Protein AF-R9JYV1-F1 (afdb_monomer)

Solvent-accessible surface area (backbone atoms only — not comparable to full-atom values): 56477 Å² total; per-residue (Å²): 134,93,80,82,86,85,82,91,82,82,89,82,88,87,88,82,88,86,86,82,87,85,83,88,85,85,89,90,85,87,89,85,84,89,87,82,90,80,90,80,85,89,82,91,84,84,83,88,86,86,86,84,90,89,88,91,81,89,79,87,85,82,89,90,86,88,88,86,85,91,86,85,90,89,87,87,88,88,87,89,91,86,94,88,85,89,81,90,80,90,80,89,81,88,89,86,80,85,84,87,83,83,87,81,88,85,92,82,87,86,88,82,89,85,85,87,80,88,86,83,86,85,86,85,85,89,83,63,61,65,63,53,48,50,52,50,51,51,52,50,51,50,48,50,51,49,47,45,61,60,59,66,69,43,83,84,70,52,68,43,77,71,54,78,66,54,75,38,36,40,28,33,51,49,92,91,36,78,28,48,74,40,72,40,24,58,60,87,57,43,55,45,48,54,61,79,32,45,47,58,40,43,98,84,20,47,42,44,36,40,45,44,45,60,85,54,53,76,73,44,41,41,37,37,29,24,38,43,57,48,83,44,76,65,35,77,54,64,59,90,69,88,57,86,52,50,42,66,46,86,50,55,80,40,56,58,93,94,49,60,63,26,34,37,39,37,37,40,30,32,45,90,90,64,75,45,59,34,34,38,73,30,26,34,31,64,48,76,78,48,53,56,63,65,37,50,56,49,54,48,54,51,57,60,34,41,72,36,80,92,49,48,81,65,61,58,77,60,47,61,62,56,92,86,42,66,82,56,33,65,29,55,37,41,35,31,30,47,68,53,51,65,38,50,53,78,39,67,62,44,79,73,55,74,74,48,35,31,38,46,45,75,50,75,70,36,35,30,37,29,36,40,36,36,32,36,30,64,47,101,80,83,41,84,44,46,27,49,33,43,42,22,40,28,25,24,62,55,98,84,47,80,41,64,79,45,38,42,34,40,35,36,32,57,74,52,80,92,50,85,40,38,47,51,52,32,39,52,55,37,33,49,74,91,83,69,54,64,46,55,13,96,77,47,46,23,39,38,36,47,48,86,65,29,34,34,35,40,30,71,85,77,38,34,35,28,49,66,45,59,65,42,74,87,84,58,78,59,65,59,31,58,62,78,50,46,49,63,50,77,67,47,46,40,92,87,43,31,37,33,33,35,39,30,13,48,31,50,42,38,98,53,46,30,35,28,29,39,43,33,37,40,35,40,67,87,77,48,34,31,36,77,62,33,36,33,65,46,49,40,40,30,77,53,40,37,62,57,42,60,66,36,58,45,75,22,79,94,75,41,36,37,34,37,46,53,58,34,30,33,36,42,32,33,72,85,74,74,44,78,48,75,70,31,66,78,49,52,92,53,24,49,37,57,24,97,73,53,43,38,41,30,33,42,56,54,73,52,69,84,52,9,48,35,30,43,35,37,30,60,78,77,72,55,58,53,77,49,57,35,77,74,77,75,97,73,86,78,89,84,69,90,68,93,73,76,89,73,84,76,80,93,70,102,63,86,60,64,47,12,30,31,48,64,36,45,54,68,73,29,41,30,35,35,34,28,34,61,89,55,41,36,24,34,69,88,66,48,82,39,72,36,21,58,34,38,40,32,21,42,89,81,76,43,76,77,44,77,48,72,52,94,79,42,33,30,77,54,63,50,76,56,100,52,37,35,38,38,40,28,27,37,74,54,102,52,35,36,42,63,47,83,67,49,79,47,75,69,83,78,80,77,76,86,64,39,57,42,83,44,81,48,73,55,89,54,62,28,42,24,33,27,46,35,40,79,62,72,51,93,71,54,75,51,49,76,42,74,43,30,42,43,65,70,96,72,74,49,71,53,82,72,78,69,76,67,84,65,82,36,25,38,18,36,32,79,71,40,80,71,52,76,30,80,44,54,24,60,22,48,55,52,14,63,74,50,71,14,29,22,27,38,58,46,54,30,76,74,44,57,56,86,76,51,67,68,59,41,72,35,93,76,72,85,52,60,43,57,97,90,55,50,31,53,60,39,48,49,55,50,49,54,57,46,34,63,70,78,42,72,81,42,44,81,42,67,30,52,66,38,53,66,80,64,53,49,43,47,36,52,74,58,32,53,32,39,35,24,51,33,87,84,40,32,33,34,38,39,31,38,46,89,61,35,38,29,29,35,38,26,91,78,36,46,78,47,75,47,43,44,76,60,47,49,56,34,29,57,59,21,45,22,36,32,39,40,55,45,94

Radius of gyration: 38.15 Å; Cα contacts (8 Å, |Δi|>4): 1973; chains: 1; bounding box: 110×95×145 Å

Nearest PDB structures (foldseek):
  5ig3-assembly1_B  TM=7.138E-01  e=3.778E-01  Homo sapiens
  8uso-assembly1_C  TM=7.242E-01  e=7.766E-01  Homo sapiens
  8uso-assembly1_A  TM=6.861E-01  e=6.655E-01  Homo sapiens
  7rec-assembly1_F-2  TM=6.676E-01  e=7.766E-01  Homo sapiens
  6of8-assembly1_D-2  TM=6.149E-01  e=6.321E-01  Homo sapiens

pLDDT: mean 79.97, std 22.8, range [25.36, 98.44]

Foldseek 3Di:
DDDDDDDDDDDDDDDDDDDDDDDDDDDDDDDDDDDDDDDDDDDDDDDDDDDDDDDDDDDDDDDDDDDDDDDDDDDDYDDDDDDDDDDDDDDDDDDDDDDDDDDDDDDDDDDDDDDDDDDDDDDDDDDPPVVVVVVVVVVVVVVVVVVCVVVVVPPPFDFFFFDADQAKWKWWADPNDTADIWGWFQDAFDLLQFEQFEDEADPQQKIKMWIRRSPWDWPWKKKWKAALLRPDTQDIDTFPDDDDTMGMDRCGPSDDDVGFKIKMKMWTFTDDPDTGIIITIYMYGHCPLWPVVVQVVVVVVLVVVLLVVVRLVVCQVQADADDPDPQQFLQKAKSNHDSCSSSQHQQNKDWDDDWHKGFRDTDNFKTKMKTWGKIWTQDPQSDIWIWTKIKIWIWGQDPNDIHTPMIMMGIFTDDDLQDLQADFFFGFRWSFDLPWQKDAAPVLQKIWTAGLQFIWIAGLVQLAIERADALCDDPNPDVLSNDNLKHKHWQDQYNVGKTKIKMAFADSTGPQHSFGWIWTWIADPVVLAIETAETETDSHHRVVRCVQFVLWWHAAPVQCWIWTDFLQWIWIARSVVRDIDTQAHNHDPQQKEAAPSRQKIKGQRDDDQQQGFKIWIAGNNPGFIDIDGQDDDDDDDDCPDTDPDPDDDDDDDPDRDAKHKTWAYALHQKTKMFMWGPVLWAAELLRHTATWGQKMFTAHPVRHTPDIDHDPQKTFRGWDDDPNKIKTWIWGDDPRYIATDDIDIDHDPDDDPDDQWDWDWDADDNRRTTIGTGGVGTRDDSNRHYHYHTYRDDPDHHYDYDDNPDDDKKKFKDASSGGDDIDNAPQVSLVVCLVRQTFIAISSRFTPFGRPPADQWAFAPQAFAADDDPDFQSRVLVVSQVVVCVVPPNPWDKHWNQNHFPVRCNRLLRVRGWKWAALASRAIWIFGIAHNFWTWIAGRNVRDIDIDGSVVVRVSRVNRNVTMMIIGD

Mean predicted aligned error: 14.32 Å

Structure (mmCIF, N/CA/C/O backbone):
data_AF-R9JYV1-F1
#
_entry.id   AF-R9JYV1-F1
#
loop_
_atom_site.group_PDB
_atom_site.id
_atom_site.type_symbol
_atom_site.label_atom_id
_atom_site.label_alt_id
_atom_site.label_comp_id
_atom_site.label_asym_id
_atom_site.label_entity_id
_atom_site.label_seq_id
_atom_site.pdbx_PDB_ins_code
_atom_site.Cartn_x
_atom_site.Cartn_y
_atom_site.Cartn_z
_atom_site.occupancy
_atom_site.B_iso_or_equiv
_atom_site.auth_seq_id
_atom_site.auth_comp_id
_atom_site.auth_asym_id
_atom_site.auth_atom_id
_atom_site.pdbx_PDB_model_num
ATOM 1 N N . MET A 1 1 ? 12.135 20.017 26.885 1.00 33.59 1 MET A N 1
ATOM 2 C CA . MET A 1 1 ? 12.996 20.702 27.891 1.00 33.59 1 MET A CA 1
ATOM 3 C C . MET A 1 1 ? 14.015 21.560 27.152 1.00 33.59 1 MET A C 1
ATOM 5 O O . MET A 1 1 ? 14.552 21.062 26.172 1.00 33.59 1 MET A O 1
ATOM 9 N N . LYS A 1 2 ? 14.311 22.797 27.581 1.00 27.95 2 LYS A N 1
ATOM 10 C CA . LYS A 1 2 ? 15.317 23.634 26.894 1.00 27.95 2 LYS A CA 1
ATOM 11 C C . LYS A 1 2 ? 16.754 23.175 27.196 1.00 27.95 2 LYS A C 1
ATOM 13 O O . LYS A 1 2 ? 17.063 22.825 28.335 1.00 27.95 2 LYS A O 1
ATOM 18 N N . LYS A 1 3 ? 17.618 23.206 26.177 1.00 34.19 3 LYS A N 1
ATOM 19 C CA . LYS A 1 3 ? 19.086 23.140 26.276 1.00 34.19 3 LYS A CA 1
ATOM 20 C C . LYS A 1 3 ? 19.647 24.393 25.599 1.00 34.19 3 LYS A C 1
ATOM 22 O O . LYS A 1 3 ? 19.633 24.476 24.376 1.00 34.19 3 LYS A O 1
ATOM 27 N N . ASP A 1 4 ? 20.112 25.359 26.383 1.00 39.69 4 ASP A N 1
ATOM 28 C CA . ASP A 1 4 ? 20.676 26.600 25.844 1.00 39.69 4 ASP A CA 1
ATOM 29 C C . ASP A 1 4 ? 22.108 26.402 25.308 1.00 39.69 4 ASP A C 1
ATOM 31 O O . ASP A 1 4 ? 22.870 25.566 25.808 1.00 39.69 4 ASP A O 1
ATOM 35 N N . LYS A 1 5 ? 22.490 27.195 24.296 1.00 28.64 5 LYS A N 1
ATOM 36 C CA . LYS A 1 5 ? 23.859 27.229 23.749 1.00 28.64 5 LYS A CA 1
ATOM 37 C C . LYS A 1 5 ? 24.834 27.890 24.749 1.00 28.64 5 LYS A C 1
ATOM 39 O O . LYS A 1 5 ? 24.455 28.873 25.386 1.00 28.64 5 LYS A O 1
ATOM 44 N N . PRO A 1 6 ? 26.089 27.416 24.876 1.00 40.56 6 PRO A N 1
ATOM 45 C CA . PRO A 1 6 ? 27.104 28.064 25.706 1.00 40.56 6 PRO A CA 1
ATOM 46 C C . PRO A 1 6 ? 27.959 29.071 24.913 1.00 40.56 6 PRO A C 1
ATOM 48 O O . PRO A 1 6 ? 28.673 28.681 23.991 1.00 40.56 6 PRO A O 1
ATOM 51 N N . ASP A 1 7 ? 27.963 30.339 25.329 1.00 32.41 7 ASP A N 1
ATOM 52 C CA . ASP A 1 7 ? 28.960 31.333 24.896 1.00 32.41 7 ASP A CA 1
ATOM 53 C C . ASP A 1 7 ? 30.277 31.209 25.693 1.00 32.41 7 ASP A C 1
ATOM 55 O O . ASP A 1 7 ? 30.290 30.870 26.882 1.00 32.41 7 ASP A O 1
ATOM 59 N N . GLU A 1 8 ? 31.409 31.537 25.062 1.00 33.94 8 GLU A N 1
ATOM 60 C CA . GLU A 1 8 ? 32.713 31.600 25.734 1.00 33.94 8 GLU A CA 1
ATOM 61 C C . GLU A 1 8 ? 32.909 32.910 26.523 1.00 33.94 8 GLU A C 1
ATOM 63 O O . GLU A 1 8 ? 32.736 33.991 25.969 1.00 33.94 8 GLU A O 1
ATOM 68 N N . MET A 1 9 ? 33.429 32.839 27.764 1.00 28.62 9 MET A N 1
ATOM 69 C CA . MET A 1 9 ? 34.782 33.354 28.093 1.00 28.62 9 MET A CA 1
ATOM 70 C C . MET A 1 9 ? 35.163 33.339 29.597 1.00 28.62 9 MET A C 1
ATOM 72 O O . MET A 1 9 ? 34.366 33.575 30.497 1.00 28.62 9 MET A O 1
ATOM 76 N N . THR A 1 10 ? 36.481 33.234 29.827 1.00 27.16 10 THR A N 1
ATOM 77 C CA . THR A 1 10 ? 37.274 33.684 31.004 1.00 27.16 10 THR A CA 1
ATOM 78 C C . THR A 1 10 ? 37.202 32.976 32.379 1.00 27.16 10 THR A C 1
ATOM 80 O O . THR A 1 10 ? 36.244 33.073 33.128 1.00 27.16 10 THR A O 1
ATOM 83 N N . LEU A 1 11 ? 38.359 32.383 32.731 1.00 28.19 11 LEU A N 1
ATOM 84 C CA . LEU A 1 11 ? 39.088 32.338 34.024 1.00 28.19 11 LEU A CA 1
ATOM 85 C C . LEU A 1 11 ? 38.356 32.865 35.296 1.00 28.19 11 LEU A C 1
ATOM 87 O O . LEU A 1 11 ? 37.878 33.990 35.306 1.00 28.19 11 LEU A O 1
ATOM 91 N N . ALA A 1 12 ? 38.427 32.224 36.477 1.00 27.83 12 ALA A N 1
ATOM 92 C CA . ALA A 1 12 ? 39.633 31.646 37.098 1.00 27.83 12 ALA A CA 1
ATOM 93 C C . ALA A 1 12 ? 39.367 30.631 38.254 1.00 27.83 12 ALA A C 1
ATOM 95 O O . ALA A 1 12 ? 38.238 30.332 38.617 1.00 27.83 12 ALA A O 1
ATOM 96 N N . LYS A 1 13 ? 40.469 30.124 38.837 1.00 28.88 13 LYS A N 1
ATOM 97 C CA . LYS A 1 13 ? 40.599 29.228 40.018 1.00 28.88 13 LYS A CA 1
ATOM 98 C C . LYS A 1 13 ? 39.833 29.771 41.252 1.00 28.88 13 LYS A C 1
ATOM 100 O O . LYS A 1 13 ? 39.744 30.981 41.406 1.00 28.88 13 LYS A O 1
ATOM 105 N N . ASP A 1 14 ? 39.326 28.950 42.183 1.00 27.78 14 ASP A N 1
ATOM 106 C CA . ASP A 1 14 ? 40.161 28.087 43.044 1.00 27.78 14 ASP A CA 1
ATOM 107 C C . ASP A 1 14 ? 39.484 26.833 43.654 1.00 27.78 14 ASP A C 1
ATOM 109 O O . ASP A 1 14 ? 38.299 26.575 43.460 1.00 27.78 14 ASP A O 1
ATOM 113 N N . LYS A 1 15 ? 40.266 26.007 44.373 1.00 28.88 15 LYS A N 1
ATOM 114 C CA . LYS A 1 15 ? 39.844 24.711 44.961 1.00 28.88 15 LYS A CA 1
ATOM 115 C C . LYS A 1 15 ? 39.751 24.741 46.492 1.00 28.88 15 LYS A C 1
ATOM 117 O O . LYS A 1 15 ? 40.640 25.307 47.115 1.00 28.88 15 LYS A O 1
ATOM 122 N N . VAL A 1 16 ? 38.871 23.914 47.089 1.00 28.41 16 VAL A N 1
ATOM 123 C CA . VAL A 1 16 ? 39.258 22.914 48.125 1.00 28.41 16 VAL A CA 1
ATOM 124 C C . VAL A 1 16 ? 38.134 21.905 48.468 1.00 28.41 16 VAL A C 1
ATOM 126 O O . VAL A 1 16 ? 36.993 22.280 48.681 1.00 28.41 16 VAL A O 1
ATOM 129 N N . LYS A 1 17 ? 38.531 20.620 48.527 1.00 25.52 17 LYS A N 1
ATOM 130 C CA . LYS A 1 17 ? 37.957 19.411 49.179 1.00 25.52 17 LYS A CA 1
ATOM 131 C C . LYS A 1 17 ? 36.468 19.316 49.592 1.00 25.52 17 LYS A C 1
ATOM 133 O O . LYS A 1 17 ? 35.996 20.080 50.423 1.00 25.52 17 LYS A O 1
ATOM 138 N N . LEU A 1 18 ? 35.913 18.125 49.333 1.00 25.36 18 LEU A N 1
ATOM 139 C CA . LEU A 1 18 ? 35.233 17.295 50.348 1.00 25.36 18 LEU A CA 1
ATOM 140 C C . LEU A 1 18 ? 35.582 15.800 50.134 1.00 25.36 18 LEU A C 1
ATOM 142 O O . LEU A 1 18 ? 36.236 15.462 49.144 1.00 25.36 18 LEU A O 1
ATOM 146 N N . GLU A 1 19 ? 35.285 14.926 51.103 1.00 26.88 19 GLU A N 1
ATOM 147 C CA . GLU A 1 19 ? 35.918 13.595 51.242 1.00 26.88 19 GLU A CA 1
ATOM 148 C C . GLU A 1 19 ? 35.013 12.393 50.895 1.00 26.88 19 GLU A C 1
ATOM 150 O O . GLU A 1 19 ? 33.790 12.493 50.875 1.00 26.88 19 GLU A O 1
ATOM 155 N N . LYS A 1 20 ? 35.628 11.221 50.651 1.00 29.27 20 LYS A N 1
ATOM 156 C CA . LYS A 1 20 ? 34.931 9.935 50.449 1.00 29.27 20 LYS A CA 1
ATOM 157 C C . LYS A 1 20 ? 34.768 9.155 51.767 1.00 29.27 20 LYS A C 1
ATOM 159 O O . LYS A 1 20 ? 35.746 9.060 52.514 1.00 29.27 20 LYS A O 1
ATOM 164 N N . PRO A 1 21 ? 33.632 8.470 52.004 1.00 30.16 21 PRO A N 1
ATOM 165 C CA . PRO A 1 21 ? 33.543 7.418 53.016 1.00 30.16 21 PRO A CA 1
ATOM 166 C C . PRO A 1 21 ? 34.313 6.149 52.591 1.00 30.16 21 PRO A C 1
ATOM 168 O O . PRO A 1 21 ? 34.657 5.959 51.422 1.00 30.16 21 PRO A O 1
ATOM 171 N N . LYS A 1 22 ? 34.594 5.266 53.557 1.00 28.98 22 LYS A N 1
ATOM 172 C CA . LYS A 1 22 ? 35.328 3.996 53.377 1.00 28.98 22 LYS A CA 1
ATOM 173 C C . LYS A 1 22 ? 34.384 2.791 53.496 1.00 28.98 22 LYS A C 1
ATOM 175 O O . LYS A 1 22 ? 33.372 2.876 54.182 1.00 28.98 22 LYS A O 1
ATOM 180 N N . LYS A 1 23 ? 34.788 1.646 52.936 1.00 30.42 23 LYS A N 1
ATOM 181 C CA . LYS A 1 23 ? 34.366 0.303 53.385 1.00 30.42 23 LYS A CA 1
ATOM 182 C C . LYS A 1 23 ? 35.592 -0.528 53.797 1.00 30.42 23 LYS A C 1
ATOM 184 O O . LYS A 1 23 ? 36.729 -0.096 53.599 1.00 30.42 23 LYS A O 1
ATOM 189 N N . GLU A 1 24 ? 35.343 -1.643 54.478 1.00 28.61 24 GLU A N 1
ATOM 190 C CA . GLU A 1 24 ? 36.288 -2.286 55.403 1.00 28.61 24 GLU A CA 1
ATOM 191 C C . GLU A 1 24 ? 37.179 -3.381 54.771 1.00 28.61 24 GLU A C 1
ATOM 193 O O . GLU A 1 24 ? 37.400 -3.398 53.560 1.00 28.61 24 GLU A O 1
ATOM 198 N N . ARG A 1 25 ? 37.829 -4.217 55.599 1.00 27.89 25 ARG A N 1
ATOM 199 C CA . ARG A 1 25 ? 39.036 -4.984 55.233 1.00 27.89 25 ARG A CA 1
ATOM 200 C C . ARG A 1 25 ? 39.179 -6.290 56.035 1.00 27.89 25 ARG A C 1
ATOM 202 O O . ARG A 1 25 ? 38.633 -6.403 57.125 1.00 27.89 25 ARG A O 1
ATOM 209 N N . THR A 1 26 ? 40.100 -7.151 55.575 1.00 30.59 26 THR A N 1
ATOM 210 C CA . THR A 1 26 ? 40.667 -8.374 56.213 1.00 30.59 26 THR A CA 1
ATOM 211 C C . THR A 1 26 ? 39.888 -9.671 55.920 1.00 30.59 26 THR A C 1
ATOM 213 O O . THR A 1 26 ? 38.710 -9.602 55.610 1.00 30.59 26 THR A O 1
ATOM 216 N N . THR A 1 27 ? 40.486 -10.877 55.907 1.00 27.92 27 THR A N 1
ATOM 217 C CA . THR A 1 27 ? 41.834 -11.335 56.352 1.00 27.92 27 THR A CA 1
ATOM 218 C C . THR A 1 27 ? 42.693 -11.968 55.215 1.00 27.92 27 THR A C 1
ATOM 220 O O . THR A 1 27 ? 42.666 -11.447 54.104 1.00 27.92 27 THR A O 1
ATOM 223 N N . LYS A 1 28 ? 43.575 -12.960 55.478 1.00 34.31 28 LYS A N 1
ATOM 224 C CA . LYS A 1 28 ? 44.678 -13.420 54.584 1.00 34.31 28 LYS A CA 1
ATOM 225 C C . LYS A 1 28 ? 44.819 -14.956 54.496 1.00 34.31 28 LYS A C 1
ATOM 227 O O . LYS A 1 28 ? 44.703 -15.622 55.517 1.00 34.31 28 LYS A O 1
ATOM 232 N N . GLY A 1 29 ? 45.294 -15.461 53.348 1.00 29.03 29 GLY A N 1
ATOM 233 C CA . GLY A 1 29 ? 45.943 -16.780 53.162 1.00 29.03 29 GLY A CA 1
ATOM 234 C C . GLY A 1 29 ? 46.919 -16.762 51.950 1.00 29.03 29 GLY A C 1
ATOM 235 O O . GLY A 1 29 ? 46.710 -15.904 51.092 1.00 29.03 29 GLY A O 1
ATOM 236 N N . PRO A 1 30 ? 48.017 -17.563 51.872 1.00 50.00 30 PRO A N 1
ATOM 237 C CA . PRO A 1 30 ? 49.197 -17.159 51.072 1.00 50.00 30 PRO A CA 1
ATOM 238 C C . PRO A 1 30 ? 49.850 -18.190 50.102 1.00 50.00 30 PRO A C 1
ATOM 240 O O . PRO A 1 30 ? 49.681 -19.395 50.253 1.00 50.00 30 PRO A O 1
ATOM 243 N N . LEU A 1 31 ? 50.767 -17.669 49.251 1.00 30.77 31 LEU A N 1
ATOM 244 C CA . LEU A 1 31 ? 51.799 -18.343 48.405 1.00 30.77 31 LEU A CA 1
ATOM 245 C C . LEU A 1 31 ? 51.287 -18.985 47.082 1.00 30.77 31 LEU A C 1
ATOM 247 O O . LEU A 1 31 ? 50.177 -19.487 47.043 1.00 30.77 31 LEU A O 1
ATOM 251 N N . LYS A 1 32 ? 52.031 -18.998 45.950 1.00 28.53 32 LYS A N 1
ATOM 252 C CA . LYS A 1 32 ? 53.502 -18.898 45.728 1.00 28.53 32 LYS A CA 1
ATOM 253 C C . LYS A 1 32 ? 53.885 -18.344 44.316 1.00 28.53 32 LYS A C 1
ATOM 255 O O . LYS A 1 32 ? 53.374 -18.842 43.327 1.00 28.53 32 LYS A O 1
ATOM 260 N N . LYS A 1 33 ? 54.871 -17.428 44.262 1.00 29.72 33 LYS A N 1
ATOM 261 C CA . LYS A 1 33 ? 55.883 -17.147 43.194 1.00 29.72 33 LYS A CA 1
ATOM 262 C C . LYS A 1 33 ? 55.511 -16.918 41.697 1.00 29.72 33 LYS A C 1
ATOM 264 O O . LYS A 1 33 ? 55.468 -17.866 40.927 1.00 29.72 33 LYS A O 1
ATOM 269 N N . ASP A 1 34 ? 55.511 -15.633 41.307 1.00 32.06 34 ASP A N 1
ATOM 270 C CA . ASP A 1 34 ? 56.565 -14.925 40.518 1.00 32.06 34 ASP A CA 1
ATOM 271 C C . ASP A 1 34 ? 56.856 -15.179 38.999 1.00 32.06 34 ASP A C 1
ATOM 273 O O . ASP A 1 34 ? 56.549 -16.246 38.478 1.00 32.06 34 ASP A O 1
ATOM 277 N N . PRO A 1 35 ? 57.396 -14.158 38.261 1.00 48.50 35 PRO A N 1
ATOM 278 C CA . PRO A 1 35 ? 57.018 -13.841 36.859 1.00 48.50 35 PRO A CA 1
ATOM 279 C C . PRO A 1 35 ? 58.286 -13.762 35.932 1.00 48.50 35 PRO A C 1
ATOM 281 O O . PRO A 1 35 ? 59.120 -14.645 36.143 1.00 48.50 35 PRO A O 1
ATOM 284 N N . PRO A 1 36 ? 58.576 -12.807 34.981 1.00 46.72 36 PRO A N 1
ATOM 285 C CA . PRO A 1 36 ? 57.898 -11.647 34.314 1.00 46.72 36 PRO A CA 1
ATOM 286 C C . PRO A 1 36 ? 57.640 -11.870 32.783 1.00 46.72 36 PRO A C 1
ATOM 288 O O . PRO A 1 36 ? 58.030 -12.900 32.254 1.00 46.72 36 PRO A O 1
ATOM 291 N N . LYS A 1 37 ? 56.857 -11.080 32.007 1.00 32.53 37 LYS A N 1
ATOM 292 C CA . LYS A 1 37 ? 56.932 -9.639 31.593 1.00 32.53 37 LYS A CA 1
ATOM 293 C C . LYS A 1 37 ? 58.264 -9.275 30.863 1.00 32.53 37 LYS A C 1
ATOM 295 O O . LYS A 1 37 ? 59.292 -9.823 31.223 1.00 32.53 37 LYS A O 1
ATOM 300 N N . GLN A 1 38 ? 58.359 -8.369 29.867 1.00 30.83 38 GLN A N 1
ATOM 301 C CA . GLN A 1 38 ? 57.438 -7.323 29.368 1.00 30.83 38 GLN A CA 1
ATOM 302 C C . GLN A 1 38 ? 57.867 -6.730 27.991 1.00 30.83 38 GLN A C 1
ATOM 304 O O . GLN A 1 38 ? 59.050 -6.471 27.826 1.00 30.83 38 GLN A O 1
ATOM 309 N N . GLY A 1 39 ? 56.908 -6.346 27.123 1.00 26.14 39 GLY A N 1
ATOM 310 C CA . GLY A 1 39 ? 56.931 -5.130 26.258 1.00 26.14 39 GLY A CA 1
ATOM 311 C C . GLY A 1 39 ? 58.072 -4.891 25.228 1.00 26.14 39 GLY A C 1
ATOM 312 O O . GLY A 1 39 ? 58.940 -5.729 25.049 1.00 26.14 39 GLY A O 1
ATOM 313 N N . ARG A 1 40 ? 58.131 -3.749 24.505 1.00 28.22 40 ARG A N 1
ATOM 314 C CA . ARG A 1 40 ? 57.108 -2.705 24.213 1.00 28.22 40 ARG A CA 1
ATOM 315 C C . ARG A 1 40 ? 57.555 -1.767 23.047 1.00 28.22 40 ARG A C 1
ATOM 317 O O . ARG A 1 40 ? 58.683 -1.301 23.077 1.00 28.22 40 ARG A O 1
ATOM 324 N N . THR A 1 41 ? 56.625 -1.368 22.159 1.00 25.95 41 THR A N 1
ATOM 325 C CA . THR A 1 41 ? 56.519 -0.057 21.427 1.00 25.95 41 THR A CA 1
ATOM 326 C C . THR A 1 41 ? 57.636 0.530 20.519 1.00 25.95 41 THR A C 1
ATOM 328 O O . THR A 1 41 ? 58.739 0.771 20.986 1.00 25.95 41 THR A O 1
ATOM 331 N N . SER A 1 42 ? 57.198 1.089 19.362 1.00 26.94 42 SER A N 1
ATOM 332 C CA . SER A 1 42 ? 57.699 2.329 18.683 1.00 26.94 42 SER A CA 1
ATOM 333 C C . SER A 1 42 ? 59.072 2.267 17.954 1.00 26.94 42 SER A C 1
ATOM 335 O O . SER A 1 42 ? 60.016 1.718 18.499 1.00 26.94 42 SER A O 1
ATOM 337 N N . LYS A 1 43 ? 59.305 2.863 16.762 1.00 28.56 43 LYS A N 1
ATOM 338 C CA . LYS A 1 43 ? 58.679 4.039 16.092 1.00 28.56 43 LYS A CA 1
ATOM 339 C C . LYS A 1 43 ? 58.938 4.084 14.561 1.00 28.56 43 LYS A C 1
ATOM 341 O O . LYS A 1 43 ? 59.760 3.330 14.055 1.00 28.56 43 LYS A O 1
ATOM 346 N N . ASN A 1 44 ? 58.302 5.032 13.860 1.00 29.00 44 ASN A N 1
ATOM 347 C CA . ASN A 1 44 ? 58.520 5.365 12.434 1.00 29.00 44 ASN A CA 1
ATOM 348 C C . ASN A 1 44 ? 59.887 6.043 12.165 1.00 29.00 44 ASN A C 1
ATOM 350 O O . ASN A 1 44 ? 60.342 6.791 13.032 1.00 29.00 44 ASN A O 1
ATOM 354 N N . ALA A 1 45 ? 60.445 5.921 10.941 1.00 29.61 45 ALA A N 1
ATOM 355 C CA . ALA A 1 45 ? 60.569 7.036 9.963 1.00 29.61 45 ALA A CA 1
ATOM 356 C C . ALA A 1 45 ? 61.555 6.801 8.775 1.00 29.61 45 ALA A C 1
ATOM 358 O O . ALA A 1 45 ? 62.673 6.343 8.965 1.00 29.61 45 ALA A O 1
ATOM 359 N N . LEU A 1 46 ? 61.115 7.229 7.579 1.00 27.22 46 LEU A N 1
ATOM 360 C CA . LEU A 1 46 ? 61.831 7.820 6.418 1.00 27.22 46 LEU A CA 1
ATOM 361 C C . LEU A 1 46 ? 63.149 7.247 5.805 1.00 27.22 46 LEU A C 1
ATOM 363 O O . LEU A 1 46 ? 64.229 7.366 6.366 1.00 27.22 46 LEU A O 1
ATOM 367 N N . ASN A 1 47 ? 63.021 6.897 4.511 1.00 27.38 47 ASN A N 1
ATOM 368 C CA . ASN A 1 47 ? 63.770 7.382 3.322 1.00 27.38 47 ASN A CA 1
ATOM 369 C C . ASN A 1 47 ? 65.295 7.188 3.092 1.00 27.38 47 ASN A C 1
ATOM 371 O O . ASN A 1 47 ? 66.120 7.641 3.870 1.00 27.38 47 ASN A O 1
ATOM 375 N N . THR A 1 48 ? 65.602 6.752 1.847 1.00 28.97 48 THR A N 1
ATOM 376 C CA . THR A 1 48 ? 66.774 7.075 0.969 1.00 28.97 48 THR A CA 1
ATOM 377 C C . THR A 1 48 ? 68.203 6.782 1.488 1.00 28.97 48 THR A C 1
ATOM 379 O O . THR A 1 48 ? 68.534 7.088 2.617 1.00 28.97 48 THR A O 1
ATOM 382 N N . GLU A 1 49 ? 69.150 6.205 0.731 1.00 27.19 49 GLU A N 1
ATOM 383 C CA . GLU A 1 49 ? 69.532 6.453 -0.677 1.00 27.19 49 GLU A CA 1
ATOM 384 C C . GLU A 1 49 ? 70.084 5.207 -1.436 1.00 27.19 49 GLU A C 1
ATOM 386 O O . GLU A 1 49 ? 70.400 4.168 -0.860 1.00 27.19 49 GLU A O 1
ATOM 391 N N . LYS A 1 50 ? 70.280 5.349 -2.761 1.00 32.81 50 LYS A N 1
ATOM 392 C CA . LYS A 1 50 ? 71.157 4.529 -3.641 1.00 32.81 50 LYS A CA 1
ATOM 393 C C . LYS A 1 50 ? 72.420 5.355 -3.968 1.00 32.81 50 LYS A C 1
ATOM 395 O O . LYS A 1 50 ? 72.264 6.571 -4.071 1.00 32.81 50 LYS A O 1
ATOM 400 N N . PRO A 1 51 ? 73.619 4.784 -4.276 1.00 43.97 51 PRO A N 1
ATOM 401 C CA . PRO A 1 51 ? 73.918 4.465 -5.697 1.00 43.97 51 PRO A CA 1
ATOM 402 C C . PRO A 1 51 ? 75.062 3.450 -6.025 1.00 43.97 51 PRO A C 1
ATOM 404 O O . PRO A 1 51 ? 75.857 3.074 -5.176 1.00 43.97 51 PRO A O 1
ATOM 407 N N . LYS A 1 52 ? 75.225 3.183 -7.345 1.00 30.61 52 LYS A N 1
ATOM 408 C CA . LYS A 1 52 ? 76.420 2.661 -8.088 1.00 30.61 52 LYS A CA 1
ATOM 409 C C . LYS A 1 52 ? 76.738 1.142 -7.944 1.00 30.61 52 LYS A C 1
ATOM 411 O O . LYS A 1 52 ? 76.948 0.655 -6.850 1.00 30.61 52 LYS A O 1
ATOM 416 N N . LYS A 1 53 ? 76.640 0.326 -9.023 1.00 31.00 53 LYS A N 1
ATOM 417 C CA . LYS A 1 53 ? 77.565 0.103 -10.194 1.00 31.00 53 LYS A CA 1
ATOM 418 C C . LYS A 1 53 ? 78.698 -0.915 -9.857 1.00 31.00 53 LYS A C 1
ATOM 420 O O . LYS A 1 53 ? 79.206 -0.853 -8.754 1.00 31.00 53 LYS A O 1
ATOM 425 N N . VAL A 1 54 ? 79.178 -1.853 -10.704 1.00 27.91 54 VAL A N 1
ATOM 426 C CA . VAL A 1 54 ? 79.201 -2.025 -12.188 1.00 27.91 54 VAL A CA 1
ATOM 427 C C . VAL A 1 54 ? 79.265 -3.526 -12.602 1.00 27.91 54 VAL A C 1
ATOM 429 O O . VAL A 1 54 ? 80.066 -4.244 -12.012 1.00 27.91 54 VAL A O 1
ATOM 432 N N . LYS A 1 55 ? 78.573 -3.960 -13.681 1.00 29.97 55 LYS A N 1
ATOM 433 C CA . LYS A 1 55 ? 79.083 -4.740 -14.864 1.00 29.97 55 LYS A CA 1
ATOM 434 C C . LYS A 1 55 ? 77.937 -5.271 -15.750 1.00 29.97 55 LYS A C 1
ATOM 436 O O . LYS A 1 55 ? 76.827 -5.434 -15.260 1.00 29.97 55 LYS A O 1
ATOM 441 N N . ALA A 1 56 ? 78.184 -5.462 -17.057 1.00 31.52 56 ALA A N 1
ATOM 442 C CA . ALA A 1 56 ? 77.144 -5.798 -18.045 1.00 31.52 56 ALA A CA 1
ATOM 443 C C . ALA A 1 56 ? 77.672 -6.360 -19.388 1.00 31.52 56 ALA A C 1
ATOM 445 O O . ALA A 1 56 ? 78.709 -5.916 -19.878 1.00 31.52 56 ALA A O 1
ATOM 446 N N . SER A 1 57 ? 76.866 -7.223 -20.021 1.00 28.22 57 SER A N 1
ATOM 447 C CA . SER A 1 57 ? 76.772 -7.501 -21.474 1.00 28.22 57 SER A CA 1
ATOM 448 C C . SER A 1 57 ? 75.426 -8.216 -21.712 1.00 28.22 57 SER A C 1
ATOM 450 O O . SER A 1 57 ? 75.180 -9.218 -21.051 1.00 28.22 57 SER A O 1
ATOM 452 N N . LYS A 1 58 ? 74.438 -7.649 -22.425 1.00 31.53 58 LYS A N 1
ATOM 453 C CA . LYS A 1 58 ? 74.304 -7.508 -23.897 1.00 31.53 58 LYS A CA 1
ATOM 454 C C . LYS A 1 58 ? 74.265 -8.841 -24.672 1.00 31.53 58 LYS A C 1
ATOM 456 O O . LYS A 1 58 ? 75.102 -9.687 -24.396 1.00 31.53 58 LYS A O 1
ATOM 461 N N . ASN A 1 59 ? 73.514 -9.007 -25.773 1.00 30.62 59 ASN A N 1
ATOM 462 C CA . ASN A 1 59 ? 72.164 -8.544 -26.189 1.00 30.62 59 ASN A CA 1
ATOM 463 C C . ASN A 1 59 ? 71.881 -9.051 -27.630 1.00 30.62 59 ASN A C 1
ATOM 465 O O . ASN A 1 59 ? 72.622 -8.660 -28.520 1.00 30.62 59 ASN A O 1
ATOM 469 N N . ALA A 1 60 ? 70.767 -9.772 -27.831 1.00 32.94 60 ALA A N 1
ATOM 470 C CA . ALA A 1 60 ? 69.811 -9.705 -28.963 1.00 32.94 60 ALA A CA 1
ATOM 471 C C . ALA A 1 60 ? 70.219 -9.825 -30.471 1.00 32.94 60 ALA A C 1
ATOM 473 O O . ALA A 1 60 ? 71.344 -9.578 -30.881 1.00 32.94 60 ALA A O 1
ATOM 474 N N . PHE A 1 61 ? 69.170 -10.080 -31.280 1.00 28.98 61 PHE A N 1
ATOM 475 C CA . PHE A 1 61 ? 68.997 -9.923 -32.746 1.00 28.98 61 PHE A CA 1
ATOM 476 C C . PHE A 1 61 ? 69.602 -10.922 -33.762 1.00 28.98 61 PHE A C 1
ATOM 478 O O . PHE A 1 61 ? 70.806 -11.121 -33.834 1.00 28.98 61 PHE A O 1
ATOM 485 N N . GLY A 1 62 ? 68.741 -11.355 -34.705 1.00 27.64 62 GLY A N 1
ATOM 486 C CA . GLY A 1 62 ? 68.942 -10.965 -36.117 1.00 27.64 62 GLY A CA 1
ATOM 487 C C . GLY A 1 62 ? 69.017 -12.054 -37.206 1.00 27.64 62 GLY A C 1
ATOM 488 O O . GLY A 1 62 ? 70.106 -12.406 -37.623 1.00 27.64 62 GLY A O 1
ATOM 489 N N . THR A 1 63 ? 67.859 -12.496 -37.720 1.00 29.48 63 THR A N 1
ATOM 490 C CA . THR A 1 63 ? 67.561 -12.854 -39.140 1.00 29.48 63 THR A CA 1
ATOM 491 C C . THR A 1 63 ? 68.672 -13.280 -40.131 1.00 29.48 63 THR A C 1
ATOM 493 O O . THR A 1 63 ? 69.499 -12.450 -40.486 1.00 29.48 63 THR A O 1
ATOM 496 N N . GLU A 1 64 ? 68.497 -14.436 -40.805 1.00 28.77 64 GLU A N 1
ATOM 497 C CA . GLU A 1 64 ? 68.521 -14.532 -42.292 1.00 28.77 64 GLU A CA 1
ATOM 498 C C . GLU A 1 64 ? 67.982 -15.881 -42.857 1.00 28.77 64 GLU A C 1
ATOM 500 O O . GLU A 1 64 ? 67.628 -16.786 -42.101 1.00 28.77 64 GLU A O 1
ATOM 505 N N . ARG A 1 65 ? 67.863 -16.006 -44.195 1.00 30.33 65 ARG A N 1
ATOM 506 C CA . ARG A 1 65 ? 67.432 -17.206 -44.967 1.00 30.33 65 ARG A CA 1
ATOM 507 C C . ARG A 1 65 ? 68.288 -17.359 -46.238 1.00 30.33 65 ARG A C 1
ATOM 509 O O . ARG A 1 65 ? 68.528 -16.353 -46.900 1.00 30.33 65 ARG A O 1
ATOM 516 N N . PRO A 1 66 ? 68.586 -18.593 -46.700 1.00 41.97 66 PRO A N 1
ATOM 517 C CA . PRO A 1 66 ? 68.119 -18.977 -48.049 1.00 41.97 66 PRO A CA 1
ATOM 518 C C . PRO A 1 66 ? 67.677 -20.461 -48.222 1.00 41.97 66 PRO A C 1
ATOM 520 O O . PRO A 1 66 ? 67.548 -21.219 -47.269 1.00 41.97 66 PRO A O 1
ATOM 523 N N . LYS A 1 67 ? 67.346 -20.838 -49.471 1.00 31.73 67 LYS A N 1
ATOM 524 C CA . LYS A 1 67 ? 66.623 -22.056 -49.929 1.00 31.73 67 LYS A CA 1
ATOM 525 C C . LYS A 1 67 ? 67.536 -23.280 -50.187 1.00 31.73 67 LYS A C 1
ATOM 527 O O . LYS A 1 67 ? 68.614 -23.054 -50.730 1.00 31.73 67 LYS A O 1
ATOM 532 N N . LYS A 1 68 ? 67.014 -24.530 -50.092 1.00 31.50 68 LYS A N 1
ATOM 533 C CA . LYS A 1 68 ? 66.718 -25.404 -51.279 1.00 31.50 68 LYS A CA 1
ATOM 534 C C . LYS A 1 68 ? 66.161 -26.839 -51.032 1.00 31.50 68 LYS A C 1
ATOM 536 O O . LYS A 1 68 ? 66.604 -27.534 -50.137 1.00 31.50 68 LYS A O 1
ATOM 541 N N . ASP A 1 69 ? 65.264 -27.241 -51.952 1.00 29.84 69 ASP A N 1
ATOM 542 C CA . ASP A 1 69 ? 65.018 -28.559 -52.611 1.00 29.84 69 ASP A CA 1
ATOM 543 C C . ASP A 1 69 ? 64.904 -29.933 -51.864 1.00 29.84 69 ASP A C 1
ATOM 545 O O . ASP A 1 69 ? 65.911 -30.481 -51.439 1.00 29.84 69 ASP A O 1
ATOM 549 N N . ARG A 1 70 ? 63.721 -30.587 -52.045 1.00 30.56 70 ARG A N 1
ATOM 550 C CA . ARG A 1 70 ? 63.475 -32.028 -52.423 1.00 30.56 70 ARG A CA 1
ATOM 551 C C . ARG A 1 70 ? 63.773 -33.161 -51.393 1.00 30.56 70 ARG A C 1
ATOM 553 O O . ARG A 1 70 ? 64.598 -32.965 -50.521 1.00 30.56 70 ARG A O 1
ATOM 560 N N . THR A 1 71 ? 63.211 -34.396 -51.400 1.00 27.62 71 THR A N 1
ATOM 561 C CA . THR A 1 71 ? 62.083 -35.158 -52.060 1.00 27.62 71 THR A CA 1
ATOM 562 C C . THR A 1 71 ? 61.981 -36.566 -51.397 1.00 27.62 71 THR A C 1
ATOM 564 O O . THR A 1 71 ? 63.005 -37.007 -50.892 1.00 27.62 71 THR A O 1
ATOM 567 N N . SER A 1 72 ? 60.933 -37.415 -51.481 1.00 28.19 72 SER A N 1
ATOM 568 C CA . SER A 1 72 ? 59.450 -37.309 -51.609 1.00 28.19 72 SER A CA 1
ATOM 569 C C . SER A 1 72 ? 58.800 -38.732 -51.687 1.00 28.19 72 SER A C 1
ATOM 571 O O . SER A 1 72 ? 59.513 -39.688 -51.974 1.00 28.19 72 SER A O 1
ATOM 573 N N . LYS A 1 73 ? 57.453 -38.834 -51.560 1.00 29.62 73 LYS A N 1
ATOM 574 C CA . LYS A 1 73 ? 56.538 -40.014 -51.730 1.00 29.62 73 LYS A CA 1
ATOM 575 C C . LYS A 1 73 ? 56.435 -41.072 -50.609 1.00 29.62 73 LYS A C 1
ATOM 577 O O . LYS A 1 73 ? 57.442 -41.616 -50.192 1.00 29.62 73 LYS A O 1
ATOM 582 N N . GLU A 1 74 ? 55.191 -41.504 -50.337 1.00 28.20 74 GLU A N 1
ATOM 583 C CA . GLU A 1 74 ? 54.831 -42.887 -49.951 1.00 28.20 74 GLU A CA 1
ATOM 584 C C . GLU A 1 74 ? 53.346 -43.212 -50.284 1.00 28.20 74 GLU A C 1
ATOM 586 O O . GLU A 1 74 ? 52.563 -42.285 -50.510 1.00 28.20 74 GLU A O 1
ATOM 591 N N . THR A 1 75 ? 52.986 -44.501 -50.440 1.00 26.17 75 THR A N 1
ATOM 592 C CA . THR A 1 75 ? 51.642 -45.137 -50.656 1.00 26.17 75 THR A CA 1
ATOM 593 C C . THR A 1 75 ? 51.852 -46.620 -51.074 1.00 26.17 75 THR A C 1
ATOM 595 O O . THR A 1 75 ? 52.935 -46.889 -51.601 1.00 26.17 75 THR A O 1
ATOM 598 N N . PRO A 1 76 ? 50.870 -47.567 -51.032 1.00 54.97 76 PRO A N 1
ATOM 599 C CA . PRO A 1 76 ? 49.577 -47.643 -50.301 1.00 54.97 76 PRO A CA 1
ATOM 600 C C . PRO A 1 76 ? 49.202 -49.064 -49.717 1.00 54.97 76 PRO A C 1
ATOM 602 O O . PRO A 1 76 ? 49.940 -50.026 -49.898 1.00 54.97 76 PRO A O 1
ATOM 605 N N . ASP A 1 77 ? 47.967 -49.203 -49.175 1.00 35.31 77 ASP A N 1
ATOM 606 C CA . ASP A 1 77 ? 46.964 -50.285 -49.471 1.00 35.31 77 ASP A CA 1
ATOM 607 C C . ASP A 1 77 ? 46.599 -51.436 -48.453 1.00 35.31 77 ASP A C 1
ATOM 609 O O . ASP A 1 77 ? 47.463 -52.012 -47.802 1.00 35.31 77 ASP A O 1
ATOM 613 N N . LYS A 1 78 ? 45.290 -51.819 -48.450 1.00 34.50 78 LYS A N 1
ATOM 614 C CA . LYS A 1 78 ? 44.535 -53.021 -47.912 1.00 34.50 78 LYS A CA 1
ATOM 615 C C . LYS A 1 78 ? 44.502 -53.351 -46.389 1.00 34.50 78 LYS A C 1
ATOM 617 O O . LYS A 1 78 ? 45.484 -53.151 -45.696 1.00 34.50 78 LYS A O 1
ATOM 622 N N . GLY A 1 79 ? 43.440 -53.956 -45.796 1.00 28.08 79 GLY A N 1
ATOM 623 C CA . GLY A 1 79 ? 42.007 -54.067 -46.188 1.00 28.08 79 GLY A CA 1
ATOM 624 C C . GLY A 1 79 ? 41.175 -55.312 -45.713 1.00 28.08 79 GLY A C 1
ATOM 625 O O . GLY A 1 79 ? 41.628 -56.434 -45.902 1.00 28.08 79 GLY A O 1
ATOM 626 N N . ARG A 1 80 ? 39.885 -55.091 -45.328 1.00 31.88 80 ARG A N 1
ATOM 627 C CA . ARG A 1 80 ? 38.656 -55.965 -45.483 1.00 31.88 80 ARG A CA 1
ATOM 628 C C . ARG A 1 80 ? 38.295 -57.099 -44.457 1.00 31.88 80 ARG A C 1
ATOM 630 O O . ARG A 1 80 ? 39.187 -57.606 -43.798 1.00 31.88 80 ARG A O 1
ATOM 637 N N . VAL A 1 81 ? 36.998 -57.537 -44.470 1.00 32.94 81 VAL A N 1
ATOM 638 C CA . VAL A 1 81 ? 36.326 -58.748 -43.844 1.00 32.94 81 VAL A CA 1
ATOM 639 C C . VAL A 1 81 ? 35.866 -58.576 -42.361 1.00 32.94 81 VAL A C 1
ATOM 641 O O . VAL A 1 81 ? 36.624 -57.972 -41.616 1.00 32.94 81 VAL A O 1
ATOM 644 N N . ASN A 1 82 ? 34.696 -59.015 -41.812 1.00 30.92 82 ASN A N 1
ATOM 645 C CA . ASN A 1 82 ? 33.390 -59.612 -42.269 1.00 30.92 82 ASN A CA 1
ATOM 646 C C . ASN A 1 82 ? 32.244 -59.353 -41.212 1.00 30.92 82 ASN A C 1
ATOM 648 O O . ASN A 1 82 ? 32.575 -59.135 -40.055 1.00 30.92 82 ASN A O 1
ATOM 652 N N . GLU A 1 83 ? 30.951 -59.130 -41.546 1.00 32.22 83 GLU A N 1
ATOM 653 C CA . GLU A 1 83 ? 29.732 -60.009 -41.704 1.00 32.22 83 GLU A CA 1
ATOM 654 C C . GLU A 1 83 ? 28.866 -60.411 -40.464 1.00 32.22 83 GLU A C 1
ATOM 656 O O . GLU A 1 83 ? 29.376 -60.874 -39.452 1.00 32.22 83 GLU A O 1
ATOM 661 N N . GLY A 1 84 ? 27.523 -60.306 -40.608 1.00 25.64 84 GLY A N 1
ATOM 662 C CA . GLY A 1 84 ? 26.470 -60.789 -39.678 1.00 25.64 84 GLY A CA 1
ATOM 663 C C . GLY A 1 84 ? 25.040 -60.277 -40.021 1.00 25.64 84 GLY A C 1
ATOM 664 O O . GLY A 1 84 ? 24.881 -59.107 -40.358 1.00 25.64 84 GLY A O 1
ATOM 665 N N . ARG A 1 85 ? 24.003 -61.140 -39.996 1.00 27.86 85 ARG A N 1
ATOM 666 C CA . ARG A 1 85 ? 22.561 -60.880 -40.324 1.00 27.86 85 ARG A CA 1
ATOM 667 C C . ARG A 1 85 ? 21.689 -62.071 -39.835 1.00 27.86 85 ARG A C 1
ATOM 669 O O . ARG A 1 85 ? 22.311 -63.055 -39.431 1.00 27.86 85 ARG A O 1
ATOM 676 N N . PRO A 1 86 ? 20.328 -62.095 -39.914 1.00 54.50 86 PRO A N 1
ATOM 677 C CA . PRO A 1 86 ? 19.346 -61.208 -40.588 1.00 54.50 86 PRO A CA 1
ATOM 678 C C . PRO A 1 86 ? 18.315 -60.616 -39.565 1.00 54.50 86 PRO A C 1
ATOM 680 O O . PRO A 1 86 ? 18.755 -60.356 -38.454 1.00 54.50 86 PRO A O 1
ATOM 683 N N . ALA A 1 87 ? 17.012 -60.313 -39.772 1.00 29.09 87 ALA A N 1
ATOM 684 C CA . ALA A 1 87 ? 16.035 -60.367 -40.888 1.00 29.09 87 ALA A CA 1
ATOM 685 C C . ALA A 1 87 ? 14.814 -59.426 -40.643 1.00 29.09 87 ALA A C 1
ATOM 687 O O . ALA A 1 87 ? 14.414 -59.299 -39.497 1.00 29.09 87 ALA A O 1
ATOM 688 N N . LYS A 1 88 ? 14.173 -58.958 -41.742 1.00 31.00 88 LYS A N 1
ATOM 689 C CA . LYS A 1 88 ? 12.709 -58.739 -41.983 1.00 31.00 88 LYS A CA 1
ATOM 690 C C . LYS A 1 88 ? 11.874 -57.796 -41.068 1.00 31.00 88 LYS A C 1
ATOM 692 O O . LYS A 1 88 ? 12.130 -57.695 -39.883 1.00 31.00 88 LYS A O 1
ATOM 697 N N . ASP A 1 89 ? 10.827 -57.105 -41.549 1.00 29.08 89 ASP A N 1
ATOM 698 C CA . ASP A 1 89 ? 10.162 -57.073 -42.878 1.00 29.08 89 ASP A CA 1
ATOM 699 C C . ASP A 1 89 ? 9.760 -55.626 -43.318 1.00 29.08 89 ASP A C 1
ATOM 701 O O . ASP A 1 89 ? 10.179 -54.656 -42.698 1.00 29.08 89 ASP A O 1
ATOM 705 N N . ALA A 1 90 ? 9.032 -55.512 -44.442 1.00 29.12 90 ALA A N 1
ATOM 706 C CA . ALA A 1 90 ? 8.644 -54.338 -45.263 1.00 29.12 90 ALA A CA 1
ATOM 707 C C . ALA A 1 90 ? 8.095 -53.054 -44.548 1.00 29.12 90 ALA A C 1
ATOM 709 O O . ALA A 1 90 ? 7.720 -53.111 -43.385 1.00 29.12 90 ALA A O 1
ATOM 710 N N . ALA A 1 91 ? 7.957 -51.875 -45.193 1.00 27.06 91 ALA A N 1
ATOM 711 C CA . ALA A 1 91 ? 7.879 -51.562 -46.637 1.00 27.06 91 ALA A CA 1
ATOM 712 C C . ALA A 1 91 ? 8.328 -50.121 -47.027 1.00 27.06 91 ALA A C 1
ATOM 714 O O . ALA A 1 91 ? 8.424 -49.261 -46.164 1.00 27.06 91 ALA A O 1
ATOM 715 N N . ASN A 1 92 ? 8.544 -49.911 -48.341 1.00 27.03 92 ASN A N 1
ATOM 716 C CA . ASN A 1 92 ? 8.411 -48.707 -49.206 1.00 27.03 92 ASN A CA 1
ATOM 717 C C . ASN A 1 92 ? 8.541 -47.267 -48.627 1.00 27.03 92 ASN A C 1
ATOM 719 O O . ASN A 1 92 ? 7.909 -46.935 -47.636 1.00 27.03 92 ASN A O 1
ATOM 723 N N . SER A 1 93 ? 9.168 -46.293 -49.307 1.00 28.08 93 SER A N 1
ATOM 724 C CA . SER A 1 93 ? 9.959 -46.298 -50.561 1.00 28.08 93 SER A CA 1
ATOM 725 C C . SER A 1 93 ? 10.640 -44.935 -50.799 1.00 28.08 93 SER A C 1
ATOM 727 O O . SER A 1 93 ? 10.055 -43.912 -50.461 1.00 28.08 93 SER A O 1
ATOM 729 N N . ASP A 1 94 ? 11.814 -44.967 -51.436 1.00 28.56 94 ASP A N 1
ATOM 730 C CA . ASP A 1 94 ? 12.409 -44.058 -52.443 1.00 28.56 94 ASP A CA 1
ATOM 731 C C . ASP A 1 94 ? 12.079 -42.539 -52.470 1.00 28.56 94 ASP A C 1
ATOM 733 O O . ASP A 1 94 ? 10.924 -42.130 -52.483 1.00 28.56 94 ASP A O 1
ATOM 737 N N . ASP A 1 95 ? 13.030 -41.621 -52.696 1.00 29.20 95 ASP A N 1
ATOM 738 C CA . ASP A 1 95 ? 14.499 -41.671 -52.560 1.00 29.20 95 ASP A CA 1
ATOM 739 C C . ASP A 1 95 ? 15.065 -40.228 -52.485 1.00 29.20 95 ASP A C 1
ATOM 741 O O . ASP A 1 95 ? 14.493 -39.271 -53.017 1.00 29.20 95 ASP A O 1
ATOM 745 N N . ALA A 1 96 ? 16.217 -40.060 -51.838 1.00 26.98 96 ALA A N 1
ATOM 746 C CA . ALA A 1 96 ? 16.972 -38.817 -51.700 1.00 26.98 96 ALA A CA 1
ATOM 747 C C . ALA A 1 96 ? 18.465 -39.174 -51.522 1.00 26.98 96 ALA A C 1
ATOM 749 O O . ALA A 1 96 ? 18.815 -39.927 -50.623 1.00 26.98 96 ALA A O 1
ATOM 750 N N . ARG A 1 97 ? 19.442 -38.605 -52.244 1.00 28.98 97 ARG A N 1
ATOM 751 C CA . ARG A 1 97 ? 19.616 -37.183 -52.604 1.00 28.98 97 ARG A CA 1
ATOM 752 C C . ARG A 1 97 ? 20.808 -37.000 -53.570 1.00 28.98 97 ARG A C 1
ATOM 754 O O . ARG A 1 97 ? 21.703 -37.831 -53.632 1.00 28.98 97 ARG A O 1
ATOM 761 N N . LYS A 1 98 ? 20.859 -35.816 -54.199 1.00 30.48 98 LYS A N 1
ATOM 762 C CA . LYS A 1 98 ? 22.042 -35.005 -54.600 1.00 30.48 98 LYS A CA 1
ATOM 763 C C . LYS A 1 98 ? 23.438 -35.669 -54.672 1.00 30.48 98 LYS A C 1
ATOM 765 O O . LYS A 1 98 ? 24.000 -36.071 -53.656 1.00 30.48 98 LYS A O 1
ATOM 770 N N . ILE A 1 99 ? 24.116 -35.477 -55.810 1.00 27.66 99 ILE A N 1
ATOM 771 C CA . ILE A 1 99 ? 25.589 -35.494 -55.891 1.00 27.66 99 ILE A CA 1
ATOM 772 C C . ILE A 1 99 ? 26.171 -34.062 -55.763 1.00 27.66 99 ILE A C 1
ATOM 774 O O . ILE A 1 99 ? 25.599 -33.082 -56.232 1.00 27.66 99 ILE A O 1
ATOM 778 N N . ARG A 1 100 ? 27.320 -34.008 -55.075 1.00 29.89 100 ARG A N 1
ATOM 779 C CA . ARG A 1 100 ? 28.417 -33.008 -54.961 1.00 29.89 100 ARG A CA 1
ATOM 780 C C . ARG A 1 100 ? 28.763 -32.191 -56.254 1.00 29.89 100 ARG A C 1
ATOM 782 O O . ARG A 1 100 ? 28.436 -32.662 -57.332 1.00 29.89 100 ARG A O 1
ATOM 789 N N . VAL A 1 101 ? 29.503 -31.052 -56.285 1.00 28.52 101 VAL A N 1
ATOM 790 C CA . VAL A 1 101 ? 30.210 -30.196 -55.276 1.00 28.52 101 VAL A CA 1
ATOM 791 C C . VAL A 1 101 ? 30.713 -28.844 -55.869 1.00 28.52 101 VAL A C 1
ATOM 793 O O . VAL A 1 101 ? 31.069 -28.827 -57.039 1.00 28.52 101 VAL A O 1
ATOM 796 N N . ARG A 1 102 ? 30.834 -27.806 -55.005 1.00 27.41 102 ARG A N 1
ATOM 797 C CA . ARG A 1 102 ? 31.688 -26.566 -54.995 1.00 27.41 102 ARG A CA 1
ATOM 798 C C . ARG A 1 102 ? 31.847 -25.617 -56.204 1.00 27.41 102 ARG A C 1
ATOM 800 O O . ARG A 1 102 ? 31.870 -26.007 -57.364 1.00 27.41 102 ARG A O 1
ATOM 807 N N . GLU A 1 103 ? 32.106 -24.350 -55.848 1.00 30.30 103 GLU A N 1
ATOM 808 C CA . GLU A 1 103 ? 32.725 -23.304 -56.684 1.00 30.30 103 GLU A CA 1
ATOM 809 C C . GLU A 1 103 ? 34.236 -23.589 -56.956 1.00 30.30 103 GLU A C 1
ATOM 811 O O . GLU A 1 103 ? 34.762 -24.610 -56.517 1.00 30.30 103 GLU A O 1
ATOM 816 N N . THR A 1 104 ? 35.007 -22.797 -57.719 1.00 28.75 104 THR A N 1
ATOM 817 C CA . THR A 1 104 ? 35.441 -21.411 -57.404 1.00 28.75 104 THR A CA 1
ATOM 818 C C . THR A 1 104 ? 35.886 -20.591 -58.630 1.00 28.75 104 THR A C 1
ATOM 820 O O . THR A 1 104 ? 36.550 -21.130 -59.508 1.00 28.75 104 THR A O 1
ATOM 823 N N . LEU A 1 105 ? 35.598 -19.276 -58.602 1.00 27.05 105 LEU A N 1
ATOM 824 C CA . LEU A 1 105 ? 36.397 -18.108 -59.066 1.00 27.05 105 LEU A CA 1
ATOM 825 C C . LEU A 1 105 ? 37.512 -18.343 -60.130 1.00 27.05 105 LEU A C 1
ATOM 827 O O . LEU A 1 105 ? 38.444 -19.109 -59.908 1.00 27.05 105 LEU A O 1
ATOM 831 N N . SER A 1 106 ? 37.630 -17.537 -61.200 1.00 27.09 106 SER A N 1
ATOM 832 C CA . SER A 1 106 ? 38.155 -16.158 -61.065 1.00 27.09 106 SER A CA 1
ATOM 833 C C . SER A 1 106 ? 38.364 -15.375 -62.398 1.00 27.09 106 SER A C 1
ATOM 835 O O . SER A 1 106 ? 38.741 -15.950 -63.412 1.00 27.09 106 SER A O 1
ATOM 837 N N . TYR A 1 107 ? 38.255 -14.036 -62.298 1.00 27.61 107 TYR A N 1
ATOM 838 C CA . TYR A 1 107 ? 39.108 -12.979 -62.908 1.00 27.61 107 TYR A CA 1
ATOM 839 C C . TYR A 1 107 ? 39.019 -12.465 -64.383 1.00 27.61 107 TYR A C 1
ATOM 841 O O . TYR A 1 107 ? 38.708 -13.177 -65.328 1.00 27.61 107 TYR A O 1
ATOM 849 N N . ILE A 1 108 ? 39.453 -11.188 -64.509 1.00 28.92 108 ILE A N 1
ATOM 850 C CA . ILE A 1 108 ? 39.802 -10.335 -65.685 1.00 28.92 108 ILE A CA 1
ATOM 851 C C . ILE A 1 108 ? 38.690 -9.495 -66.380 1.00 28.92 108 ILE A C 1
ATOM 853 O O . ILE A 1 108 ? 38.198 -9.828 -67.451 1.00 28.92 108 ILE A O 1
ATOM 857 N N . ASP A 1 109 ? 38.392 -8.348 -65.748 1.00 26.47 109 ASP A N 1
ATOM 858 C CA . ASP A 1 109 ? 38.666 -6.949 -66.195 1.00 26.47 109 ASP A CA 1
ATOM 859 C C . ASP A 1 109 ? 38.077 -6.327 -67.504 1.00 26.47 109 ASP A C 1
ATOM 861 O O . ASP A 1 109 ? 37.647 -6.985 -68.445 1.00 26.47 109 ASP A O 1
ATOM 865 N N . GLN A 1 110 ? 38.044 -4.984 -67.533 1.00 33.12 110 GLN A N 1
ATOM 866 C CA . GLN A 1 110 ? 37.447 -4.098 -68.552 1.00 33.12 110 GLN A CA 1
ATOM 867 C C . GLN A 1 110 ? 38.395 -3.791 -69.736 1.00 33.12 110 GLN A C 1
ATOM 869 O O . GLN A 1 110 ? 39.607 -3.986 -69.639 1.00 33.12 110 GLN A O 1
ATOM 874 N N . PRO A 1 111 ? 37.895 -3.165 -70.830 1.00 34.91 111 PRO A N 1
ATOM 875 C CA . PRO A 1 111 ? 38.125 -1.714 -70.943 1.00 34.91 111 PRO A CA 1
ATOM 876 C C . PRO A 1 111 ? 36.995 -0.867 -71.588 1.00 34.91 111 PRO A C 1
ATOM 878 O O . PRO A 1 111 ? 35.960 -1.339 -72.048 1.00 34.91 111 PRO A O 1
ATOM 881 N N . LYS A 1 112 ? 37.221 0.454 -71.581 1.00 27.98 112 LYS A N 1
ATOM 882 C CA . LYS A 1 112 ? 36.251 1.558 -71.739 1.00 27.98 112 LYS A CA 1
ATOM 883 C C . LYS A 1 112 ? 36.072 2.092 -73.183 1.00 27.98 112 LYS A C 1
ATOM 885 O O . LYS A 1 112 ? 37.053 2.271 -73.891 1.00 27.98 112 LYS A O 1
ATOM 890 N N . LYS A 1 113 ? 34.852 2.588 -73.478 1.00 31.59 113 LYS A N 1
ATOM 891 C CA . LYS A 1 113 ? 34.486 3.751 -74.350 1.00 31.59 113 LYS A CA 1
ATOM 892 C C . LYS A 1 113 ? 34.906 3.786 -75.848 1.00 31.59 113 LYS A C 1
ATOM 894 O O . LYS A 1 113 ? 36.077 4.012 -76.134 1.00 31.59 113 LYS A O 1
ATOM 899 N N . LYS A 1 114 ? 33.917 3.956 -76.762 1.00 27.98 114 LYS A N 1
ATOM 900 C CA . LYS A 1 114 ? 33.772 5.166 -77.643 1.00 27.98 114 LYS A CA 1
ATOM 901 C C . LYS A 1 114 ? 32.500 5.223 -78.545 1.00 27.98 114 LYS A C 1
ATOM 903 O O . LYS A 1 114 ? 32.386 4.486 -79.507 1.00 27.98 114 LYS A O 1
ATOM 908 N N . ARG A 1 115 ? 31.623 6.199 -78.239 1.00 27.81 115 ARG A N 1
ATOM 909 C CA . ARG A 1 115 ? 30.852 7.157 -79.097 1.00 27.81 115 ARG A CA 1
ATOM 910 C C . ARG A 1 115 ? 30.321 6.812 -80.525 1.00 27.81 115 ARG A C 1
ATOM 912 O O . ARG A 1 115 ? 31.113 6.548 -81.417 1.00 27.81 115 ARG A O 1
ATOM 919 N N . LEU A 1 116 ? 29.051 7.233 -80.747 1.00 29.08 116 LEU A N 1
ATOM 920 C CA . LEU A 1 116 ? 28.374 7.668 -82.011 1.00 29.08 116 LEU A CA 1
ATOM 921 C C . LEU A 1 116 ? 28.030 6.567 -83.053 1.00 29.08 116 LEU A C 1
ATOM 923 O O . LEU A 1 116 ? 28.781 5.616 -83.190 1.00 29.08 116 LEU A O 1
ATOM 927 N N . LYS A 1 117 ? 26.920 6.619 -83.824 1.00 28.70 117 LYS A N 1
ATOM 928 C CA . LYS A 1 117 ? 25.868 7.652 -84.075 1.00 28.70 117 LYS A CA 1
ATOM 929 C C . LYS A 1 117 ? 24.421 7.083 -83.941 1.00 28.70 117 LYS A C 1
ATOM 931 O O . LYS A 1 117 ? 24.251 5.879 -83.800 1.00 28.70 117 LYS A O 1
ATOM 936 N N . ARG A 1 118 ? 23.391 7.950 -84.039 1.00 30.36 118 ARG A N 1
ATOM 937 C CA . ARG A 1 118 ? 22.002 7.597 -84.458 1.00 30.36 118 ARG A CA 1
ATOM 938 C C . ARG A 1 118 ? 22.005 7.172 -85.958 1.00 30.36 118 ARG A C 1
ATOM 940 O O . ARG A 1 118 ? 22.971 7.504 -86.640 1.00 30.36 118 ARG A O 1
ATOM 947 N N . GLU A 1 119 ? 21.047 6.422 -86.523 1.00 33.94 119 GLU A N 1
ATOM 948 C CA . GLU A 1 119 ? 19.617 6.765 -86.713 1.00 33.94 119 GLU A CA 1
ATOM 949 C C . GLU A 1 119 ? 18.732 5.582 -87.216 1.00 33.94 119 GLU A C 1
ATOM 951 O O . GLU A 1 119 ? 19.251 4.585 -87.703 1.00 33.94 119 GLU A O 1
ATOM 956 N N . ASN A 1 120 ? 17.402 5.780 -87.148 1.00 30.06 120 ASN A N 1
ATOM 957 C CA . ASN A 1 120 ? 16.298 5.207 -87.960 1.00 30.06 120 ASN A CA 1
ATOM 958 C C . ASN A 1 120 ? 15.905 3.703 -87.883 1.00 30.06 120 ASN A C 1
ATOM 960 O O . ASN A 1 120 ? 16.414 2.849 -88.593 1.00 30.06 120 ASN A O 1
ATOM 964 N N . PHE A 1 121 ? 14.898 3.466 -87.025 1.00 32.38 121 PHE A N 1
ATOM 965 C CA . PHE A 1 121 ? 13.614 2.739 -87.197 1.00 32.38 121 PHE A CA 1
ATOM 966 C C . PHE A 1 121 ? 13.367 1.684 -88.313 1.00 32.38 121 PHE A C 1
ATOM 968 O O . PHE A 1 121 ? 13.692 1.892 -89.475 1.00 32.38 121 PHE A O 1
ATOM 975 N N . LEU A 1 122 ? 12.545 0.682 -87.931 1.00 36.00 122 LEU A N 1
ATOM 976 C CA . LEU A 1 122 ? 11.912 -0.407 -88.716 1.00 36.00 122 LEU A CA 1
ATOM 977 C C . LEU A 1 122 ? 12.869 -1.526 -89.213 1.00 36.00 122 LEU A C 1
ATOM 979 O O . LEU A 1 122 ? 14.022 -1.269 -89.525 1.00 36.00 122 LEU A O 1
ATOM 983 N N . ASP A 1 123 ? 12.482 -2.810 -89.260 1.00 34.16 123 ASP A N 1
ATOM 984 C CA . ASP A 1 123 ? 11.162 -3.428 -89.015 1.00 34.16 123 ASP A CA 1
ATOM 985 C C . ASP A 1 123 ? 11.239 -4.743 -88.183 1.00 34.16 123 ASP A C 1
ATOM 987 O O . ASP A 1 123 ? 12.309 -5.170 -87.748 1.00 34.16 123 ASP A O 1
ATOM 991 N N . ASN A 1 124 ? 10.088 -5.357 -87.893 1.00 41.91 124 ASN A N 1
ATOM 992 C CA . ASN A 1 124 ? 9.872 -6.462 -86.942 1.00 41.91 124 ASN A CA 1
ATOM 993 C C . ASN A 1 124 ? 9.637 -7.821 -87.672 1.00 41.91 124 ASN A C 1
ATOM 995 O O . ASN A 1 124 ? 9.367 -7.804 -88.872 1.00 41.91 124 ASN A O 1
ATOM 999 N N . PRO A 1 125 ? 9.703 -9.009 -87.011 1.00 48.28 125 PRO A N 1
ATOM 1000 C CA . PRO A 1 125 ? 8.636 -9.437 -86.092 1.00 48.28 125 PRO A CA 1
ATOM 1001 C C . PRO A 1 125 ? 9.079 -10.185 -84.808 1.00 48.28 125 PRO A C 1
ATOM 1003 O O . PRO A 1 125 ? 9.968 -11.038 -84.783 1.00 48.28 125 PRO A O 1
ATOM 1006 N N . ARG A 1 126 ? 8.347 -9.943 -83.711 1.00 50.91 126 ARG A N 1
ATOM 1007 C CA . ARG A 1 126 ? 8.521 -10.600 -82.398 1.00 50.91 126 ARG A CA 1
ATOM 1008 C C . ARG A 1 126 ? 7.858 -11.989 -82.364 1.00 50.91 126 ARG A C 1
ATOM 1010 O O . ARG A 1 126 ? 6.672 -12.074 -82.073 1.00 50.91 126 ARG A O 1
ATOM 1017 N N . GLY A 1 127 ? 8.620 -13.071 -82.545 1.00 43.25 127 GLY A N 1
ATOM 1018 C CA . GLY A 1 127 ? 8.095 -14.447 -82.407 1.00 43.25 127 GLY A CA 1
ATOM 1019 C C . GLY A 1 127 ? 8.161 -15.061 -80.993 1.00 43.25 127 GLY A C 1
ATOM 1020 O O . GLY A 1 127 ? 7.240 -15.752 -80.570 1.00 43.25 127 GLY A O 1
ATOM 1021 N N . GLY A 1 128 ? 9.249 -14.824 -80.243 1.00 47.81 128 GLY A N 1
ATOM 1022 C CA . GLY A 1 128 ? 9.557 -15.600 -79.022 1.00 47.81 128 GLY A CA 1
ATOM 1023 C C . GLY A 1 128 ? 9.506 -14.861 -77.678 1.00 47.81 128 GLY A C 1
ATOM 1024 O O . GLY A 1 128 ? 9.476 -15.507 -76.631 1.00 47.81 128 GLY A O 1
ATOM 1025 N N . ARG A 1 129 ? 9.511 -13.518 -77.664 1.00 53.44 129 ARG A N 1
ATOM 1026 C CA . ARG A 1 129 ? 9.656 -12.745 -76.409 1.00 53.44 129 ARG A CA 1
ATOM 1027 C C . ARG A 1 129 ? 8.377 -12.728 -75.564 1.00 53.44 129 ARG A C 1
ATOM 1029 O O . ARG A 1 129 ? 8.479 -12.854 -74.353 1.00 53.44 129 ARG A O 1
ATOM 1036 N N . TRP A 1 130 ? 7.198 -12.669 -76.188 1.00 51.38 130 TRP A N 1
ATOM 1037 C CA . TRP A 1 130 ? 5.909 -12.644 -75.480 1.00 51.38 130 TRP A CA 1
ATOM 1038 C C . TRP A 1 130 ? 5.612 -13.933 -74.704 1.00 51.38 130 TRP A C 1
ATOM 1040 O O . TRP A 1 130 ? 5.155 -13.851 -73.573 1.00 51.38 130 TRP A O 1
ATOM 1050 N N . LYS A 1 131 ? 5.944 -15.117 -75.245 1.00 55.59 131 LYS A N 1
ATOM 1051 C CA . LYS A 1 131 ? 5.775 -16.386 -74.509 1.00 55.59 131 LYS A CA 1
ATOM 1052 C C . LYS A 1 131 ? 6.693 -16.468 -73.284 1.00 55.59 131 LYS A C 1
ATOM 1054 O O . LYS A 1 131 ? 6.249 -16.888 -72.225 1.00 55.59 131 LYS A O 1
ATOM 1059 N N . LYS A 1 132 ? 7.952 -16.022 -73.403 1.00 55.03 132 LYS A N 1
ATOM 1060 C CA . LYS A 1 132 ? 8.885 -15.977 -72.263 1.00 55.03 132 LYS A CA 1
ATOM 1061 C C . LYS A 1 132 ? 8.496 -14.920 -71.226 1.00 55.03 132 LYS A C 1
ATOM 1063 O O . LYS A 1 132 ? 8.609 -15.198 -70.041 1.00 55.03 132 LYS A O 1
ATOM 1068 N N . ALA A 1 133 ? 8.011 -13.756 -71.662 1.00 69.06 133 ALA A N 1
ATOM 1069 C CA . ALA A 1 133 ? 7.468 -12.733 -70.772 1.00 69.06 133 ALA A CA 1
ATOM 1070 C C . ALA A 1 133 ? 6.230 -13.249 -70.026 1.00 69.06 133 ALA A C 1
ATOM 1072 O O . ALA A 1 133 ? 6.223 -13.206 -68.808 1.00 69.06 133 ALA A O 1
ATOM 1073 N N . GLY A 1 134 ? 5.252 -13.831 -70.731 1.00 73.75 134 GLY A N 1
ATOM 1074 C CA . GLY A 1 134 ? 4.058 -14.420 -70.122 1.00 73.75 134 GLY A CA 1
ATOM 1075 C C . GLY A 1 134 ? 4.392 -15.490 -69.083 1.00 73.75 134 GLY A C 1
ATOM 1076 O O . GLY A 1 134 ? 3.911 -15.401 -67.965 1.00 73.75 134 GLY A O 1
ATOM 1077 N N . ILE A 1 135 ? 5.286 -16.436 -69.400 1.00 77.31 135 ILE A N 1
ATOM 1078 C CA . ILE A 1 135 ? 5.735 -17.455 -68.434 1.00 77.31 135 ILE A CA 1
ATOM 1079 C C . ILE A 1 135 ? 6.430 -16.811 -67.224 1.00 77.31 135 ILE A C 1
ATOM 1081 O O . ILE A 1 135 ? 6.139 -17.199 -66.099 1.00 77.31 135 ILE A O 1
ATOM 1085 N N . LEU A 1 136 ? 7.306 -15.818 -67.421 1.00 77.06 136 LEU A N 1
ATOM 1086 C CA . LEU A 1 136 ? 7.950 -15.107 -66.309 1.00 77.06 136 LEU A CA 1
ATOM 1087 C C . LEU A 1 136 ? 6.944 -14.328 -65.455 1.00 77.06 136 LEU A C 1
ATOM 1089 O O . LEU A 1 136 ? 7.048 -14.377 -64.237 1.00 77.06 136 LEU A O 1
ATOM 1093 N N . THR A 1 137 ? 5.953 -13.667 -66.055 1.00 77.62 137 THR A N 1
ATOM 1094 C CA . THR A 1 137 ? 4.878 -12.982 -65.325 1.00 77.62 137 THR A CA 1
ATOM 1095 C C . THR A 1 137 ? 3.993 -13.976 -64.579 1.00 77.62 137 THR A C 1
ATOM 1097 O O . THR A 1 137 ? 3.701 -13.743 -63.416 1.00 77.62 137 THR A O 1
ATOM 1100 N N . THR A 1 138 ? 3.615 -15.110 -65.178 1.00 79.19 138 THR A N 1
ATOM 1101 C CA . THR A 1 138 ? 2.844 -16.155 -64.486 1.00 79.19 138 THR A CA 1
ATOM 1102 C C . THR A 1 138 ? 3.640 -16.771 -63.340 1.00 79.19 138 THR A C 1
ATOM 1104 O O . THR A 1 138 ? 3.080 -16.939 -62.267 1.00 79.19 138 THR A O 1
ATOM 1107 N N . VAL A 1 139 ? 4.936 -17.054 -63.515 1.00 84.81 139 VAL A N 1
ATOM 1108 C CA . VAL A 1 139 ? 5.804 -17.561 -62.435 1.00 84.81 139 VAL A CA 1
ATOM 1109 C C . VAL A 1 139 ? 6.024 -16.505 -61.351 1.00 84.81 139 VAL A C 1
ATOM 1111 O O . VAL A 1 139 ? 6.039 -16.858 -60.183 1.00 84.81 139 VAL A O 1
ATOM 1114 N N . PHE A 1 140 ? 6.141 -15.222 -61.700 1.00 80.94 140 PHE A N 1
ATOM 1115 C CA . PHE A 1 140 ? 6.256 -14.123 -60.737 1.00 80.94 140 PHE A CA 1
ATOM 1116 C C . PHE A 1 140 ? 4.954 -13.906 -59.953 1.00 80.94 140 PHE A C 1
ATOM 1118 O O . PHE A 1 140 ? 5.001 -13.732 -58.743 1.00 80.94 140 PHE A O 1
ATOM 1125 N N . VAL A 1 141 ? 3.792 -13.998 -60.605 1.00 80.44 141 VAL A N 1
ATOM 1126 C CA . VAL A 1 141 ? 2.478 -13.930 -59.945 1.00 80.44 141 VAL A CA 1
ATOM 1127 C C . VAL A 1 141 ? 2.212 -15.179 -59.104 1.00 80.44 141 VAL A C 1
ATOM 1129 O O . VAL A 1 141 ? 1.727 -15.038 -57.990 1.00 80.44 141 VAL A O 1
ATOM 1132 N N . LEU A 1 142 ? 2.587 -16.385 -59.552 1.00 78.62 142 LEU A N 1
ATOM 1133 C CA . LEU A 1 142 ? 2.536 -17.582 -58.700 1.00 78.62 142 LEU A CA 1
ATOM 1134 C C . LEU A 1 142 ? 3.506 -17.474 -57.523 1.00 78.62 142 LEU A C 1
ATOM 1136 O O . LEU A 1 142 ? 3.149 -17.867 -56.423 1.00 78.62 142 LEU A O 1
ATOM 1140 N N . ALA A 1 143 ? 4.707 -16.930 -57.730 1.00 73.50 143 ALA A N 1
ATOM 1141 C CA . ALA A 1 143 ? 5.658 -16.694 -56.654 1.00 73.50 143 ALA A CA 1
ATOM 1142 C C . ALA A 1 143 ? 5.117 -15.668 -55.655 1.00 73.50 143 ALA A C 1
ATOM 1144 O O . ALA A 1 143 ? 5.244 -15.909 -54.468 1.00 73.50 143 ALA A O 1
ATOM 1145 N N . ILE A 1 144 ? 4.455 -14.593 -56.095 1.00 71.69 144 ILE A N 1
ATOM 1146 C CA . ILE A 1 144 ? 3.778 -13.632 -55.208 1.00 71.69 144 ILE A CA 1
ATOM 1147 C C . ILE A 1 144 ? 2.577 -14.268 -54.498 1.00 71.69 144 ILE A C 1
ATOM 1149 O O . ILE A 1 144 ? 2.413 -14.041 -53.309 1.00 71.69 144 ILE A O 1
ATOM 1153 N N . LEU A 1 145 ? 1.768 -15.092 -55.169 1.00 70.25 145 LEU A N 1
ATOM 1154 C CA . LEU A 1 145 ? 0.624 -15.771 -54.547 1.00 70.25 145 LEU A CA 1
ATOM 1155 C C . LEU A 1 145 ? 1.061 -16.840 -53.540 1.00 70.25 145 LEU A C 1
ATOM 1157 O O . LEU A 1 145 ? 0.470 -16.936 -52.475 1.00 70.25 145 LEU A O 1
ATOM 1161 N N . ILE A 1 146 ? 2.113 -17.608 -53.832 1.00 70.12 146 ILE A N 1
ATOM 1162 C CA . ILE A 1 146 ? 2.696 -18.582 -52.897 1.00 70.12 146 ILE A CA 1
ATOM 1163 C C . ILE A 1 146 ? 3.447 -17.853 -51.777 1.00 70.12 146 ILE A C 1
ATOM 1165 O O . ILE A 1 146 ? 3.327 -18.238 -50.625 1.00 70.12 146 ILE A O 1
ATOM 1169 N N . SER A 1 147 ? 4.161 -16.765 -52.081 1.00 54.25 147 SER A N 1
ATOM 1170 C CA . SER A 1 147 ? 4.785 -15.893 -51.079 1.00 54.25 147 SER A CA 1
ATOM 1171 C C . SER A 1 147 ? 3.727 -15.300 -50.151 1.00 54.25 147 SER A C 1
ATOM 1173 O O . SER A 1 147 ? 3.923 -15.327 -48.951 1.00 54.25 147 SER A O 1
ATOM 1175 N N . SER A 1 148 ? 2.591 -14.833 -50.672 1.00 45.22 148 SER A N 1
ATOM 1176 C CA . SER A 1 148 ? 1.467 -14.339 -49.870 1.00 45.22 148 SER A CA 1
ATOM 1177 C C . SER A 1 148 ? 0.792 -15.462 -49.083 1.00 45.22 148 SER A C 1
ATOM 1179 O O . SER A 1 148 ? 0.529 -15.285 -47.907 1.00 45.22 148 SER A O 1
ATOM 1181 N N . LEU A 1 149 ? 0.590 -16.650 -49.658 1.00 56.31 149 LEU A N 1
ATOM 1182 C CA . LEU A 1 149 ? 0.029 -17.793 -48.927 1.00 56.31 149 LEU A CA 1
ATOM 1183 C C . LEU A 1 149 ? 0.973 -18.363 -47.856 1.00 56.31 149 LEU A C 1
ATOM 1185 O O . LEU A 1 149 ? 0.492 -19.028 -46.953 1.00 56.31 149 LEU A O 1
ATOM 1189 N N . VAL A 1 150 ? 2.285 -18.118 -47.939 1.00 50.31 150 VAL A N 1
ATOM 1190 C CA . VAL A 1 150 ? 3.285 -18.590 -46.960 1.00 50.31 150 VAL A CA 1
ATOM 1191 C C . VAL A 1 150 ? 3.689 -17.496 -45.959 1.00 50.31 150 VAL A C 1
ATOM 1193 O O . VAL A 1 150 ? 4.051 -17.822 -44.835 1.00 50.31 150 VAL A O 1
ATOM 1196 N N . LEU A 1 151 ? 3.597 -16.208 -46.316 1.00 43.41 151 LEU A N 1
ATOM 1197 C CA . LEU A 1 151 ? 3.867 -15.076 -45.411 1.00 43.41 151 LEU A CA 1
ATOM 1198 C C . LEU A 1 151 ? 2.609 -14.504 -44.743 1.00 43.41 151 LEU A C 1
ATOM 1200 O O . LEU A 1 151 ? 2.742 -13.940 -43.668 1.00 43.41 151 LEU A O 1
ATOM 1204 N N . ASN A 1 152 ? 1.409 -14.714 -45.295 1.00 36.94 152 ASN A N 1
ATOM 1205 C CA . ASN A 1 152 ? 0.134 -14.492 -44.594 1.00 36.94 152 ASN A CA 1
ATOM 1206 C C . ASN A 1 152 ? -0.346 -15.768 -43.854 1.00 36.94 152 ASN A C 1
ATOM 1208 O O . ASN A 1 152 ? -1.516 -15.862 -43.492 1.00 36.94 152 ASN A O 1
ATOM 1212 N N . GLN A 1 153 ? 0.523 -16.777 -43.689 1.00 38.69 153 GLN A N 1
ATOM 1213 C CA . GLN A 1 153 ? 0.298 -17.933 -42.803 1.00 38.69 153 GLN A CA 1
ATOM 1214 C C . GLN A 1 153 ? 1.073 -17.842 -41.477 1.00 38.69 153 GLN A C 1
ATOM 1216 O O . GLN A 1 153 ? 0.878 -18.681 -40.603 1.00 38.69 153 GLN A O 1
ATOM 1221 N N . GLY A 1 154 ? 1.895 -16.804 -41.302 1.00 34.62 154 GLY A N 1
ATOM 1222 C CA . GLY A 1 154 ? 2.027 -16.144 -40.004 1.00 34.62 154 GLY A CA 1
ATOM 1223 C C . GLY A 1 154 ? 1.091 -14.936 -40.000 1.00 34.62 154 GLY A C 1
ATOM 1224 O O . GLY A 1 154 ? 0.870 -14.334 -41.055 1.00 34.62 154 GLY A O 1
ATOM 1225 N N . THR A 1 155 ? 0.513 -14.595 -38.853 1.00 33.19 155 THR A N 1
ATOM 1226 C CA . THR A 1 155 ? -0.291 -13.378 -38.718 1.00 33.19 155 THR A CA 1
ATOM 1227 C C . THR A 1 155 ? 0.590 -12.147 -38.926 1.00 33.19 155 THR A C 1
ATOM 1229 O O . THR A 1 155 ? 1.740 -12.088 -38.487 1.00 33.19 155 THR A O 1
ATOM 1232 N N . SER A 1 156 ? 0.071 -11.153 -39.649 1.00 35.12 156 SER A N 1
ATOM 1233 C CA . SER A 1 156 ? 0.734 -9.857 -39.797 1.00 35.12 156 SER A CA 1
ATOM 1234 C C . SER A 1 156 ? 0.399 -8.978 -38.593 1.00 35.12 156 SER A C 1
ATOM 1236 O O . SER A 1 156 ? -0.299 -7.976 -38.744 1.00 35.12 156 SER A O 1
ATOM 1238 N N . ASP A 1 157 ? 0.861 -9.405 -37.417 1.00 42.06 157 ASP A N 1
ATOM 1239 C CA . ASP A 1 157 ? 0.663 -8.733 -36.131 1.00 42.06 157 ASP A CA 1
ATOM 1240 C C . ASP A 1 157 ? 1.170 -7.285 -36.245 1.00 42.06 157 ASP A C 1
ATOM 1242 O O . ASP A 1 157 ? 2.377 -7.029 -36.362 1.00 42.06 157 ASP A O 1
ATOM 1246 N N . ILE A 1 158 ? 0.247 -6.319 -36.288 1.00 51.59 158 ILE A N 1
ATOM 1247 C CA . ILE A 1 158 ? 0.605 -4.900 -36.352 1.00 51.59 158 ILE A CA 1
ATOM 1248 C C . ILE A 1 158 ? 1.153 -4.526 -34.979 1.00 51.59 158 ILE A C 1
ATOM 1250 O O . ILE A 1 158 ? 0.510 -4.771 -33.965 1.00 51.59 158 ILE A O 1
ATOM 1254 N N . THR A 1 159 ? 2.367 -3.979 -34.944 1.00 52.78 159 THR A N 1
ATOM 1255 C CA . THR A 1 159 ? 3.106 -3.775 -33.694 1.00 52.78 159 THR A CA 1
ATOM 1256 C C . THR A 1 159 ? 3.484 -2.312 -33.485 1.00 52.78 159 THR A C 1
ATOM 1258 O O . THR A 1 159 ? 4.240 -1.714 -34.270 1.00 52.78 159 THR A O 1
ATOM 1261 N N . VAL A 1 160 ? 2.983 -1.747 -32.389 1.00 62.69 160 VAL A N 1
ATOM 1262 C CA . VAL A 1 160 ? 3.035 -0.317 -32.037 1.00 62.69 160 VAL A CA 1
ATOM 1263 C C . VAL A 1 160 ? 3.678 -0.160 -30.646 1.00 62.69 160 VAL A C 1
ATOM 1265 O O . VAL A 1 160 ? 3.895 -1.147 -29.940 1.00 62.69 160 VAL A O 1
ATOM 1268 N N . GLY A 1 161 ? 4.082 1.059 -30.289 1.00 65.94 161 GLY A N 1
ATOM 1269 C CA . GLY A 1 161 ? 4.334 1.423 -28.889 1.00 65.94 161 GLY A CA 1
ATOM 1270 C C . GLY A 1 161 ? 3.038 1.881 -28.212 1.00 65.94 161 GLY A C 1
ATOM 1271 O O . GLY A 1 161 ? 2.021 2.034 -28.886 1.00 65.94 161 GLY A O 1
ATOM 1272 N N . LEU A 1 162 ? 3.082 2.133 -26.905 1.00 76.50 162 LEU A N 1
ATOM 1273 C CA . LEU A 1 162 ? 2.007 2.853 -26.217 1.00 76.50 162 LEU A CA 1
ATOM 1274 C C . LEU A 1 162 ? 1.961 4.307 -26.723 1.00 76.50 162 LEU A C 1
ATOM 1276 O O . LEU A 1 162 ? 3.017 4.895 -26.976 1.00 76.50 162 LEU A O 1
ATOM 1280 N N . SER A 1 163 ? 0.770 4.902 -26.838 1.00 82.12 163 SER A N 1
ATOM 1281 C CA . SER A 1 163 ? 0.614 6.359 -27.004 1.00 82.12 163 SER A CA 1
ATOM 1282 C C . SER A 1 163 ? 1.371 7.106 -25.903 1.00 82.12 163 SER A C 1
ATOM 1284 O O . SER A 1 163 ? 1.553 6.569 -24.812 1.00 82.12 163 SER A O 1
ATOM 1286 N N . ASP A 1 164 ? 1.882 8.302 -26.196 1.00 85.06 164 ASP A N 1
ATOM 1287 C CA . ASP A 1 164 ? 2.378 9.224 -25.163 1.00 85.06 164 ASP A CA 1
ATOM 1288 C C . ASP A 1 164 ? 1.185 9.823 -24.395 1.00 85.06 164 ASP A C 1
ATOM 1290 O O . ASP A 1 164 ? 0.118 9.946 -25.001 1.00 85.06 164 ASP A O 1
ATOM 1294 N N . PRO A 1 165 ? 1.340 10.179 -23.104 1.00 89.38 165 PRO A N 1
ATOM 1295 C CA . PRO A 1 165 ? 0.227 10.657 -22.292 1.00 89.38 165 PRO A CA 1
ATOM 1296 C C . PRO A 1 165 ? -0.382 11.959 -22.822 1.00 89.38 165 PRO A C 1
ATOM 1298 O O . PRO A 1 165 ? 0.342 12.882 -23.220 1.00 89.38 165 PRO A O 1
ATOM 1301 N N . ASP A 1 166 ? -1.708 12.061 -22.784 1.00 89.31 166 ASP A N 1
ATOM 1302 C CA . ASP A 1 166 ? -2.479 13.206 -23.280 1.00 89.31 166 ASP A CA 1
ATOM 1303 C C . ASP A 1 166 ? -3.438 13.836 -22.251 1.00 89.31 166 ASP A C 1
ATOM 1305 O O . ASP A 1 166 ? -3.858 14.978 -22.463 1.00 89.31 166 ASP A O 1
ATOM 1309 N N . LEU A 1 167 ? -3.699 13.193 -21.104 1.00 92.75 167 LEU A N 1
ATOM 1310 C CA . LEU A 1 167 ? -4.601 13.744 -20.081 1.00 92.75 167 LEU A CA 1
ATOM 1311 C C . LEU A 1 167 ? -3.989 14.960 -19.346 1.00 92.75 167 LEU A C 1
ATOM 1313 O O . LEU A 1 167 ? -2.777 14.975 -19.090 1.00 92.75 167 LEU A O 1
ATOM 1317 N N . PRO A 1 168 ? -4.784 15.982 -18.964 1.00 93.81 168 PRO A N 1
ATOM 1318 C CA . PRO A 1 168 ? -4.307 17.097 -18.149 1.00 93.81 168 PRO A CA 1
ATOM 1319 C C . PRO A 1 168 ? -3.991 16.692 -16.705 1.00 93.81 168 PRO A C 1
ATOM 1321 O O . PRO A 1 168 ? -4.574 15.744 -16.173 1.00 93.81 168 PRO A O 1
ATOM 1324 N N . ARG A 1 169 ? -3.174 17.500 -16.024 1.00 95.25 169 ARG A N 1
ATOM 1325 C CA . ARG A 1 169 ? -2.995 17.458 -14.560 1.00 95.25 169 ARG A CA 1
ATOM 1326 C C . ARG A 1 169 ? -3.552 18.725 -13.922 1.00 95.25 169 ARG A C 1
ATOM 1328 O O . ARG A 1 169 ? -3.604 19.780 -14.562 1.00 95.25 169 ARG A O 1
ATOM 1335 N N . VAL A 1 170 ? -3.913 18.645 -12.646 1.00 96.75 170 VAL A N 1
ATOM 1336 C CA . VAL A 1 170 ? -4.250 19.822 -11.826 1.00 96.75 170 VAL A CA 1
ATOM 1337 C C . VAL A 1 170 ? -3.341 19.897 -10.607 1.00 96.75 170 VAL A C 1
ATOM 1339 O O . VAL A 1 170 ? -2.854 18.877 -10.133 1.00 96.75 170 VAL A O 1
ATOM 1342 N N . ALA A 1 171 ? -3.106 21.098 -10.085 1.00 97.50 171 ALA A N 1
ATOM 1343 C CA . ALA A 1 171 ? -2.405 21.304 -8.815 1.00 97.50 171 ALA A CA 1
ATOM 1344 C C . ALA A 1 171 ? -3.027 22.481 -8.058 1.00 97.50 171 ALA A C 1
ATOM 1346 O O . ALA A 1 171 ? -3.659 23.340 -8.669 1.00 97.50 171 ALA A O 1
ATOM 1347 N N . PHE A 1 172 ? -2.827 22.576 -6.749 1.00 96.81 172 PHE A N 1
ATOM 1348 C CA . PHE A 1 172 ? -3.467 23.593 -5.912 1.00 96.81 172 PHE A CA 1
ATOM 1349 C C . PHE A 1 172 ? -2.484 24.622 -5.356 1.00 96.81 172 PHE A C 1
ATOM 1351 O O . PHE A 1 172 ? -1.291 24.365 -5.195 1.00 96.81 172 PHE A O 1
ATOM 1358 N N . GLU A 1 173 ? -2.998 25.811 -5.054 1.00 94.38 173 GLU A N 1
ATOM 1359 C CA . GLU A 1 173 ? -2.261 26.868 -4.368 1.00 94.38 173 GLU A CA 1
ATOM 1360 C C . GLU A 1 173 ? -2.601 26.885 -2.876 1.00 94.38 173 GLU A C 1
ATOM 1362 O O . GLU A 1 173 ? -3.696 27.286 -2.478 1.00 94.38 173 GLU A O 1
ATOM 1367 N N . VAL A 1 174 ? -1.640 26.512 -2.033 1.00 91.94 174 VAL A N 1
ATOM 1368 C CA . VAL A 1 174 ? -1.766 26.599 -0.573 1.00 91.94 174 VAL A CA 1
ATOM 1369 C C . VAL A 1 174 ? -0.705 27.561 -0.051 1.00 91.94 174 VAL A C 1
ATOM 1371 O O . VAL A 1 174 ? 0.490 27.363 -0.252 1.00 91.94 174 VAL A O 1
ATOM 1374 N N . ARG A 1 175 ? -1.142 28.650 0.602 1.00 87.06 175 ARG A N 1
ATOM 1375 C CA . ARG A 1 175 ? -0.274 29.687 1.208 1.00 87.06 175 ARG A CA 1
ATOM 1376 C C . ARG A 1 175 ? 0.823 30.217 0.248 1.00 87.06 175 ARG A C 1
ATOM 1378 O O . ARG A 1 175 ? 1.960 30.442 0.659 1.00 87.06 175 ARG A O 1
ATOM 1385 N N . ASN A 1 176 ? 0.451 30.466 -1.015 1.00 87.50 176 ASN A N 1
ATOM 1386 C CA . ASN A 1 176 ? 1.312 30.894 -2.137 1.00 87.50 176 ASN A CA 1
ATOM 1387 C C . ASN A 1 176 ? 2.330 29.839 -2.623 1.00 87.50 176 ASN A C 1
ATOM 1389 O O . ASN A 1 176 ? 3.355 30.198 -3.202 1.00 87.50 176 ASN A O 1
ATOM 1393 N N . GLN A 1 177 ? 2.079 28.552 -2.378 1.00 89.69 177 GLN A N 1
ATOM 1394 C CA . GLN A 1 177 ? 2.922 27.449 -2.840 1.00 89.69 177 GLN A CA 1
ATOM 1395 C C . GLN A 1 177 ? 2.093 26.476 -3.682 1.00 89.69 177 GLN A C 1
ATOM 1397 O O . GLN A 1 177 ? 0.960 26.152 -3.324 1.00 89.69 177 GLN A O 1
ATOM 1402 N N . ARG A 1 178 ? 2.670 26.007 -4.792 1.00 94.25 178 ARG A N 1
ATOM 1403 C CA . ARG A 1 178 ? 2.096 24.945 -5.622 1.00 94.25 178 ARG A CA 1
ATOM 1404 C C . ARG A 1 178 ? 2.252 23.608 -4.896 1.00 94.25 178 ARG A C 1
ATOM 1406 O O . ARG A 1 178 ? 3.368 23.260 -4.505 1.00 94.25 178 ARG A O 1
ATOM 1413 N N . VAL A 1 179 ? 1.147 22.897 -4.694 1.00 96.12 179 VAL A N 1
ATOM 1414 C CA . VAL A 1 179 ? 1.086 21.597 -4.007 1.00 96.12 179 VAL A CA 1
ATOM 1415 C C . VAL A 1 179 ? 0.056 20.676 -4.648 1.00 96.12 179 VAL A C 1
ATOM 1417 O O . VAL A 1 179 ? -0.777 21.130 -5.429 1.00 96.12 179 VAL A O 1
ATOM 1420 N N . ASN A 1 180 ? 0.070 19.400 -4.255 1.00 97.06 180 ASN A N 1
ATOM 1421 C CA . ASN A 1 180 ? -0.971 18.419 -4.571 1.00 97.06 180 ASN A CA 1
ATOM 1422 C C . ASN A 1 180 ? -1.242 18.358 -6.082 1.00 97.06 180 ASN A C 1
ATOM 1424 O O . ASN A 1 180 ? -2.358 18.610 -6.528 1.00 97.06 180 ASN A O 1
ATOM 1428 N N . ALA A 1 181 ? -0.192 18.075 -6.861 1.00 96.06 181 ALA A N 1
ATOM 1429 C CA . ALA A 1 181 ? -0.345 17.710 -8.263 1.00 96.06 181 ALA A CA 1
ATOM 1430 C C . ALA A 1 181 ? -1.092 16.368 -8.354 1.00 96.06 181 ALA A C 1
ATOM 1432 O O . ALA A 1 181 ? -0.717 15.414 -7.670 1.00 96.06 181 ALA A O 1
ATOM 1433 N N . LEU A 1 182 ? -2.158 16.325 -9.153 1.00 96.31 182 LEU A N 1
ATOM 1434 C CA . LEU A 1 182 ? -3.042 15.176 -9.331 1.00 96.31 182 LEU A CA 1
ATOM 1435 C C . LEU A 1 182 ? -3.095 14.769 -10.804 1.00 96.31 182 LEU A C 1
ATOM 1437 O O . LEU A 1 182 ? -3.312 15.611 -11.683 1.00 96.31 182 LEU A O 1
ATOM 1441 N N . GLU A 1 183 ? -2.974 13.467 -11.044 1.00 95.31 183 GLU A N 1
ATOM 1442 C CA . GLU A 1 183 ? -3.270 12.846 -12.335 1.00 95.31 183 GLU A CA 1
ATOM 1443 C C . GLU A 1 183 ? -4.797 12.702 -12.533 1.00 95.31 183 GLU A C 1
ATOM 1445 O O . GLU A 1 183 ? -5.568 12.769 -11.569 1.00 95.31 183 GLU A O 1
ATOM 1450 N N . GLY A 1 184 ? -5.241 12.565 -13.786 1.00 95.69 184 GLY A N 1
ATOM 1451 C CA . GLY A 1 184 ? -6.655 12.628 -14.166 1.00 95.69 184 GLY A CA 1
ATOM 1452 C C . GLY A 1 184 ? -7.288 11.267 -14.444 1.00 95.69 184 GLY A C 1
ATOM 1453 O O . GLY A 1 184 ? -6.825 10.523 -15.301 1.00 95.69 184 GLY A O 1
ATOM 1454 N N . TYR A 1 185 ? -8.393 10.970 -13.767 1.00 97.19 185 TYR A N 1
ATOM 1455 C CA . TYR A 1 185 ? -9.128 9.711 -13.893 1.00 97.19 185 TYR A CA 1
ATOM 1456 C C . TYR A 1 185 ? -10.207 9.828 -14.979 1.00 97.19 185 TYR A C 1
ATOM 1458 O O . TYR A 1 185 ? -10.936 10.817 -14.992 1.00 97.19 185 TYR A O 1
ATOM 1466 N N . VAL A 1 186 ? -10.344 8.856 -15.888 1.00 95.56 186 VAL A N 1
ATOM 1467 C CA . VAL A 1 186 ? -11.381 8.899 -16.955 1.00 95.56 186 VAL A CA 1
ATOM 1468 C C . VAL A 1 186 ? -12.699 8.214 -16.570 1.00 95.56 186 VAL A C 1
ATOM 1470 O O . VAL A 1 186 ? -13.712 8.416 -17.237 1.00 95.56 186 VAL A O 1
ATOM 1473 N N . ASP A 1 187 ? -12.698 7.456 -15.473 1.00 94.12 187 ASP A N 1
ATOM 1474 C CA . ASP A 1 187 ? -13.874 6.841 -14.850 1.00 94.12 187 ASP A CA 1
ATOM 1475 C C . ASP A 1 187 ? -14.198 7.532 -13.507 1.00 94.12 187 ASP A C 1
ATOM 1477 O O . ASP A 1 187 ? -13.312 8.093 -12.855 1.00 94.12 187 ASP A O 1
ATOM 1481 N N . GLU A 1 188 ? -15.463 7.501 -13.061 1.00 94.50 188 GLU A N 1
ATOM 1482 C CA . GLU A 1 188 ? -15.830 8.021 -11.733 1.00 94.50 188 GLU A CA 1
ATOM 1483 C C . GLU A 1 188 ? -15.401 7.039 -10.623 1.00 94.50 188 GLU A C 1
ATOM 1485 O O . GLU A 1 188 ? -15.984 5.968 -10.448 1.00 94.50 188 GLU A O 1
ATOM 1490 N N . MET A 1 189 ? -14.390 7.438 -9.849 1.00 95.06 189 MET A N 1
ATOM 1491 C CA . MET A 1 189 ? -13.853 6.703 -8.698 1.00 95.06 189 MET A CA 1
ATOM 1492 C C . MET A 1 189 ? -14.759 6.802 -7.459 1.00 95.06 189 MET A C 1
ATOM 1494 O O . MET A 1 189 ? -15.425 7.822 -7.242 1.00 95.06 189 MET A O 1
ATOM 1498 N N . ASP A 1 190 ? -14.722 5.773 -6.605 1.00 92.50 190 ASP A N 1
ATOM 1499 C CA . ASP A 1 190 ? -15.402 5.731 -5.304 1.00 92.50 190 ASP A CA 1
ATOM 1500 C C . ASP A 1 190 ? -14.791 6.761 -4.339 1.00 92.50 190 ASP A C 1
ATOM 1502 O O . ASP A 1 190 ? -13.611 6.694 -3.989 1.00 92.50 190 ASP A O 1
ATOM 1506 N N . ILE A 1 191 ? -15.618 7.695 -3.861 1.00 92.81 191 ILE A N 1
ATOM 1507 C CA . ILE A 1 191 ? -15.238 8.747 -2.905 1.00 92.81 191 ILE A CA 1
ATOM 1508 C C . ILE A 1 191 ? -14.560 8.171 -1.650 1.00 92.81 191 ILE A C 1
ATOM 1510 O O . ILE A 1 191 ? -13.611 8.766 -1.139 1.00 92.81 191 ILE A O 1
ATOM 1514 N N . THR A 1 192 ? -14.987 7.002 -1.165 1.00 91.00 192 THR A N 1
ATOM 1515 C CA . THR A 1 192 ? -14.392 6.375 0.027 1.00 91.00 192 THR A CA 1
ATOM 1516 C C . THR A 1 192 ? -13.003 5.784 -0.223 1.00 91.00 192 THR A C 1
ATOM 1518 O O . THR A 1 192 ? -12.202 5.712 0.707 1.00 91.00 192 THR A O 1
ATOM 1521 N N . ALA A 1 193 ? -12.661 5.474 -1.477 1.00 90.06 193 ALA A N 1
ATOM 1522 C CA . ALA A 1 193 ? -11.339 4.992 -1.875 1.00 90.06 193 ALA A CA 1
ATOM 1523 C C . ALA A 1 193 ? -10.337 6.120 -2.213 1.00 90.06 193 ALA A C 1
ATOM 1525 O O . ALA A 1 193 ? -9.133 5.866 -2.286 1.00 90.06 193 ALA A O 1
ATOM 1526 N N . MET A 1 194 ? -10.795 7.362 -2.413 1.00 91.75 194 MET A N 1
ATOM 1527 C CA . MET A 1 194 ? -9.958 8.484 -2.866 1.00 91.75 194 MET A CA 1
ATOM 1528 C C . MET A 1 194 ? -9.524 9.400 -1.704 1.00 91.75 194 MET A C 1
ATOM 1530 O O . MET A 1 194 ? -10.204 10.371 -1.365 1.00 91.75 194 MET A O 1
ATOM 1534 N N . ARG A 1 195 ? -8.363 9.102 -1.096 1.00 88.75 195 ARG A N 1
ATOM 1535 C CA . ARG A 1 195 ? -7.850 9.798 0.110 1.00 88.75 195 ARG A CA 1
ATOM 1536 C C . ARG A 1 195 ? -6.545 10.604 -0.056 1.00 88.75 195 ARG A C 1
ATOM 1538 O O . ARG A 1 195 ? -6.269 11.472 0.769 1.00 88.75 195 ARG A O 1
ATOM 1545 N N . ASP A 1 196 ? -5.730 10.324 -1.073 1.00 84.62 196 ASP A N 1
ATOM 1546 C CA . ASP A 1 196 ? -4.263 10.513 -1.033 1.00 84.62 196 ASP A CA 1
ATOM 1547 C C . ASP A 1 196 ? -3.709 11.885 -0.561 1.00 84.62 196 ASP A C 1
ATOM 1549 O O . ASP A 1 196 ? -2.714 11.919 0.166 1.00 84.62 196 ASP A O 1
ATOM 1553 N N . THR A 1 197 ? -4.334 13.010 -0.927 1.00 95.38 197 THR A N 1
ATOM 1554 C CA . THR A 1 197 ? -3.894 14.360 -0.513 1.00 95.38 197 THR A CA 1
ATOM 1555 C C . THR A 1 197 ? -4.959 15.111 0.280 1.00 95.38 197 THR A C 1
ATOM 1557 O O . THR A 1 197 ? -6.153 14.851 0.130 1.00 95.38 197 THR A O 1
ATOM 1560 N N . ILE A 1 198 ? -4.524 16.088 1.081 1.00 95.50 198 ILE A N 1
ATOM 1561 C CA . ILE A 1 198 ? -5.388 17.059 1.764 1.00 95.50 198 ILE A CA 1
ATOM 1562 C C . ILE A 1 198 ? -5.004 18.493 1.369 1.00 95.50 198 ILE A C 1
ATOM 1564 O O . ILE A 1 198 ? -3.828 18.851 1.323 1.00 95.50 198 ILE A O 1
ATOM 1568 N N . THR A 1 199 ? -5.997 19.324 1.060 1.00 95.81 199 THR A N 1
ATOM 1569 C CA . THR A 1 199 ? -5.844 20.672 0.496 1.00 95.81 199 THR A CA 1
ATOM 1570 C C . THR A 1 199 ? -6.572 21.698 1.382 1.00 95.81 199 THR A C 1
ATOM 1572 O O . THR A 1 199 ? -7.783 21.885 1.245 1.00 95.81 199 THR A O 1
ATOM 1575 N N . PRO A 1 200 ? -5.872 22.370 2.318 1.00 93.12 200 PRO A N 1
ATOM 1576 C CA . PRO A 1 200 ? -6.484 23.349 3.219 1.00 93.12 200 PRO A CA 1
ATOM 1577 C C . PRO A 1 200 ? -7.093 24.558 2.485 1.00 93.12 200 PRO A C 1
ATOM 1579 O O . PRO A 1 200 ? -6.392 25.274 1.765 1.00 93.12 200 PRO A O 1
ATOM 1582 N N . ILE A 1 201 ? -8.385 24.815 2.706 1.00 89.69 201 ILE A N 1
ATOM 1583 C CA . ILE A 1 201 ? -9.145 25.914 2.086 1.00 89.69 201 ILE A CA 1
ATOM 1584 C C . ILE A 1 201 ? -8.761 27.239 2.749 1.00 89.69 201 ILE A C 1
ATOM 1586 O O . ILE A 1 201 ? -8.777 27.333 3.973 1.00 89.69 201 ILE A O 1
ATOM 1590 N N . SER A 1 202 ? -8.465 28.285 1.973 1.00 82.94 202 SER A N 1
ATOM 1591 C CA . SER A 1 202 ? -8.108 29.584 2.560 1.00 82.94 202 SER A CA 1
ATOM 1592 C C . SER A 1 202 ? -9.297 30.299 3.219 1.00 82.94 202 SER A C 1
ATOM 1594 O O . SER A 1 202 ? -10.439 30.154 2.785 1.00 82.94 202 SER A O 1
ATOM 1596 N N . ASP A 1 203 ? -9.022 31.122 4.237 1.00 80.38 203 ASP A N 1
ATOM 1597 C CA . ASP A 1 203 ? -9.999 31.782 5.127 1.00 80.38 203 ASP A CA 1
ATOM 1598 C C . ASP A 1 203 ? -11.082 32.628 4.406 1.00 80.38 203 ASP A C 1
ATOM 1600 O O . ASP A 1 203 ? -12.080 33.027 5.006 1.00 80.38 203 ASP A O 1
ATOM 1604 N N . ASN A 1 204 ? -10.887 32.946 3.121 1.00 85.94 204 ASN A N 1
ATOM 1605 C CA . ASN A 1 204 ? -11.839 33.686 2.285 1.00 85.94 204 ASN A CA 1
ATOM 1606 C C . ASN A 1 204 ? -12.803 32.780 1.483 1.00 85.94 204 ASN A C 1
ATOM 1608 O O . ASN A 1 204 ? -13.660 33.296 0.762 1.00 85.94 204 ASN A O 1
ATOM 1612 N N . GLY A 1 205 ? -12.673 31.454 1.599 1.00 88.19 205 GLY A N 1
ATOM 1613 C CA . GLY A 1 205 ? -13.481 30.464 0.886 1.00 88.19 205 GLY A CA 1
ATOM 1614 C C . GLY A 1 205 ? -13.077 30.229 -0.574 1.00 88.19 205 GLY A C 1
ATOM 1615 O O . GLY A 1 205 ? -13.855 29.648 -1.327 1.00 88.19 205 GLY A O 1
ATOM 1616 N N . LEU A 1 206 ? -11.901 30.688 -1.003 1.00 92.00 206 LEU A N 1
ATOM 1617 C CA . LEU A 1 206 ? -11.376 30.473 -2.352 1.00 92.00 206 LEU A CA 1
ATOM 1618 C C . LEU A 1 206 ? -10.202 29.490 -2.329 1.00 92.00 206 LEU A C 1
ATOM 1620 O O . LEU A 1 206 ? -9.380 29.490 -1.405 1.00 92.00 206 LEU A O 1
ATOM 1624 N N . LEU A 1 207 ? -10.115 28.689 -3.388 1.00 94.38 207 LEU A N 1
ATOM 1625 C CA . LEU A 1 207 ? -9.004 27.785 -3.668 1.00 94.38 207 LEU A CA 1
ATOM 1626 C C . LEU A 1 207 ? -8.577 27.973 -5.128 1.00 94.38 207 LEU A C 1
ATOM 1628 O O . LEU A 1 207 ? -9.384 27.773 -6.035 1.00 94.38 207 LEU A O 1
ATOM 1632 N N . ASN A 1 208 ? -7.328 28.378 -5.365 1.00 94.88 208 ASN A N 1
ATOM 1633 C CA . ASN A 1 208 ? -6.794 28.493 -6.723 1.00 94.88 208 ASN A CA 1
ATOM 1634 C C . ASN A 1 208 ? -6.235 27.139 -7.179 1.00 94.88 208 ASN A C 1
ATOM 1636 O O . ASN A 1 208 ? -5.515 26.469 -6.434 1.00 94.88 208 ASN A O 1
ATOM 1640 N N . MET A 1 209 ? -6.559 26.761 -8.412 1.00 96.69 209 MET A N 1
ATOM 1641 C CA . MET A 1 209 ? -6.174 25.509 -9.053 1.00 96.69 209 MET A CA 1
ATOM 1642 C C . MET A 1 209 ? -5.436 25.819 -10.359 1.00 96.69 209 MET A C 1
ATOM 1644 O O . MET A 1 209 ? -5.961 26.503 -11.236 1.00 96.69 209 MET A O 1
ATOM 1648 N N . TYR A 1 210 ? -4.207 25.333 -10.467 1.00 96.19 210 TYR A N 1
ATOM 1649 C CA . TYR A 1 210 ? -3.370 25.369 -11.659 1.00 96.19 210 TYR A CA 1
ATOM 1650 C C . TYR A 1 210 ? -3.763 24.250 -12.630 1.00 96.19 210 TYR A C 1
ATOM 1652 O O . TYR A 1 210 ? -4.113 23.152 -12.192 1.00 96.19 210 TYR A O 1
ATOM 1660 N N . LEU A 1 211 ? -3.654 24.519 -13.930 1.00 94.50 211 LEU A N 1
ATOM 1661 C CA . LEU A 1 211 ? -3.967 23.592 -15.018 1.00 94.50 211 LEU A CA 1
ATOM 1662 C C . LEU A 1 211 ? -2.699 23.262 -15.816 1.00 94.50 211 LEU A C 1
ATOM 1664 O O . LEU A 1 211 ? -2.067 24.154 -16.373 1.00 94.50 211 LEU A O 1
ATOM 1668 N N . GLU A 1 212 ? -2.346 21.982 -15.930 1.00 92.44 212 GLU A N 1
ATOM 1669 C CA . GLU A 1 212 ? -1.373 21.499 -16.918 1.00 92.44 212 GLU A CA 1
ATOM 1670 C C . GLU A 1 212 ? -2.158 20.820 -18.038 1.00 92.44 212 GLU A C 1
ATOM 1672 O O . GLU A 1 212 ? -2.425 19.624 -17.980 1.00 92.44 212 GLU A O 1
ATOM 1677 N N . THR A 1 213 ? -2.586 21.586 -19.045 1.00 85.88 213 THR A N 1
ATOM 1678 C CA . THR A 1 213 ? -3.602 21.149 -20.026 1.00 85.88 213 THR A CA 1
ATOM 1679 C C . THR A 1 213 ? -3.200 19.964 -20.910 1.00 85.88 213 THR A C 1
ATOM 1681 O O . THR A 1 213 ? -4.041 19.453 -21.640 1.00 85.88 213 THR A O 1
ATOM 1684 N N . GLY A 1 214 ? -1.929 19.546 -20.927 1.00 77.94 214 GLY A N 1
ATOM 1685 C CA . GLY A 1 214 ? -1.430 18.477 -21.808 1.00 77.94 214 GLY A CA 1
ATOM 1686 C C . GLY A 1 214 ? -1.497 18.796 -23.313 1.00 77.94 214 GLY A C 1
ATOM 1687 O O . GLY A 1 214 ? -1.141 17.954 -24.131 1.00 77.94 214 GLY A O 1
ATOM 1688 N N . GLY A 1 215 ? -1.940 20.003 -23.690 1.00 81.69 215 GLY A N 1
ATOM 1689 C CA . GLY A 1 215 ? -2.317 20.365 -25.062 1.00 81.69 215 GLY A CA 1
ATOM 1690 C C . GLY A 1 215 ? -3.808 20.187 -25.388 1.00 81.69 215 GLY A C 1
ATOM 1691 O O . GLY A 1 215 ? -4.207 20.498 -26.510 1.00 81.69 215 GLY A O 1
ATOM 1692 N N . GLN A 1 216 ? -4.627 19.731 -24.435 1.00 86.38 216 GLN A N 1
ATOM 1693 C CA . GLN A 1 216 ? -6.079 19.587 -24.576 1.00 86.38 216 GLN A CA 1
ATOM 1694 C C . GLN A 1 216 ? -6.809 20.937 -24.489 1.00 86.38 216 GLN A C 1
ATOM 1696 O O . GLN A 1 216 ? -6.402 21.849 -23.766 1.00 86.38 216 GLN A O 1
ATOM 1701 N N . GLU A 1 217 ? -7.946 21.042 -25.177 1.00 88.19 217 GLU A N 1
ATOM 1702 C CA . GLU A 1 217 ? -8.881 22.164 -25.041 1.00 88.19 217 GLU A CA 1
ATOM 1703 C C . GLU A 1 217 ? -9.856 21.895 -23.881 1.00 88.19 217 GLU A C 1
ATOM 1705 O O . GLU A 1 217 ? -10.571 20.892 -23.893 1.00 88.19 217 GLU A O 1
ATOM 1710 N N . ILE A 1 218 ? -9.889 22.781 -22.877 1.00 90.69 218 ILE A N 1
ATOM 1711 C CA . ILE A 1 218 ? -10.776 22.658 -21.709 1.00 90.69 218 ILE A CA 1
ATOM 1712 C C . ILE A 1 218 ? -12.130 23.314 -22.016 1.00 90.69 218 ILE A C 1
ATOM 1714 O O . ILE A 1 218 ? -12.240 24.537 -22.094 1.00 90.69 218 ILE A O 1
ATOM 1718 N N . ALA A 1 219 ? -13.180 22.504 -22.149 1.00 90.88 219 ALA A N 1
ATOM 1719 C CA . ALA A 1 219 ? -14.543 22.948 -22.447 1.00 90.88 219 ALA A CA 1
ATOM 1720 C C . ALA A 1 219 ? -15.333 23.390 -21.196 1.00 90.88 219 ALA A C 1
ATOM 1722 O O . ALA A 1 219 ? -16.383 24.029 -21.303 1.00 90.88 219 ALA A O 1
ATOM 1723 N N . GLY A 1 220 ? -14.888 23.040 -19.987 1.00 93.62 220 GLY A N 1
ATOM 1724 C CA . GLY A 1 220 ? -15.510 23.481 -18.735 1.00 93.62 220 GLY A CA 1
ATOM 1725 C C . GLY A 1 220 ? -15.012 22.722 -17.511 1.00 93.62 220 GLY A C 1
ATOM 1726 O O . GLY A 1 220 ? -14.425 21.654 -17.643 1.00 93.62 220 GLY A O 1
ATOM 1727 N N . ILE A 1 221 ? -15.268 23.269 -16.321 1.00 96.69 221 ILE A N 1
ATOM 1728 C CA . ILE A 1 221 ? -14.870 22.672 -15.039 1.00 96.69 221 ILE A CA 1
ATOM 1729 C C . ILE A 1 221 ? -16.062 22.722 -14.077 1.00 96.69 221 ILE A C 1
ATOM 1731 O O . ILE A 1 221 ? -16.563 23.812 -13.777 1.00 96.69 221 ILE A O 1
ATOM 1735 N N . ARG A 1 222 ? -16.493 21.560 -13.574 1.00 97.31 222 ARG A N 1
ATOM 1736 C CA . ARG A 1 222 ? -17.403 21.439 -12.418 1.00 97.31 222 ARG A CA 1
ATOM 1737 C C . ARG A 1 222 ? -16.646 20.925 -11.197 1.00 97.31 222 ARG A C 1
ATOM 1739 O O . ARG A 1 222 ? -15.587 20.317 -11.339 1.00 97.31 222 ARG A O 1
ATOM 1746 N N . TYR A 1 223 ? -17.182 21.171 -10.010 1.00 97.94 223 TYR A N 1
ATOM 1747 C CA . TYR A 1 223 ? -16.656 20.606 -8.773 1.00 97.94 223 TYR A CA 1
ATOM 1748 C C . TYR A 1 223 ? -17.762 20.363 -7.748 1.00 97.94 223 TYR A C 1
ATOM 1750 O O . TYR A 1 223 ? -18.736 21.116 -7.650 1.00 97.94 223 TYR A O 1
ATOM 1758 N N . GLU A 1 224 ? -17.574 19.304 -6.972 1.00 98.19 224 GLU A N 1
ATOM 1759 C CA . GLU A 1 224 ? -18.442 18.866 -5.888 1.00 98.19 224 GLU A CA 1
ATOM 1760 C C . GLU A 1 224 ? -17.631 18.688 -4.599 1.00 98.19 224 GLU A C 1
ATOM 1762 O O . GLU A 1 224 ? -16.463 18.303 -4.641 1.00 98.19 224 GLU A O 1
ATOM 1767 N N . VAL A 1 225 ? -18.253 18.937 -3.446 1.00 98.00 225 VAL A N 1
ATOM 1768 C CA . VAL A 1 225 ? -17.687 18.612 -2.129 1.00 98.00 225 VAL A CA 1
ATOM 1769 C C . VAL A 1 225 ? -18.602 17.619 -1.430 1.00 98.00 225 VAL A C 1
ATOM 1771 O O . VAL A 1 225 ? -19.791 17.892 -1.260 1.00 98.00 225 VAL A O 1
ATOM 1774 N N . TYR A 1 226 ? -18.028 16.495 -1.016 1.00 97.50 226 TYR A N 1
ATOM 1775 C CA . TYR A 1 226 ? -18.700 15.378 -0.362 1.00 97.50 226 TYR A CA 1
ATOM 1776 C C . TYR A 1 226 ? -18.312 15.262 1.117 1.00 97.50 226 TYR A C 1
ATOM 1778 O O . TYR A 1 226 ? -17.233 15.702 1.533 1.00 97.50 226 TYR A O 1
ATOM 1786 N N . SER A 1 227 ? -19.155 14.584 1.895 1.00 95.44 227 SER A N 1
ATOM 1787 C CA . SER A 1 227 ? -18.751 13.955 3.154 1.00 95.44 227 SER A CA 1
ATOM 1788 C C . SER A 1 227 ? -17.631 12.929 2.928 1.00 95.44 227 SER A C 1
ATOM 1790 O O . SER A 1 227 ? -17.486 12.369 1.842 1.00 95.44 227 SER A O 1
ATOM 1792 N N . LEU A 1 228 ? -16.844 12.644 3.972 1.00 93.31 228 LEU A N 1
ATOM 1793 C CA . LEU A 1 228 ? -15.757 11.653 3.917 1.00 93.31 228 LEU A CA 1
ATOM 1794 C C . LEU A 1 228 ? -16.239 10.237 3.539 1.00 93.31 228 LEU A C 1
ATOM 1796 O O . LEU A 1 228 ? -15.552 9.531 2.803 1.00 93.31 228 LEU A O 1
ATOM 1800 N N . ASN A 1 229 ? -17.453 9.864 3.957 1.00 90.81 229 ASN A N 1
ATOM 1801 C CA . ASN A 1 229 ? -18.087 8.592 3.603 1.00 90.81 229 ASN A CA 1
ATOM 1802 C C . ASN A 1 229 ? -18.792 8.594 2.222 1.00 90.81 229 ASN A C 1
ATOM 1804 O O . ASN A 1 229 ? -19.361 7.578 1.826 1.00 90.81 229 ASN A O 1
ATOM 1808 N N . GLY A 1 230 ? -18.782 9.722 1.498 1.00 92.31 230 GLY A N 1
ATOM 1809 C CA . GLY A 1 230 ? -19.374 9.887 0.164 1.00 92.31 230 GLY A CA 1
ATOM 1810 C C . GLY A 1 230 ? -20.903 10.011 0.095 1.00 92.31 230 GLY A C 1
ATOM 1811 O O . GLY A 1 230 ? -21.432 10.209 -0.997 1.00 92.31 230 GLY A O 1
ATOM 1812 N N . GLU A 1 231 ? -21.623 9.906 1.215 1.00 92.50 231 GLU A N 1
ATOM 1813 C CA . GLU A 1 231 ? -23.096 9.862 1.234 1.00 92.50 231 GLU A CA 1
ATOM 1814 C C . GLU A 1 231 ? -23.782 11.227 1.057 1.00 92.50 231 GLU A C 1
ATOM 1816 O O . GLU A 1 231 ? -24.870 11.299 0.479 1.00 92.50 231 GLU A O 1
ATOM 1821 N N . GLU A 1 232 ? -23.174 12.316 1.536 1.00 95.50 232 GLU A N 1
ATOM 1822 C CA . GLU A 1 232 ? -23.738 13.669 1.463 1.00 95.50 232 GLU A CA 1
ATOM 1823 C C . GLU A 1 232 ? -22.932 14.560 0.511 1.00 95.50 232 GLU A C 1
ATOM 1825 O O . GLU A 1 232 ? -21.705 14.600 0.568 1.00 95.50 232 GLU A O 1
ATOM 1830 N N . VAL A 1 233 ? -23.626 15.338 -0.328 1.00 97.19 233 VAL A N 1
ATOM 1831 C CA . VAL A 1 233 ? -23.023 16.396 -1.156 1.00 97.19 233 VAL A CA 1
ATOM 1832 C C . VAL A 1 233 ? -23.270 17.744 -0.482 1.00 97.19 233 VAL A C 1
ATOM 1834 O O . VAL A 1 233 ? -24.402 18.228 -0.445 1.00 97.19 233 VAL A O 1
ATOM 1837 N N . TYR A 1 234 ? -22.214 18.362 0.042 1.00 96.50 234 TYR A N 1
ATOM 1838 C CA . TYR A 1 234 ? -22.275 19.663 0.714 1.00 96.50 234 TYR A CA 1
ATOM 1839 C C . TYR A 1 234 ? -22.310 20.841 -0.272 1.00 96.50 234 TYR A C 1
ATOM 1841 O O . TYR A 1 234 ? -22.960 21.855 -0.010 1.00 96.50 234 TYR A O 1
ATOM 1849 N N . LEU A 1 235 ? -21.625 20.714 -1.413 1.00 97.38 235 LEU A N 1
ATOM 1850 C CA . LEU A 1 235 ? -21.544 21.743 -2.453 1.00 97.38 235 LEU A CA 1
ATOM 1851 C C . LEU A 1 235 ? -21.480 21.109 -3.847 1.00 97.38 235 LEU A C 1
ATOM 1853 O O . LEU A 1 235 ? -20.802 20.107 -4.041 1.00 97.38 235 LEU A O 1
ATOM 1857 N N . GLN A 1 236 ? -22.116 21.752 -4.827 1.00 97.38 236 GLN A N 1
ATOM 1858 C CA . GLN A 1 236 ? -21.886 21.534 -6.256 1.00 97.38 236 GLN A CA 1
ATOM 1859 C C . GLN A 1 236 ? -21.871 22.895 -6.963 1.00 97.38 236 GLN A C 1
ATOM 1861 O O . GLN A 1 236 ? -22.777 23.709 -6.760 1.00 97.38 236 GLN A O 1
ATOM 1866 N N . ASN A 1 237 ? -20.840 23.170 -7.762 1.00 96.94 237 ASN A N 1
ATOM 1867 C CA . ASN A 1 237 ? -20.648 24.453 -8.447 1.00 96.94 237 ASN A CA 1
ATOM 1868 C C . ASN A 1 237 ? -19.796 24.272 -9.728 1.00 96.94 237 ASN A C 1
ATOM 1870 O O . ASN A 1 237 ? -19.320 23.177 -10.029 1.00 96.94 237 ASN A O 1
ATOM 1874 N N . ALA A 1 238 ? -19.616 25.337 -10.511 1.00 96.50 238 ALA A N 1
ATOM 1875 C CA . ALA A 1 238 ? -18.824 25.318 -11.742 1.00 96.50 238 ALA A CA 1
ATOM 1876 C C . ALA A 1 238 ? -18.013 26.607 -11.937 1.00 96.50 238 ALA A C 1
ATOM 1878 O O . ALA A 1 238 ? -18.387 27.687 -11.465 1.00 96.50 238 ALA A O 1
ATOM 1879 N N . VAL A 1 239 ? -16.891 26.497 -12.650 1.00 95.75 239 VAL A N 1
ATOM 1880 C CA . VAL A 1 239 ? -16.041 27.642 -13.008 1.00 95.75 239 VAL A CA 1
ATOM 1881 C C . VAL A 1 239 ? -16.723 28.449 -14.116 1.00 95.75 239 VAL A C 1
ATOM 1883 O O . VAL A 1 239 ? -17.102 27.906 -15.152 1.00 95.75 239 VAL A O 1
ATOM 1886 N N . LYS A 1 240 ? -16.903 29.757 -13.887 1.00 88.94 240 LYS A N 1
ATOM 1887 C CA . LYS A 1 240 ? -17.672 30.651 -14.777 1.00 88.94 240 LYS A CA 1
ATOM 1888 C C . LYS A 1 240 ? -16.836 31.247 -15.911 1.00 88.94 240 LYS A C 1
ATOM 1890 O O . LYS A 1 240 ? -17.357 31.486 -16.995 1.00 88.94 240 LYS A O 1
ATOM 1895 N N . GLU A 1 241 ? -15.560 31.501 -15.637 1.00 85.38 241 GLU A N 1
ATOM 1896 C CA . GLU A 1 241 ? -14.581 32.055 -16.571 1.00 85.38 241 GLU A CA 1
ATOM 1897 C C . GLU A 1 241 ? -13.340 31.157 -16.517 1.00 85.38 241 GLU A C 1
ATOM 1899 O O . GLU A 1 241 ? -12.736 30.995 -15.458 1.00 85.38 241 GLU A O 1
ATOM 1904 N N . LEU A 1 242 ? -13.002 30.524 -17.642 1.00 84.88 242 LEU A N 1
ATOM 1905 C CA . LEU A 1 242 ? -11.792 29.713 -17.776 1.00 84.88 242 LEU A CA 1
ATOM 1906 C C . LEU A 1 242 ? -10.601 30.621 -18.111 1.00 84.88 242 LEU A C 1
ATOM 1908 O O . LEU A 1 242 ? -10.752 31.595 -18.852 1.00 84.88 242 LEU A O 1
ATOM 1912 N N . SER A 1 243 ? -9.416 30.271 -17.613 1.00 79.06 243 SER A N 1
ATOM 1913 C CA . SER A 1 243 ? -8.137 30.798 -18.100 1.00 79.06 243 SER A CA 1
ATOM 1914 C C . SER A 1 243 ? -7.224 29.635 -18.498 1.00 79.06 243 SER A C 1
ATOM 1916 O O . SER A 1 243 ? -7.529 28.486 -18.181 1.00 79.06 243 SER A O 1
ATOM 1918 N N . GLU A 1 244 ? -6.147 29.925 -19.228 1.00 73.12 244 GLU A N 1
ATOM 1919 C CA . GLU A 1 244 ? -5.262 28.903 -19.805 1.00 73.12 244 GLU A CA 1
ATOM 1920 C C . GLU A 1 244 ? -4.468 28.138 -18.723 1.00 73.12 244 GLU A C 1
ATOM 1922 O O . GLU A 1 244 ? -4.365 26.917 -18.810 1.00 73.12 244 GLU A O 1
ATOM 1927 N N . ASP A 1 245 ? -4.000 28.829 -17.671 1.00 85.88 245 ASP A N 1
ATOM 1928 C CA . ASP A 1 245 ? -3.048 28.276 -16.686 1.00 85.88 245 ASP A CA 1
ATOM 1929 C C . ASP A 1 245 ? -3.620 28.094 -15.260 1.00 85.88 245 ASP A C 1
ATOM 1931 O O . ASP A 1 245 ? -3.103 27.293 -14.476 1.00 85.88 245 ASP A O 1
ATOM 1935 N N . GLN A 1 246 ? -4.645 28.865 -14.866 1.00 91.69 246 GLN A N 1
ATOM 1936 C CA . GLN A 1 246 ? -5.145 28.899 -13.478 1.00 91.69 246 GLN A CA 1
ATOM 1937 C C . GLN A 1 246 ? -6.634 29.275 -13.390 1.00 91.69 246 GLN A C 1
ATOM 1939 O O . GLN A 1 246 ? -7.103 30.180 -14.084 1.00 91.69 246 GLN A O 1
ATOM 1944 N N . VAL A 1 247 ? -7.384 28.633 -12.494 1.00 95.12 247 VAL A N 1
ATOM 1945 C CA . VAL A 1 247 ? -8.789 28.954 -12.179 1.00 95.12 247 VAL A CA 1
ATOM 1946 C C . VAL A 1 247 ? -9.016 29.030 -10.667 1.00 95.12 247 VAL A C 1
ATOM 1948 O O . VAL A 1 247 ? -8.283 28.423 -9.889 1.00 95.12 247 VAL A O 1
ATOM 1951 N N . THR A 1 248 ? -10.048 29.755 -10.234 1.00 95.06 248 THR A N 1
ATOM 1952 C CA . THR A 1 248 ? -10.438 29.848 -8.816 1.00 95.06 248 THR A CA 1
ATOM 1953 C C . THR A 1 248 ? -11.731 29.077 -8.567 1.00 95.06 248 THR A C 1
ATOM 1955 O O . THR A 1 248 ? -12.738 29.299 -9.243 1.00 95.06 248 THR A O 1
ATOM 1958 N N . LEU A 1 249 ? -11.718 28.196 -7.566 1.00 96.00 249 LEU A N 1
ATOM 1959 C CA . LEU A 1 249 ? -12.895 27.492 -7.066 1.00 96.00 249 LEU A CA 1
ATOM 1960 C C . LEU A 1 249 ? -13.537 28.321 -5.939 1.00 96.00 249 LEU A C 1
ATOM 1962 O O . LEU A 1 249 ? -12.884 28.681 -4.958 1.00 96.00 249 LEU A O 1
ATOM 1966 N N . GLU A 1 250 ? -14.823 28.632 -6.090 1.00 95.19 250 GLU A N 1
ATOM 1967 C CA . GLU A 1 250 ? -15.655 29.324 -5.102 1.00 95.19 250 GLU A CA 1
ATOM 1968 C C . GLU A 1 250 ? -16.254 28.287 -4.138 1.00 95.19 250 GLU A C 1
ATOM 1970 O O . GLU A 1 250 ? -17.374 27.809 -4.338 1.00 95.19 250 GLU A O 1
ATOM 1975 N N . LEU A 1 251 ? -15.492 27.920 -3.105 1.00 93.56 251 LEU A N 1
ATOM 1976 C CA . LEU A 1 251 ? -15.914 26.949 -2.090 1.00 93.56 251 LEU A CA 1
ATOM 1977 C C . LEU A 1 251 ? -16.776 27.609 -0.998 1.00 93.56 251 LEU A C 1
ATOM 1979 O O . LEU A 1 251 ? -17.793 27.058 -0.583 1.00 93.56 251 LEU A O 1
ATOM 1983 N N . GLY A 1 252 ? -16.418 28.812 -0.544 1.00 86.69 252 GLY A N 1
ATOM 1984 C CA . GLY A 1 252 ? -17.116 29.504 0.542 1.00 86.69 252 GLY A CA 1
ATOM 1985 C C . GLY A 1 252 ? -17.166 28.650 1.813 1.00 86.69 252 GLY A C 1
ATOM 1986 O O . GLY A 1 252 ? -16.160 28.090 2.241 1.00 86.69 252 GLY A O 1
ATOM 1987 N N . ASN A 1 253 ? -18.364 28.496 2.380 1.00 84.31 253 ASN A N 1
ATOM 1988 C CA . ASN A 1 253 ? -18.632 27.559 3.473 1.00 84.31 253 ASN A CA 1
ATOM 1989 C C . ASN A 1 253 ? -18.964 26.155 2.921 1.00 84.31 253 ASN A C 1
ATOM 1991 O O . ASN A 1 253 ? -20.039 25.629 3.198 1.00 84.31 253 ASN A O 1
ATOM 1995 N N . ALA A 1 254 ? -18.072 25.572 2.111 1.00 87.50 254 ALA A N 1
ATOM 1996 C CA . ALA A 1 254 ? -18.289 24.264 1.475 1.00 87.50 254 ALA A CA 1
ATOM 1997 C C . ALA A 1 254 ? -18.434 23.108 2.477 1.00 87.50 254 ALA A C 1
ATOM 1999 O O . ALA A 1 254 ? -19.050 22.098 2.160 1.00 87.50 254 ALA A O 1
ATOM 2000 N N . LEU A 1 255 ? -17.861 23.253 3.673 1.00 92.50 255 LEU A N 1
ATOM 2001 C CA . LEU A 1 255 ? -18.018 22.316 4.780 1.00 92.50 255 LEU A CA 1
ATOM 2002 C C . LEU A 1 255 ? -19.096 22.847 5.751 1.00 92.50 255 LEU A C 1
ATOM 2004 O O . LEU A 1 255 ? -19.050 24.038 6.097 1.00 92.50 255 LEU A O 1
ATOM 2008 N N . PRO A 1 256 ? -20.035 22.006 6.231 1.00 91.56 256 PRO A N 1
ATOM 2009 C CA . PRO A 1 256 ? -21.009 22.383 7.257 1.00 91.56 256 PRO A CA 1
ATOM 2010 C C . PRO A 1 256 ? -20.382 22.802 8.598 1.00 91.56 256 PRO A C 1
ATOM 2012 O O . PRO A 1 256 ? -19.214 22.528 8.888 1.00 91.56 256 PRO A O 1
ATOM 2015 N N . GLU A 1 257 ? -21.168 23.462 9.450 1.00 87.69 257 GLU A N 1
ATOM 2016 C CA . GLU A 1 257 ? -20.763 23.786 10.825 1.00 87.69 257 GLU A CA 1
ATOM 2017 C C . GLU A 1 257 ? -20.488 22.493 11.617 1.00 87.69 257 GLU A C 1
ATOM 2019 O O . GLU A 1 257 ? -21.277 21.552 11.573 1.00 87.69 257 GLU A O 1
ATOM 2024 N N . GLY A 1 258 ? -19.339 22.423 12.298 1.00 84.44 258 GLY A N 1
ATOM 2025 C CA . GLY A 1 258 ? -18.872 21.205 12.977 1.00 84.44 258 GLY A CA 1
ATOM 2026 C C . GLY A 1 258 ? -18.202 20.154 12.076 1.00 84.44 258 GLY A C 1
ATOM 2027 O O . GLY A 1 258 ? -17.697 19.164 12.598 1.00 84.44 258 GLY A O 1
ATOM 2028 N N . VAL A 1 259 ? -18.144 20.359 10.754 1.00 89.44 259 VAL A N 1
ATOM 2029 C CA . VAL A 1 259 ? -17.381 19.512 9.819 1.00 89.44 259 VAL A CA 1
ATOM 2030 C C . VAL A 1 259 ? -16.033 20.171 9.514 1.00 89.44 259 VAL A C 1
ATOM 2032 O O . VAL A 1 259 ? -15.995 21.316 9.057 1.00 89.44 259 VAL A O 1
ATOM 2035 N N . GLN A 1 260 ? -14.939 19.450 9.781 1.00 89.06 260 GLN A N 1
ATOM 2036 C CA . GLN A 1 260 ? -13.554 19.908 9.581 1.00 89.06 260 GLN A CA 1
ATOM 2037 C C . GLN A 1 260 ? -12.988 19.542 8.201 1.00 89.06 260 GLN A C 1
ATOM 2039 O O . GLN A 1 260 ? -12.191 20.301 7.652 1.00 89.06 260 GLN A O 1
ATOM 2044 N N . GLU A 1 261 ? -13.414 18.405 7.644 1.00 93.62 261 GLU A N 1
ATOM 2045 C CA . GLU A 1 261 ? -12.814 17.756 6.474 1.00 93.62 261 GLU A CA 1
ATOM 2046 C C . GLU A 1 261 ? -13.904 17.178 5.548 1.00 93.62 261 GLU A C 1
ATOM 2048 O O . GLU A 1 261 ? -14.979 16.793 6.013 1.00 93.62 261 GLU A O 1
ATOM 2053 N N . GLY A 1 262 ? -13.636 17.112 4.243 1.00 95.31 262 GLY A N 1
ATOM 2054 C CA . GLY A 1 262 ? -14.497 16.482 3.232 1.00 95.31 262 GLY A CA 1
ATOM 2055 C C . GLY A 1 262 ? -13.731 16.205 1.935 1.00 95.31 262 GLY A C 1
ATOM 2056 O O . GLY A 1 262 ? -12.570 16.594 1.818 1.00 95.31 262 GLY A O 1
ATOM 2057 N N . VAL A 1 263 ? -14.351 15.548 0.951 1.00 97.50 263 VAL A N 1
ATOM 2058 C CA . VAL A 1 263 ? -13.697 15.214 -0.334 1.00 97.50 263 VAL A CA 1
ATOM 2059 C C . VAL A 1 263 ? -14.118 16.199 -1.423 1.00 97.50 263 VAL A C 1
ATOM 2061 O O . VAL A 1 263 ? -15.297 16.294 -1.753 1.00 97.50 263 VAL A O 1
ATOM 2064 N N . LEU A 1 264 ? -13.158 16.915 -2.007 1.00 97.94 264 LEU A N 1
ATOM 2065 C CA . LEU A 1 264 ? -13.331 17.703 -3.225 1.00 97.94 264 LEU A CA 1
ATOM 2066 C C . LEU A 1 264 ? -13.135 16.799 -4.445 1.00 97.94 264 LEU A C 1
ATOM 2068 O O . LEU A 1 264 ? -12.039 16.281 -4.675 1.00 97.94 264 LEU A O 1
ATOM 2072 N N . ARG A 1 265 ? -14.181 16.684 -5.262 1.00 98.00 265 ARG A N 1
ATOM 2073 C CA . ARG A 1 265 ? -14.099 16.163 -6.626 1.00 98.00 265 ARG A CA 1
ATOM 2074 C C . ARG A 1 265 ? -14.115 17.329 -7.605 1.00 98.00 265 ARG A C 1
ATOM 2076 O O . ARG A 1 265 ? -14.971 18.207 -7.510 1.00 98.00 265 ARG A O 1
ATOM 2083 N N . VAL A 1 266 ? -13.212 17.322 -8.575 1.00 98.06 266 VAL A N 1
ATOM 2084 C CA . VAL A 1 266 ? -13.214 18.245 -9.718 1.00 98.06 266 VAL A CA 1
ATOM 2085 C C . VAL A 1 266 ? -13.372 17.420 -10.989 1.00 98.06 266 VAL A C 1
ATOM 2087 O O . VAL A 1 266 ? -12.723 16.388 -11.115 1.00 98.06 266 VAL A O 1
ATOM 2090 N N . ALA A 1 267 ? -14.208 17.863 -11.929 1.00 97.44 267 ALA A N 1
ATOM 2091 C CA . ALA A 1 267 ? -14.319 17.247 -13.249 1.00 97.44 267 ALA A CA 1
ATOM 2092 C C . ALA A 1 267 ? -14.080 18.285 -14.355 1.00 97.44 267 ALA A C 1
ATOM 2094 O O . ALA A 1 267 ? -14.810 19.279 -14.468 1.00 97.44 267 ALA A O 1
ATOM 2095 N N . LEU A 1 268 ? -13.047 18.047 -15.164 1.00 95.50 268 LEU A N 1
ATOM 2096 C CA . LEU A 1 268 ? -12.722 18.795 -16.378 1.00 95.50 268 LEU A CA 1
ATOM 2097 C C . LEU A 1 268 ? -13.433 18.139 -17.563 1.00 95.50 268 LEU A C 1
ATOM 2099 O O . LEU A 1 268 ? -13.314 16.934 -17.761 1.00 95.50 268 LEU A O 1
ATOM 2103 N N . ARG A 1 269 ? -14.117 18.932 -18.389 1.00 93.50 269 ARG A N 1
ATOM 2104 C CA . ARG A 1 269 ? -14.558 18.507 -19.724 1.00 93.50 269 ARG A CA 1
ATOM 2105 C C . ARG A 1 269 ? -13.499 18.900 -20.741 1.00 93.50 269 ARG A C 1
ATOM 2107 O O . ARG A 1 269 ? -13.108 20.070 -20.765 1.00 93.50 269 ARG A O 1
ATOM 2114 N N . VAL A 1 270 ? -13.059 17.963 -21.574 1.00 90.62 270 VAL A N 1
ATOM 2115 C CA . VAL A 1 270 ? -11.978 18.174 -22.550 1.00 90.62 270 VAL A CA 1
ATOM 2116 C C . VAL A 1 270 ? -12.360 17.723 -23.957 1.00 90.62 270 VAL A C 1
ATOM 2118 O O . VAL A 1 270 ? -13.137 16.783 -24.124 1.00 90.62 270 VAL A O 1
ATOM 2121 N N . GLY A 1 271 ? -11.767 18.373 -24.960 1.00 81.19 271 GLY A N 1
ATOM 2122 C CA . GLY A 1 271 ? -11.978 18.076 -26.380 1.00 81.19 271 GLY A CA 1
ATOM 2123 C C . GLY A 1 271 ? -13.149 18.845 -27.005 1.00 81.19 271 GLY A C 1
ATOM 2124 O O . GLY A 1 271 ? -14.090 19.244 -26.321 1.00 81.19 271 GLY A O 1
ATOM 2125 N N . SER A 1 272 ? -13.073 19.075 -28.321 1.00 68.06 272 SER A N 1
ATOM 2126 C CA . SER A 1 272 ? -14.002 19.951 -29.062 1.00 68.06 272 SER A CA 1
ATOM 2127 C C . SER A 1 272 ? -14.986 19.240 -30.006 1.00 68.06 272 SER A C 1
ATOM 2129 O O . SER A 1 272 ? -16.011 19.833 -30.341 1.00 68.06 272 SER A O 1
ATOM 2131 N N . ASP A 1 273 ? -14.714 17.995 -30.421 1.00 64.69 273 ASP A N 1
ATOM 2132 C CA . ASP A 1 273 ? -15.618 17.187 -31.270 1.00 64.69 273 ASP A CA 1
ATOM 2133 C C . ASP A 1 273 ? -16.369 16.095 -30.472 1.00 64.69 273 ASP A C 1
ATOM 2135 O O . ASP A 1 273 ? -17.558 15.871 -30.699 1.00 64.69 273 ASP A O 1
ATOM 2139 N N . GLU A 1 274 ? -15.701 15.452 -29.507 1.00 66.50 274 GLU A N 1
ATOM 2140 C CA . GLU A 1 274 ? -16.287 14.515 -28.537 1.00 66.50 274 GLU A CA 1
ATOM 2141 C C . GLU A 1 274 ? -15.806 14.919 -27.132 1.00 66.50 274 GLU A C 1
ATOM 2143 O O . GLU A 1 274 ? -14.640 14.714 -26.798 1.00 66.50 274 GLU A O 1
ATOM 2148 N N . GLU A 1 275 ? -16.677 15.541 -26.325 1.00 77.25 275 GLU A N 1
ATOM 2149 C CA . GLU A 1 275 ? -16.336 15.930 -24.948 1.00 77.25 275 GLU A CA 1
ATOM 2150 C C . GLU A 1 275 ? -16.133 14.679 -24.073 1.00 77.25 275 GLU A C 1
ATOM 2152 O O . GLU A 1 275 ? -17.068 13.898 -23.877 1.00 77.25 275 GLU A O 1
ATOM 2157 N N . LYS A 1 276 ? -14.934 14.519 -23.504 1.00 88.38 276 LYS A N 1
ATOM 2158 C CA . LYS A 1 276 ? -14.653 13.565 -22.417 1.00 88.38 276 LYS A CA 1
ATOM 2159 C C . LYS A 1 276 ? -14.666 14.279 -21.070 1.00 88.38 276 LYS A C 1
ATOM 2161 O O . LYS A 1 276 ? -14.376 15.473 -21.006 1.00 88.38 276 LYS A O 1
ATOM 2166 N N . GLU A 1 277 ? -14.940 13.545 -19.996 1.00 94.25 277 GLU A N 1
ATOM 2167 C CA . GLU A 1 277 ? -14.824 14.050 -18.624 1.00 94.25 277 GLU A CA 1
ATOM 2168 C C . GLU A 1 277 ? -13.620 13.401 -17.929 1.00 94.25 277 GLU A C 1
ATOM 2170 O O . GLU A 1 277 ? -13.355 12.219 -18.134 1.00 94.25 277 GLU A O 1
ATOM 2175 N N . ILE A 1 278 ? -12.868 14.191 -17.161 1.00 97.00 278 ILE A N 1
ATOM 2176 C CA . ILE A 1 278 ? -11.678 13.754 -16.423 1.00 97.00 278 ILE A CA 1
ATOM 2177 C C . ILE A 1 278 ? -11.801 14.235 -14.980 1.00 97.00 278 ILE A C 1
ATOM 2179 O O . ILE A 1 278 ? -11.980 15.431 -14.731 1.00 97.00 278 ILE A O 1
ATOM 2183 N N . PHE A 1 279 ? -11.716 13.301 -14.042 1.00 97.94 279 PHE A N 1
ATOM 2184 C CA . PHE A 1 279 ? -11.989 13.478 -12.623 1.00 97.94 279 PHE A CA 1
ATOM 2185 C C . PHE A 1 279 ? -10.696 13.573 -11.806 1.00 97.94 279 PHE A C 1
ATOM 2187 O O . PHE A 1 279 ? -9.722 12.870 -12.064 1.00 97.94 279 PHE A O 1
ATOM 2194 N N . TYR A 1 280 ? -10.703 14.427 -10.786 1.00 98.00 280 TYR A N 1
ATOM 2195 C CA . TYR A 1 280 ? -9.591 14.649 -9.862 1.00 98.00 280 TYR A CA 1
ATOM 2196 C C . TYR A 1 280 ? -10.134 14.716 -8.435 1.00 98.00 280 TYR A C 1
ATOM 2198 O O . TYR A 1 280 ? -11.204 15.287 -8.204 1.00 98.00 280 TYR A O 1
ATOM 2206 N N . TYR A 1 281 ? -9.391 14.155 -7.481 1.00 97.50 281 TYR A N 1
ATOM 2207 C CA . TYR A 1 281 ? -9.856 13.947 -6.111 1.00 97.50 281 TYR A CA 1
ATOM 2208 C C . TYR A 1 281 ? -8.802 14.399 -5.094 1.00 97.50 281 TYR A C 1
ATOM 2210 O O . TYR A 1 281 ? -7.647 13.982 -5.150 1.00 97.50 281 TYR A O 1
ATOM 2218 N N . THR A 1 282 ? -9.204 15.228 -4.134 1.00 97.38 282 THR A N 1
ATOM 2219 C CA . THR A 1 282 ? -8.395 15.599 -2.962 1.00 97.38 282 THR A CA 1
ATOM 2220 C C . THR A 1 282 ? -9.315 15.822 -1.771 1.00 97.38 282 THR A C 1
ATOM 2222 O O . THR A 1 282 ? -10.470 16.214 -1.938 1.00 97.38 282 THR A O 1
ATOM 2225 N N . ARG A 1 283 ? -8.835 15.603 -0.552 1.00 96.62 283 ARG A N 1
ATOM 2226 C CA . ARG A 1 283 ? -9.555 16.045 0.645 1.00 96.62 283 ARG A CA 1
ATOM 2227 C C . ARG A 1 283 ? -9.365 17.544 0.825 1.00 96.62 283 ARG A C 1
ATOM 2229 O O . ARG A 1 283 ? -8.361 18.103 0.392 1.00 96.62 283 ARG A O 1
ATOM 2236 N N . ILE A 1 284 ? -10.306 18.210 1.476 1.00 95.19 284 ILE A N 1
ATOM 2237 C CA . ILE A 1 284 ? -10.220 19.632 1.819 1.00 95.19 284 ILE A CA 1
ATOM 2238 C C . ILE A 1 284 ? -10.490 19.832 3.305 1.00 95.19 284 ILE A C 1
ATOM 2240 O O . ILE A 1 284 ? -11.350 19.165 3.873 1.00 95.19 284 ILE A O 1
ATOM 2244 N N . GLU A 1 285 ? -9.756 20.759 3.918 1.00 92.44 285 GLU A N 1
ATOM 2245 C CA . GLU A 1 285 ? -9.787 21.021 5.364 1.00 92.44 285 GLU A CA 1
ATOM 2246 C C . GLU A 1 285 ? -10.045 22.506 5.653 1.00 92.44 285 GLU A C 1
ATOM 2248 O O . GLU A 1 285 ? -9.648 23.375 4.865 1.00 92.44 285 GLU A O 1
ATOM 2253 N N . ARG A 1 286 ? -10.649 22.826 6.803 1.00 88.38 286 ARG A N 1
ATOM 2254 C CA . ARG A 1 286 ? -10.650 24.203 7.327 1.00 88.38 286 ARG A CA 1
ATOM 2255 C C . ARG A 1 286 ? -9.241 24.606 7.755 1.00 88.38 286 ARG A C 1
ATOM 2257 O O . ARG A 1 286 ? -8.579 23.877 8.480 1.00 88.38 286 ARG A O 1
ATOM 2264 N N . GLN A 1 287 ? -8.807 25.799 7.357 1.00 80.50 287 GLN A N 1
ATOM 2265 C CA . GLN A 1 287 ? -7.466 26.323 7.646 1.00 80.50 287 GLN A CA 1
ATOM 2266 C C . GLN A 1 287 ? -7.300 26.929 9.055 1.00 80.50 287 GLN A C 1
ATOM 2268 O O . GLN A 1 287 ? -6.204 27.375 9.406 1.00 80.50 287 GLN A O 1
ATOM 2273 N N . ASP A 1 288 ? -8.360 26.922 9.867 1.00 76.25 288 ASP A N 1
ATOM 2274 C CA . ASP A 1 288 ? -8.337 27.372 11.257 1.00 76.25 288 ASP A CA 1
ATOM 2275 C C . ASP A 1 288 ? -7.266 26.617 12.071 1.00 76.25 288 ASP A C 1
ATOM 2277 O O . ASP A 1 288 ? -7.181 25.393 12.044 1.00 76.25 288 ASP A O 1
ATOM 2281 N N . GLU A 1 289 ? -6.412 27.368 12.774 1.00 79.06 289 GLU A N 1
ATOM 2282 C CA . GLU A 1 289 ? -5.317 26.872 13.634 1.00 79.06 289 GLU A CA 1
ATOM 2283 C C . GLU A 1 289 ? -4.205 26.030 12.943 1.00 79.06 289 GLU A C 1
ATOM 2285 O O . GLU A 1 289 ? -3.225 25.651 13.591 1.00 79.06 289 GLU A O 1
ATOM 2290 N N . LEU A 1 290 ? -4.258 25.816 11.621 1.00 87.19 290 LEU A N 1
ATOM 2291 C CA . LEU A 1 290 ? -3.264 25.026 10.878 1.00 87.19 290 LEU A CA 1
ATOM 2292 C C . LEU A 1 290 ? -1.945 25.776 10.595 1.00 87.19 290 LEU A C 1
ATOM 2294 O O . LEU A 1 290 ? -1.913 26.777 9.873 1.00 87.19 290 LEU A O 1
ATOM 2298 N N . SER A 1 291 ? -0.818 25.208 11.041 1.00 91.38 291 SER A N 1
ATOM 2299 C CA . SER A 1 291 ? 0.550 25.740 10.830 1.00 91.38 291 SER A CA 1
ATOM 2300 C C . SER A 1 291 ? 1.228 25.255 9.531 1.00 91.38 291 SER A C 1
ATOM 2302 O O . SER A 1 291 ? 2.445 25.070 9.469 1.00 91.38 291 SER A O 1
ATOM 2304 N N . VAL A 1 292 ? 0.439 25.006 8.480 1.00 91.81 292 VAL A N 1
ATOM 2305 C CA . VAL A 1 292 ? 0.894 24.357 7.231 1.00 91.81 292 VAL A CA 1
ATOM 2306 C C . VAL A 1 292 ? 2.030 25.119 6.545 1.00 91.81 292 VAL A C 1
ATOM 2308 O O . VAL A 1 292 ? 2.964 24.496 6.046 1.00 91.81 292 VAL A O 1
ATOM 2311 N N . LYS A 1 293 ? 1.993 26.459 6.542 1.00 92.00 293 LYS A N 1
ATOM 2312 C CA . LYS A 1 293 ? 3.024 27.274 5.879 1.00 92.00 293 LYS A CA 1
ATOM 2313 C C . LYS A 1 293 ? 4.382 27.102 6.563 1.00 92.00 293 LYS A C 1
ATOM 2315 O O . LYS A 1 293 ? 5.389 26.897 5.897 1.00 92.00 293 LYS A O 1
ATOM 2320 N N . GLU A 1 294 ? 4.396 27.172 7.886 1.00 95.00 294 GLU A N 1
ATOM 2321 C CA . GLU A 1 294 ? 5.586 27.048 8.725 1.00 95.00 294 GLU A CA 1
ATOM 2322 C C . GLU A 1 294 ? 6.203 25.648 8.583 1.00 95.00 294 GLU A C 1
ATOM 2324 O O . GLU A 1 294 ? 7.417 25.518 8.429 1.00 95.00 294 GLU A O 1
ATOM 2329 N N . CYS A 1 295 ? 5.364 24.606 8.545 1.00 96.31 295 CYS A N 1
ATOM 2330 C CA . CYS A 1 295 ? 5.786 23.230 8.281 1.00 96.31 295 CYS A CA 1
ATOM 2331 C C . CYS A 1 295 ? 6.381 23.045 6.872 1.00 96.31 295 CYS A C 1
ATOM 2333 O O . CYS A 1 295 ? 7.402 22.371 6.727 1.00 96.31 295 CYS A O 1
ATOM 2335 N N . MET A 1 296 ? 5.777 23.649 5.842 1.00 95.56 296 MET A N 1
ATOM 2336 C CA . MET A 1 296 ? 6.264 23.580 4.457 1.00 95.56 296 MET A CA 1
ATOM 2337 C C . MET A 1 296 ? 7.583 24.326 4.244 1.00 95.56 296 MET A C 1
ATOM 2339 O O . MET A 1 296 ? 8.488 23.788 3.608 1.00 95.56 296 MET A O 1
ATOM 2343 N N . ASP A 1 297 ? 7.709 25.538 4.786 1.00 96.31 297 ASP A N 1
ATOM 2344 C CA . ASP A 1 297 ? 8.941 26.327 4.688 1.00 96.31 297 ASP A CA 1
ATOM 2345 C C . ASP A 1 297 ? 10.111 25.601 5.376 1.00 96.31 297 ASP A C 1
ATOM 2347 O O . ASP A 1 297 ? 11.215 25.554 4.835 1.00 96.31 297 ASP A O 1
ATOM 2351 N N . PHE A 1 298 ? 9.858 24.970 6.531 1.00 97.19 298 PHE A N 1
ATOM 2352 C CA . PHE A 1 298 ? 10.839 24.146 7.242 1.00 97.19 298 PHE A CA 1
ATOM 2353 C C . PHE A 1 298 ? 11.270 22.907 6.441 1.00 97.19 298 PHE A C 1
ATOM 2355 O O . PHE A 1 298 ? 12.465 22.641 6.327 1.00 97.19 298 PHE A O 1
ATOM 2362 N N . ALA A 1 299 ? 10.324 22.157 5.864 1.00 97.44 299 ALA A N 1
ATOM 2363 C CA . ALA A 1 299 ? 10.647 20.966 5.075 1.00 97.44 299 ALA A CA 1
ATOM 2364 C C . ALA A 1 299 ? 11.475 21.306 3.820 1.00 97.44 299 ALA A C 1
ATOM 2366 O O . ALA A 1 299 ? 12.384 20.558 3.460 1.00 97.44 299 ALA A O 1
ATOM 2367 N N . LYS A 1 300 ? 11.215 22.463 3.196 1.00 96.31 300 LYS A N 1
ATOM 2368 C CA . LYS A 1 300 ? 11.990 22.969 2.053 1.00 96.31 300 LYS A CA 1
ATOM 2369 C C . LYS A 1 300 ? 13.405 23.404 2.440 1.00 96.31 300 LYS A C 1
ATOM 2371 O O . LYS A 1 300 ? 14.351 22.965 1.794 1.00 96.31 300 LYS A O 1
ATOM 2376 N N . ASP A 1 301 ? 13.573 24.175 3.517 1.00 95.94 301 ASP A N 1
ATOM 2377 C CA . ASP A 1 301 ? 14.907 24.573 4.005 1.00 95.94 301 ASP A CA 1
ATOM 2378 C C . ASP A 1 301 ? 15.742 23.360 4.463 1.00 95.94 301 ASP A C 1
ATOM 2380 O O . ASP A 1 301 ? 16.942 23.302 4.185 1.00 95.94 301 ASP A O 1
ATOM 2384 N N . PHE A 1 302 ? 15.114 22.340 5.068 1.00 96.75 302 PHE A N 1
ATOM 2385 C CA . PHE A 1 302 ? 15.772 21.064 5.376 1.00 96.75 302 PHE A CA 1
ATOM 2386 C C . PHE A 1 302 ? 16.231 20.353 4.095 1.00 96.75 302 PHE A C 1
ATOM 2388 O O . PHE A 1 302 ? 17.415 20.032 3.976 1.00 96.75 302 PHE A O 1
ATOM 2395 N N . HIS A 1 303 ? 15.321 20.141 3.134 1.00 96.44 303 HIS A N 1
ATOM 2396 C CA . HIS A 1 303 ? 15.599 19.509 1.837 1.00 96.44 303 HIS A CA 1
ATOM 2397 C C . HIS A 1 303 ? 16.777 20.186 1.115 1.00 96.44 303 HIS A C 1
ATOM 2399 O O . HIS A 1 303 ? 17.785 19.529 0.843 1.00 96.44 303 HIS A O 1
ATOM 2405 N N . GLU A 1 304 ? 16.705 21.505 0.892 1.00 95.19 304 GLU A N 1
ATOM 2406 C CA . GLU A 1 304 ? 17.766 22.301 0.249 1.00 95.19 304 GLU A CA 1
ATOM 2407 C C . GLU A 1 304 ? 19.093 22.237 1.028 1.00 95.19 304 GLU A C 1
ATOM 240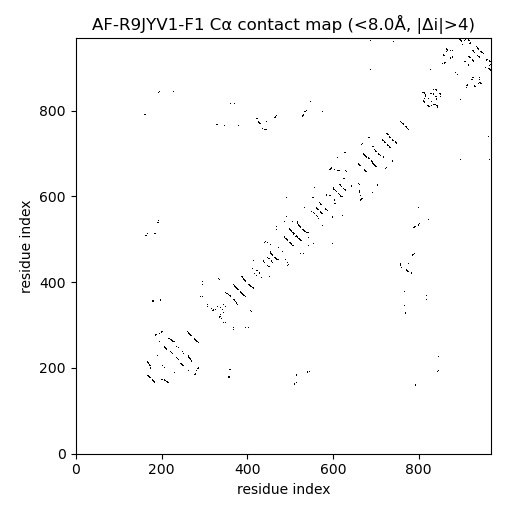9 O O . GLU A 1 304 ? 20.186 22.207 0.445 1.00 95.19 304 GLU A O 1
ATOM 2414 N N . THR A 1 305 ? 19.023 22.166 2.360 1.00 94.88 305 THR A N 1
ATOM 2415 C CA . THR A 1 305 ? 20.209 22.044 3.212 1.00 94.88 305 THR A CA 1
ATOM 2416 C C . THR A 1 305 ? 20.880 20.673 3.098 1.00 94.88 305 THR A C 1
ATOM 2418 O O . THR A 1 305 ? 22.106 20.635 3.166 1.00 94.88 305 THR A O 1
ATOM 2421 N N . THR A 1 306 ? 20.170 19.568 2.819 1.00 94.62 306 THR A N 1
ATOM 2422 C CA . THR A 1 306 ? 20.812 18.236 2.667 1.00 94.62 306 THR A CA 1
ATOM 2423 C C . THR A 1 306 ? 21.887 18.190 1.570 1.00 94.62 306 THR A C 1
ATOM 2425 O O . THR A 1 306 ? 22.869 17.457 1.706 1.00 94.62 306 THR A O 1
ATOM 2428 N N . PHE A 1 307 ? 21.739 18.999 0.515 1.00 92.06 307 PHE A N 1
ATOM 2429 C CA . PHE A 1 307 ? 22.709 19.148 -0.578 1.00 92.06 307 PHE A CA 1
ATOM 2430 C C . PHE A 1 307 ? 23.828 20.163 -0.257 1.00 92.06 307 PHE A C 1
ATOM 2432 O O . PHE A 1 307 ? 24.889 20.167 -0.888 1.00 92.06 307 PHE A O 1
ATOM 2439 N N . THR A 1 308 ? 23.627 21.037 0.733 1.00 85.94 308 THR A N 1
ATOM 2440 C CA . THR A 1 308 ? 24.482 22.201 1.005 1.00 85.94 308 THR A CA 1
ATOM 2441 C C . THR A 1 308 ? 25.542 21.879 2.062 1.00 85.94 308 THR A C 1
ATOM 2443 O O . THR A 1 308 ? 25.431 22.283 3.216 1.00 85.94 308 THR A O 1
ATOM 2446 N N . ARG A 1 309 ? 26.626 21.203 1.647 1.00 69.62 309 ARG A N 1
ATOM 2447 C CA . ARG A 1 309 ? 27.703 20.678 2.524 1.00 69.62 309 ARG A CA 1
ATOM 2448 C C . ARG A 1 309 ? 28.244 21.632 3.610 1.00 69.62 309 ARG A C 1
ATOM 2450 O O . ARG A 1 309 ? 28.652 21.149 4.661 1.00 69.62 309 ARG A O 1
ATOM 2457 N N . ASP A 1 310 ? 28.223 22.949 3.395 1.00 69.38 310 ASP A N 1
ATOM 2458 C CA . ASP A 1 310 ? 28.685 23.958 4.369 1.00 69.38 310 ASP A CA 1
ATOM 2459 C C . ASP A 1 310 ? 27.660 24.294 5.485 1.00 69.38 310 ASP A C 1
ATOM 2461 O O . ASP A 1 310 ? 27.999 25.019 6.421 1.00 69.38 310 ASP A O 1
ATOM 2465 N N . LYS A 1 311 ? 26.416 23.792 5.403 1.00 67.00 311 LYS A N 1
ATOM 2466 C CA . LYS A 1 311 ? 25.313 24.038 6.359 1.00 67.00 311 LYS A CA 1
ATOM 2467 C C . LYS A 1 311 ? 24.886 22.813 7.187 1.00 67.00 311 LYS A C 1
ATOM 2469 O O . LYS A 1 311 ? 24.093 22.962 8.112 1.00 67.00 311 LYS A O 1
ATOM 2474 N N . ASN A 1 312 ? 25.376 21.611 6.879 1.00 73.81 312 ASN A N 1
ATOM 2475 C CA . ASN A 1 312 ? 24.832 20.343 7.401 1.00 73.81 312 ASN A CA 1
ATOM 2476 C C . ASN A 1 312 ? 24.759 20.244 8.946 1.00 73.81 312 ASN A C 1
ATOM 2478 O O . ASN A 1 312 ? 23.893 19.552 9.479 1.00 73.81 312 ASN A O 1
ATOM 2482 N N . ASP A 1 313 ? 25.609 20.975 9.675 1.00 78.25 313 ASP A N 1
ATOM 2483 C CA . ASP A 1 313 ? 25.571 21.074 11.144 1.00 78.25 313 ASP A CA 1
ATOM 2484 C C . ASP A 1 313 ? 24.266 21.699 11.699 1.00 78.25 313 ASP A C 1
ATOM 2486 O O . ASP A 1 313 ? 23.993 21.587 12.898 1.00 78.25 313 ASP A O 1
ATOM 2490 N N . GLU A 1 314 ? 23.451 22.360 10.866 1.00 84.19 314 GLU A N 1
ATOM 2491 C CA . GLU A 1 314 ? 22.167 22.961 11.257 1.00 84.19 314 GLU A CA 1
ATOM 2492 C C . GLU A 1 314 ? 21.022 21.932 11.278 1.00 84.19 314 GLU A C 1
ATOM 2494 O O . GLU A 1 314 ? 20.248 21.911 12.238 1.00 84.19 314 GLU A O 1
ATOM 2499 N N . ILE A 1 315 ? 20.951 21.012 10.305 1.00 89.69 315 ILE A N 1
ATOM 2500 C CA . ILE A 1 315 ? 19.925 19.948 10.290 1.00 89.69 315 ILE A CA 1
ATOM 2501 C C . ILE A 1 315 ? 20.199 18.831 11.308 1.00 89.69 315 ILE A C 1
ATOM 2503 O O . ILE A 1 315 ? 19.270 18.167 11.767 1.00 89.69 315 ILE A O 1
ATOM 2507 N N . ALA A 1 316 ? 21.453 18.676 11.745 1.00 91.19 316 ALA A N 1
ATOM 2508 C CA . ALA A 1 316 ? 21.875 17.690 12.743 1.00 91.19 316 ALA A CA 1
ATOM 2509 C C . ALA A 1 316 ? 21.162 17.807 14.110 1.00 91.19 316 ALA A C 1
ATOM 2511 O O . ALA A 1 316 ? 21.220 16.875 14.910 1.00 91.19 316 ALA A O 1
ATOM 2512 N N . TRP A 1 317 ? 20.498 18.935 14.391 1.00 91.81 317 TRP A N 1
ATOM 2513 C CA . TRP A 1 317 ? 19.725 19.164 15.619 1.00 91.81 317 TRP A CA 1
ATOM 2514 C C . TRP A 1 317 ? 18.309 18.571 15.593 1.00 91.81 317 TRP A C 1
ATOM 2516 O O . TRP A 1 317 ? 17.681 18.512 16.649 1.00 91.81 317 TRP A O 1
ATOM 2526 N N . TYR A 1 318 ? 17.820 18.148 14.422 1.00 95.19 318 TYR A N 1
ATOM 2527 C CA . TYR A 1 318 ? 16.479 17.580 14.222 1.00 95.19 318 TYR A CA 1
ATOM 2528 C C . TYR A 1 318 ? 16.487 16.066 13.951 1.00 95.19 318 TYR A C 1
ATOM 2530 O O . TYR A 1 318 ? 15.424 15.473 13.803 1.00 95.19 318 TYR A O 1
ATOM 2538 N N . LEU A 1 319 ? 17.669 15.451 13.859 1.00 95.50 319 LEU A N 1
ATOM 2539 C CA . LEU A 1 319 ? 17.829 14.005 13.702 1.00 95.50 319 LEU A CA 1
ATOM 2540 C C . LEU A 1 319 ? 17.871 13.317 15.072 1.00 95.50 319 LEU A C 1
ATOM 2542 O O . LEU A 1 319 ? 18.354 13.894 16.050 1.00 95.50 319 LEU A O 1
ATOM 2546 N N . GLU A 1 320 ? 17.479 12.045 15.119 1.00 96.25 320 GLU A N 1
ATOM 2547 C CA . GLU A 1 320 ? 17.509 11.209 16.326 1.00 96.25 320 GLU A CA 1
ATOM 2548 C C . GLU A 1 320 ? 18.336 9.917 16.115 1.00 96.25 320 GLU A C 1
ATOM 2550 O O . GLU A 1 320 ? 17.778 8.824 16.213 1.00 96.25 320 GLU A O 1
ATOM 2555 N N . PRO A 1 321 ? 19.652 9.978 15.793 1.00 95.69 321 PRO A N 1
ATOM 2556 C CA . PRO A 1 321 ? 20.362 8.807 15.280 1.00 95.69 321 PRO A CA 1
ATOM 2557 C C . PRO A 1 321 ? 20.640 7.738 16.341 1.00 95.69 321 PRO A C 1
ATOM 2559 O O . PRO A 1 321 ? 21.233 8.035 17.384 1.00 95.69 321 PRO A O 1
ATOM 2562 N N . ASP A 1 322 ? 20.282 6.488 16.042 1.00 95.31 322 ASP A N 1
ATOM 2563 C CA . ASP A 1 322 ? 20.420 5.347 16.953 1.00 95.31 322 ASP A CA 1
ATOM 2564 C C . ASP A 1 322 ? 20.835 4.034 16.245 1.00 95.31 322 ASP A C 1
ATOM 2566 O O . ASP A 1 322 ? 21.366 4.046 15.133 1.00 95.31 322 ASP A O 1
ATOM 2570 N N . GLU A 1 323 ? 20.679 2.893 16.928 1.00 92.69 323 GLU A N 1
ATOM 2571 C CA . GLU A 1 323 ? 21.070 1.564 16.430 1.00 92.69 323 GLU A CA 1
ATOM 2572 C C . GLU A 1 323 ? 20.010 0.897 15.520 1.00 92.69 323 GLU A C 1
ATOM 2574 O O . GLU A 1 323 ? 20.245 -0.212 15.039 1.00 92.69 323 GLU A O 1
ATOM 2579 N N . THR A 1 324 ? 18.857 1.533 15.267 1.00 90.44 324 THR A N 1
ATOM 2580 C CA . THR A 1 324 ? 17.759 0.967 14.452 1.00 90.44 324 THR A CA 1
ATOM 2581 C C . THR A 1 324 ? 17.901 1.229 12.951 1.00 90.44 324 THR A C 1
ATOM 2583 O O . THR A 1 324 ? 17.374 0.465 12.143 1.00 90.44 324 THR A O 1
ATOM 2586 N N . ALA A 1 325 ? 18.616 2.287 12.555 1.00 92.50 325 ALA A N 1
ATOM 2587 C CA . ALA A 1 325 ? 18.746 2.688 11.157 1.00 92.50 325 ALA A CA 1
ATOM 2588 C C . ALA A 1 325 ? 19.867 1.947 10.410 1.00 92.50 325 ALA A C 1
ATOM 2590 O O . ALA A 1 325 ? 21.012 1.875 10.873 1.00 92.50 325 ALA A O 1
ATOM 2591 N N . ASP A 1 326 ? 19.564 1.490 9.190 1.00 93.62 326 ASP A N 1
ATOM 2592 C CA . ASP A 1 326 ? 20.528 0.864 8.278 1.00 93.62 326 ASP A CA 1
ATOM 2593 C C . ASP A 1 326 ? 21.475 1.900 7.653 1.00 93.62 326 ASP A C 1
ATOM 2595 O O . ASP A 1 326 ? 21.369 2.289 6.492 1.00 93.62 326 ASP A O 1
ATOM 2599 N N . ASN A 1 327 ? 22.443 2.336 8.454 1.00 95.38 327 ASN A N 1
ATOM 2600 C CA . ASN A 1 327 ? 23.545 3.207 8.055 1.00 95.38 327 ASN A CA 1
ATOM 2601 C C . ASN A 1 327 ? 24.607 2.430 7.239 1.00 95.38 327 ASN A C 1
ATOM 2603 O O . ASN A 1 327 ? 25.792 2.426 7.588 1.00 95.38 327 ASN A O 1
ATOM 2607 N N . THR A 1 328 ? 24.154 1.705 6.210 1.00 95.12 328 THR A N 1
ATOM 2608 C CA . THR A 1 328 ? 24.982 1.037 5.193 1.00 95.12 328 THR A CA 1
ATOM 2609 C C . THR A 1 328 ? 24.456 1.219 3.763 1.00 95.12 328 THR A C 1
ATOM 2611 O O . THR A 1 328 ? 25.009 0.622 2.837 1.00 95.12 328 THR A O 1
ATOM 2614 N N . THR A 1 329 ? 23.384 1.996 3.564 1.00 95.81 329 THR A N 1
ATOM 2615 C CA . THR A 1 329 ? 22.792 2.279 2.250 1.00 95.81 329 THR A CA 1
ATOM 2616 C C . THR A 1 329 ? 22.324 3.727 2.133 1.00 95.81 329 THR A C 1
ATOM 2618 O O . THR A 1 329 ? 21.862 4.330 3.099 1.00 95.81 329 THR A O 1
ATOM 2621 N N . LEU A 1 330 ? 22.355 4.254 0.908 1.00 96.88 330 LEU A N 1
ATOM 2622 C CA . LEU A 1 330 ? 21.702 5.514 0.544 1.00 96.88 330 LEU A CA 1
ATOM 2623 C C . LEU A 1 330 ? 20.270 5.311 0.010 1.00 96.88 330 LEU A C 1
ATOM 2625 O O . LEU A 1 330 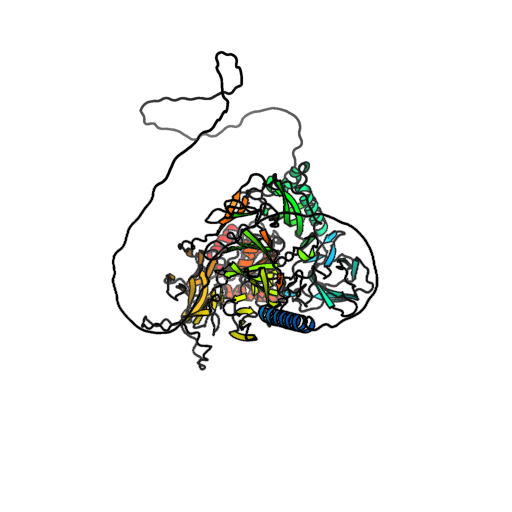? 19.571 6.295 -0.217 1.00 96.88 330 LEU A O 1
ATOM 2629 N N . GLN A 1 331 ? 19.823 4.061 -0.186 1.00 96.81 331 GLN A N 1
ATOM 2630 C CA . GLN A 1 331 ? 18.519 3.760 -0.791 1.00 96.81 331 GLN A CA 1
ATOM 2631 C C . GLN A 1 331 ? 17.337 4.072 0.134 1.00 96.81 331 GLN A C 1
ATOM 2633 O O . GLN A 1 331 ? 16.308 4.515 -0.363 1.00 96.81 331 GLN A O 1
ATOM 2638 N N . THR A 1 332 ? 17.473 3.870 1.447 1.00 96.12 332 THR A N 1
ATOM 2639 C CA . THR A 1 332 ? 16.486 4.280 2.458 1.00 96.12 332 THR A CA 1
ATOM 2640 C C . THR A 1 332 ? 17.214 4.966 3.608 1.00 96.12 332 THR A C 1
ATOM 2642 O O . THR A 1 332 ? 18.093 4.374 4.230 1.00 96.12 332 THR A O 1
ATOM 2645 N N . VAL A 1 333 ? 16.833 6.207 3.902 1.00 97.19 333 VAL A N 1
ATOM 2646 C CA . VAL A 1 333 ? 17.428 7.056 4.943 1.00 97.19 333 VAL A CA 1
ATOM 2647 C C . VAL A 1 333 ? 16.296 7.660 5.774 1.00 97.19 333 VAL A C 1
ATOM 2649 O O . VAL A 1 333 ? 15.326 8.151 5.207 1.00 97.19 333 VAL A O 1
ATOM 2652 N N . ASN A 1 334 ? 16.377 7.628 7.103 1.00 96.69 334 ASN A N 1
ATOM 2653 C CA . ASN A 1 334 ? 15.302 8.087 7.991 1.00 96.69 334 ASN A CA 1
ATOM 2654 C C . ASN A 1 334 ? 15.802 9.029 9.103 1.00 96.69 334 ASN A C 1
ATOM 2656 O O . ASN A 1 334 ? 16.987 9.355 9.164 1.00 96.69 334 ASN A O 1
ATOM 2660 N N . ILE A 1 335 ? 14.908 9.485 9.987 1.00 96.31 335 ILE A N 1
ATOM 2661 C CA . ILE A 1 335 ? 15.247 10.374 11.119 1.00 96.31 335 ILE A CA 1
ATOM 2662 C C . ILE A 1 335 ? 16.303 9.778 12.075 1.00 96.31 335 ILE A C 1
ATOM 2664 O O . ILE A 1 335 ? 17.044 10.526 12.715 1.00 96.31 335 ILE A O 1
ATOM 2668 N N . HIS A 1 336 ? 16.414 8.446 12.125 1.00 97.31 336 HIS A N 1
ATOM 2669 C CA . HIS A 1 336 ? 17.406 7.703 12.908 1.00 97.31 336 HIS A CA 1
ATOM 2670 C C . HIS A 1 336 ? 18.713 7.422 12.132 1.00 97.31 336 HIS A C 1
ATOM 2672 O O . HIS A 1 336 ? 19.686 6.913 12.698 1.00 97.31 336 HIS A O 1
ATOM 2678 N N . SER A 1 337 ? 18.789 7.769 10.844 1.00 97.12 337 SER A N 1
ATOM 2679 C CA . SER A 1 337 ? 20.037 7.741 10.082 1.00 97.12 337 SER A CA 1
ATOM 2680 C C . SER A 1 337 ? 20.980 8.858 10.530 1.00 97.12 337 SER A C 1
ATOM 2682 O O . SER A 1 337 ? 20.576 9.949 10.933 1.00 97.12 337 SER A O 1
ATOM 2684 N N . ASN A 1 338 ? 22.283 8.604 10.441 1.00 95.31 338 ASN A N 1
ATOM 2685 C CA . ASN A 1 338 ? 23.288 9.603 10.766 1.00 95.31 338 ASN A CA 1
ATOM 2686 C C . ASN A 1 338 ? 23.404 10.675 9.666 1.00 95.31 338 ASN A C 1
ATOM 2688 O O . ASN A 1 338 ? 23.065 10.456 8.500 1.00 95.31 338 ASN A O 1
ATOM 2692 N N . LEU A 1 339 ? 23.950 11.834 10.047 1.00 94.94 339 LEU A N 1
ATOM 2693 C CA . LEU A 1 339 ? 24.053 13.020 9.192 1.00 94.94 339 LEU A CA 1
ATOM 2694 C C . LEU A 1 339 ? 24.733 12.762 7.833 1.00 94.94 339 LEU A C 1
ATOM 2696 O O . LEU A 1 339 ? 24.375 13.404 6.854 1.00 94.94 339 LEU A O 1
ATOM 2700 N N . PHE A 1 340 ? 25.684 11.824 7.741 1.00 94.12 340 PHE A N 1
ATOM 2701 C CA . PHE A 1 340 ? 26.350 11.510 6.471 1.00 94.12 340 PHE A CA 1
ATOM 2702 C C . PHE A 1 340 ? 25.359 10.939 5.446 1.00 94.12 340 PHE A C 1
ATOM 2704 O O . PHE A 1 340 ? 25.339 11.407 4.314 1.00 94.12 340 PHE A O 1
ATOM 2711 N N . HIS A 1 341 ? 24.484 10.014 5.850 1.00 95.69 341 HIS A N 1
ATOM 2712 C CA . HIS A 1 341 ? 23.498 9.395 4.954 1.00 95.69 341 HIS A CA 1
ATOM 2713 C C . HIS A 1 341 ? 22.367 10.375 4.599 1.00 95.69 341 HIS A C 1
ATOM 2715 O O . HIS A 1 341 ? 21.970 10.476 3.437 1.00 95.69 341 HIS A O 1
ATOM 2721 N N . VAL A 1 342 ? 21.907 11.176 5.571 1.00 95.94 342 VAL A N 1
ATOM 2722 C CA . VAL A 1 342 ? 20.942 12.273 5.337 1.00 95.94 342 VAL A CA 1
ATOM 2723 C C . VAL A 1 342 ? 21.488 13.259 4.299 1.00 95.94 342 VAL A C 1
ATOM 2725 O O . VAL A 1 342 ? 20.774 13.631 3.369 1.00 95.94 342 VAL A O 1
ATOM 2728 N N . CYS A 1 343 ? 22.783 13.571 4.360 1.00 95.19 343 CYS A N 1
ATOM 2729 C CA . CYS A 1 343 ? 23.490 14.424 3.403 1.00 95.19 343 CYS A CA 1
ATOM 2730 C C . CYS A 1 343 ? 24.091 13.676 2.194 1.00 95.19 343 CYS A C 1
ATOM 2732 O O . CYS A 1 343 ? 25.098 14.121 1.640 1.00 95.19 343 CYS A O 1
ATOM 2734 N N . TRP A 1 344 ? 23.474 12.563 1.777 1.00 95.38 344 TRP A N 1
ATOM 2735 C CA . TRP A 1 344 ? 23.781 11.818 0.541 1.00 95.38 344 TRP A CA 1
ATOM 2736 C C . TRP A 1 344 ? 25.196 11.210 0.459 1.00 95.38 344 TRP A C 1
ATOM 2738 O O . TRP A 1 344 ? 25.661 10.832 -0.618 1.00 95.38 344 TRP A O 1
ATOM 2748 N N . GLY A 1 345 ? 25.892 11.121 1.591 1.00 93.81 345 GLY A N 1
ATOM 2749 C CA . GLY A 1 345 ? 27.230 10.559 1.718 1.00 93.81 345 GLY A CA 1
ATOM 2750 C C . GLY A 1 345 ? 28.263 11.203 0.788 1.00 93.81 345 GLY A C 1
ATOM 2751 O O . GLY A 1 345 ? 28.388 12.431 0.677 1.00 93.81 345 GLY A O 1
ATOM 2752 N N . ASP A 1 346 ? 29.022 10.348 0.104 1.00 93.94 346 ASP A N 1
ATOM 2753 C CA . ASP A 1 346 ? 29.988 10.759 -0.918 1.00 93.94 346 ASP A CA 1
ATOM 2754 C C . ASP A 1 346 ? 29.399 10.814 -2.342 1.00 93.94 346 ASP A C 1
ATOM 2756 O O . ASP A 1 346 ? 30.057 11.361 -3.227 1.00 93.94 346 ASP A O 1
ATOM 2760 N N . LEU A 1 347 ? 28.165 10.332 -2.562 1.00 95.25 347 LEU A N 1
ATOM 2761 C CA . LEU A 1 347 ? 27.521 10.247 -3.885 1.00 95.25 347 LEU A CA 1
ATOM 2762 C C . LEU A 1 347 ? 27.280 11.621 -4.538 1.00 95.25 347 LEU A C 1
ATOM 2764 O O . LEU A 1 347 ? 27.315 11.727 -5.761 1.00 95.25 347 LEU A O 1
ATOM 2768 N N . ALA A 1 348 ? 27.064 12.659 -3.721 1.00 93.44 348 ALA A N 1
ATOM 2769 C CA . ALA A 1 348 ? 26.905 14.061 -4.134 1.00 93.44 348 ALA A CA 1
ATOM 2770 C C . ALA A 1 348 ? 25.956 14.282 -5.348 1.00 93.44 348 ALA A C 1
ATOM 2772 O O . ALA A 1 348 ? 26.384 14.844 -6.359 1.00 93.44 348 ALA A O 1
ATOM 2773 N N . PRO A 1 349 ? 24.685 13.840 -5.266 1.00 96.50 349 PRO A N 1
ATOM 2774 C CA . PRO A 1 349 ? 23.707 13.988 -6.342 1.00 96.50 349 PRO A CA 1
ATOM 2775 C C . PRO A 1 349 ? 23.276 15.447 -6.576 1.00 96.50 349 PRO A C 1
ATOM 2777 O O . PRO A 1 349 ? 23.244 16.258 -5.651 1.00 96.50 349 PRO A O 1
ATOM 2780 N N . GLU A 1 350 ? 22.863 15.750 -7.807 1.00 96.62 350 GLU A N 1
ATOM 2781 C CA . GLU A 1 350 ? 22.248 17.022 -8.213 1.00 96.62 350 GLU A CA 1
ATOM 2782 C C . GLU A 1 350 ? 20.769 16.801 -8.587 1.00 96.62 350 GLU A C 1
ATOM 2784 O O . GLU A 1 350 ? 20.443 15.832 -9.276 1.00 96.62 350 GLU A O 1
ATOM 2789 N N . VAL A 1 351 ? 19.864 17.687 -8.147 1.00 96.75 351 VAL A N 1
ATOM 2790 C CA . VAL A 1 351 ? 18.423 17.621 -8.475 1.00 96.75 351 VAL A CA 1
ATOM 2791 C C . VAL A 1 351 ? 18.198 17.915 -9.962 1.00 96.75 351 VAL A C 1
ATOM 2793 O O . VAL A 1 351 ? 18.707 18.908 -10.482 1.00 96.75 351 VAL A O 1
ATOM 2796 N N . SER A 1 352 ? 17.434 17.057 -10.645 1.00 94.19 352 SER A N 1
ATOM 2797 C CA . SER A 1 352 ? 17.279 17.073 -12.109 1.00 94.19 352 SER A CA 1
ATOM 2798 C C . SER A 1 352 ? 15.859 17.382 -12.613 1.00 94.19 352 SER A C 1
ATOM 2800 O O . SER A 1 352 ? 15.684 17.609 -13.811 1.00 94.19 352 SER A O 1
ATOM 2802 N N . THR A 1 353 ? 14.858 17.450 -11.728 1.00 93.12 353 THR A N 1
ATOM 2803 C CA . THR A 1 353 ? 13.469 17.853 -12.039 1.00 93.12 353 THR A CA 1
ATOM 2804 C C . THR A 1 353 ? 12.985 18.980 -11.123 1.00 93.12 353 THR A C 1
ATOM 2806 O O . THR A 1 353 ? 13.665 19.357 -10.171 1.00 93.12 353 THR A O 1
ATOM 2809 N N . GLU A 1 354 ? 11.775 19.495 -11.366 1.00 92.88 354 GLU A N 1
ATOM 2810 C CA . GLU A 1 354 ? 11.016 20.177 -10.310 1.00 92.88 354 GLU A CA 1
ATOM 2811 C C . GLU A 1 354 ? 10.769 19.213 -9.131 1.00 92.88 354 GLU A C 1
ATOM 2813 O O . GLU A 1 354 ? 10.779 17.987 -9.300 1.00 92.88 354 GLU A O 1
ATOM 2818 N N . VAL A 1 355 ? 10.586 19.777 -7.935 1.00 96.50 355 VAL A N 1
ATOM 2819 C CA . VAL A 1 355 ? 10.266 19.041 -6.709 1.00 96.50 355 VAL A CA 1
ATOM 2820 C C . VAL A 1 355 ? 8.774 19.197 -6.440 1.00 96.50 355 VAL A C 1
ATOM 2822 O O . VAL A 1 355 ? 8.333 20.254 -5.986 1.00 96.50 355 VAL A O 1
ATOM 2825 N N . GLU A 1 356 ? 7.990 18.162 -6.736 1.00 96.31 356 GLU A N 1
ATOM 2826 C CA . GLU A 1 356 ? 6.538 18.180 -6.542 1.00 96.31 356 GLU A CA 1
ATOM 2827 C C . GLU A 1 356 ? 6.205 17.902 -5.072 1.00 96.31 356 GLU A C 1
ATOM 2829 O O . GLU A 1 356 ? 6.548 16.846 -4.539 1.00 96.31 356 GLU A O 1
ATOM 2834 N N . TRP A 1 357 ? 5.541 18.853 -4.407 1.00 97.88 357 TRP A N 1
ATOM 2835 C CA . TRP A 1 357 ? 5.167 18.753 -2.993 1.00 97.88 357 TRP A CA 1
ATOM 2836 C C . TRP A 1 357 ? 3.696 18.356 -2.826 1.00 97.88 357 TRP A C 1
ATOM 2838 O O . TRP A 1 357 ? 2.803 18.984 -3.392 1.00 97.88 357 TRP A O 1
ATOM 2848 N N . SER A 1 358 ? 3.430 17.367 -1.979 1.00 97.69 358 SER A N 1
ATOM 2849 C CA . SER A 1 358 ? 2.090 16.951 -1.559 1.00 97.69 358 SER A CA 1
ATOM 2850 C C . SER A 1 358 ? 1.921 17.122 -0.051 1.00 97.69 358 SER A C 1
ATOM 2852 O O . SER A 1 358 ? 2.796 16.731 0.723 1.00 97.69 358 SER A O 1
ATOM 2854 N N . ILE A 1 359 ? 0.771 17.636 0.378 1.00 97.69 359 ILE A N 1
ATOM 2855 C CA . ILE A 1 359 ? 0.309 17.589 1.766 1.00 97.69 359 ILE A CA 1
ATOM 2856 C C . ILE A 1 359 ? -0.523 16.311 1.911 1.00 97.69 359 ILE A C 1
ATOM 2858 O O . ILE A 1 359 ? -1.550 16.146 1.250 1.00 97.69 359 ILE A O 1
ATOM 2862 N N . LYS A 1 360 ? -0.041 15.379 2.734 1.00 96.31 360 LYS A N 1
ATOM 2863 C CA . LYS A 1 360 ? -0.605 14.026 2.879 1.00 96.31 360 LYS A CA 1
ATOM 2864 C C . LYS A 1 360 ? -1.541 13.905 4.076 1.00 96.31 360 LYS A C 1
ATOM 2866 O O . LYS A 1 360 ? -2.558 13.238 3.972 1.00 96.31 360 LYS A O 1
ATOM 2871 N N . GLU A 1 361 ? -1.220 14.579 5.177 1.00 94.19 361 GLU A N 1
ATOM 2872 C CA . GLU A 1 361 ? -2.121 14.788 6.319 1.00 94.19 361 GLU A CA 1
ATOM 2873 C C . GLU A 1 361 ? -1.823 16.146 6.965 1.00 94.19 361 GLU A C 1
ATOM 2875 O O . GLU A 1 361 ? -0.699 16.650 6.881 1.00 94.19 361 GLU A O 1
ATOM 2880 N N . SER A 1 362 ? -2.813 16.738 7.627 1.00 92.06 362 SER A N 1
ATOM 2881 C CA . SER A 1 362 ? -2.680 17.993 8.365 1.00 92.06 362 SER A CA 1
ATOM 2882 C C . SER A 1 362 ? -3.674 18.026 9.523 1.00 92.06 362 SER A C 1
ATOM 2884 O O . SER A 1 362 ? -4.737 17.420 9.440 1.00 92.06 362 SER A O 1
ATOM 2886 N N . ASN A 1 363 ? -3.300 18.700 10.610 1.00 90.06 363 ASN A N 1
ATOM 2887 C CA . ASN A 1 363 ? -4.186 19.169 11.674 1.00 90.06 363 ASN A CA 1
ATOM 2888 C C . ASN A 1 363 ? -3.443 20.201 12.547 1.00 90.06 363 ASN A C 1
ATOM 2890 O O . ASN A 1 363 ? -2.329 20.632 12.235 1.00 90.06 363 ASN A O 1
ATOM 2894 N N . THR A 1 364 ? -4.041 20.597 13.671 1.00 88.25 364 THR A N 1
ATOM 2895 C CA . THR A 1 364 ? -3.475 21.567 14.627 1.00 88.25 364 THR A CA 1
ATOM 2896 C C . THR A 1 364 ? -2.199 21.090 15.340 1.00 88.25 364 THR A C 1
ATOM 2898 O O . THR A 1 364 ? -1.530 21.883 16.003 1.00 88.25 364 THR A O 1
ATOM 2901 N N . VAL A 1 365 ? -1.830 19.809 15.209 1.00 90.12 365 VAL A N 1
ATOM 2902 C CA . VAL A 1 365 ? -0.734 19.167 15.953 1.00 90.12 365 VAL A CA 1
ATOM 2903 C C . VAL A 1 365 ? 0.446 18.759 15.058 1.00 90.12 365 VAL A C 1
ATOM 2905 O O . VAL A 1 365 ? 1.571 18.651 15.565 1.00 90.12 365 VAL A O 1
ATOM 2908 N N . TYR A 1 366 ? 0.240 18.534 13.757 1.00 93.69 366 TYR A N 1
ATOM 2909 C CA . TYR A 1 366 ? 1.303 18.268 12.777 1.00 93.69 366 TYR A CA 1
ATOM 2910 C C . TYR A 1 366 ? 0.844 18.490 11.323 1.00 93.69 366 TYR A C 1
ATOM 2912 O O . TYR A 1 366 ? -0.344 18.527 11.015 1.00 93.69 366 TYR A O 1
ATOM 2920 N N . THR A 1 367 ? 1.808 18.555 10.406 1.00 95.75 367 THR A N 1
ATOM 2921 C CA . THR A 1 367 ? 1.598 18.443 8.957 1.00 95.75 367 THR A CA 1
ATOM 2922 C C . THR A 1 367 ? 2.546 17.384 8.396 1.00 95.75 367 THR A C 1
ATOM 2924 O O . THR A 1 367 ? 3.742 17.390 8.697 1.00 95.75 367 THR A O 1
ATOM 2927 N N . SER A 1 368 ? 2.013 16.470 7.590 1.00 97.31 368 SER A N 1
ATOM 2928 C CA . SER A 1 368 ? 2.756 15.427 6.878 1.00 97.31 368 SER A CA 1
ATOM 2929 C C . SER A 1 368 ? 2.897 15.814 5.407 1.00 97.31 368 SER A C 1
ATOM 2931 O O . SER A 1 368 ? 1.900 16.044 4.721 1.00 97.31 368 SER A O 1
ATOM 2933 N N . LEU A 1 369 ? 4.132 15.872 4.919 1.00 98.12 369 LEU A N 1
ATOM 2934 C CA . LEU A 1 369 ? 4.500 16.339 3.584 1.00 98.12 369 LEU A CA 1
ATOM 2935 C C . LEU A 1 369 ? 5.275 15.250 2.837 1.00 98.12 369 LEU A C 1
ATOM 2937 O O . LEU A 1 369 ? 6.061 14.522 3.439 1.00 98.12 369 LEU A O 1
ATOM 2941 N N . LEU A 1 370 ? 5.092 15.170 1.523 1.00 98.25 370 LEU A N 1
ATOM 2942 C CA . LEU A 1 370 ? 5.888 14.332 0.626 1.00 98.25 370 LEU A CA 1
ATOM 2943 C C . LEU A 1 370 ? 6.421 15.188 -0.524 1.00 98.25 370 LEU A C 1
ATOM 2945 O O . LEU A 1 370 ? 5.637 15.840 -1.206 1.00 98.25 370 LEU A O 1
ATOM 2949 N N . ALA A 1 371 ? 7.724 15.136 -0.771 1.00 98.25 371 ALA A N 1
ATOM 2950 C CA . ALA A 1 371 ? 8.342 15.598 -2.005 1.00 98.25 371 ALA A CA 1
ATOM 2951 C C . ALA A 1 371 ? 8.600 14.403 -2.942 1.00 98.25 371 ALA A C 1
ATOM 2953 O O . ALA A 1 371 ? 9.157 13.390 -2.509 1.00 98.25 371 ALA A O 1
ATOM 2954 N N . LYS A 1 372 ? 8.228 14.520 -4.223 1.00 97.25 372 LYS A N 1
ATOM 2955 C CA . LYS A 1 372 ? 8.645 13.615 -5.311 1.00 97.25 372 LYS A CA 1
ATOM 2956 C C . LYS A 1 372 ? 9.561 14.379 -6.273 1.00 97.25 372 LYS A C 1
ATOM 2958 O O . LYS A 1 372 ? 9.223 15.488 -6.686 1.00 97.25 372 LYS A O 1
ATOM 2963 N N . TYR A 1 373 ? 10.716 13.815 -6.622 1.00 96.00 373 TYR A N 1
ATOM 2964 C CA . TYR A 1 373 ? 11.671 14.421 -7.564 1.00 96.00 373 TYR A CA 1
ATOM 2965 C C . TYR A 1 373 ? 12.650 13.388 -8.136 1.00 96.00 373 TYR A C 1
ATOM 2967 O O . TYR A 1 373 ? 12.720 12.256 -7.661 1.00 96.00 373 TYR A O 1
ATOM 2975 N N . GLN A 1 374 ? 13.428 13.775 -9.149 1.00 95.38 374 GLN A N 1
ATOM 2976 C CA . GLN A 1 374 ? 14.595 13.013 -9.593 1.00 95.38 374 GLN A CA 1
ATOM 2977 C C . GLN A 1 374 ? 15.902 13.713 -9.223 1.00 95.38 374 GLN A C 1
ATOM 2979 O O . GLN A 1 374 ? 15.987 14.945 -9.166 1.00 95.38 374 GLN A O 1
ATOM 2984 N N . VAL A 1 375 ? 16.941 12.906 -9.021 1.00 96.88 375 VAL A N 1
ATOM 2985 C CA . VAL A 1 375 ? 18.331 13.366 -8.946 1.00 96.88 375 VAL A CA 1
ATOM 2986 C C . VAL A 1 375 ? 19.207 12.596 -9.930 1.00 96.88 375 VAL A C 1
ATOM 2988 O O . VAL A 1 375 ? 18.889 11.474 -10.330 1.00 96.88 375 VAL A O 1
ATOM 2991 N N . THR A 1 376 ? 20.342 13.181 -10.296 1.00 96.75 376 THR A N 1
ATOM 2992 C CA . THR A 1 376 ? 21.402 12.522 -11.070 1.00 96.75 376 THR A CA 1
ATOM 2993 C C . THR A 1 376 ? 22.728 12.570 -10.326 1.00 96.75 376 THR A C 1
ATOM 2995 O O . THR A 1 376 ? 23.072 13.597 -9.742 1.00 96.75 376 THR A O 1
ATOM 2998 N N . ALA A 1 377 ? 23.496 11.484 -10.379 1.00 96.88 377 ALA A N 1
ATOM 2999 C CA . ALA A 1 377 ? 24.844 11.397 -9.812 1.00 96.88 377 ALA A CA 1
ATOM 3000 C C . ALA A 1 377 ? 25.791 10.654 -10.766 1.00 96.88 377 ALA A C 1
ATOM 3002 O O . ALA A 1 377 ? 25.343 9.984 -11.695 1.00 96.88 377 ALA A O 1
ATOM 3003 N N . VAL A 1 378 ? 27.104 10.753 -10.543 1.00 96.44 378 VAL A N 1
ATOM 3004 C CA . VAL A 1 378 ? 28.092 9.913 -11.243 1.00 96.44 378 VAL A CA 1
ATOM 3005 C C . VAL A 1 378 ? 28.392 8.697 -10.372 1.00 96.44 378 VAL A C 1
ATOM 3007 O O . VAL A 1 378 ? 28.964 8.849 -9.298 1.00 96.44 378 VAL A O 1
ATOM 3010 N N . GLY A 1 379 ? 28.002 7.506 -10.823 1.00 93.19 379 GLY A N 1
ATOM 3011 C CA . GLY A 1 379 ? 28.137 6.265 -10.057 1.00 93.19 379 GLY A CA 1
ATOM 3012 C C . GLY A 1 379 ? 29.521 5.617 -10.097 1.00 93.19 379 GLY A C 1
ATOM 3013 O O . GLY A 1 379 ? 30.447 6.091 -10.760 1.00 93.19 379 GLY A O 1
ATOM 3014 N N . ASP A 1 380 ? 29.631 4.444 -9.457 1.00 91.75 380 ASP A N 1
ATOM 3015 C CA . ASP A 1 380 ? 30.858 3.624 -9.355 1.00 91.75 380 ASP A CA 1
ATOM 3016 C C . ASP A 1 380 ? 31.519 3.286 -10.713 1.00 91.75 380 ASP A C 1
ATOM 3018 O O . ASP A 1 380 ? 32.669 2.842 -10.758 1.00 91.75 380 ASP A O 1
ATOM 3022 N N . ARG A 1 381 ? 30.802 3.463 -11.833 1.00 88.62 381 ARG A N 1
ATOM 3023 C CA . ARG A 1 381 ? 31.225 3.092 -13.198 1.00 88.62 381 ARG A CA 1
ATOM 3024 C C . ARG A 1 381 ? 31.655 4.263 -14.084 1.00 88.62 381 ARG A C 1
ATOM 3026 O O . ARG A 1 381 ? 31.824 4.056 -15.291 1.00 88.62 381 ARG A O 1
ATOM 3033 N N . GLU A 1 382 ? 31.811 5.454 -13.502 1.00 92.12 382 GLU A N 1
ATOM 3034 C CA . GLU A 1 382 ? 32.061 6.727 -14.205 1.00 92.12 382 GLU A CA 1
ATOM 3035 C C . GLU A 1 382 ? 30.938 7.091 -15.207 1.00 92.12 382 GLU A C 1
ATOM 3037 O O . GLU A 1 382 ? 31.179 7.712 -16.241 1.00 92.12 382 GLU A O 1
ATOM 3042 N N . GLU A 1 383 ? 29.699 6.689 -14.904 1.00 93.31 383 GLU A N 1
ATOM 3043 C CA . GLU A 1 383 ? 28.492 6.955 -15.700 1.00 93.31 383 GLU A CA 1
ATOM 3044 C C . GLU A 1 383 ? 27.482 7.780 -14.901 1.00 93.31 383 GLU A C 1
ATOM 3046 O O . GLU A 1 383 ? 27.407 7.659 -13.679 1.00 93.31 383 GLU A O 1
ATOM 3051 N N . THR A 1 384 ? 26.720 8.633 -15.593 1.00 94.69 384 THR A N 1
ATOM 3052 C CA . THR A 1 384 ? 25.625 9.391 -14.980 1.00 94.69 384 THR A CA 1
ATOM 3053 C C . THR A 1 384 ? 24.410 8.485 -14.826 1.00 94.69 384 THR A C 1
ATOM 3055 O O . THR A 1 384 ? 23.866 7.992 -15.813 1.00 94.69 384 THR A O 1
ATOM 3058 N N . GLU A 1 385 ? 24.003 8.280 -13.581 1.00 94.69 385 GLU A N 1
ATOM 3059 C CA . GLU A 1 385 ? 22.880 7.445 -13.165 1.00 94.69 385 GLU A CA 1
ATOM 3060 C C . GLU A 1 385 ? 21.754 8.362 -12.650 1.00 94.69 385 GLU A C 1
ATOM 3062 O O . GLU A 1 385 ? 22.023 9.389 -12.015 1.00 94.69 385 GLU A O 1
ATOM 3067 N N . THR A 1 386 ? 20.500 8.011 -12.948 1.00 94.19 386 THR A N 1
ATOM 3068 C CA . THR A 1 386 ? 19.298 8.764 -12.544 1.00 94.19 386 THR A CA 1
ATOM 3069 C C . THR A 1 386 ? 18.565 8.004 -11.449 1.00 94.19 386 THR A C 1
ATOM 3071 O O . THR A 1 386 ? 18.451 6.781 -11.518 1.00 94.19 386 THR A O 1
ATOM 3074 N N . TYR A 1 387 ? 18.028 8.725 -10.470 1.00 95.25 387 TYR A N 1
ATOM 3075 C CA . TYR A 1 387 ? 17.344 8.143 -9.322 1.00 95.25 387 TYR A CA 1
ATOM 3076 C C . TYR A 1 387 ? 16.001 8.838 -9.090 1.00 95.25 387 TYR A C 1
ATOM 3078 O O . TYR A 1 387 ? 15.941 10.069 -9.046 1.00 95.25 387 TYR A O 1
ATOM 3086 N N . ASN A 1 388 ? 14.938 8.053 -8.922 1.00 95.31 388 ASN A N 1
ATOM 3087 C CA . ASN A 1 388 ? 13.644 8.518 -8.433 1.00 95.31 388 ASN A CA 1
ATOM 3088 C C . ASN A 1 388 ? 13.710 8.646 -6.905 1.00 95.31 388 ASN A C 1
ATOM 3090 O O . ASN A 1 388 ? 14.081 7.695 -6.212 1.00 95.31 388 ASN A O 1
ATOM 3094 N N . VAL A 1 389 ? 13.346 9.817 -6.382 1.00 97.44 389 VAL A N 1
ATOM 3095 C CA . VAL A 1 389 ? 13.374 10.124 -4.949 1.00 97.44 389 VAL A CA 1
ATOM 3096 C C . VAL A 1 389 ? 11.974 10.440 -4.436 1.00 97.44 389 VAL A C 1
ATOM 3098 O O . VAL A 1 389 ? 11.243 11.253 -5.010 1.00 97.44 389 VAL A O 1
ATOM 3101 N N . ARG A 1 390 ? 11.633 9.827 -3.302 1.00 97.69 390 ARG A N 1
ATOM 3102 C CA . ARG A 1 390 ? 10.503 10.206 -2.450 1.00 97.69 390 ARG A CA 1
ATOM 3103 C C . ARG A 1 390 ? 11.060 10.645 -1.103 1.00 97.69 390 ARG A C 1
ATOM 3105 O O . ARG A 1 390 ? 11.806 9.893 -0.487 1.00 97.69 390 ARG A O 1
ATOM 3112 N N . GLU A 1 391 ? 10.709 11.839 -0.644 1.00 98.25 391 GLU A N 1
ATOM 3113 C CA . GLU A 1 391 ? 11.209 12.407 0.611 1.00 98.25 391 GLU A CA 1
ATOM 3114 C C . GLU A 1 391 ? 10.040 12.904 1.470 1.00 98.25 391 GLU A C 1
ATOM 3116 O O . GLU A 1 391 ? 9.364 13.880 1.148 1.00 98.25 391 GLU A O 1
ATOM 3121 N N . PHE A 1 392 ? 9.759 12.168 2.540 1.00 98.44 392 PHE A N 1
ATOM 3122 C CA . PHE A 1 392 ? 8.668 12.389 3.475 1.00 98.44 392 PHE A CA 1
ATOM 3123 C C . PHE A 1 392 ? 9.147 13.134 4.721 1.00 98.44 392 PHE A C 1
ATOM 3125 O O . PHE A 1 392 ? 10.184 12.808 5.301 1.00 98.44 392 PHE A O 1
ATOM 3132 N N . PHE A 1 393 ? 8.329 14.081 5.169 1.00 98.38 393 PHE A N 1
ATOM 3133 C CA . PHE A 1 393 ? 8.521 14.847 6.392 1.00 98.38 393 PHE A CA 1
ATOM 3134 C C . PHE A 1 393 ? 7.244 14.811 7.221 1.00 98.38 393 PHE A C 1
ATOM 3136 O O . PHE A 1 393 ? 6.155 15.044 6.695 1.00 98.38 393 PHE A O 1
ATOM 3143 N N . ARG A 1 394 ? 7.373 14.649 8.536 1.00 97.69 394 ARG A N 1
ATOM 3144 C CA . ARG A 1 394 ? 6.292 14.940 9.479 1.00 97.69 394 ARG A CA 1
ATOM 3145 C C . ARG A 1 394 ? 6.745 16.031 10.431 1.00 97.69 394 ARG A C 1
ATOM 3147 O O . ARG A 1 394 ? 7.698 15.846 11.181 1.00 97.69 394 ARG A O 1
ATOM 3154 N N . VAL A 1 395 ? 6.086 17.183 10.379 1.00 97.38 395 VAL A N 1
ATOM 3155 C CA . VAL A 1 395 ? 6.559 18.423 11.007 1.00 97.38 395 VAL A CA 1
ATOM 3156 C C . VAL A 1 395 ? 5.497 18.975 11.952 1.00 97.38 395 VAL A C 1
ATOM 3158 O O . VAL A 1 395 ? 4.305 18.924 11.659 1.00 97.38 395 VAL A O 1
ATOM 3161 N N . ARG A 1 396 ? 5.921 19.529 13.088 1.00 95.44 396 ARG A N 1
ATOM 3162 C CA . ARG A 1 396 ? 5.074 20.249 14.046 1.00 95.44 396 ARG A CA 1
ATOM 3163 C C . ARG A 1 396 ? 5.643 21.640 14.298 1.00 95.44 396 ARG A C 1
ATOM 3165 O O . ARG A 1 396 ? 6.802 21.773 14.680 1.00 95.44 396 ARG A O 1
ATOM 3172 N N . CYS A 1 397 ? 4.804 22.662 14.169 1.00 94.44 397 CYS A N 1
ATOM 3173 C CA . CYS A 1 397 ? 5.046 23.974 14.763 1.00 94.44 397 CYS A CA 1
ATOM 3174 C C . CYS A 1 397 ? 4.379 24.010 16.145 1.00 94.44 397 CYS A C 1
ATOM 3176 O O . CYS A 1 397 ? 3.226 23.611 16.284 1.00 94.44 397 CYS A O 1
ATOM 3178 N N . SER A 1 398 ? 5.081 24.464 17.184 1.00 90.50 398 SER A N 1
ATOM 3179 C CA . SER A 1 398 ? 4.504 24.643 18.522 1.00 90.50 398 SER A CA 1
ATOM 3180 C C . SER A 1 398 ? 5.088 25.888 19.180 1.00 90.50 398 SER A C 1
ATOM 3182 O O . SER A 1 398 ? 6.293 25.983 19.404 1.00 90.50 398 SER A O 1
ATOM 3184 N N . GLY A 1 399 ? 4.249 26.899 19.425 1.00 86.31 399 GLY A N 1
ATOM 3185 C CA . GLY A 1 399 ? 4.692 28.195 19.960 1.00 86.31 399 GLY A CA 1
ATOM 3186 C C . GLY A 1 399 ? 5.682 28.961 19.065 1.00 86.31 399 GLY A C 1
ATOM 3187 O O . GLY A 1 399 ? 6.355 29.866 19.554 1.00 86.31 399 GLY A O 1
ATOM 3188 N N . GLY A 1 400 ? 5.791 28.594 17.781 1.00 87.56 400 GLY A N 1
ATOM 3189 C CA . GLY A 1 400 ? 6.800 29.103 16.844 1.00 87.56 400 GLY A CA 1
ATOM 3190 C C . GLY A 1 400 ? 8.148 28.364 16.873 1.00 87.56 400 GLY A C 1
ATOM 3191 O O . GLY A 1 400 ? 9.056 28.752 16.143 1.00 87.56 400 GLY A O 1
ATOM 3192 N N . GLU A 1 401 ? 8.301 27.317 17.690 1.00 93.69 401 GLU A N 1
ATOM 3193 C CA . GLU A 1 401 ? 9.422 26.371 17.607 1.00 93.69 401 GLU A CA 1
ATOM 3194 C C . GLU A 1 401 ? 9.039 25.214 16.654 1.00 93.69 401 GLU A C 1
ATOM 3196 O O . GLU A 1 401 ? 7.933 24.674 16.746 1.00 93.69 401 GLU A O 1
ATOM 3201 N N . MET A 1 402 ? 9.939 24.847 15.732 1.00 96.00 402 MET A N 1
ATOM 3202 C CA . MET A 1 402 ? 9.730 23.769 14.752 1.00 96.00 402 MET A CA 1
ATOM 3203 C C . MET A 1 402 ? 10.315 22.443 15.242 1.00 96.00 402 MET A C 1
ATOM 3205 O O . MET A 1 402 ? 11.419 22.406 15.785 1.00 96.00 402 MET A O 1
ATOM 3209 N N . TYR A 1 403 ? 9.583 21.358 15.002 1.00 95.69 403 TYR A N 1
ATOM 3210 C CA . TYR A 1 403 ? 9.927 19.997 15.401 1.00 95.69 403 TYR A CA 1
ATOM 3211 C C . TYR A 1 403 ? 9.753 19.051 14.208 1.00 95.69 403 TYR A C 1
ATOM 3213 O O . TYR A 1 403 ? 8.654 18.942 13.661 1.00 95.69 403 TYR A O 1
ATOM 3221 N N . LEU A 1 404 ? 10.820 18.345 13.833 1.00 97.00 404 LEU A N 1
ATOM 3222 C CA . LEU A 1 404 ? 10.746 17.185 12.946 1.00 97.00 404 LEU A CA 1
ATOM 3223 C C . LEU A 1 404 ? 10.320 15.984 13.803 1.00 97.00 404 LEU A C 1
ATOM 3225 O O . LEU A 1 404 ? 10.984 15.669 14.785 1.00 97.00 404 LEU A O 1
ATOM 3229 N N . LEU A 1 405 ? 9.172 15.388 13.489 1.00 95.56 405 LEU A N 1
ATOM 3230 C CA . LEU A 1 405 ? 8.600 14.241 14.207 1.00 95.56 405 LEU A CA 1
ATOM 3231 C C . LEU A 1 405 ? 8.893 12.911 13.506 1.00 95.56 405 LEU A C 1
ATOM 3233 O O . LEU A 1 405 ? 8.896 11.871 14.153 1.00 95.56 405 LEU A O 1
ATOM 3237 N N . ASP A 1 406 ? 9.079 12.954 12.187 1.00 96.56 406 ASP A N 1
ATOM 3238 C CA . ASP A 1 406 ? 9.528 11.836 11.361 1.00 96.56 406 ASP A CA 1
ATOM 3239 C C . ASP A 1 406 ? 10.136 12.373 10.056 1.00 96.56 406 ASP A C 1
ATOM 3241 O O . ASP A 1 406 ? 9.772 13.455 9.580 1.00 96.56 406 ASP A O 1
ATOM 3245 N N . TYR A 1 407 ? 11.053 11.606 9.479 1.00 97.69 407 TYR A N 1
ATOM 3246 C CA . TYR A 1 407 ? 11.695 11.852 8.194 1.00 97.69 407 TYR A CA 1
ATOM 3247 C C . TYR A 1 407 ? 12.021 10.512 7.542 1.00 97.69 407 TYR A C 1
ATOM 3249 O O . TYR A 1 407 ? 12.595 9.633 8.188 1.00 97.69 407 TYR A O 1
ATOM 3257 N N . ASN A 1 408 ? 11.691 10.363 6.261 1.00 97.69 408 ASN A N 1
ATOM 3258 C CA . ASN A 1 408 ? 11.999 9.161 5.492 1.00 97.69 408 ASN A CA 1
ATOM 3259 C C . ASN A 1 408 ? 12.243 9.515 4.022 1.00 97.69 408 ASN A C 1
ATOM 3261 O O . ASN A 1 408 ? 11.376 10.098 3.375 1.00 97.69 408 ASN A O 1
ATOM 3265 N N . ARG A 1 409 ? 13.405 9.153 3.484 1.00 98.00 409 ARG A N 1
ATOM 3266 C CA . ARG A 1 409 ? 13.769 9.338 2.081 1.00 98.00 409 ARG A CA 1
ATOM 3267 C C . ARG A 1 409 ? 14.117 8.001 1.446 1.00 98.00 409 ARG A C 1
ATOM 3269 O O . ARG A 1 409 ? 15.033 7.328 1.919 1.00 98.00 409 ARG A O 1
ATOM 3276 N N . THR A 1 410 ? 13.451 7.669 0.342 1.00 97.19 410 THR A N 1
ATOM 3277 C CA . THR A 1 410 ? 13.836 6.556 -0.533 1.00 97.19 410 THR A CA 1
ATOM 3278 C C . THR A 1 410 ? 14.430 7.070 -1.843 1.00 97.19 410 THR A C 1
ATOM 3280 O O . THR A 1 410 ? 13.952 8.055 -2.406 1.00 97.19 410 THR A O 1
ATOM 3283 N N . MET A 1 411 ? 15.492 6.417 -2.320 1.00 95.56 411 MET A N 1
ATOM 3284 C CA . MET A 1 411 ? 16.256 6.773 -3.522 1.00 95.56 411 MET A CA 1
ATOM 3285 C C . MET A 1 411 ? 16.452 5.522 -4.388 1.00 95.56 411 MET A C 1
ATOM 3287 O O . MET A 1 411 ? 17.383 4.749 -4.166 1.00 95.56 411 MET A O 1
ATOM 3291 N N . ASN A 1 412 ? 15.570 5.324 -5.368 1.00 94.94 412 ASN A N 1
ATOM 3292 C CA . ASN A 1 412 ? 15.579 4.158 -6.255 1.00 94.94 412 ASN A CA 1
ATOM 3293 C C . ASN A 1 412 ? 16.241 4.493 -7.600 1.00 94.94 412 ASN A C 1
ATOM 3295 O O . ASN A 1 412 ? 15.950 5.517 -8.212 1.00 94.94 412 ASN A O 1
ATOM 3299 N N . GLU A 1 413 ? 17.140 3.630 -8.063 1.00 93.81 413 GLU A N 1
ATOM 3300 C CA . GLU A 1 413 ? 17.906 3.791 -9.299 1.00 93.81 413 GLU A CA 1
ATOM 3301 C C . GLU A 1 413 ? 17.090 3.381 -10.529 1.00 93.81 413 GLU A C 1
ATOM 3303 O O . GLU A 1 413 ? 16.610 2.246 -10.638 1.00 93.81 413 GLU A O 1
ATOM 3308 N N . VAL A 1 414 ? 16.965 4.310 -11.479 1.00 92.12 414 VAL A N 1
ATOM 3309 C CA . VAL A 1 414 ? 16.261 4.101 -12.747 1.00 92.12 414 VAL A CA 1
ATOM 3310 C C . VAL A 1 414 ? 17.142 3.235 -13.644 1.00 92.12 414 VAL A C 1
ATOM 3312 O O . VAL A 1 414 ? 18.125 3.701 -14.227 1.00 92.12 414 VAL A O 1
ATOM 3315 N N . PHE A 1 415 ? 16.807 1.950 -13.737 1.00 91.56 415 PHE A N 1
ATOM 3316 C CA . PHE A 1 415 ? 17.644 0.966 -14.416 1.00 91.56 415 PHE A CA 1
ATOM 3317 C C . PHE A 1 415 ? 17.691 1.205 -15.925 1.00 91.56 415 PHE A C 1
ATOM 3319 O O . PHE A 1 415 ? 16.703 1.065 -16.645 1.00 91.56 415 PHE A O 1
ATOM 3326 N N . ASN A 1 416 ? 18.882 1.543 -16.412 1.00 89.25 416 ASN A N 1
ATOM 3327 C CA . ASN A 1 416 ? 19.111 1.894 -17.802 1.00 89.25 416 ASN A CA 1
ATOM 3328 C C . ASN A 1 416 ? 20.012 0.854 -18.483 1.00 89.25 416 ASN A C 1
ATOM 3330 O O . ASN A 1 416 ? 21.223 0.817 -18.260 1.00 89.25 416 ASN A O 1
ATOM 3334 N N . GLY A 1 417 ? 19.418 0.040 -19.360 1.00 86.31 417 GLY A N 1
ATOM 3335 C CA . GLY A 1 417 ? 20.130 -0.970 -20.148 1.00 86.31 417 GLY A CA 1
ATOM 3336 C C . GLY A 1 417 ? 21.227 -0.421 -21.072 1.00 86.31 417 GLY A C 1
ATOM 3337 O O . GLY A 1 417 ? 22.119 -1.174 -21.448 1.00 86.31 417 GLY A O 1
ATOM 3338 N N . ASP A 1 418 ? 21.206 0.872 -21.416 1.00 86.88 418 ASP A N 1
ATOM 3339 C CA . ASP A 1 418 ? 22.258 1.505 -22.224 1.00 86.88 418 ASP A CA 1
ATOM 3340 C C . ASP A 1 418 ? 23.528 1.861 -21.392 1.00 86.88 418 ASP A C 1
ATOM 3342 O O . ASP A 1 418 ? 24.521 2.323 -21.959 1.00 86.88 418 ASP A O 1
ATOM 3346 N N . LEU A 1 419 ? 23.532 1.616 -20.067 1.00 88.44 419 LEU A N 1
ATOM 3347 C CA . LEU A 1 419 ? 24.693 1.734 -19.158 1.00 88.44 419 LEU A CA 1
ATOM 3348 C C . LEU A 1 419 ? 25.391 0.377 -18.902 1.00 88.44 419 LEU A C 1
ATOM 3350 O O . LEU A 1 419 ? 24.926 -0.683 -19.323 1.00 88.44 419 LEU A O 1
ATOM 3354 N N . LYS A 1 420 ? 26.517 0.370 -18.168 1.00 90.00 420 LYS A N 1
ATOM 3355 C CA . LYS A 1 420 ? 27.269 -0.855 -17.801 1.00 90.00 420 LYS A CA 1
ATOM 3356 C C . LYS A 1 420 ? 26.589 -1.694 -16.693 1.00 90.00 420 LYS A C 1
ATOM 3358 O O . LYS A 1 420 ? 27.195 -1.962 -15.655 1.00 90.00 420 LYS A O 1
ATOM 3363 N N . ILE A 1 421 ? 25.345 -2.129 -16.899 1.00 91.94 421 ILE A N 1
ATOM 3364 C CA . ILE A 1 421 ? 24.528 -2.843 -15.893 1.00 91.94 421 ILE A CA 1
ATOM 3365 C C . ILE A 1 421 ? 24.767 -4.367 -15.779 1.00 91.94 421 ILE A C 1
ATOM 3367 O O . ILE A 1 421 ? 24.156 -5.011 -14.929 1.00 91.94 421 ILE A O 1
ATOM 3371 N N . VAL A 1 422 ? 25.675 -4.959 -16.568 1.00 94.38 422 VAL A N 1
ATOM 3372 C CA . VAL A 1 422 ? 26.084 -6.379 -16.451 1.00 94.38 422 VAL A CA 1
ATOM 3373 C C . VAL A 1 422 ? 27.562 -6.487 -16.060 1.00 94.38 422 VAL A C 1
ATOM 3375 O O . VAL A 1 422 ? 28.396 -5.739 -16.569 1.00 94.38 422 VAL A O 1
ATOM 3378 N N . ASP A 1 423 ? 27.901 -7.448 -15.200 1.00 93.44 423 ASP A N 1
ATOM 3379 C CA . ASP A 1 423 ? 29.275 -7.876 -14.914 1.00 93.44 423 ASP A CA 1
ATOM 3380 C C . ASP A 1 423 ? 29.420 -9.415 -14.940 1.00 93.44 423 ASP A C 1
ATOM 3382 O O . ASP A 1 423 ? 28.557 -10.124 -15.458 1.00 93.44 423 ASP A O 1
ATOM 3386 N N . LYS A 1 424 ? 30.547 -9.947 -14.444 1.00 93.81 424 LYS A N 1
ATOM 3387 C CA . LYS A 1 424 ? 30.841 -11.393 -14.433 1.00 93.81 424 LYS A CA 1
ATOM 3388 C C . LYS A 1 424 ? 29.887 -12.227 -13.571 1.00 93.81 424 LYS A C 1
ATOM 3390 O O . LYS A 1 424 ? 29.672 -13.393 -13.895 1.00 93.81 424 LYS A O 1
ATOM 3395 N N . ASP A 1 425 ? 29.353 -11.652 -12.496 1.00 92.62 425 ASP A N 1
ATOM 3396 C CA . ASP A 1 425 ? 28.494 -12.336 -11.530 1.00 92.62 425 ASP A CA 1
ATOM 3397 C C . ASP A 1 425 ? 27.021 -12.194 -11.907 1.00 92.62 425 ASP A C 1
ATOM 3399 O O . ASP A 1 425 ? 26.233 -13.084 -11.591 1.00 92.62 425 ASP A O 1
ATOM 3403 N N . GLY A 1 426 ? 26.629 -11.108 -12.581 1.00 95.19 426 GLY A N 1
ATOM 3404 C CA . GLY A 1 426 ? 25.249 -10.945 -13.022 1.00 95.19 426 GLY A CA 1
ATOM 3405 C C . GLY A 1 426 ? 24.844 -9.545 -13.469 1.00 95.19 426 GLY A C 1
ATOM 3406 O O . GLY A 1 426 ? 25.635 -8.799 -14.043 1.00 95.19 426 GLY A O 1
ATOM 3407 N N . ILE A 1 427 ? 23.575 -9.215 -13.229 1.00 96.56 427 ILE A N 1
ATOM 3408 C CA . ILE A 1 427 ? 22.980 -7.903 -13.515 1.00 96.56 427 ILE A CA 1
ATOM 3409 C C . ILE A 1 427 ? 22.999 -7.094 -12.223 1.00 96.56 427 ILE A C 1
ATOM 3411 O O . ILE A 1 427 ? 22.501 -7.565 -11.204 1.00 96.56 427 ILE A O 1
ATOM 3415 N N . VAL A 1 428 ? 23.526 -5.877 -12.245 1.00 95.50 428 VAL A N 1
ATOM 3416 C CA . VAL A 1 428 ? 23.472 -4.975 -11.089 1.00 95.50 428 VAL A CA 1
ATOM 3417 C C . VAL A 1 428 ? 22.283 -4.037 -11.237 1.00 95.50 428 VAL A C 1
ATOM 3419 O O . VAL A 1 428 ? 22.183 -3.328 -12.234 1.00 95.50 428 VAL A O 1
ATOM 3422 N N . LEU A 1 429 ? 21.419 -4.021 -10.223 1.00 94.94 429 LEU A N 1
ATOM 3423 C CA . LEU A 1 429 ? 20.237 -3.158 -10.148 1.00 94.94 429 LEU A CA 1
ATOM 3424 C C . LEU A 1 429 ? 20.559 -1.803 -9.505 1.00 94.94 429 LEU A C 1
ATOM 3426 O O . LEU A 1 429 ? 19.904 -0.815 -9.813 1.00 94.94 429 LEU A O 1
ATOM 3430 N N . GLY A 1 430 ? 21.601 -1.757 -8.667 1.00 94.25 430 GLY A N 1
ATOM 3431 C CA . GLY A 1 430 ? 22.098 -0.526 -8.058 1.00 94.25 430 GLY A CA 1
ATOM 3432 C C . GLY A 1 430 ? 21.411 -0.216 -6.729 1.00 94.25 430 GLY A C 1
ATOM 3433 O O . GLY A 1 430 ? 21.236 -1.123 -5.911 1.00 94.25 430 GLY A O 1
ATOM 3434 N N . LEU A 1 431 ? 21.059 1.045 -6.475 1.00 94.88 431 LEU A N 1
ATOM 3435 C CA . LEU A 1 431 ? 20.230 1.420 -5.324 1.00 94.88 431 LEU A CA 1
ATOM 3436 C C . LEU A 1 431 ? 18.776 0.991 -5.580 1.00 94.88 431 LEU A C 1
ATOM 3438 O O . LEU A 1 431 ? 18.023 1.670 -6.271 1.00 94.88 431 LEU A O 1
ATOM 3442 N N . SER A 1 432 ? 18.375 -0.150 -5.022 1.00 93.19 432 SER A N 1
ATOM 3443 C CA . SER A 1 432 ? 16.993 -0.644 -5.047 1.00 93.19 432 SER A CA 1
ATOM 3444 C C . SER A 1 432 ? 16.578 -1.168 -3.678 1.00 93.19 432 SER A C 1
ATOM 3446 O O . SER A 1 432 ? 17.423 -1.472 -2.831 1.00 93.19 432 SER A O 1
ATOM 3448 N N . GLU A 1 433 ? 15.273 -1.337 -3.481 1.00 89.31 433 GLU A N 1
ATOM 3449 C CA . GLU A 1 433 ? 14.749 -2.121 -2.364 1.00 89.31 433 GLU A CA 1
ATOM 3450 C C . GLU A 1 433 ? 15.355 -3.537 -2.374 1.00 89.31 433 GLU A C 1
ATOM 3452 O O . GLU A 1 433 ? 15.698 -4.086 -3.428 1.00 89.31 433 GLU A O 1
ATOM 3457 N N . SER A 1 434 ? 15.528 -4.130 -1.188 1.00 85.75 434 SER A N 1
ATOM 3458 C CA . SER A 1 434 ? 16.202 -5.427 -1.041 1.00 85.75 434 SER A CA 1
ATOM 3459 C C . SER A 1 434 ? 15.369 -6.620 -1.516 1.00 85.75 434 SER A C 1
ATOM 3461 O O . SER A 1 434 ? 15.924 -7.689 -1.768 1.00 85.75 434 SER A O 1
ATOM 3463 N N . GLU A 1 435 ? 14.050 -6.457 -1.624 1.00 87.00 435 GLU A N 1
ATOM 3464 C CA . GLU A 1 435 ? 13.125 -7.500 -2.076 1.00 87.00 435 GLU A CA 1
ATOM 3465 C C . GLU A 1 435 ? 12.853 -7.315 -3.573 1.00 87.00 435 GLU A C 1
ATOM 3467 O O . GLU A 1 435 ? 11.846 -6.759 -3.997 1.00 87.00 435 GLU A O 1
ATOM 3472 N N . VAL A 1 436 ? 13.820 -7.750 -4.384 1.00 89.81 436 VAL A N 1
ATOM 3473 C CA . VAL A 1 436 ? 13.738 -7.693 -5.848 1.00 89.81 436 VAL A CA 1
ATOM 3474 C C . VAL A 1 436 ? 12.653 -8.651 -6.343 1.00 89.81 436 VAL A C 1
ATOM 3476 O O . VAL A 1 436 ? 12.735 -9.855 -6.095 1.00 89.81 436 VAL A O 1
ATOM 3479 N N . ALA A 1 437 ? 11.688 -8.147 -7.112 1.00 91.50 437 ALA A N 1
ATOM 3480 C CA . ALA A 1 437 ? 10.720 -8.975 -7.826 1.00 91.50 437 ALA A CA 1
ATOM 3481 C C . ALA A 1 437 ? 11.345 -9.524 -9.123 1.00 91.50 437 ALA A C 1
ATOM 3483 O O . ALA A 1 437 ? 11.499 -8.801 -10.110 1.00 91.50 437 ALA A O 1
ATOM 3484 N N . TYR A 1 438 ? 11.720 -10.805 -9.130 1.00 94.75 438 TYR A N 1
ATOM 3485 C CA . TYR A 1 438 ? 12.259 -11.493 -10.306 1.00 94.75 438 TYR A CA 1
ATOM 3486 C C . TYR A 1 438 ? 11.785 -12.943 -10.378 1.00 94.75 438 TYR A C 1
ATOM 3488 O O . TYR A 1 438 ? 11.569 -13.584 -9.354 1.00 94.75 438 TYR A O 1
ATOM 3496 N N . GLU A 1 439 ? 11.703 -13.470 -11.596 1.00 93.94 439 GLU A N 1
ATOM 3497 C CA . GLU A 1 439 ? 11.466 -14.886 -11.862 1.00 93.94 439 GLU A CA 1
ATOM 3498 C C . GLU A 1 439 ? 12.394 -15.412 -12.957 1.00 93.94 439 GLU A C 1
ATOM 3500 O O . GLU A 1 439 ? 12.742 -14.707 -13.910 1.00 93.94 439 GLU A O 1
ATOM 3505 N N . ALA A 1 440 ? 12.828 -16.665 -12.827 1.00 94.12 440 ALA A N 1
ATOM 3506 C CA . ALA A 1 440 ? 13.866 -17.242 -13.678 1.00 94.12 440 ALA A CA 1
ATOM 3507 C C . ALA A 1 440 ? 13.451 -18.600 -14.240 1.00 94.12 440 ALA A C 1
ATOM 3509 O O . ALA A 1 440 ? 12.991 -19.482 -13.517 1.00 94.12 440 ALA A O 1
ATOM 3510 N N . ASN A 1 441 ? 13.704 -18.831 -15.534 1.00 93.75 441 ASN A N 1
ATOM 3511 C CA . ASN A 1 441 ? 13.418 -20.143 -16.107 1.00 93.75 441 ASN A CA 1
ATOM 3512 C C . ASN A 1 441 ? 14.231 -21.236 -15.401 1.00 93.75 441 ASN A C 1
ATOM 3514 O O . ASN A 1 441 ? 15.369 -20.997 -14.997 1.00 93.75 441 ASN A O 1
ATOM 3518 N N . ALA A 1 442 ? 13.700 -22.462 -15.332 1.00 89.81 442 ALA A N 1
ATOM 3519 C CA . ALA A 1 442 ? 14.258 -23.598 -14.572 1.00 89.81 442 ALA A CA 1
ATOM 3520 C C . ALA A 1 442 ? 15.702 -24.039 -14.944 1.00 89.81 442 ALA A C 1
ATOM 3522 O O . ALA A 1 442 ? 16.207 -25.054 -14.465 1.00 89.81 442 ALA A O 1
ATOM 3523 N N . LYS A 1 443 ? 16.379 -23.310 -15.836 1.00 91.12 443 LYS A N 1
ATOM 3524 C CA . LYS A 1 443 ? 17.781 -23.489 -16.231 1.00 91.12 443 LYS A CA 1
ATOM 3525 C C . LYS A 1 443 ? 18.688 -22.329 -15.792 1.00 91.12 443 LYS A C 1
ATOM 3527 O O . LYS A 1 443 ? 19.890 -22.447 -16.011 1.00 91.12 443 LYS A O 1
ATOM 3532 N N . GLY A 1 444 ? 18.156 -21.243 -15.222 1.00 91.88 444 GLY A N 1
ATOM 3533 C CA . GLY A 1 444 ? 18.896 -20.019 -14.877 1.00 91.88 444 GLY A CA 1
ATOM 3534 C C . GLY A 1 444 ? 19.447 -19.282 -16.096 1.00 91.88 444 GLY A C 1
ATOM 3535 O O . GLY A 1 444 ? 20.568 -18.786 -16.071 1.00 91.88 444 GLY A O 1
ATOM 3536 N N . THR A 1 445 ? 18.728 -19.320 -17.223 1.00 93.19 445 THR A N 1
ATOM 3537 C CA . THR A 1 445 ? 19.258 -18.846 -18.523 1.00 93.19 445 THR A CA 1
ATOM 3538 C C . THR A 1 445 ? 18.429 -17.762 -19.192 1.00 93.19 445 THR A C 1
ATOM 3540 O O . THR A 1 445 ? 18.905 -17.145 -20.146 1.00 93.19 445 THR A O 1
ATOM 3543 N N . VAL A 1 446 ? 17.221 -17.539 -18.680 1.00 96.25 446 VAL A N 1
ATOM 3544 C CA . VAL A 1 446 ? 16.441 -16.317 -18.857 1.00 96.25 446 VAL A CA 1
ATOM 3545 C C . VAL A 1 446 ? 15.928 -15.929 -17.474 1.00 96.25 446 VAL A C 1
ATOM 3547 O O . VAL A 1 446 ? 15.477 -16.813 -16.743 1.00 96.25 446 VAL A O 1
ATOM 3550 N N . VAL A 1 447 ? 16.024 -14.648 -17.128 1.00 97.06 447 VAL A N 1
ATOM 3551 C CA . VAL A 1 447 ? 15.395 -14.051 -15.942 1.00 97.06 447 VAL A CA 1
ATOM 3552 C C . VAL A 1 447 ? 14.572 -12.851 -16.384 1.00 97.06 447 VAL A C 1
ATOM 3554 O O . VAL A 1 447 ? 15.030 -12.079 -17.230 1.00 97.06 447 VAL A O 1
ATOM 3557 N N . SER A 1 448 ? 13.385 -12.708 -15.814 1.00 97.94 448 SER A N 1
ATOM 3558 C CA . SER A 1 448 ? 12.560 -11.507 -15.894 1.00 97.94 448 SER A CA 1
ATOM 3559 C C . SER A 1 448 ? 12.552 -10.842 -14.524 1.00 97.94 448 SER A C 1
ATOM 3561 O O . SER A 1 448 ? 12.506 -11.538 -13.515 1.00 97.94 448 SER A O 1
ATOM 3563 N N . PHE A 1 449 ? 12.655 -9.520 -14.469 1.00 97.00 449 PHE A N 1
ATOM 3564 C CA . PHE A 1 449 ? 12.751 -8.769 -13.220 1.00 97.00 449 PHE A CA 1
ATOM 3565 C C . PHE A 1 449 ? 12.127 -7.386 -13.361 1.00 97.00 449 PHE A C 1
ATOM 3567 O O . PHE A 1 449 ? 12.227 -6.759 -14.415 1.00 97.00 449 PHE A O 1
ATOM 3574 N N . VAL A 1 450 ? 11.492 -6.920 -12.292 1.00 95.31 450 VAL A N 1
ATOM 3575 C CA . VAL A 1 450 ? 10.967 -5.559 -12.184 1.00 95.31 450 VAL A CA 1
ATOM 3576 C C . VAL A 1 450 ? 11.987 -4.717 -11.428 1.00 95.31 450 VAL A C 1
ATOM 3578 O O . VAL A 1 450 ? 12.496 -5.140 -10.391 1.00 95.31 450 VAL A O 1
ATOM 3581 N N . GLN A 1 451 ? 12.290 -3.530 -11.944 1.00 91.31 451 GLN A N 1
ATOM 3582 C CA . GLN A 1 451 ? 13.147 -2.551 -11.280 1.00 91.31 451 GLN A CA 1
ATOM 3583 C C . GLN A 1 451 ? 12.560 -1.159 -11.513 1.00 91.31 451 GLN A C 1
ATOM 3585 O O . GLN A 1 451 ? 12.400 -0.736 -12.653 1.00 91.31 451 GLN A O 1
ATOM 3590 N N . ASP A 1 452 ? 12.198 -0.486 -10.418 1.00 87.06 452 ASP A N 1
ATOM 3591 C CA . ASP A 1 452 ? 11.519 0.820 -10.403 1.00 87.06 452 ASP A CA 1
ATOM 3592 C C . ASP A 1 452 ? 10.348 0.936 -11.407 1.00 87.06 452 ASP A C 1
ATOM 3594 O O . ASP A 1 452 ? 10.256 1.877 -12.191 1.00 87.06 452 ASP A O 1
ATOM 3598 N N . ARG A 1 453 ? 9.454 -0.066 -11.365 1.00 90.19 453 ARG A N 1
ATOM 3599 C CA . ARG A 1 453 ? 8.241 -0.227 -12.198 1.00 90.19 453 ARG A CA 1
ATOM 3600 C C . ARG A 1 453 ? 8.459 -0.481 -13.700 1.00 90.19 453 ARG A C 1
ATOM 3602 O O . ARG A 1 453 ? 7.480 -0.687 -14.409 1.00 90.19 453 ARG A O 1
ATOM 3609 N N . ASP A 1 454 ? 9.697 -0.612 -14.176 1.00 92.19 454 ASP A N 1
ATOM 3610 C CA . ASP A 1 454 ? 9.989 -1.171 -15.506 1.00 92.19 454 ASP A CA 1
ATOM 3611 C C . ASP A 1 454 ? 10.191 -2.698 -15.429 1.00 92.19 454 ASP A C 1
ATOM 3613 O O . ASP A 1 454 ? 10.927 -3.193 -14.569 1.00 92.19 454 ASP A O 1
ATOM 3617 N N . LEU A 1 455 ? 9.589 -3.460 -16.354 1.00 96.19 455 LEU A N 1
ATOM 3618 C CA . LEU A 1 455 ? 9.793 -4.911 -16.482 1.00 96.19 455 LEU A CA 1
ATOM 3619 C C . LEU A 1 455 ? 10.862 -5.219 -17.532 1.00 96.19 455 LEU A C 1
ATOM 3621 O O . LEU A 1 455 ? 10.682 -4.959 -18.724 1.00 96.19 455 LEU A O 1
ATOM 3625 N N . TRP A 1 456 ? 11.931 -5.878 -17.103 1.00 96.38 456 TRP A N 1
ATOM 3626 C CA . TRP A 1 456 ? 13.047 -6.294 -17.943 1.00 96.38 456 TRP A CA 1
ATOM 3627 C C . TRP A 1 456 ? 13.140 -7.820 -18.057 1.00 96.38 456 TRP A C 1
ATOM 3629 O O . TRP A 1 456 ? 12.781 -8.549 -17.137 1.00 96.38 456 TRP A O 1
ATOM 3639 N N . THR A 1 457 ? 13.692 -8.319 -19.167 1.00 97.69 457 THR A N 1
ATOM 3640 C CA . THR A 1 457 ? 14.007 -9.746 -19.358 1.00 97.69 457 THR A CA 1
ATOM 3641 C C . THR A 1 457 ? 15.381 -9.927 -19.998 1.00 97.69 457 THR A C 1
ATOM 3643 O O . THR A 1 457 ? 15.606 -9.508 -21.138 1.00 97.69 457 THR A O 1
ATOM 3646 N N . TYR A 1 458 ? 16.300 -10.598 -19.299 1.00 97.31 458 TYR A N 1
ATOM 3647 C CA . TYR A 1 458 ? 17.652 -10.893 -19.781 1.00 97.31 458 TYR A CA 1
ATOM 3648 C C . TYR A 1 458 ? 17.813 -12.349 -20.222 1.00 97.31 458 TYR A C 1
ATOM 3650 O O . TYR A 1 458 ? 17.592 -13.285 -19.453 1.00 97.31 458 TYR A O 1
ATOM 3658 N N . ASN A 1 459 ? 18.281 -12.549 -21.454 1.00 95.94 459 ASN A N 1
ATOM 3659 C CA . ASN A 1 459 ? 18.597 -13.849 -22.034 1.00 95.94 459 ASN A CA 1
ATOM 3660 C C . ASN A 1 459 ? 20.119 -14.052 -22.112 1.00 95.94 459 ASN A C 1
ATOM 3662 O O . ASN A 1 459 ? 20.743 -13.793 -23.148 1.00 95.94 459 ASN A O 1
ATOM 3666 N N . ARG A 1 460 ? 20.714 -14.586 -21.035 1.00 94.00 460 ARG A N 1
ATOM 3667 C CA . ARG A 1 460 ? 22.170 -14.823 -20.899 1.00 94.00 460 ARG A CA 1
ATOM 3668 C C . ARG A 1 460 ? 22.772 -15.651 -22.046 1.00 94.00 460 ARG A C 1
ATOM 3670 O O . ARG A 1 460 ? 23.942 -15.503 -22.367 1.00 94.00 460 ARG A O 1
ATOM 3677 N N . LYS A 1 461 ? 21.988 -16.524 -22.696 1.00 92.19 461 LYS A N 1
ATOM 3678 C CA . LYS A 1 461 ? 22.452 -17.366 -23.824 1.00 92.19 461 LYS A CA 1
ATOM 3679 C C . LYS A 1 461 ? 22.604 -16.621 -25.148 1.00 92.19 461 LYS A C 1
ATOM 3681 O O . LYS A 1 461 ? 23.362 -17.076 -26.002 1.00 92.19 461 LYS A O 1
ATOM 3686 N N . LYS A 1 462 ? 21.838 -15.550 -25.353 1.00 94.31 462 LYS A N 1
ATOM 3687 C CA . LYS A 1 462 ? 21.914 -14.702 -26.551 1.00 94.31 462 LYS A CA 1
ATOM 3688 C C . LYS A 1 462 ? 22.619 -13.365 -26.291 1.00 94.31 462 LYS A C 1
ATOM 3690 O O . LYS A 1 462 ? 22.896 -12.648 -27.246 1.00 94.31 462 LYS A O 1
ATOM 3695 N N . ASN A 1 463 ? 22.837 -13.041 -25.016 1.00 94.38 463 ASN A N 1
ATOM 3696 C CA . ASN 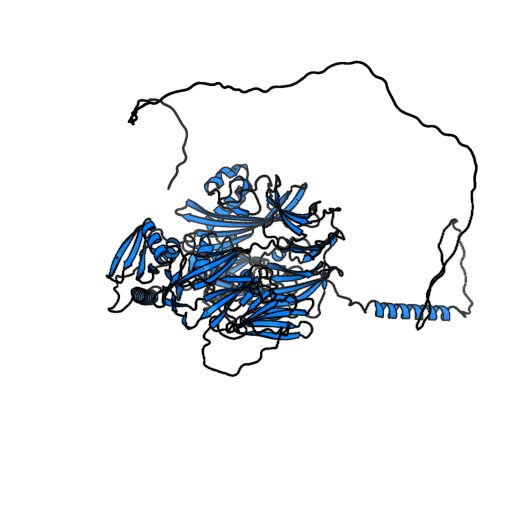A 1 463 ? 23.183 -11.718 -24.514 1.00 94.38 463 ASN A CA 1
ATOM 3697 C C . ASN A 1 463 ? 22.216 -10.618 -24.996 1.00 94.38 463 ASN A C 1
ATOM 3699 O O . ASN A 1 463 ? 22.622 -9.574 -25.501 1.00 94.38 463 ASN A O 1
ATOM 3703 N N . GLU A 1 464 ? 20.912 -10.883 -24.878 1.00 95.81 464 GLU A N 1
ATOM 3704 C CA . GLU A 1 464 ? 19.841 -9.935 -25.218 1.00 95.81 464 GLU A CA 1
ATOM 3705 C C . GLU A 1 464 ? 19.120 -9.496 -23.938 1.00 95.81 464 GLU A C 1
ATOM 3707 O O . GLU A 1 464 ? 18.720 -10.349 -23.146 1.00 95.81 464 GLU A O 1
ATOM 3712 N N . LEU A 1 465 ? 18.949 -8.187 -23.740 1.00 95.38 465 LEU A N 1
ATOM 3713 C CA . LEU A 1 465 ? 18.229 -7.588 -22.609 1.00 95.38 465 LEU A CA 1
ATOM 3714 C C . LEU A 1 465 ? 17.029 -6.813 -23.156 1.00 95.38 465 LEU A C 1
ATOM 3716 O O . LEU A 1 465 ? 17.199 -5.900 -23.958 1.00 95.38 465 LEU A O 1
ATOM 3720 N N . SER A 1 466 ? 15.824 -7.201 -22.758 1.00 95.06 466 SER A N 1
ATOM 3721 C CA . SER A 1 466 ? 14.569 -6.669 -23.299 1.00 95.06 466 SER A CA 1
ATOM 3722 C C . SER A 1 466 ? 13.885 -5.795 -22.260 1.00 95.06 466 SER A C 1
ATOM 3724 O O . SER A 1 466 ? 13.648 -6.287 -21.161 1.00 95.06 466 SER A O 1
ATOM 3726 N N . LEU A 1 467 ? 13.527 -4.556 -22.602 1.00 93.50 467 LEU A N 1
ATOM 3727 C CA . LEU A 1 467 ? 12.563 -3.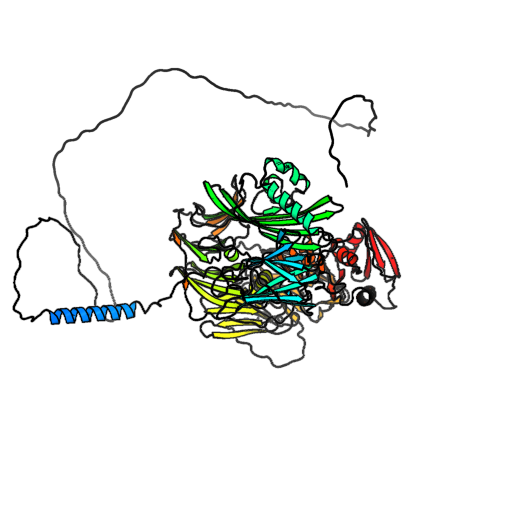779 -21.816 1.00 93.50 467 LEU A CA 1
ATOM 3728 C C . LEU A 1 467 ? 11.156 -4.207 -22.241 1.00 93.50 467 LEU A C 1
ATOM 3730 O O . LEU A 1 467 ? 10.664 -3.767 -23.278 1.00 93.50 467 LEU A O 1
ATOM 3734 N N . VAL A 1 468 ? 10.562 -5.137 -21.501 1.00 95.19 468 VAL A N 1
ATOM 3735 C CA . VAL A 1 468 ? 9.286 -5.775 -21.849 1.00 95.19 468 VAL A CA 1
ATOM 3736 C C . VAL A 1 468 ? 8.117 -4.821 -21.636 1.00 95.19 468 VAL A C 1
ATOM 3738 O O . VAL A 1 468 ? 7.259 -4.729 -22.511 1.00 95.19 468 VAL A O 1
ATOM 3741 N N . PHE A 1 469 ? 8.104 -4.089 -20.522 1.00 94.00 469 PHE A N 1
ATOM 3742 C CA . PHE A 1 469 ? 7.080 -3.090 -20.227 1.00 94.00 469 PHE A CA 1
ATOM 3743 C C . PHE A 1 469 ? 7.688 -1.877 -19.518 1.00 94.00 469 PHE A C 1
ATOM 3745 O O . PHE A 1 469 ? 8.572 -2.030 -18.678 1.00 94.00 469 PHE A O 1
ATOM 3752 N N . SER A 1 470 ? 7.200 -0.688 -19.868 1.00 91.31 470 SER A N 1
ATOM 3753 C CA . SER A 1 470 ? 7.514 0.589 -19.226 1.00 91.31 470 SER A CA 1
ATOM 3754 C C . SER A 1 470 ? 6.437 1.605 -19.581 1.00 91.31 470 SER A C 1
ATOM 3756 O O . SER A 1 470 ? 6.069 1.712 -20.754 1.00 91.31 470 SER A O 1
ATOM 3758 N N . PHE A 1 471 ? 6.000 2.408 -18.612 1.00 90.25 471 PHE A N 1
ATOM 3759 C CA . PHE A 1 471 ? 5.302 3.659 -18.912 1.00 90.25 471 PHE A CA 1
ATOM 3760 C C . PHE A 1 471 ? 6.272 4.837 -19.116 1.00 90.25 471 PHE A C 1
ATOM 3762 O O . PHE A 1 471 ? 6.016 5.715 -19.943 1.00 90.25 471 PHE A O 1
ATOM 3769 N N . ALA A 1 472 ? 7.415 4.840 -18.425 1.00 80.69 472 ALA A N 1
ATOM 3770 C CA . ALA A 1 472 ? 8.377 5.942 -18.436 1.00 80.69 472 ALA A CA 1
ATOM 3771 C C . ALA A 1 472 ? 9.125 6.118 -19.777 1.00 80.69 472 ALA A C 1
ATOM 3773 O O . ALA A 1 472 ? 9.598 7.216 -20.087 1.00 80.69 472 ALA A O 1
ATOM 3774 N N . ASN A 1 473 ? 9.278 5.059 -20.579 1.00 68.44 473 ASN A N 1
ATOM 3775 C CA . ASN A 1 473 ? 10.271 5.035 -21.654 1.00 68.44 473 ASN A CA 1
ATOM 3776 C C . ASN A 1 473 ? 9.734 5.378 -23.058 1.00 68.44 473 ASN A C 1
ATOM 3778 O O . ASN A 1 473 ? 9.144 4.546 -23.744 1.00 68.44 473 ASN A O 1
ATOM 3782 N N . MET A 1 474 ? 10.120 6.559 -23.551 1.00 50.28 474 MET A N 1
ATOM 3783 C CA . MET A 1 474 ? 10.744 6.649 -24.884 1.00 50.28 474 MET A CA 1
ATOM 3784 C C . MET A 1 474 ? 11.778 7.784 -24.952 1.00 50.28 474 MET A C 1
ATOM 3786 O O . MET A 1 474 ? 12.856 7.571 -25.503 1.00 50.28 474 MET A O 1
ATOM 3790 N N . GLU A 1 475 ? 11.500 8.925 -24.305 1.00 52.22 475 GLU A N 1
ATOM 3791 C CA . GLU A 1 475 ? 12.503 9.954 -23.952 1.00 52.22 475 GLU A CA 1
ATOM 3792 C C . GLU A 1 475 ? 12.423 10.427 -22.476 1.00 52.22 475 GLU A C 1
ATOM 3794 O O . GLU A 1 475 ? 13.230 11.244 -22.050 1.00 52.22 475 GLU A O 1
ATOM 3799 N N . GLY A 1 476 ? 11.496 9.902 -21.658 1.00 52.56 476 GLY A N 1
ATOM 3800 C CA . GLY A 1 476 ? 11.491 10.059 -20.189 1.00 52.56 476 GLY A CA 1
ATOM 3801 C C . GLY A 1 476 ? 11.078 11.426 -19.621 1.00 52.56 476 GLY A C 1
ATOM 3802 O O . GLY A 1 476 ? 10.859 11.535 -18.414 1.00 52.56 476 GLY A O 1
ATOM 3803 N N . TYR A 1 477 ? 10.953 12.461 -20.457 1.00 63.16 477 TYR A N 1
ATOM 3804 C CA . TYR A 1 477 ? 10.732 13.842 -20.010 1.00 63.16 477 TYR A CA 1
ATOM 3805 C C . TYR A 1 477 ? 9.354 14.120 -19.388 1.00 63.16 477 TYR A C 1
ATOM 3807 O O . TYR A 1 477 ? 9.275 14.919 -18.453 1.00 63.16 477 TYR A O 1
ATOM 3815 N N . ASP A 1 478 ? 8.284 13.465 -19.845 1.00 83.50 478 ASP A N 1
ATOM 3816 C CA . ASP A 1 478 ? 6.927 13.714 -19.337 1.00 83.50 478 ASP A CA 1
ATOM 3817 C C . ASP A 1 478 ? 6.727 13.150 -17.919 1.00 83.50 478 ASP A C 1
ATOM 3819 O O . ASP A 1 478 ? 7.068 11.998 -17.644 1.00 83.50 478 ASP A O 1
ATOM 3823 N N . VAL A 1 479 ? 6.174 13.963 -17.016 1.00 86.50 479 VAL A N 1
ATOM 3824 C CA . VAL A 1 479 ? 5.920 13.588 -15.617 1.00 86.50 479 VAL A CA 1
ATOM 3825 C C . VAL A 1 479 ? 4.786 12.570 -15.474 1.00 86.50 479 VAL A C 1
ATOM 3827 O O . VAL A 1 479 ? 4.915 11.659 -14.659 1.00 86.50 479 VAL A O 1
ATOM 3830 N N . ARG A 1 480 ? 3.758 12.622 -16.333 1.00 89.50 480 ARG A N 1
ATOM 3831 C CA . ARG A 1 480 ? 2.606 11.695 -16.323 1.00 89.50 480 ARG A CA 1
ATOM 3832 C C . ARG A 1 480 ? 3.062 10.255 -16.540 1.00 89.50 480 ARG A C 1
ATOM 3834 O O . ARG A 1 480 ? 2.692 9.349 -15.803 1.00 89.50 480 ARG A O 1
ATOM 3841 N N . SER A 1 481 ? 3.998 10.068 -17.476 1.00 88.94 481 SER A N 1
ATOM 3842 C CA . SER A 1 481 ? 4.651 8.776 -17.738 1.00 88.94 481 SER A CA 1
ATOM 3843 C C . SER A 1 481 ? 5.393 8.204 -16.517 1.00 88.94 481 SER A C 1
ATOM 3845 O O . SER A 1 481 ? 5.569 6.988 -16.438 1.00 88.94 481 SER A O 1
ATOM 3847 N N . ARG A 1 482 ? 5.830 9.052 -15.571 1.00 88.75 482 ARG A N 1
ATOM 3848 C CA . ARG A 1 482 ? 6.616 8.669 -14.383 1.00 88.75 482 ARG A CA 1
ATOM 3849 C C . ARG A 1 482 ? 5.788 8.481 -13.105 1.00 88.75 482 ARG A C 1
ATOM 3851 O O . ARG A 1 482 ? 6.388 8.076 -12.104 1.00 88.75 482 ARG A O 1
ATOM 3858 N N . ASN A 1 483 ? 4.472 8.741 -13.122 1.00 91.69 483 ASN A N 1
ATOM 3859 C CA . ASN A 1 483 ? 3.602 8.555 -11.953 1.00 91.69 483 ASN A CA 1
ATOM 3860 C C . ASN A 1 483 ? 3.813 7.160 -11.330 1.00 91.69 483 ASN A C 1
ATOM 3862 O O . ASN A 1 483 ? 3.978 6.170 -12.047 1.00 91.69 483 ASN A O 1
ATOM 3866 N N . ASP A 1 484 ? 3.876 7.095 -10.001 1.00 91.44 484 ASP A N 1
ATOM 3867 C CA . ASP A 1 484 ? 4.274 5.914 -9.225 1.00 91.44 484 ASP A CA 1
ATOM 3868 C C . ASP A 1 484 ? 3.100 5.125 -8.637 1.00 91.44 484 ASP A C 1
ATOM 3870 O O . ASP A 1 484 ? 3.302 4.228 -7.824 1.00 91.44 484 ASP A O 1
ATOM 3874 N N . GLU A 1 485 ? 1.887 5.401 -9.114 1.00 93.38 485 GLU A N 1
ATOM 3875 C CA . GLU A 1 485 ? 0.651 4.736 -8.697 1.00 93.38 485 GLU A CA 1
ATOM 3876 C C . GLU A 1 485 ? 0.338 3.472 -9.521 1.00 93.38 485 GLU A C 1
ATOM 3878 O O . GLU A 1 485 ? -0.800 3.232 -9.921 1.00 93.38 485 GLU A O 1
ATOM 3883 N N . HIS A 1 486 ? 1.362 2.657 -9.788 1.00 93.44 486 HIS A N 1
ATOM 3884 C CA . HIS A 1 486 ? 1.215 1.325 -10.378 1.00 93.44 486 HIS A CA 1
ATOM 3885 C C . HIS A 1 486 ? 2.346 0.379 -9.948 1.00 93.44 486 HIS A C 1
ATOM 3887 O O . HIS A 1 486 ? 3.465 0.811 -9.661 1.00 93.44 486 HIS A O 1
ATOM 3893 N N . GLN A 1 487 ? 2.076 -0.928 -9.978 1.00 92.31 487 GLN A N 1
ATOM 3894 C CA . GLN A 1 487 ? 3.051 -2.001 -9.755 1.00 92.31 487 GLN A CA 1
ATOM 3895 C C . GLN A 1 487 ? 3.047 -2.992 -10.931 1.00 92.31 487 GLN A C 1
ATOM 3897 O O . GLN A 1 487 ? 2.055 -3.118 -11.649 1.00 92.31 487 GLN A O 1
ATOM 3902 N N . ILE A 1 488 ? 4.142 -3.739 -11.108 1.00 93.56 488 ILE A N 1
ATOM 3903 C CA . ILE A 1 488 ? 4.205 -4.915 -11.985 1.00 93.56 488 ILE A CA 1
ATOM 3904 C C . ILE A 1 488 ? 4.538 -6.143 -11.137 1.00 93.56 488 ILE A C 1
ATOM 3906 O O . ILE A 1 488 ? 5.522 -6.136 -10.399 1.00 93.56 488 ILE A O 1
ATOM 3910 N N . ARG A 1 489 ? 3.772 -7.223 -11.311 1.00 92.12 489 ARG A N 1
ATOM 3911 C CA . ARG A 1 489 ? 4.034 -8.549 -10.724 1.00 92.12 489 ARG A CA 1
ATOM 3912 C C . ARG A 1 489 ? 4.170 -9.562 -11.852 1.00 92.12 489 ARG A C 1
ATOM 3914 O O . ARG A 1 489 ? 3.297 -9.668 -12.718 1.00 92.12 489 ARG A O 1
ATOM 3921 N N . ILE A 1 490 ? 5.271 -10.306 -11.833 1.00 94.00 490 ILE A N 1
ATOM 3922 C CA . ILE A 1 490 ? 5.514 -11.414 -12.757 1.00 94.00 490 ILE A CA 1
ATOM 3923 C C . ILE A 1 490 ? 4.688 -12.609 -12.270 1.00 94.00 490 ILE A C 1
ATOM 3925 O O . ILE A 1 490 ? 4.795 -12.997 -11.114 1.00 94.00 490 ILE A O 1
ATOM 3929 N N . ILE A 1 491 ? 3.855 -13.168 -13.147 1.00 92.69 491 ILE A N 1
ATOM 3930 C CA . ILE A 1 491 ? 2.950 -14.292 -12.852 1.00 92.69 491 ILE A CA 1
ATOM 3931 C C . ILE A 1 491 ? 3.643 -15.630 -13.153 1.00 92.69 491 ILE A C 1
ATOM 3933 O O . ILE A 1 491 ? 3.440 -16.618 -12.452 1.00 92.69 491 ILE A O 1
ATOM 3937 N N . SER A 1 492 ? 4.458 -15.685 -14.213 1.00 92.06 492 SER A N 1
ATOM 3938 C CA . SER A 1 492 ? 5.274 -16.861 -14.547 1.00 92.06 492 SER A CA 1
ATOM 3939 C C . SER A 1 492 ? 6.365 -16.554 -15.580 1.00 92.06 492 SER A C 1
ATOM 3941 O O . SER A 1 492 ? 6.210 -15.674 -16.430 1.00 92.06 492 SER A O 1
ATOM 3943 N N . VAL A 1 493 ? 7.455 -17.330 -15.553 1.00 94.56 493 VAL A N 1
ATOM 3944 C CA . VAL A 1 493 ? 8.467 -17.388 -16.624 1.00 94.56 493 VAL A CA 1
ATOM 3945 C C . VAL A 1 493 ? 8.612 -18.834 -17.103 1.00 94.56 493 VAL A C 1
ATOM 3947 O O . VAL A 1 493 ? 9.007 -19.718 -16.342 1.00 94.56 493 VAL A O 1
ATOM 3950 N N . ASP A 1 494 ? 8.294 -19.096 -18.373 1.00 93.38 494 ASP A N 1
ATOM 3951 C CA . ASP A 1 494 ? 8.253 -20.460 -18.913 1.00 93.38 494 ASP A CA 1
ATOM 3952 C C . ASP A 1 494 ? 9.658 -21.071 -19.131 1.00 93.38 494 ASP A C 1
ATOM 3954 O O . ASP A 1 494 ? 10.710 -20.431 -19.034 1.00 93.38 494 ASP A O 1
ATOM 3958 N N . ASN A 1 495 ? 9.694 -22.351 -19.513 1.00 92.88 495 ASN A N 1
ATOM 3959 C CA . ASN A 1 495 ? 10.937 -23.068 -19.822 1.00 92.88 495 ASN A CA 1
ATOM 3960 C C . ASN A 1 495 ? 11.756 -22.484 -20.998 1.00 92.88 495 ASN A C 1
ATOM 3962 O O . ASN A 1 495 ? 12.936 -22.835 -21.150 1.00 92.88 495 ASN A O 1
ATOM 3966 N N . SER A 1 496 ? 11.148 -21.630 -21.823 1.00 93.69 496 SER A N 1
ATOM 3967 C CA . SER A 1 496 ? 11.735 -20.932 -22.974 1.00 93.69 496 SER A CA 1
ATOM 3968 C C . SER A 1 496 ? 12.277 -19.545 -22.596 1.00 93.69 496 SER A C 1
ATOM 3970 O O . SER A 1 496 ? 13.252 -19.091 -23.199 1.00 93.69 496 SER A O 1
ATOM 3972 N N . GLY A 1 497 ? 11.695 -18.910 -21.574 1.00 94.38 497 GLY A N 1
ATOM 3973 C CA . GLY A 1 497 ? 11.880 -17.507 -21.203 1.00 94.38 497 GLY A CA 1
ATOM 3974 C C . GLY A 1 497 ? 10.759 -16.563 -21.663 1.00 94.38 497 GLY A C 1
ATOM 3975 O O . GLY A 1 497 ? 10.977 -15.356 -21.672 1.00 94.38 497 GLY A O 1
ATOM 3976 N N . ASN A 1 498 ? 9.599 -17.077 -22.079 1.00 96.88 498 ASN A N 1
ATOM 3977 C CA . ASN A 1 498 ? 8.382 -16.275 -22.229 1.00 96.88 498 ASN A CA 1
ATOM 3978 C C . ASN A 1 498 ? 7.891 -15.849 -20.838 1.00 96.88 498 ASN A C 1
ATOM 3980 O O . ASN A 1 498 ? 8.063 -16.602 -19.879 1.00 96.88 498 ASN A O 1
ATOM 3984 N N . THR A 1 499 ? 7.304 -14.659 -20.718 1.00 97.38 499 THR A N 1
ATOM 3985 C CA . THR A 1 499 ? 6.912 -14.086 -19.415 1.00 97.38 499 THR A CA 1
ATOM 3986 C C . THR A 1 499 ? 5.434 -13.737 -19.401 1.00 97.38 499 THR A C 1
ATOM 3988 O O . THR A 1 499 ? 4.979 -12.977 -20.252 1.00 97.38 499 THR A O 1
ATOM 3991 N N . THR A 1 500 ? 4.705 -14.247 -18.416 1.00 96.19 500 THR A N 1
ATOM 3992 C CA . THR A 1 500 ? 3.355 -13.785 -18.081 1.00 96.19 500 THR A CA 1
ATOM 3993 C C . THR A 1 500 ? 3.473 -12.793 -16.934 1.00 96.19 500 THR A C 1
ATOM 3995 O O . THR A 1 500 ? 4.158 -13.071 -15.947 1.00 96.19 500 THR A O 1
ATOM 3998 N N . PHE A 1 501 ? 2.833 -11.638 -17.045 1.00 95.69 501 PHE A N 1
ATOM 3999 C CA . PHE A 1 501 ? 2.839 -10.601 -16.014 1.00 95.69 501 PHE A CA 1
ATOM 4000 C C . PHE A 1 501 ? 1.517 -9.840 -16.033 1.00 95.69 501 PHE A C 1
ATOM 4002 O O . PHE A 1 501 ? 0.736 -9.970 -16.972 1.00 95.69 501 PHE A O 1
ATOM 4009 N N . ALA A 1 502 ? 1.273 -9.034 -15.009 1.00 94.31 502 ALA A N 1
ATOM 4010 C CA . ALA A 1 502 ? 0.256 -7.998 -15.096 1.00 94.31 502 ALA A CA 1
ATOM 4011 C C . ALA A 1 502 ? 0.749 -6.703 -14.447 1.00 94.31 502 ALA A C 1
ATOM 4013 O O . ALA A 1 502 ? 1.715 -6.706 -13.671 1.00 94.31 502 ALA A O 1
ATOM 4014 N N . VAL A 1 503 ? 0.096 -5.611 -14.823 1.00 94.44 503 VAL A N 1
ATOM 4015 C CA . VAL A 1 503 ? 0.290 -4.255 -14.311 1.00 94.44 503 VAL A CA 1
ATOM 4016 C C . VAL A 1 503 ? -0.955 -3.906 -13.501 1.00 94.44 503 VAL A C 1
ATOM 4018 O O . VAL A 1 503 ? -2.064 -4.160 -13.963 1.00 94.44 503 VAL A O 1
ATOM 4021 N N . TYR A 1 504 ? -0.787 -3.366 -12.298 1.00 91.44 504 TYR A N 1
ATOM 4022 C CA . TYR A 1 504 ? -1.876 -3.096 -11.349 1.00 91.44 504 TYR A CA 1
ATOM 4023 C C . TYR A 1 504 ? -1.804 -1.632 -10.936 1.00 91.44 504 TYR A C 1
ATOM 4025 O O . TYR A 1 504 ? -0.717 -1.163 -10.600 1.00 91.44 504 TYR A O 1
ATOM 4033 N N . GLY A 1 505 ? -2.934 -0.929 -10.922 1.00 93.75 505 GLY A N 1
ATOM 4034 C CA . GLY A 1 505 ? -3.003 0.482 -10.543 1.00 93.75 505 GLY A CA 1
ATOM 4035 C C . GLY A 1 505 ? -3.434 1.400 -11.676 1.00 93.75 505 GLY A C 1
ATOM 4036 O O . GLY A 1 505 ? -4.163 0.986 -12.575 1.00 93.75 505 GLY A O 1
ATOM 4037 N N . TYR A 1 506 ? -3.018 2.660 -11.585 1.00 95.25 506 TYR A N 1
ATOM 4038 C CA . TYR A 1 506 ? -3.309 3.712 -12.550 1.00 95.25 506 TYR A CA 1
ATOM 4039 C C . TYR A 1 506 ? -2.466 3.529 -13.817 1.00 95.25 506 TYR A C 1
ATOM 4041 O O . TYR A 1 506 ? -1.237 3.440 -13.769 1.00 95.25 506 TYR A O 1
ATOM 4049 N N . MET A 1 507 ? -3.125 3.496 -14.971 1.00 95.44 507 MET A N 1
ATOM 4050 C CA . MET A 1 507 ? -2.461 3.314 -16.257 1.00 95.44 507 MET A CA 1
ATOM 4051 C C . MET A 1 507 ? -1.986 4.674 -16.789 1.00 95.44 507 MET A C 1
ATOM 4053 O O . MET A 1 507 ? -2.775 5.484 -17.275 1.00 95.44 507 MET A O 1
ATOM 4057 N N . ASN A 1 508 ? -0.675 4.935 -16.700 1.00 93.88 508 ASN A N 1
ATOM 4058 C CA . ASN A 1 508 ? -0.079 6.252 -16.985 1.00 93.88 508 ASN A CA 1
ATOM 4059 C C . ASN A 1 508 ? -0.221 6.732 -18.445 1.00 93.88 508 ASN A C 1
ATOM 4061 O O . ASN A 1 508 ? 0.020 7.908 -18.708 1.00 93.88 508 ASN A O 1
ATOM 4065 N N . ARG A 1 509 ? -0.469 5.821 -19.396 1.00 90.12 509 ARG A N 1
ATOM 4066 C CA . ARG A 1 509 ? -0.518 6.066 -20.852 1.00 90.12 509 ARG A CA 1
ATOM 4067 C C . ARG A 1 509 ? -1.012 4.824 -21.596 1.00 90.12 509 ARG A C 1
ATOM 4069 O O . ARG A 1 509 ? -0.874 3.710 -21.092 1.00 90.12 509 ARG A O 1
ATOM 4076 N N . GLY A 1 510 ? -1.464 4.986 -22.837 1.00 88.44 510 GLY A N 1
ATOM 4077 C CA . GLY A 1 510 ? -1.863 3.872 -23.708 1.00 88.44 510 GLY A CA 1
ATOM 4078 C C . GLY A 1 510 ? -3.360 3.864 -24.008 1.00 88.44 510 GLY A C 1
ATOM 4079 O O . GLY A 1 510 ? -4.007 4.904 -24.010 1.00 88.44 510 GLY A O 1
ATOM 4080 N N . GLU A 1 511 ? -3.915 2.681 -24.274 1.00 88.69 511 GLU A N 1
ATOM 4081 C CA . GLU A 1 511 ? -5.348 2.510 -24.575 1.00 88.69 511 GLU A CA 1
ATOM 4082 C C . GLU A 1 511 ? -6.246 2.613 -23.323 1.00 88.69 511 GLU A C 1
ATOM 4084 O O . GLU A 1 511 ? -7.437 2.876 -23.459 1.00 88.69 511 GLU A O 1
ATOM 4089 N N . HIS A 1 512 ? -5.656 2.493 -22.126 1.00 93.19 512 HIS A N 1
ATOM 4090 C CA . HIS A 1 512 ? -6.317 2.576 -20.815 1.00 93.19 512 HIS A CA 1
ATOM 4091 C C . HIS A 1 512 ? -5.919 3.822 -20.001 1.00 93.19 512 HIS A C 1
ATOM 4093 O O . HIS A 1 512 ? -6.076 3.833 -18.785 1.00 93.19 512 HIS A O 1
ATOM 4099 N N . GLU A 1 513 ? -5.360 4.861 -20.632 1.00 94.06 513 GLU A N 1
ATOM 4100 C CA . GLU A 1 513 ? -4.851 6.039 -19.913 1.00 94.06 513 GLU A CA 1
ATOM 4101 C C . GLU A 1 513 ? -5.906 6.683 -18.995 1.00 94.06 513 GLU A C 1
ATOM 4103 O O . GLU A 1 513 ? -7.022 6.978 -19.424 1.00 94.06 513 GLU A O 1
ATOM 4108 N N . GLY A 1 514 ? -5.542 6.892 -17.726 1.00 95.06 514 GLY A N 1
ATOM 4109 C CA . GLY A 1 514 ? -6.437 7.441 -16.702 1.00 95.06 514 GLY A CA 1
ATOM 4110 C C . GLY A 1 514 ? -7.421 6.439 -16.089 1.00 95.06 514 GLY A C 1
ATOM 4111 O O . GLY A 1 514 ? -8.243 6.833 -15.263 1.00 95.06 514 GLY A O 1
ATOM 4112 N N . GLN A 1 515 ? -7.369 5.159 -16.466 1.00 96.06 515 GLN A N 1
ATOM 4113 C CA . GLN A 1 515 ? -8.109 4.093 -15.785 1.00 96.06 515 GLN A CA 1
ATOM 4114 C C . GLN A 1 515 ? -7.260 3.477 -14.667 1.00 96.06 515 GLN A C 1
ATOM 4116 O O . GLN A 1 515 ? -6.036 3.370 -14.790 1.00 96.06 515 GLN A O 1
ATOM 4121 N N . VAL A 1 516 ? -7.912 3.017 -13.596 1.00 94.94 516 VAL A N 1
ATOM 4122 C CA . VAL A 1 516 ? -7.302 2.109 -12.613 1.00 94.94 516 VAL A CA 1
ATOM 4123 C C . VAL A 1 516 ? -7.793 0.692 -12.874 1.00 94.94 516 VAL A C 1
ATOM 4125 O O . VAL A 1 516 ? -8.959 0.482 -13.208 1.00 94.94 516 VAL A O 1
ATOM 4128 N N . GLY A 1 517 ? -6.914 -0.296 -12.728 1.00 92.56 517 GLY A N 1
ATOM 4129 C CA . GLY A 1 517 ? -7.294 -1.693 -12.896 1.00 92.56 517 GLY A CA 1
ATOM 4130 C C . GLY A 1 517 ? -6.123 -2.664 -12.853 1.00 92.56 517 GLY A C 1
ATOM 4131 O O . GLY A 1 517 ? -5.050 -2.346 -12.335 1.00 92.56 517 GLY A O 1
ATOM 4132 N N . VAL A 1 518 ? -6.341 -3.846 -13.428 1.00 93.19 518 VAL A N 1
ATOM 4133 C CA . VAL A 1 518 ? -5.314 -4.860 -13.689 1.00 93.19 518 VAL A CA 1
ATOM 4134 C C . VAL A 1 518 ? -5.267 -5.168 -15.180 1.00 93.19 518 VAL A C 1
ATOM 4136 O O . VAL A 1 518 ? -6.252 -5.629 -15.751 1.00 93.19 518 VAL A O 1
ATOM 4139 N N . ASP A 1 519 ? -4.114 -4.931 -15.797 1.00 93.31 519 ASP A N 1
ATOM 4140 C CA . ASP A 1 519 ? -3.840 -5.167 -17.215 1.00 93.31 519 ASP A CA 1
ATOM 4141 C C . ASP A 1 519 ? -2.905 -6.381 -17.360 1.00 93.31 519 ASP A C 1
ATOM 4143 O O . ASP A 1 519 ? -1.771 -6.377 -16.866 1.00 93.31 519 ASP A O 1
ATOM 4147 N N . VAL A 1 520 ? -3.410 -7.460 -17.962 1.00 94.19 520 VAL A N 1
ATOM 4148 C CA . VAL A 1 520 ? -2.754 -8.775 -18.032 1.00 94.19 520 VAL A CA 1
ATOM 4149 C C . VAL A 1 520 ? -2.025 -8.941 -19.361 1.00 94.19 520 VAL A C 1
ATOM 4151 O O . VAL A 1 520 ? -2.624 -8.856 -20.432 1.00 94.19 520 VAL A O 1
ATOM 4154 N N . TYR A 1 521 ? -0.741 -9.294 -19.298 1.00 94.81 521 TYR A N 1
ATOM 4155 C CA . TYR A 1 521 ? 0.154 -9.365 -20.449 1.00 94.81 521 TYR A CA 1
ATOM 4156 C C . TYR A 1 521 ? 0.889 -10.702 -20.591 1.00 94.81 521 TYR A C 1
ATOM 4158 O O . TYR A 1 521 ? 1.299 -11.353 -19.626 1.00 94.81 521 TYR A O 1
ATOM 4166 N N . TYR A 1 522 ? 1.165 -11.055 -21.846 1.00 95.62 522 TYR A N 1
ATOM 4167 C CA . TYR A 1 522 ? 2.053 -12.145 -22.233 1.00 95.62 522 TYR A CA 1
ATOM 4168 C C . TYR A 1 522 ? 3.176 -11.653 -23.160 1.00 95.62 522 TYR A C 1
ATOM 4170 O O . TYR A 1 522 ? 2.929 -11.044 -24.202 1.00 95.62 522 TYR A O 1
ATOM 4178 N N . PHE A 1 523 ? 4.426 -11.955 -22.807 1.00 96.44 523 PHE A N 1
ATOM 4179 C CA . PHE A 1 523 ? 5.624 -11.647 -23.589 1.00 96.44 523 PHE A CA 1
ATOM 4180 C C . PHE A 1 523 ? 6.202 -12.898 -24.260 1.00 96.44 523 PHE A C 1
ATOM 4182 O O . PHE A 1 523 ? 6.700 -13.809 -23.594 1.00 96.44 523 PHE A O 1
ATOM 4189 N N . ASP A 1 524 ? 6.214 -12.894 -25.595 1.00 95.44 524 ASP A N 1
ATOM 4190 C CA . ASP A 1 524 ? 6.851 -13.915 -26.428 1.00 95.44 524 ASP A CA 1
ATOM 4191 C C . ASP A 1 524 ? 8.312 -13.521 -26.726 1.00 95.44 524 ASP A C 1
ATOM 4193 O O . ASP A 1 524 ? 8.592 -12.623 -27.533 1.00 95.44 524 ASP A O 1
ATOM 4197 N N . ILE A 1 525 ? 9.267 -14.222 -26.103 1.00 94.56 525 ILE A N 1
ATOM 4198 C CA . ILE A 1 525 ? 10.714 -13.951 -26.234 1.00 94.56 525 ILE A CA 1
ATOM 4199 C C . ILE A 1 525 ? 11.304 -14.429 -27.576 1.00 94.56 525 ILE A C 1
ATOM 4201 O O . ILE A 1 525 ? 12.448 -14.103 -27.923 1.00 94.56 525 ILE A O 1
ATOM 4205 N N . ALA A 1 526 ? 10.556 -15.222 -28.349 1.00 92.25 526 ALA A N 1
ATOM 4206 C CA . ALA A 1 526 ? 10.953 -15.666 -29.683 1.00 92.25 526 ALA A CA 1
ATOM 4207 C C . ALA A 1 526 ? 10.519 -14.663 -30.765 1.00 92.25 526 ALA A C 1
ATOM 4209 O O . ALA A 1 526 ? 11.283 -14.421 -31.704 1.00 92.25 526 ALA A O 1
ATOM 4210 N N . LYS A 1 527 ? 9.341 -14.046 -30.610 1.00 90.88 527 LYS A N 1
ATOM 4211 C CA . LYS A 1 527 ? 8.847 -12.930 -31.435 1.00 90.88 527 LYS A CA 1
ATOM 4212 C C . LYS A 1 527 ? 9.437 -11.576 -31.029 1.00 90.88 527 LYS A C 1
ATOM 4214 O O . LYS A 1 527 ? 9.514 -10.691 -31.876 1.00 90.88 527 LYS A O 1
ATOM 4219 N N . ASN A 1 528 ? 9.847 -11.417 -29.765 1.00 89.88 528 ASN A N 1
ATOM 4220 C CA . ASN A 1 528 ? 10.141 -10.124 -29.134 1.00 89.88 528 ASN A CA 1
ATOM 4221 C C . ASN A 1 528 ? 8.919 -9.182 -29.210 1.00 89.88 528 ASN A C 1
ATOM 4223 O O . ASN A 1 528 ? 8.989 -8.071 -29.741 1.00 89.88 528 ASN A O 1
ATOM 4227 N N . ALA A 1 529 ? 7.778 -9.670 -28.724 1.00 91.00 529 ALA A N 1
ATOM 4228 C CA . ALA A 1 529 ? 6.491 -8.983 -28.791 1.00 91.00 529 ALA A CA 1
ATOM 4229 C C . ALA A 1 529 ? 5.672 -9.225 -27.517 1.00 91.00 529 ALA A C 1
ATOM 4231 O O . ALA A 1 529 ? 5.737 -10.310 -26.938 1.00 91.00 529 ALA A O 1
ATOM 4232 N N . VAL A 1 530 ? 4.911 -8.213 -27.106 1.00 92.69 530 VAL A N 1
ATOM 4233 C CA . VAL A 1 530 ? 4.001 -8.245 -25.955 1.00 92.69 530 VAL A CA 1
ATOM 4234 C C . VAL A 1 530 ? 2.566 -8.257 -26.468 1.00 92.69 530 VAL A C 1
ATOM 4236 O O . VAL A 1 530 ? 2.229 -7.514 -27.388 1.00 92.69 530 VAL A O 1
ATOM 4239 N N . GLN A 1 531 ? 1.736 -9.111 -25.888 1.00 91.62 531 GLN A N 1
ATOM 4240 C CA . GLN A 1 531 ? 0.322 -9.280 -26.195 1.00 91.62 531 GLN A CA 1
ATOM 4241 C C . GLN A 1 531 ? -0.474 -8.982 -24.921 1.00 91.62 531 GLN A C 1
ATOM 4243 O O . GLN A 1 531 ? -0.178 -9.559 -23.875 1.00 91.62 531 GLN A O 1
ATOM 4248 N N . GLU A 1 532 ? -1.453 -8.085 -25.005 1.00 92.12 532 GLU A N 1
ATOM 4249 C CA . GLU A 1 532 ? -2.455 -7.902 -23.949 1.00 92.12 532 GLU A CA 1
ATOM 4250 C C . GLU A 1 532 ? -3.419 -9.098 -23.932 1.00 92.12 532 GLU A C 1
ATOM 4252 O O . GLU A 1 532 ? -3.614 -9.755 -24.958 1.00 92.12 532 GLU A O 1
ATOM 4257 N N . LYS A 1 533 ? -3.996 -9.416 -22.775 1.00 91.81 533 LYS A N 1
ATOM 4258 C CA . LYS A 1 533 ? -4.885 -10.571 -22.590 1.00 91.81 533 LYS A CA 1
ATOM 4259 C C . LYS A 1 533 ? -6.238 -10.202 -22.001 1.00 91.81 533 LYS A C 1
ATOM 4261 O O . LYS A 1 533 ? -7.251 -10.681 -22.505 1.00 91.81 533 LYS A O 1
ATOM 4266 N N . ALA A 1 534 ? -6.256 -9.369 -20.968 1.00 91.38 534 ALA A N 1
ATOM 4267 C CA . ALA A 1 534 ? -7.480 -8.873 -20.356 1.00 91.38 534 ALA A CA 1
ATOM 4268 C C . ALA A 1 534 ? -7.198 -7.605 -19.548 1.00 91.38 534 ALA A C 1
ATOM 4270 O O . ALA A 1 534 ? -6.130 -7.494 -18.944 1.00 91.38 534 ALA A O 1
ATOM 4271 N N . PHE A 1 535 ? -8.193 -6.723 -19.471 1.00 91.44 535 PHE A N 1
ATOM 4272 C CA . PHE A 1 535 ? -8.193 -5.567 -18.578 1.00 91.44 535 PHE A CA 1
ATOM 4273 C C . PHE A 1 535 ? -9.352 -5.667 -17.579 1.00 91.44 535 PHE A C 1
ATOM 4275 O O . PHE A 1 535 ? -10.507 -5.877 -17.956 1.00 91.44 535 PHE A O 1
ATOM 4282 N N . ILE A 1 536 ? -9.043 -5.518 -16.295 1.00 90.38 536 ILE A N 1
ATOM 4283 C CA . ILE A 1 536 ? -9.996 -5.571 -15.182 1.00 90.38 536 ILE A CA 1
ATOM 4284 C C . ILE A 1 536 ? -10.044 -4.170 -14.556 1.00 90.38 536 ILE A C 1
ATOM 4286 O O . ILE A 1 536 ? -9.147 -3.849 -13.777 1.00 90.38 536 ILE A O 1
ATOM 4290 N N . PRO A 1 537 ? -11.018 -3.307 -14.902 1.00 90.81 537 PRO A N 1
ATOM 4291 C CA . PRO A 1 537 ? -11.132 -1.973 -14.314 1.00 90.81 537 PRO A CA 1
ATOM 4292 C C . PRO A 1 537 ? -11.507 -2.032 -12.827 1.00 90.81 537 PRO A C 1
ATOM 4294 O O . PRO A 1 537 ? -12.194 -2.952 -12.386 1.00 90.81 537 PRO A O 1
ATOM 4297 N N . SER A 1 538 ? -11.114 -1.007 -12.070 1.00 90.25 538 SER A N 1
ATOM 4298 C CA . SER A 1 538 ? -11.536 -0.776 -10.685 1.00 90.25 538 SER A CA 1
ATOM 4299 C C . SER A 1 538 ? -11.787 0.711 -10.437 1.00 90.25 538 SER A C 1
ATOM 4301 O O . SER A 1 538 ? -11.067 1.565 -10.948 1.00 90.25 538 SER A O 1
ATOM 4303 N N . THR A 1 539 ? -12.784 1.031 -9.611 1.00 91.06 539 THR A N 1
ATOM 4304 C CA . THR A 1 539 ? -13.111 2.408 -9.194 1.00 91.06 539 THR A CA 1
ATOM 4305 C C . THR A 1 539 ? -12.390 2.834 -7.908 1.00 91.06 539 THR A C 1
ATOM 4307 O O . THR A 1 539 ? -12.718 3.871 -7.329 1.00 91.06 539 THR A O 1
ATOM 4310 N N . LYS A 1 540 ? -11.411 2.052 -7.436 1.00 90.12 540 LYS A N 1
ATOM 4311 C CA . LYS A 1 540 ? -10.648 2.300 -6.201 1.00 90.12 540 LYS A CA 1
ATOM 4312 C C . LYS A 1 540 ? -9.240 2.812 -6.517 1.00 90.12 540 LYS A C 1
ATOM 4314 O O . LYS A 1 540 ? -8.670 2.453 -7.541 1.00 90.12 540 LYS A O 1
ATOM 4319 N N . ALA A 1 541 ? -8.662 3.640 -5.644 1.00 90.12 541 ALA A N 1
ATOM 4320 C CA . ALA A 1 541 ? -7.299 4.153 -5.823 1.00 90.12 541 ALA A CA 1
ATOM 4321 C C . ALA A 1 541 ? -6.254 3.021 -5.900 1.00 90.12 541 ALA A C 1
ATOM 4323 O O . ALA A 1 541 ? -6.435 1.968 -5.283 1.00 90.12 541 ALA A O 1
ATOM 4324 N N . PHE A 1 542 ? -5.133 3.268 -6.595 1.00 89.19 542 PHE A N 1
ATOM 4325 C CA . PHE A 1 542 ? -4.065 2.289 -6.864 1.00 89.19 542 PHE A CA 1
ATOM 4326 C C . PHE A 1 542 ? -3.759 1.349 -5.695 1.00 89.19 542 PHE A C 1
ATOM 4328 O O . PHE A 1 542 ? -3.901 0.144 -5.849 1.00 89.19 542 PHE A O 1
ATOM 4335 N N . ALA A 1 543 ? -3.373 1.881 -4.533 1.00 86.19 543 ALA A N 1
ATOM 4336 C CA . ALA A 1 543 ? -2.893 1.061 -3.421 1.00 86.19 543 ALA A CA 1
ATOM 4337 C C . ALA A 1 543 ? -3.997 0.210 -2.750 1.00 86.19 543 ALA A C 1
ATOM 4339 O O . ALA A 1 543 ? -3.693 -0.672 -1.953 1.00 86.19 543 ALA A O 1
ATOM 4340 N N . ILE A 1 544 ? -5.274 0.459 -3.067 1.00 87.12 544 ILE A N 1
ATOM 4341 C CA . ILE A 1 544 ? -6.405 -0.389 -2.662 1.00 87.12 544 ILE A CA 1
ATOM 4342 C C . ILE A 1 544 ? -6.665 -1.452 -3.742 1.00 87.12 544 ILE A C 1
ATOM 4344 O O . ILE A 1 544 ? -6.818 -2.624 -3.416 1.00 87.12 544 ILE A O 1
ATOM 4348 N N . ALA A 1 545 ? -6.621 -1.084 -5.027 1.00 86.75 545 ALA A N 1
ATOM 4349 C CA . ALA A 1 545 ? -6.705 -2.043 -6.136 1.00 86.75 545 ALA A CA 1
ATOM 4350 C C . ALA A 1 545 ? -5.515 -3.035 -6.161 1.00 86.75 545 ALA A C 1
ATOM 4352 O O . ALA A 1 545 ? -5.678 -4.201 -6.518 1.00 86.75 545 ALA A O 1
ATOM 4353 N N . GLU A 1 546 ? -4.327 -2.595 -5.739 1.00 85.31 546 GLU A N 1
ATOM 4354 C CA . GLU A 1 546 ? -3.131 -3.415 -5.509 1.00 85.31 546 GLU A CA 1
ATOM 4355 C C . GLU A 1 546 ? -3.357 -4.447 -4.391 1.00 85.31 546 GLU A C 1
ATOM 4357 O O . GLU A 1 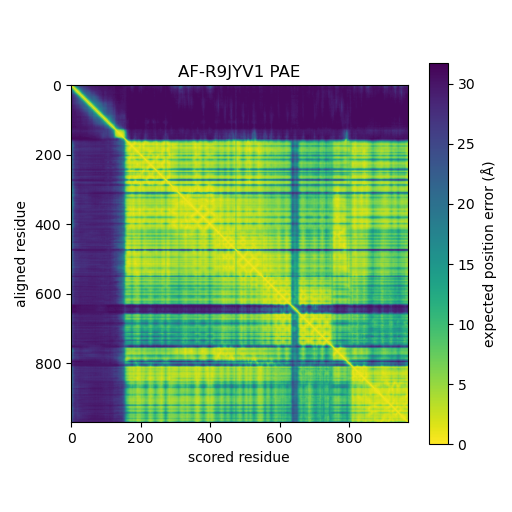546 ? -3.000 -5.615 -4.552 1.00 85.31 546 GLU A O 1
ATOM 4362 N N . ASP A 1 547 ? -3.993 -4.045 -3.287 1.00 81.50 547 ASP A N 1
ATOM 4363 C CA . ASP A 1 547 ? -4.266 -4.929 -2.152 1.00 81.50 547 ASP A CA 1
ATOM 4364 C C . ASP A 1 547 ? -5.399 -5.932 -2.441 1.00 81.50 547 ASP A C 1
ATOM 4366 O O . ASP A 1 547 ? -5.279 -7.107 -2.097 1.00 81.50 547 ASP A O 1
ATOM 4370 N N . GLU A 1 548 ? -6.469 -5.500 -3.115 1.00 78.19 548 GLU A N 1
ATOM 4371 C CA . GLU A 1 548 ? -7.634 -6.338 -3.426 1.00 78.19 548 GLU A CA 1
ATOM 4372 C C . GLU A 1 548 ? -7.407 -7.237 -4.656 1.00 78.19 548 GLU A C 1
ATOM 4374 O O . GLU A 1 548 ? -7.457 -8.465 -4.556 1.00 78.19 548 GLU A O 1
ATOM 4379 N N . LEU A 1 549 ? -7.126 -6.645 -5.824 1.00 75.62 549 LEU A N 1
ATOM 4380 C CA . LEU A 1 549 ? -7.002 -7.372 -7.097 1.00 75.62 549 LEU A CA 1
ATOM 4381 C C . LEU A 1 549 ? -5.578 -7.899 -7.318 1.00 75.62 549 LEU A C 1
ATOM 4383 O O . LEU A 1 549 ? -5.390 -8.984 -7.875 1.00 75.62 549 LEU A O 1
ATOM 4387 N N . GLY A 1 550 ? -4.558 -7.167 -6.855 1.00 68.62 550 GLY A N 1
ATOM 4388 C CA . GLY A 1 550 ? -3.150 -7.538 -7.036 1.00 68.62 550 GLY A CA 1
ATOM 4389 C C . GLY A 1 550 ? -2.756 -8.854 -6.367 1.00 68.62 550 GLY A C 1
ATOM 4390 O O . GLY A 1 550 ? -1.898 -9.570 -6.887 1.00 68.62 550 GLY A O 1
ATOM 4391 N N . LYS A 1 551 ? -3.438 -9.241 -5.284 1.00 66.88 551 LYS A N 1
ATOM 4392 C CA . LYS A 1 551 ? -3.268 -10.554 -4.641 1.00 66.88 551 LYS A CA 1
ATOM 4393 C C . LYS A 1 551 ? -3.896 -11.707 -5.438 1.00 66.88 551 LYS A C 1
ATOM 4395 O O . LYS A 1 551 ? -3.408 -12.831 -5.339 1.00 66.88 551 LYS A O 1
ATOM 4400 N N . MET A 1 552 ? -4.958 -11.454 -6.212 1.00 77.06 552 MET A N 1
ATOM 4401 C CA . MET A 1 552 ? -5.942 -12.485 -6.595 1.00 77.06 552 MET A CA 1
ATOM 4402 C C . MET A 1 552 ? -6.208 -12.649 -8.103 1.00 77.06 552 MET A C 1
ATOM 4404 O O . MET A 1 552 ? -7.073 -13.436 -8.485 1.00 77.06 552 MET A O 1
ATOM 4408 N N . VAL A 1 553 ? -5.471 -11.957 -8.974 1.00 87.81 553 VAL A N 1
ATOM 4409 C CA . VAL A 1 553 ? -5.459 -12.239 -10.423 1.00 87.81 553 VAL A CA 1
ATOM 4410 C C . VAL A 1 553 ? -4.373 -13.273 -10.753 1.00 87.81 553 VAL A C 1
ATOM 4412 O O . VAL A 1 553 ? -3.223 -13.095 -10.354 1.00 87.81 553 VAL A O 1
ATOM 4415 N N . TYR A 1 554 ? -4.684 -14.321 -11.523 1.00 91.75 554 TYR A N 1
ATOM 4416 C CA . TYR A 1 554 ? -3.683 -15.255 -12.068 1.00 91.75 554 TYR A CA 1
ATOM 4417 C C . TYR A 1 554 ? -4.031 -15.676 -13.497 1.00 91.75 554 TYR A C 1
ATOM 4419 O O . TYR A 1 554 ? -5.131 -16.160 -13.749 1.00 91.75 554 TYR A O 1
ATOM 4427 N N . PHE A 1 555 ? -3.086 -15.559 -14.435 1.00 92.81 555 PHE A N 1
ATOM 4428 C CA . PHE A 1 555 ? -3.295 -15.974 -15.825 1.00 92.81 555 PHE A CA 1
ATOM 4429 C C . PHE A 1 555 ? -2.453 -17.195 -16.208 1.00 92.81 555 PHE A C 1
ATOM 4431 O O . PHE A 1 555 ? -1.220 -17.152 -16.222 1.00 92.81 555 PHE A O 1
ATOM 4438 N N . ASN A 1 556 ? -3.136 -18.277 -16.580 1.00 92.75 556 ASN A N 1
ATOM 4439 C CA . ASN A 1 556 ? -2.538 -19.494 -17.100 1.00 92.75 556 ASN A CA 1
ATOM 4440 C C . ASN A 1 556 ? -2.451 -19.446 -18.633 1.00 92.75 556 ASN A C 1
ATOM 4442 O O . ASN A 1 556 ? -3.392 -19.792 -19.349 1.00 92.75 556 ASN A O 1
ATOM 4446 N N . GLN A 1 557 ? -1.282 -19.066 -19.147 1.00 90.75 557 GLN A N 1
ATOM 4447 C CA . GLN A 1 557 ? -1.024 -18.996 -20.587 1.00 90.75 557 GLN A CA 1
ATOM 4448 C C . GLN A 1 557 ? -1.073 -20.367 -21.301 1.00 90.75 557 GLN A C 1
ATOM 4450 O O . GLN A 1 557 ? -1.366 -20.394 -22.496 1.00 90.75 557 GLN A O 1
ATOM 4455 N N . GLU A 1 558 ? -0.819 -21.502 -20.636 1.00 89.44 558 GLU A N 1
ATOM 4456 C CA . GLU A 1 558 ? -0.922 -22.823 -21.294 1.00 89.44 558 GLU A CA 1
ATOM 4457 C C . GLU A 1 558 ? -2.381 -23.275 -21.477 1.00 89.44 558 GLU A C 1
ATOM 4459 O O . GLU A 1 558 ? -2.678 -24.002 -22.424 1.00 89.44 558 GLU A O 1
ATOM 4464 N N . GLN A 1 559 ? -3.290 -22.814 -20.612 1.00 90.44 559 GLN A N 1
ATOM 4465 C CA . GLN A 1 559 ? -4.722 -23.143 -20.647 1.00 90.44 559 GLN A CA 1
ATOM 4466 C C . GLN A 1 559 ? -5.606 -22.011 -21.208 1.00 90.44 559 GLN A C 1
ATOM 4468 O O . GLN A 1 559 ? -6.781 -22.244 -21.468 1.00 90.44 559 GLN A O 1
ATOM 4473 N N . GLN A 1 560 ? -5.053 -20.802 -21.389 1.00 91.69 560 GLN A N 1
ATOM 4474 C CA . GLN A 1 560 ? -5.782 -19.542 -21.636 1.00 91.69 560 GLN A CA 1
ATOM 4475 C C . GLN A 1 560 ? -6.897 -19.266 -20.598 1.00 91.69 560 GLN A C 1
ATOM 4477 O O . GLN A 1 560 ? -7.901 -18.627 -20.911 1.00 91.69 560 GLN A O 1
ATOM 4482 N N . LEU A 1 561 ? -6.695 -19.716 -19.352 1.00 92.62 561 LEU A N 1
ATOM 4483 C CA . LEU A 1 561 ? -7.592 -19.465 -18.219 1.00 92.62 561 LEU A CA 1
ATOM 4484 C C . LEU A 1 561 ? -7.079 -18.299 -17.370 1.00 92.62 561 LEU A C 1
ATOM 4486 O O . LEU A 1 561 ? -5.916 -18.278 -16.964 1.00 92.62 561 LEU A O 1
ATOM 4490 N N . LEU A 1 562 ? -7.959 -17.347 -17.083 1.00 92.25 562 LEU A N 1
ATOM 4491 C CA . LEU A 1 562 ? -7.737 -16.223 -16.181 1.00 92.25 562 LEU A CA 1
ATOM 4492 C C . LEU A 1 562 ? -8.578 -16.418 -14.916 1.00 92.25 562 LEU A C 1
ATOM 4494 O O . LEU A 1 562 ? -9.805 -16.459 -14.984 1.00 92.25 562 LEU A O 1
ATOM 4498 N N . TYR A 1 563 ? -7.919 -16.519 -13.769 1.00 91.75 563 TYR A N 1
ATOM 4499 C CA . TYR A 1 563 ? -8.555 -16.588 -12.459 1.00 91.75 563 TYR A CA 1
ATOM 4500 C C . TYR A 1 563 ? -8.573 -15.199 -11.818 1.00 91.75 563 TYR A C 1
ATOM 4502 O O . TYR A 1 563 ? -7.565 -14.488 -11.874 1.00 91.75 563 TYR A O 1
ATOM 4510 N N . VAL A 1 564 ? -9.703 -14.817 -11.219 1.00 88.81 564 VAL A N 1
ATOM 4511 C CA . VAL A 1 564 ? -9.879 -13.528 -10.527 1.00 88.81 564 VAL A CA 1
ATOM 4512 C C . VAL A 1 564 ? -10.775 -13.712 -9.306 1.00 88.81 564 VAL A C 1
ATOM 4514 O O . VAL A 1 564 ? -11.873 -14.243 -9.445 1.00 88.81 564 VAL A O 1
ATOM 4517 N N . LEU A 1 565 ? -10.358 -13.228 -8.134 1.00 85.69 565 LEU A N 1
ATOM 4518 C CA . LEU A 1 565 ? -11.281 -12.943 -7.029 1.00 85.69 565 LEU A CA 1
ATOM 4519 C C . LEU A 1 565 ? -11.668 -11.460 -7.075 1.00 85.69 565 LEU A C 1
ATOM 4521 O O . LEU A 1 565 ? -10.788 -10.602 -7.032 1.00 85.69 565 LEU A O 1
ATOM 4525 N N . ALA A 1 566 ? -12.964 -11.161 -7.141 1.00 79.75 566 ALA A N 1
ATOM 4526 C CA . ALA A 1 566 ? -13.496 -9.798 -7.068 1.00 79.75 566 ALA A CA 1
ATOM 4527 C C . ALA A 1 566 ? -14.871 -9.812 -6.385 1.00 79.75 566 ALA A C 1
ATOM 4529 O O . ALA A 1 566 ? -15.642 -10.752 -6.573 1.00 79.75 566 ALA A O 1
ATOM 4530 N N . GLY A 1 567 ? -15.172 -8.815 -5.546 1.00 74.25 567 GLY A N 1
ATOM 4531 C CA . GLY A 1 567 ? -16.446 -8.733 -4.812 1.00 74.25 567 GLY A CA 1
ATOM 4532 C C . GLY A 1 567 ? -16.817 -9.962 -3.956 1.00 74.25 567 GLY A C 1
ATOM 4533 O O . GLY A 1 567 ? -18.000 -10.201 -3.736 1.00 74.25 567 GLY A O 1
ATOM 4534 N N . GLY A 1 568 ? -15.844 -10.770 -3.513 1.00 80.81 568 GLY A N 1
ATOM 4535 C CA . GLY A 1 568 ? -16.100 -12.040 -2.810 1.00 80.81 568 GLY A CA 1
ATOM 4536 C C . GLY A 1 568 ? -16.535 -13.200 -3.722 1.00 80.81 568 GLY A C 1
ATOM 4537 O O . GLY A 1 568 ? -17.051 -14.206 -3.240 1.00 80.81 568 GLY A O 1
ATOM 4538 N N . VAL A 1 569 ? -16.350 -13.089 -5.039 1.00 86.75 569 VAL A N 1
ATOM 4539 C CA . VAL A 1 569 ? -16.659 -14.143 -6.016 1.00 86.75 569 VAL A CA 1
ATOM 4540 C C . VAL A 1 569 ? -15.381 -14.552 -6.746 1.00 86.75 569 VAL A C 1
ATOM 4542 O O . VAL A 1 569 ? -14.626 -13.702 -7.222 1.00 86.75 569 VAL A O 1
ATOM 4545 N N . LEU A 1 570 ? -15.124 -15.861 -6.811 1.00 90.25 570 LEU A N 1
ATOM 4546 C CA . LEU A 1 570 ? -13.967 -16.438 -7.494 1.00 90.25 570 LEU A CA 1
ATOM 4547 C C . LEU A 1 570 ? -14.365 -16.883 -8.899 1.00 90.25 570 LEU A C 1
ATOM 4549 O O . LEU A 1 570 ? -15.152 -17.815 -9.068 1.00 90.25 570 LEU A O 1
ATOM 4553 N N . TYR A 1 571 ? -13.788 -16.242 -9.904 1.00 89.25 571 TYR A N 1
ATOM 4554 C CA . TYR A 1 571 ? -14.060 -16.480 -11.314 1.00 89.25 571 TYR A CA 1
ATOM 4555 C C . TYR A 1 571 ? -12.931 -17.253 -11.993 1.00 89.25 571 TYR A C 1
ATOM 4557 O O . TYR A 1 571 ? -11.752 -17.049 -11.700 1.00 89.25 571 TYR A O 1
ATOM 4565 N N . GLN A 1 572 ? -13.305 -18.075 -12.969 1.00 92.12 572 GLN A N 1
ATOM 4566 C CA . GLN A 1 572 ? -12.426 -18.681 -13.962 1.00 92.12 572 GLN A CA 1
ATOM 4567 C C . GLN A 1 572 ? -12.945 -18.293 -15.350 1.00 92.12 572 GLN A C 1
ATOM 4569 O O . GLN A 1 572 ? -14.033 -18.704 -15.753 1.00 92.12 572 GLN A O 1
ATOM 4574 N N . VAL A 1 573 ? -12.168 -17.501 -16.084 1.00 90.62 573 VAL A N 1
ATOM 4575 C CA . VAL A 1 573 ? -12.542 -16.956 -17.394 1.00 90.62 573 VAL A CA 1
ATOM 4576 C C . VAL A 1 573 ? -11.678 -17.583 -18.481 1.00 90.62 573 VAL A C 1
ATOM 4578 O O . VAL A 1 573 ? -10.451 -17.502 -18.447 1.00 90.62 573 VAL A O 1
ATOM 4581 N N . ASP A 1 574 ? -12.323 -18.209 -19.457 1.00 91.00 574 ASP A N 1
ATOM 4582 C CA . ASP A 1 574 ? -11.684 -18.824 -20.614 1.00 91.00 574 ASP A CA 1
ATOM 4583 C C . ASP A 1 574 ? -11.570 -17.805 -21.750 1.00 91.00 574 ASP A C 1
ATOM 4585 O O . ASP A 1 574 ? -12.572 -17.430 -22.368 1.00 91.00 574 ASP A O 1
ATOM 4589 N N . LEU A 1 575 ? -10.346 -17.351 -22.030 1.00 87.81 575 LEU A N 1
ATOM 4590 C CA . LEU A 1 575 ? -10.100 -16.287 -23.007 1.00 87.81 575 LEU A CA 1
ATOM 4591 C C . LEU A 1 575 ? -10.184 -16.771 -24.472 1.00 87.81 575 LEU A C 1
ATOM 4593 O O . LEU A 1 575 ? -10.265 -15.938 -25.371 1.00 87.81 575 LEU A O 1
ATOM 4597 N N . GLU A 1 576 ? -10.196 -18.085 -24.746 1.00 87.19 576 GLU A N 1
ATOM 4598 C CA . GLU A 1 576 ? -10.438 -18.610 -26.106 1.00 87.19 576 GLU A CA 1
ATOM 4599 C C . GLU A 1 576 ? -11.932 -18.778 -26.408 1.00 87.19 576 GLU A C 1
ATOM 4601 O O . GLU A 1 576 ? -12.367 -18.568 -27.545 1.00 87.19 576 GLU A O 1
ATOM 4606 N N . LYS A 1 577 ? -12.724 -19.185 -25.410 1.00 86.75 577 LYS A N 1
ATOM 4607 C CA . LYS A 1 577 ? -14.177 -19.375 -25.536 1.00 86.75 577 LYS A CA 1
ATOM 4608 C C . LYS A 1 577 ? -14.971 -18.100 -25.255 1.00 86.75 577 LYS A C 1
ATOM 4610 O O . LYS A 1 577 ? -16.112 -18.014 -25.706 1.00 86.75 577 LYS A O 1
ATOM 4615 N N . ASN A 1 578 ? -14.377 -17.139 -24.541 1.00 82.56 578 ASN A N 1
ATOM 4616 C CA . ASN A 1 578 ? -15.064 -16.014 -23.902 1.00 82.56 578 ASN A CA 1
ATOM 4617 C C . ASN A 1 578 ? -16.222 -16.524 -23.019 1.00 82.56 578 ASN A C 1
ATOM 4619 O O . ASN A 1 578 ? -17.386 -16.162 -23.207 1.00 82.56 578 ASN A O 1
ATOM 4623 N N . ASP A 1 579 ? -15.880 -17.429 -22.102 1.00 85.94 579 ASP A N 1
ATOM 4624 C CA . ASP A 1 579 ? -16.801 -18.116 -21.189 1.00 85.94 579 ASP A CA 1
ATOM 4625 C C . ASP A 1 579 ? -16.341 -17.911 -19.736 1.00 85.94 579 ASP A C 1
ATOM 4627 O O . ASP A 1 579 ? -15.142 -17.775 -19.485 1.00 85.94 579 ASP A O 1
ATOM 4631 N N . GLN A 1 580 ? -17.276 -17.847 -18.789 1.00 87.69 580 GLN A N 1
ATOM 4632 C CA . GLN A 1 580 ? -17.018 -17.445 -17.400 1.00 87.69 580 GLN A CA 1
ATOM 4633 C C . GLN A 1 580 ? -17.686 -18.427 -16.435 1.00 87.69 580 GLN A C 1
ATOM 4635 O O . GLN A 1 580 ? -18.907 -18.443 -16.282 1.00 87.69 580 GLN A O 1
ATOM 4640 N N . GLU A 1 581 ? -16.864 -19.229 -15.763 1.00 90.94 581 GLU A N 1
ATOM 4641 C CA . GLU A 1 581 ? -17.273 -20.123 -14.683 1.00 90.94 581 GLU A CA 1
ATOM 4642 C C . GLU A 1 581 ? -17.050 -19.435 -13.328 1.00 90.94 581 GLU A C 1
ATOM 4644 O O . GLU A 1 581 ? -16.105 -18.660 -13.150 1.00 90.94 581 GLU A O 1
ATOM 4649 N N . ILE A 1 582 ? -17.931 -19.711 -12.367 1.00 90.50 582 ILE A N 1
ATOM 4650 C CA . ILE A 1 582 ? -17.798 -19.258 -10.981 1.00 90.50 582 ILE A CA 1
ATOM 4651 C C . ILE A 1 582 ? -17.393 -20.468 -10.141 1.00 90.50 582 ILE A C 1
ATOM 4653 O O . ILE A 1 582 ? -18.064 -21.499 -10.175 1.00 90.50 582 ILE A O 1
ATOM 4657 N N . LEU A 1 583 ? -16.282 -20.344 -9.417 1.00 91.25 583 LEU A N 1
ATOM 4658 C CA . LEU A 1 583 ? -15.703 -21.398 -8.583 1.00 91.25 583 LEU A CA 1
ATOM 4659 C C . LEU A 1 583 ? -16.131 -21.301 -7.109 1.00 91.25 583 LEU A C 1
ATOM 4661 O O . LEU A 1 583 ? -16.087 -22.303 -6.400 1.00 91.25 583 LEU A O 1
ATOM 4665 N N . ALA A 1 584 ? -16.512 -20.108 -6.648 1.00 90.69 584 ALA A N 1
ATOM 4666 C CA . ALA A 1 584 ? -17.097 -19.850 -5.331 1.00 90.69 584 ALA A CA 1
ATOM 4667 C C . ALA A 1 584 ? -17.787 -18.474 -5.323 1.00 90.69 584 ALA A C 1
ATOM 4669 O O . ALA A 1 584 ? -17.338 -17.557 -6.013 1.00 90.69 584 ALA A O 1
ATOM 4670 N N . GLU A 1 585 ? -18.839 -18.315 -4.519 1.00 89.50 585 GLU A N 1
ATOM 4671 C CA . GLU A 1 585 ? -19.564 -17.052 -4.309 1.00 89.50 585 GLU A CA 1
ATOM 4672 C C . GLU A 1 585 ? -19.646 -16.726 -2.814 1.00 89.50 585 GLU A C 1
ATOM 4674 O O . GLU A 1 585 ? -19.775 -17.635 -1.995 1.00 89.50 585 GLU A O 1
ATOM 4679 N N . ASN A 1 586 ? -19.693 -15.436 -2.469 1.00 85.44 586 ASN A N 1
ATOM 4680 C CA . ASN A 1 586 ? -19.829 -14.936 -1.091 1.00 85.44 586 ASN A CA 1
ATOM 4681 C C . ASN A 1 586 ? -18.649 -15.313 -0.168 1.00 85.44 586 ASN A C 1
ATOM 4683 O O . ASN A 1 586 ? -18.840 -15.491 1.029 1.00 85.44 586 ASN A O 1
ATOM 4687 N N . LEU A 1 587 ? -17.435 -15.417 -0.719 1.00 87.06 587 LEU A N 1
ATOM 4688 C CA . LEU A 1 587 ? -16.200 -15.626 0.038 1.00 87.06 587 LEU A CA 1
ATOM 4689 C C . LEU A 1 587 ? -15.881 -14.408 0.921 1.00 87.06 587 LEU A C 1
ATOM 4691 O O . LEU A 1 587 ? -15.417 -13.377 0.429 1.00 87.06 587 LEU A O 1
ATOM 4695 N N . GLU A 1 588 ? -16.076 -14.555 2.228 1.00 85.19 588 GLU A N 1
ATOM 4696 C CA . GLU A 1 588 ? -15.613 -13.611 3.252 1.00 85.19 588 GLU A CA 1
ATOM 4697 C C . GLU A 1 588 ? -14.105 -13.778 3.549 1.00 85.19 588 GLU A C 1
ATOM 4699 O O . GLU A 1 588 ? -13.464 -14.759 3.148 1.00 85.19 588 GLU A O 1
ATOM 4704 N N . GLU A 1 589 ? -13.497 -12.833 4.278 1.00 79.88 589 GLU A N 1
ATOM 4705 C CA . GLU A 1 589 ? -12.082 -12.965 4.649 1.00 79.88 589 GLU A CA 1
ATOM 4706 C C . GLU A 1 589 ? -11.842 -14.178 5.568 1.00 79.88 589 GLU A C 1
ATOM 4708 O O . GLU A 1 589 ? -12.606 -14.484 6.485 1.00 79.88 589 GLU A O 1
ATOM 4713 N N . GLY A 1 590 ? -10.758 -14.909 5.298 1.00 86.19 590 GLY A N 1
ATOM 4714 C CA . GLY A 1 590 ? -10.446 -16.172 5.962 1.00 86.19 590 GLY A CA 1
ATOM 4715 C C . GLY A 1 590 ? -11.211 -17.379 5.409 1.00 86.19 590 GLY A C 1
ATOM 4716 O O . GLY A 1 590 ? -10.913 -18.498 5.828 1.00 86.19 590 GLY A O 1
ATOM 4717 N N . GLN A 1 591 ? -12.139 -17.189 4.460 1.00 91.56 591 GLN A N 1
ATOM 4718 C CA . GLN A 1 591 ? -12.682 -18.282 3.643 1.00 91.56 591 GLN A CA 1
ATOM 4719 C C . GLN A 1 591 ? -11.760 -18.650 2.478 1.00 91.56 591 GLN A C 1
ATOM 4721 O O . GLN A 1 591 ? -11.930 -19.716 1.889 1.00 91.56 591 GLN A O 1
ATOM 4726 N N . TYR A 1 592 ? -10.772 -17.806 2.160 1.00 92.31 592 TYR A N 1
ATOM 4727 C CA . TYR A 1 592 ? -9.769 -18.031 1.121 1.00 92.31 592 TYR A CA 1
ATOM 4728 C C . TYR A 1 592 ? -8.372 -17.543 1.540 1.00 92.31 592 TYR A C 1
ATOM 4730 O O . TYR A 1 592 ? -8.238 -16.653 2.379 1.00 92.31 592 TYR A O 1
ATOM 4738 N N . VAL A 1 593 ? -7.331 -18.124 0.935 1.00 91.56 593 VAL A N 1
ATOM 4739 C CA . VAL A 1 593 ? -5.908 -17.745 1.057 1.00 91.56 593 VAL A CA 1
ATOM 4740 C C . VAL A 1 593 ? -5.151 -18.062 -0.242 1.00 91.56 593 VAL A C 1
ATOM 4742 O O . VAL A 1 593 ? -5.570 -18.931 -1.007 1.00 91.56 593 VAL A O 1
ATOM 4745 N N . VAL A 1 594 ? -4.012 -17.402 -0.478 1.00 89.88 594 VAL A N 1
ATOM 4746 C CA . VAL A 1 594 ? -3.135 -17.588 -1.657 1.00 89.88 594 VAL A CA 1
ATOM 4747 C C . VAL A 1 594 ? -1.662 -17.662 -1.219 1.00 89.88 594 VAL A C 1
ATOM 4749 O O . VAL A 1 594 ? -1.321 -17.163 -0.147 1.00 89.88 594 VAL A O 1
ATOM 4752 N N . SER A 1 595 ? -0.799 -18.332 -1.992 1.00 88.06 595 SER A N 1
ATOM 4753 C CA . SER A 1 595 ? 0.649 -18.432 -1.725 1.00 88.06 595 SER A CA 1
ATOM 4754 C C . SER A 1 595 ? 1.418 -17.144 -2.060 1.00 88.06 595 SER A C 1
ATOM 4756 O O . SER A 1 595 ? 0.991 -16.373 -2.914 1.00 88.06 595 SER A O 1
ATOM 4758 N N . ASP A 1 596 ? 2.590 -16.936 -1.442 1.00 79.69 596 ASP A N 1
ATOM 4759 C CA . ASP A 1 596 ? 3.464 -15.754 -1.631 1.00 79.69 596 ASP A CA 1
ATOM 4760 C C . ASP A 1 596 ? 3.741 -15.390 -3.111 1.00 79.69 596 ASP A C 1
ATOM 4762 O O . ASP A 1 596 ? 3.972 -14.232 -3.450 1.00 79.69 596 ASP A O 1
ATOM 4766 N N . ASP A 1 597 ? 3.756 -16.396 -3.987 1.00 77.94 597 ASP A N 1
ATOM 4767 C CA . ASP A 1 597 ? 4.039 -16.330 -5.427 1.00 77.94 597 ASP A CA 1
ATOM 4768 C C . ASP A 1 597 ? 2.774 -16.430 -6.312 1.00 77.94 597 ASP A C 1
ATOM 4770 O O . ASP A 1 597 ? 2.861 -16.484 -7.538 1.00 77.94 597 ASP A O 1
ATOM 4774 N N . GLY A 1 598 ? 1.586 -16.469 -5.704 1.00 85.38 598 GLY A N 1
ATOM 4775 C CA . GLY A 1 598 ? 0.291 -16.437 -6.381 1.00 85.38 598 GLY A CA 1
ATOM 4776 C C . GLY A 1 598 ? -0.147 -17.715 -7.104 1.00 85.38 598 GLY A C 1
ATOM 4777 O O . GLY A 1 598 ? -1.250 -17.719 -7.640 1.00 85.38 598 GLY A O 1
ATOM 4778 N N . HIS A 1 599 ? 0.658 -18.785 -7.164 1.00 87.56 599 HIS A N 1
ATOM 4779 C CA . HIS A 1 599 ? 0.300 -19.973 -7.963 1.00 87.56 599 HIS A CA 1
ATOM 4780 C C . HIS A 1 599 ? -0.641 -20.965 -7.263 1.00 87.56 599 HIS A C 1
ATOM 4782 O O . HIS A 1 599 ? -1.256 -21.783 -7.948 1.00 87.56 599 HIS A O 1
ATOM 4788 N N . LEU A 1 600 ? -0.772 -20.913 -5.933 1.00 92.00 600 LEU A N 1
ATOM 4789 C CA . LEU A 1 600 ? -1.726 -21.725 -5.174 1.00 92.00 600 LEU A CA 1
ATOM 4790 C C . LEU A 1 600 ? -2.792 -20.837 -4.538 1.00 92.00 600 LEU A C 1
ATOM 4792 O O . LEU A 1 600 ? -2.474 -19.814 -3.935 1.00 92.00 600 LEU A O 1
ATOM 4796 N N . MET A 1 601 ? -4.040 -21.287 -4.595 1.00 93.94 601 MET A N 1
ATOM 4797 C CA . MET A 1 601 ? -5.161 -20.751 -3.827 1.00 93.94 601 MET A CA 1
ATOM 4798 C C . MET A 1 601 ? -5.791 -21.875 -3.005 1.00 93.94 601 MET A C 1
ATOM 4800 O O . MET A 1 601 ? -5.827 -23.023 -3.445 1.00 93.94 601 MET A O 1
ATOM 4804 N N . ALA A 1 602 ? -6.315 -21.564 -1.824 1.00 95.56 602 ALA A N 1
ATOM 4805 C CA . ALA A 1 602 ? -7.197 -22.458 -1.084 1.00 95.56 602 ALA A CA 1
ATOM 4806 C C . ALA A 1 602 ? -8.438 -21.697 -0.614 1.00 95.56 602 ALA A C 1
ATOM 4808 O O . ALA A 1 602 ? -8.295 -20.607 -0.069 1.00 95.56 602 ALA A O 1
ATOM 4809 N N . PHE A 1 603 ? -9.634 -22.249 -0.828 1.00 95.56 603 PHE A N 1
ATOM 4810 C CA . PHE A 1 603 ? -10.913 -21.581 -0.566 1.00 95.56 603 PHE A CA 1
ATOM 4811 C C . PHE A 1 603 ? -12.024 -22.554 -0.134 1.00 95.56 603 PHE A C 1
ATOM 4813 O O . PHE A 1 603 ? -12.025 -23.722 -0.522 1.00 95.56 603 PHE A O 1
ATOM 4820 N N . GLN A 1 604 ? -12.979 -22.080 0.666 1.00 95.12 604 GLN A N 1
ATOM 4821 C CA . GLN A 1 604 ? -14.212 -22.800 1.014 1.00 95.12 604 GLN A CA 1
ATOM 4822 C C . GLN A 1 604 ? -15.242 -22.610 -0.121 1.00 95.12 604 GLN A C 1
ATOM 4824 O O . GLN A 1 604 ? -15.672 -21.481 -0.336 1.00 95.12 604 GLN A O 1
ATOM 4829 N N . PRO A 1 605 ? -15.636 -23.651 -0.883 1.00 91.38 605 PRO A N 1
ATOM 4830 C CA . PRO A 1 605 ? -16.554 -23.484 -2.017 1.00 91.38 605 PRO A CA 1
ATOM 4831 C C . PRO A 1 605 ? -18.026 -23.322 -1.597 1.00 91.38 605 PRO A C 1
ATOM 4833 O O . PRO A 1 605 ? -18.801 -22.702 -2.320 1.00 91.38 605 PRO A O 1
ATOM 4836 N N . GLU A 1 606 ? -18.415 -23.875 -0.443 1.00 89.62 606 GLU A N 1
ATOM 4837 C CA . GLU A 1 606 ? -19.762 -23.786 0.133 1.00 89.62 606 GLU A CA 1
ATOM 4838 C C . GLU A 1 606 ? -19.685 -23.662 1.670 1.00 89.62 606 GLU A C 1
ATOM 4840 O O . GLU A 1 606 ? -18.852 -24.305 2.319 1.00 89.62 606 GLU A O 1
ATOM 4845 N N . GLY A 1 607 ? -20.611 -22.896 2.259 1.00 87.88 607 GLY A N 1
ATOM 4846 C CA . GLY A 1 607 ? -20.745 -22.699 3.709 1.00 87.88 607 GLY A CA 1
ATOM 4847 C C . GLY A 1 607 ? -20.119 -21.401 4.233 1.00 87.88 607 GLY A C 1
ATOM 4848 O O . GLY A 1 607 ? -19.375 -20.719 3.533 1.00 87.88 607 GLY A O 1
ATOM 4849 N N . GLU A 1 608 ? -20.435 -21.055 5.481 1.00 89.44 608 GLU A N 1
ATOM 4850 C CA . GLU A 1 608 ? -19.881 -19.872 6.155 1.00 89.44 608 GLU A CA 1
ATOM 4851 C C . GLU A 1 608 ? -18.485 -20.178 6.717 1.00 89.44 608 GLU A C 1
ATOM 4853 O O . GLU A 1 608 ? -18.154 -21.338 6.997 1.00 89.44 608 GLU A O 1
ATOM 4858 N N . LEU A 1 609 ? -17.707 -19.126 6.998 1.00 88.38 609 LEU A N 1
ATOM 4859 C CA . LEU A 1 609 ? -16.334 -19.186 7.516 1.00 88.38 609 LEU A CA 1
ATOM 4860 C C . LEU A 1 609 ? -16.105 -20.262 8.589 1.00 88.38 609 LEU A C 1
ATOM 4862 O O . LEU A 1 609 ? -15.098 -20.970 8.559 1.00 88.38 609 LEU A O 1
ATOM 4866 N N . ASN A 1 610 ? -17.039 -20.387 9.536 1.00 89.38 610 ASN A N 1
ATOM 4867 C CA . ASN A 1 610 ? -16.926 -21.271 10.697 1.00 89.38 610 ASN A CA 1
ATOM 4868 C C . ASN A 1 610 ? -17.826 -22.526 10.635 1.00 89.38 610 ASN A C 1
ATOM 4870 O O . ASN A 1 610 ? -17.927 -23.245 11.629 1.00 89.38 610 ASN A O 1
ATOM 4874 N N . THR A 1 611 ? -18.475 -22.804 9.498 1.00 90.38 611 THR A N 1
ATOM 4875 C CA . THR A 1 611 ? -19.358 -23.976 9.306 1.00 90.38 611 THR A CA 1
ATOM 4876 C C . THR A 1 611 ? -19.010 -24.820 8.074 1.00 90.38 611 THR A C 1
ATOM 4878 O O . THR A 1 611 ? -19.398 -25.992 8.013 1.00 90.38 611 THR A O 1
ATOM 4881 N N . ALA A 1 612 ? -18.236 -24.278 7.125 1.00 91.94 612 ALA A N 1
ATOM 4882 C CA . ALA A 1 612 ? -17.823 -24.962 5.902 1.00 91.94 612 ALA A CA 1
ATOM 4883 C C . ALA A 1 612 ? -17.188 -26.343 6.157 1.00 91.94 612 ALA A C 1
ATOM 4885 O O . ALA A 1 612 ? -16.361 -26.543 7.055 1.00 91.94 612 ALA A O 1
ATOM 4886 N N . GLN A 1 613 ? -17.598 -27.313 5.339 1.00 93.88 613 GLN A N 1
ATOM 4887 C CA . GLN A 1 613 ? -17.219 -28.724 5.476 1.00 93.88 613 GLN A CA 1
ATOM 4888 C C . GLN A 1 613 ? -16.009 -29.124 4.642 1.00 93.88 613 GLN A C 1
ATOM 4890 O O . GLN A 1 613 ? -15.430 -30.185 4.878 1.00 93.88 613 GLN A O 1
ATOM 4895 N N . GLU A 1 614 ? -15.619 -28.284 3.691 1.00 94.75 614 GLU A N 1
ATOM 4896 C CA . GLU A 1 614 ? -14.552 -28.561 2.745 1.00 94.75 614 GLU A CA 1
ATOM 4897 C C . GLU A 1 614 ? -13.777 -27.287 2.387 1.00 94.75 614 GLU A C 1
ATOM 4899 O O . GLU A 1 614 ? -14.323 -26.184 2.376 1.00 94.75 614 GLU A O 1
ATOM 4904 N N . VAL A 1 615 ? -12.488 -27.454 2.097 1.00 96.69 615 VAL A N 1
ATOM 4905 C CA . VAL A 1 615 ? -11.629 -26.451 1.459 1.00 96.69 615 VAL A CA 1
ATOM 4906 C C . VAL A 1 615 ? -11.063 -27.065 0.186 1.00 96.69 615 VAL A C 1
ATOM 4908 O O . VAL A 1 615 ? -10.404 -28.106 0.235 1.00 96.69 615 VAL A O 1
ATOM 4911 N N . CYS A 1 616 ? -11.298 -26.414 -0.947 1.00 96.62 616 CYS A N 1
ATOM 4912 C CA . CYS A 1 616 ? -10.627 -26.702 -2.206 1.00 96.62 616 CYS A CA 1
ATOM 4913 C C . CYS A 1 616 ? -9.253 -26.023 -2.206 1.00 96.62 616 CYS A C 1
ATOM 4915 O O . CYS A 1 616 ? -9.159 -24.836 -1.911 1.00 96.62 616 CYS A O 1
ATOM 4917 N N . VAL A 1 617 ? -8.193 -26.752 -2.549 1.00 96.56 617 VAL A N 1
ATOM 4918 C CA . VAL A 1 617 ? -6.849 -26.220 -2.808 1.00 96.56 617 VAL A CA 1
ATOM 4919 C C . VAL A 1 617 ? -6.579 -26.376 -4.299 1.00 96.56 617 VAL A C 1
ATOM 4921 O O . VAL A 1 617 ? -6.556 -27.500 -4.794 1.00 96.56 617 VAL A O 1
ATOM 4924 N N . LEU A 1 618 ? -6.386 -25.270 -5.014 1.00 94.62 618 LEU A N 1
ATOM 4925 C CA . LEU A 1 618 ? -6.246 -25.194 -6.468 1.00 94.62 618 LEU A CA 1
ATOM 4926 C C . LEU A 1 618 ? -4.878 -24.610 -6.850 1.00 94.62 618 LEU A C 1
ATOM 4928 O O . LEU A 1 618 ? -4.492 -23.537 -6.388 1.00 94.62 618 LEU A O 1
ATOM 4932 N N . ASN A 1 619 ? -4.164 -25.301 -7.735 1.00 93.44 619 ASN A N 1
ATOM 4933 C CA . ASN A 1 619 ? -2.938 -24.825 -8.365 1.00 93.44 619 ASN A CA 1
ATOM 4934 C C . ASN A 1 619 ? -3.269 -24.130 -9.694 1.00 93.44 619 ASN A C 1
ATOM 4936 O O . ASN A 1 619 ? -3.553 -24.773 -10.705 1.00 93.44 619 ASN A O 1
ATOM 4940 N N . LEU A 1 620 ? -3.208 -22.802 -9.702 1.00 92.31 620 LEU A N 1
ATOM 4941 C CA . LEU A 1 620 ? -3.590 -21.951 -10.833 1.00 92.31 620 LEU A CA 1
ATOM 4942 C C . LEU A 1 620 ? -2.610 -22.090 -12.017 1.00 92.31 620 LEU A C 1
ATOM 4944 O O . LEU A 1 620 ? -2.979 -21.854 -13.169 1.00 92.31 620 LEU A O 1
ATOM 4948 N N . ALA A 1 621 ? -1.378 -22.550 -11.764 1.00 89.44 621 ALA A N 1
ATOM 4949 C CA . ALA A 1 621 ? -0.364 -22.773 -12.797 1.00 89.44 621 ALA A CA 1
ATOM 4950 C C . ALA A 1 621 ? -0.625 -24.010 -13.679 1.00 89.44 621 ALA A C 1
ATOM 4952 O O . ALA A 1 621 ? -0.027 -24.124 -14.751 1.00 89.44 621 ALA A O 1
ATOM 4953 N N . ASN A 1 622 ? -1.506 -24.936 -13.278 1.00 89.38 622 ASN A N 1
ATOM 4954 C CA . ASN A 1 622 ? -1.834 -26.128 -14.076 1.00 89.38 622 ASN A CA 1
ATOM 4955 C C . ASN A 1 622 ? -3.288 -26.639 -13.963 1.00 89.38 622 ASN A C 1
ATOM 4957 O O . ASN A 1 622 ? -3.633 -27.602 -14.648 1.00 89.38 622 ASN A O 1
ATOM 4961 N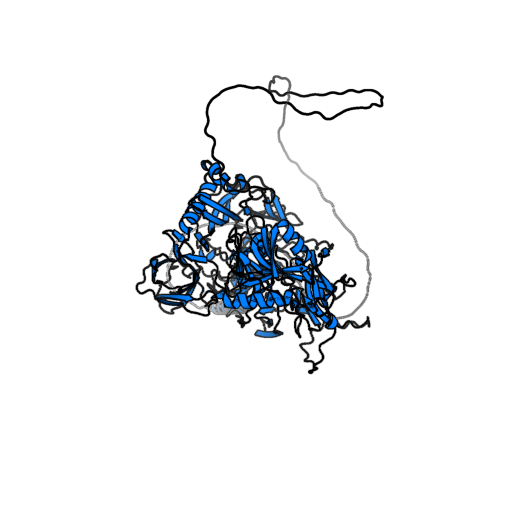 N . GLY A 1 623 ? -4.139 -26.022 -13.142 1.00 88.38 623 GLY A N 1
ATOM 4962 C CA . GLY A 1 623 ? -5.530 -26.434 -12.927 1.00 88.38 623 GLY A CA 1
ATOM 4963 C C . GLY A 1 623 ? -5.700 -27.689 -12.058 1.00 88.38 623 GLY A C 1
ATOM 4964 O O . GLY A 1 623 ? -6.790 -28.254 -12.011 1.00 88.38 623 GLY A O 1
ATOM 4965 N N . GLU A 1 624 ? -4.646 -28.168 -11.388 1.00 91.00 624 GLU A N 1
ATOM 4966 C CA . GLU A 1 624 ? -4.735 -29.309 -10.468 1.00 91.00 624 GLU A CA 1
ATOM 4967 C C . GLU A 1 624 ? -5.311 -28.862 -9.111 1.00 91.00 624 GLU A C 1
ATOM 4969 O O . GLU A 1 624 ? -4.737 -28.001 -8.445 1.00 91.00 624 GLU A O 1
ATOM 4974 N N . SER A 1 625 ? -6.423 -29.465 -8.670 1.00 93.06 625 SER A N 1
ATOM 4975 C CA . SER A 1 625 ? -7.055 -29.173 -7.370 1.00 93.06 625 SER A CA 1
ATOM 4976 C C . SER A 1 625 ? -7.331 -30.406 -6.502 1.00 93.06 625 SER A C 1
ATOM 4978 O O . SER A 1 625 ? -7.733 -31.450 -7.020 1.00 93.06 625 SER A O 1
ATOM 4980 N N . TYR A 1 626 ? -7.194 -30.269 -5.180 1.00 93.88 626 TYR A N 1
ATOM 4981 C CA . TYR A 1 626 ? -7.547 -31.290 -4.185 1.00 93.88 626 TYR A CA 1
ATOM 4982 C C . TYR A 1 626 ? -8.405 -30.717 -3.048 1.00 93.88 626 TYR A C 1
ATOM 4984 O O . TYR A 1 626 ? -8.293 -29.542 -2.714 1.00 93.88 626 TYR A O 1
ATOM 4992 N N . THR A 1 627 ? -9.225 -31.555 -2.409 1.00 94.50 627 THR A N 1
ATOM 4993 C CA . THR A 1 627 ? -10.114 -31.136 -1.308 1.00 94.50 627 THR A CA 1
ATOM 4994 C C . THR A 1 627 ? -9.594 -31.594 0.057 1.00 94.50 627 THR A C 1
ATOM 4996 O O . THR A 1 627 ? -9.098 -32.715 0.209 1.00 94.50 627 THR A O 1
ATOM 4999 N N . VAL A 1 628 ? -9.746 -30.744 1.072 1.00 94.38 628 VAL A N 1
ATOM 5000 C CA . VAL A 1 628 ? -9.600 -31.076 2.496 1.00 94.38 628 VAL A CA 1
ATOM 5001 C C . VAL A 1 628 ? -10.981 -31.028 3.143 1.00 94.38 628 VAL A C 1
ATOM 5003 O O . VAL A 1 628 ? -11.630 -29.992 3.091 1.00 94.38 628 VAL A O 1
ATOM 5006 N N . ASN A 1 629 ? -11.418 -32.124 3.766 1.00 93.12 629 ASN A N 1
ATOM 5007 C CA . ASN A 1 629 ? -12.717 -32.211 4.444 1.00 93.12 629 ASN A CA 1
ATOM 5008 C C . ASN A 1 629 ? -12.569 -32.029 5.961 1.00 93.12 629 ASN A C 1
ATOM 5010 O O . ASN A 1 629 ? -11.566 -32.455 6.538 1.00 93.12 629 ASN A O 1
ATOM 5014 N N . ALA A 1 630 ? -13.589 -31.466 6.610 1.00 89.75 630 ALA A N 1
ATOM 5015 C CA . ALA A 1 630 ? -13.685 -31.391 8.067 1.00 89.75 630 ALA A CA 1
ATOM 5016 C C . ALA A 1 630 ? -13.770 -32.793 8.689 1.00 89.75 630 ALA A C 1
ATOM 5018 O O . ALA A 1 630 ? -12.959 -33.154 9.543 1.00 89.75 630 ALA A O 1
ATOM 5019 N N . SER A 1 631 ? -14.707 -33.610 8.201 1.00 81.94 631 SER A N 1
ATOM 5020 C CA . SER A 1 631 ? -14.843 -35.014 8.577 1.00 81.94 631 SER A CA 1
ATOM 5021 C C . SER A 1 631 ? -13.740 -35.858 7.930 1.00 81.94 631 SER A C 1
ATOM 5023 O O . SER A 1 631 ? -13.679 -36.041 6.713 1.00 81.94 631 SER A O 1
ATOM 5025 N N . ARG A 1 632 ? -12.851 -36.403 8.765 1.00 68.69 632 ARG A N 1
ATOM 5026 C CA . ARG A 1 632 ? -11.788 -37.318 8.328 1.00 68.69 632 ARG A CA 1
ATOM 5027 C C . ARG A 1 632 ? -12.284 -38.758 8.436 1.00 68.69 632 ARG A C 1
ATOM 5029 O O . ARG A 1 632 ? -12.459 -39.266 9.541 1.00 68.69 632 ARG A O 1
ATOM 5036 N N . GLU A 1 633 ? -12.503 -39.421 7.303 1.00 49.25 633 GLU A N 1
ATOM 5037 C CA . GLU A 1 633 ? -12.710 -40.874 7.294 1.00 49.25 633 GLU A CA 1
ATOM 5038 C C . GLU A 1 633 ? -11.406 -41.591 7.700 1.00 49.25 633 GLU A C 1
ATOM 5040 O O . GLU A 1 633 ? -10.315 -41.199 7.278 1.00 49.25 633 GLU A O 1
ATOM 5045 N N . GLU A 1 634 ? -11.498 -42.629 8.541 1.00 37.59 634 GLU A N 1
ATOM 5046 C CA . GLU A 1 634 ? -10.329 -43.424 8.950 1.00 37.59 634 GLU A CA 1
ATOM 5047 C C . GLU A 1 634 ? -9.707 -44.151 7.736 1.00 37.59 634 GLU A C 1
ATOM 5049 O O . GLU A 1 634 ? -10.429 -44.632 6.864 1.00 37.59 634 GLU A O 1
ATOM 5054 N N . GLU A 1 635 ? -8.369 -44.238 7.677 1.00 35.94 635 GLU A N 1
ATOM 5055 C CA . GLU A 1 635 ? -7.600 -44.638 6.481 1.00 35.94 635 GLU A CA 1
ATOM 5056 C C . GLU A 1 635 ? -8.120 -45.916 5.776 1.00 35.94 635 GLU A C 1
ATOM 5058 O O . GLU A 1 635 ? -7.880 -47.042 6.220 1.00 35.94 635 GLU A O 1
ATOM 5063 N N . GLY A 1 636 ? -8.796 -45.732 4.630 1.00 33.69 636 GLY A N 1
ATOM 5064 C CA . GLY A 1 636 ? -9.591 -46.772 3.956 1.00 33.69 636 GLY A CA 1
ATOM 5065 C C . GLY A 1 636 ? -9.214 -47.121 2.507 1.00 33.69 636 GLY A C 1
ATOM 5066 O O . GLY A 1 636 ? -9.986 -47.801 1.842 1.00 33.69 636 GLY A O 1
ATOM 5067 N N . THR A 1 637 ? -8.051 -46.678 2.014 1.00 37.44 637 THR A N 1
ATOM 5068 C CA . THR A 1 637 ? -7.435 -47.050 0.715 1.00 37.44 637 THR A CA 1
ATOM 5069 C C . THR A 1 637 ? -8.349 -47.152 -0.524 1.00 37.44 637 THR A C 1
ATOM 5071 O O . THR A 1 637 ? -8.766 -48.250 -0.883 1.00 37.44 637 THR A O 1
ATOM 5074 N N . GLU A 1 638 ? -8.473 -46.075 -1.305 1.00 34.94 638 GLU A N 1
ATOM 5075 C CA . GLU A 1 638 ? -8.294 -46.150 -2.769 1.00 34.94 638 GLU A CA 1
ATOM 5076 C C . GLU A 1 638 ? -7.957 -44.768 -3.365 1.00 34.94 638 GLU A C 1
ATOM 5078 O O . GLU A 1 638 ? -8.319 -43.732 -2.815 1.00 34.94 638 GLU A O 1
ATOM 5083 N N . ASP A 1 639 ? -7.180 -44.759 -4.451 1.00 42.97 639 ASP A N 1
ATOM 5084 C CA . ASP A 1 639 ? -6.596 -43.556 -5.066 1.00 42.97 639 ASP A CA 1
ATOM 5085 C C . ASP A 1 639 ? -7.573 -42.942 -6.085 1.00 42.97 639 ASP A C 1
ATOM 5087 O O . ASP A 1 639 ? -7.556 -43.272 -7.276 1.00 42.97 639 ASP A O 1
ATOM 5091 N N . THR A 1 640 ? -8.486 -42.088 -5.610 1.00 35.47 640 THR A N 1
ATOM 5092 C CA . THR A 1 640 ? -9.436 -41.348 -6.458 1.00 35.47 640 THR A CA 1
ATOM 5093 C C . THR A 1 640 ? -8.734 -40.174 -7.144 1.00 35.47 640 THR A C 1
ATOM 5095 O O . THR A 1 640 ? -8.839 -39.027 -6.710 1.00 35.47 640 THR A O 1
ATOM 5098 N N . GLY A 1 641 ? -7.977 -40.484 -8.198 1.00 34.56 641 GLY A N 1
ATOM 5099 C CA . GLY A 1 641 ? -7.140 -39.523 -8.918 1.00 34.56 641 GLY A CA 1
ATOM 5100 C C . GLY A 1 641 ? -7.882 -38.306 -9.494 1.00 34.56 641 GLY A C 1
ATOM 5101 O O . GLY A 1 641 ? -9.075 -38.362 -9.789 1.00 34.56 641 GLY A O 1
ATOM 5102 N N . TRP A 1 642 ? -7.122 -37.221 -9.675 1.00 37.09 642 TRP A N 1
ATOM 5103 C CA . TRP A 1 642 ? -7.552 -35.865 -10.043 1.00 37.09 642 TRP A CA 1
ATOM 5104 C C . TRP A 1 642 ? -8.717 -35.778 -11.047 1.00 37.09 642 TRP A C 1
ATOM 5106 O O . TRP A 1 642 ? -8.541 -35.927 -12.259 1.00 37.09 642 TRP A O 1
ATOM 5116 N N . HIS A 1 643 ? -9.894 -35.411 -10.540 1.00 30.70 643 HIS A N 1
ATOM 5117 C CA . HIS A 1 643 ? -11.021 -34.932 -11.334 1.00 30.70 643 HIS A CA 1
ATOM 5118 C C . HIS A 1 643 ? -11.723 -33.786 -10.601 1.00 30.70 643 HIS A C 1
ATOM 5120 O O . HIS A 1 643 ? -12.345 -34.001 -9.564 1.00 30.70 643 HIS A O 1
ATOM 5126 N N . PHE A 1 644 ? -11.672 -32.585 -11.183 1.00 35.81 644 PHE A N 1
ATOM 5127 C CA . PHE A 1 644 ? -12.555 -31.486 -10.804 1.00 35.81 644 PHE A CA 1
ATOM 5128 C C . PHE A 1 644 ? -13.984 -31.838 -11.248 1.00 35.81 644 PHE A C 1
ATOM 5130 O O . PHE A 1 644 ? -14.345 -31.716 -12.421 1.00 35.81 644 PHE A O 1
ATOM 5137 N N . ALA A 1 645 ? -14.773 -32.381 -10.323 1.00 33.06 645 ALA A N 1
ATOM 5138 C CA . ALA A 1 645 ? -16.181 -32.677 -10.538 1.00 33.06 645 ALA A CA 1
ATOM 5139 C C . ALA A 1 645 ? -16.997 -31.424 -10.193 1.00 33.06 645 ALA A C 1
ATOM 5141 O O . ALA A 1 645 ? -17.197 -31.129 -9.018 1.00 33.06 645 ALA A O 1
ATOM 5142 N N . GLY A 1 646 ? -17.430 -30.689 -11.224 1.00 37.41 646 GLY A N 1
ATOM 5143 C CA . GLY A 1 646 ? -18.127 -29.407 -11.072 1.00 37.41 646 GLY A CA 1
ATOM 5144 C C . GLY A 1 646 ? -19.331 -29.457 -10.121 1.00 37.41 646 GLY A C 1
ATOM 5145 O O . GLY A 1 646 ? -20.034 -30.468 -10.039 1.00 37.41 646 GLY A O 1
ATOM 5146 N N . PHE A 1 647 ? -19.539 -28.341 -9.420 1.00 44.62 647 PHE A N 1
ATOM 5147 C CA . PHE A 1 647 ? -20.331 -28.176 -8.194 1.00 44.62 647 PHE A CA 1
ATOM 5148 C C . PHE A 1 647 ? -21.662 -28.946 -8.162 1.00 44.62 647 PHE A C 1
ATOM 5150 O O . PHE A 1 647 ? -22.691 -28.544 -8.715 1.00 44.62 647 PHE A O 1
ATOM 5157 N N . GLY A 1 648 ? -21.632 -30.094 -7.484 1.00 36.47 648 GLY A N 1
ATOM 5158 C CA . GLY A 1 648 ? -22.770 -30.990 -7.337 1.00 36.47 648 GLY A CA 1
ATOM 5159 C C . GLY A 1 648 ? -23.628 -30.634 -6.129 1.00 36.47 648 GLY A C 1
ATOM 5160 O O . GLY A 1 648 ? -23.397 -31.191 -5.057 1.00 36.47 648 GLY A O 1
ATOM 5161 N N . ARG A 1 649 ? -24.642 -29.775 -6.330 1.00 36.06 649 ARG A N 1
ATOM 5162 C CA . ARG A 1 649 ? -25.689 -29.444 -5.337 1.00 36.06 649 ARG A CA 1
ATOM 5163 C C . ARG A 1 649 ? -26.061 -30.648 -4.457 1.00 36.06 649 ARG A C 1
ATOM 5165 O O . ARG A 1 649 ? -26.624 -31.623 -4.962 1.00 36.06 649 ARG A O 1
ATOM 5172 N N . LYS A 1 650 ? -25.816 -30.542 -3.150 1.00 43.31 650 LYS A N 1
ATOM 5173 C CA . LYS A 1 650 ? -26.408 -31.422 -2.128 1.00 43.31 650 LYS A CA 1
ATOM 5174 C C . LYS A 1 650 ? -27.806 -30.901 -1.757 1.00 43.31 650 LYS A C 1
ATOM 5176 O O . LYS A 1 650 ? -28.044 -29.698 -1.781 1.00 43.31 650 LYS A O 1
ATOM 5181 N N . ASP A 1 651 ? -28.732 -31.812 -1.456 1.00 40.09 651 ASP A N 1
ATOM 5182 C CA . ASP A 1 651 ? -30.101 -31.468 -1.038 1.00 40.09 651 ASP A CA 1
ATOM 5183 C C . ASP A 1 651 ? -30.142 -30.917 0.404 1.00 40.09 651 ASP A C 1
ATOM 5185 O O . ASP A 1 651 ? -29.394 -31.384 1.267 1.00 40.09 651 ASP A O 1
ATOM 5189 N N . ASP A 1 652 ? -31.069 -29.988 0.670 1.00 42.50 652 ASP A N 1
ATOM 5190 C CA . ASP A 1 652 ? -31.234 -29.294 1.957 1.00 42.50 652 ASP A CA 1
ATOM 5191 C C . ASP A 1 652 ? -31.334 -30.240 3.173 1.00 42.50 652 ASP A C 1
ATOM 5193 O O . ASP A 1 652 ? -32.191 -31.134 3.229 1.00 42.50 652 ASP A O 1
ATOM 5197 N N . LYS A 1 653 ? -30.522 -29.973 4.205 1.00 43.56 653 LYS A N 1
ATOM 5198 C CA . LYS A 1 653 ? -30.687 -30.517 5.562 1.00 43.56 653 LYS A CA 1
ATOM 5199 C C . LYS A 1 653 ? -30.228 -29.533 6.637 1.00 43.56 653 LYS A C 1
ATOM 5201 O O . LYS A 1 653 ? -29.036 -29.283 6.780 1.00 43.56 653 LYS A O 1
ATOM 5206 N N . ASP A 1 654 ? -31.175 -29.092 7.462 1.00 42.59 654 ASP A N 1
ATOM 5207 C CA . ASP A 1 654 ? -30.959 -28.223 8.626 1.00 42.59 654 ASP A CA 1
ATOM 5208 C C . ASP A 1 654 ? -30.306 -28.958 9.824 1.00 42.59 654 ASP A C 1
ATOM 5210 O O . ASP A 1 654 ? -30.891 -29.071 10.903 1.00 42.59 654 ASP A O 1
ATOM 5214 N N . GLU A 1 655 ? -29.090 -29.480 9.655 1.00 55.22 655 GLU A N 1
ATOM 5215 C CA . GLU A 1 655 ? -28.243 -29.952 10.760 1.00 55.22 6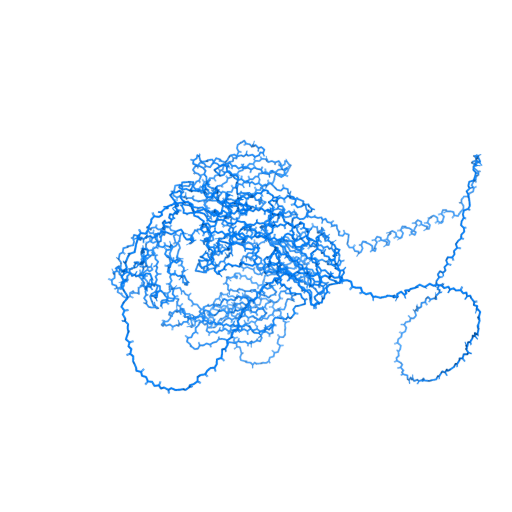55 GLU A CA 1
ATOM 5216 C C . GLU A 1 655 ? -26.884 -29.244 10.679 1.00 55.22 655 GLU A C 1
ATOM 5218 O O . GLU A 1 655 ? -26.083 -29.521 9.788 1.00 55.22 655 GLU A O 1
ATOM 5223 N N . THR A 1 656 ? -26.615 -28.322 11.612 1.00 54.25 656 THR A N 1
ATOM 5224 C CA . THR A 1 656 ? -25.316 -27.636 11.708 1.00 54.25 656 THR A CA 1
ATOM 5225 C C . THR A 1 656 ? -24.205 -28.667 11.943 1.00 54.25 656 THR A C 1
ATOM 5227 O O . THR A 1 656 ? -24.280 -29.396 12.940 1.00 54.25 656 THR A O 1
ATOM 5230 N N . PRO A 1 657 ? -23.186 -28.756 11.074 1.00 60.38 657 PRO A N 1
ATOM 5231 C CA . PRO A 1 657 ? -22.184 -29.811 11.157 1.00 60.38 657 PRO A CA 1
ATOM 5232 C C . PRO A 1 657 ? -21.271 -29.653 12.382 1.00 60.38 657 PRO A C 1
ATOM 5234 O O . PRO A 1 657 ? -20.920 -28.543 12.780 1.00 60.38 657 PRO A O 1
ATOM 5237 N N . ALA A 1 658 ? -20.902 -30.789 12.985 1.00 76.50 658 ALA A N 1
ATOM 5238 C CA . ALA A 1 658 ? -20.252 -30.849 14.299 1.00 76.50 658 ALA A CA 1
ATOM 5239 C C . ALA A 1 658 ? -18.763 -30.439 14.302 1.00 76.50 658 ALA A C 1
ATOM 5241 O O . ALA A 1 658 ? -18.259 -29.935 15.308 1.00 76.50 658 ALA A O 1
ATOM 5242 N N . GLU A 1 659 ? -18.068 -30.655 13.183 1.00 89.44 659 GLU A N 1
ATOM 5243 C CA . GLU A 1 659 ? -16.701 -30.194 12.919 1.00 89.44 659 GLU A CA 1
ATOM 5244 C C . GLU A 1 659 ? -16.695 -29.411 11.598 1.00 89.44 659 GLU A C 1
ATOM 5246 O O . GLU A 1 659 ? -17.465 -29.733 10.694 1.00 89.44 659 GLU A O 1
ATOM 5251 N N . ALA A 1 660 ? -15.843 -28.394 11.479 1.00 92.62 660 ALA A N 1
ATOM 5252 C CA . ALA A 1 660 ? -15.676 -27.562 10.283 1.00 92.62 660 ALA A CA 1
ATOM 5253 C C . ALA A 1 660 ? -14.183 -27.292 10.012 1.00 92.62 660 ALA A C 1
ATOM 5255 O O . ALA A 1 660 ? -13.343 -27.470 10.902 1.00 92.62 660 ALA A O 1
ATOM 5256 N N . VAL A 1 661 ? -13.844 -26.884 8.785 1.00 95.06 661 VAL A N 1
ATOM 5257 C CA . VAL A 1 661 ? -12.453 -26.689 8.333 1.00 95.06 661 VAL A CA 1
ATOM 5258 C C . VAL A 1 661 ? -12.250 -25.324 7.674 1.00 95.06 661 VAL A C 1
ATOM 5260 O O . VAL A 1 661 ? -13.062 -24.884 6.863 1.00 95.06 661 VAL A O 1
ATOM 5263 N N . ARG A 1 662 ? -11.145 -24.651 8.014 1.00 94.81 662 ARG A N 1
ATOM 5264 C CA . ARG A 1 662 ? -10.765 -23.324 7.500 1.00 94.81 662 ARG A CA 1
ATOM 5265 C C . ARG A 1 662 ? -9.400 -23.338 6.807 1.00 94.81 662 ARG A C 1
ATOM 5267 O O . ARG A 1 662 ? -8.483 -23.997 7.311 1.00 94.81 662 ARG A O 1
ATOM 5274 N N . PRO A 1 663 ? -9.219 -22.588 5.704 1.00 95.62 663 PRO A N 1
ATOM 5275 C CA . PRO A 1 663 ? -7.894 -22.256 5.204 1.00 95.62 663 PRO A CA 1
ATOM 5276 C C . PRO A 1 663 ? -7.213 -21.260 6.152 1.00 95.62 663 PRO A C 1
ATOM 5278 O O . PRO A 1 663 ? -7.869 -20.412 6.752 1.00 95.62 663 PRO A O 1
ATOM 5281 N N . LEU A 1 664 ? -5.894 -21.381 6.307 1.00 94.38 664 LEU A N 1
ATOM 5282 C CA . LEU A 1 664 ? -5.089 -20.531 7.197 1.00 94.38 664 LEU A CA 1
ATOM 5283 C C . LEU A 1 664 ? -3.845 -19.928 6.529 1.00 94.38 664 LEU A C 1
ATOM 5285 O O . LEU A 1 664 ? -3.217 -19.043 7.101 1.00 94.38 664 LEU A O 1
ATOM 5289 N N . GLY A 1 665 ? -3.487 -20.393 5.332 1.00 93.44 665 GLY A N 1
ATOM 5290 C CA . GLY A 1 665 ? -2.427 -19.822 4.502 1.00 93.44 665 GLY A CA 1
ATOM 5291 C C . GLY A 1 665 ? -1.564 -20.894 3.849 1.00 93.44 665 GLY A C 1
ATOM 5292 O O . GLY A 1 665 ? -1.920 -22.074 3.830 1.00 93.44 665 GLY A O 1
ATOM 5293 N N . PHE A 1 666 ? -0.405 -20.484 3.342 1.00 91.44 666 PHE A N 1
ATOM 5294 C CA . PHE A 1 666 ? 0.614 -21.380 2.804 1.00 91.44 666 PHE A CA 1
ATOM 5295 C C . PHE A 1 666 ? 1.971 -21.082 3.441 1.00 91.44 666 PHE A C 1
ATOM 5297 O O . PHE A 1 666 ? 2.315 -19.930 3.679 1.00 91.44 666 PHE A O 1
ATOM 5304 N N . VAL A 1 667 ? 2.769 -22.120 3.685 1.00 88.81 667 VAL A N 1
ATOM 5305 C CA . VAL A 1 667 ? 4.186 -21.994 4.047 1.00 88.81 667 VAL A CA 1
ATOM 5306 C C . VAL A 1 667 ? 4.996 -22.475 2.845 1.00 88.81 667 VAL A C 1
ATOM 5308 O O . VAL A 1 667 ? 5.216 -23.673 2.660 1.00 88.81 667 VAL A O 1
ATOM 5311 N N . TYR A 1 668 ? 5.390 -21.530 1.988 1.00 84.31 668 TYR A N 1
ATOM 5312 C CA . TYR A 1 668 ? 5.813 -21.788 0.606 1.00 84.31 668 TYR A CA 1
ATOM 5313 C C . TYR A 1 668 ? 4.707 -22.502 -0.197 1.00 84.31 668 TYR A C 1
ATOM 5315 O O . TYR A 1 668 ? 3.704 -21.883 -0.531 1.00 84.31 668 TYR A O 1
ATOM 5323 N N . ASN A 1 669 ? 4.862 -23.798 -0.485 1.00 88.88 669 ASN A N 1
ATOM 5324 C CA . ASN A 1 669 ? 3.886 -24.613 -1.217 1.00 88.88 669 ASN A CA 1
ATOM 5325 C C . ASN A 1 669 ? 3.064 -25.536 -0.294 1.00 88.88 669 ASN A C 1
ATOM 5327 O O . ASN A 1 669 ? 2.206 -26.270 -0.784 1.00 88.88 669 ASN A O 1
ATOM 5331 N N . ASP A 1 670 ? 3.346 -25.553 1.013 1.00 91.69 670 ASP A N 1
ATOM 5332 C CA . ASP A 1 670 ? 2.618 -26.387 1.969 1.00 91.69 670 ASP A CA 1
ATOM 5333 C C . ASP A 1 670 ? 1.371 -25.645 2.472 1.00 91.69 670 ASP A C 1
ATOM 5335 O O . ASP A 1 670 ? 1.480 -24.565 3.052 1.00 91.69 670 ASP A O 1
ATOM 5339 N N . PHE A 1 671 ? 0.187 -26.221 2.273 1.00 95.25 671 PHE A N 1
ATOM 5340 C CA . PHE A 1 671 ? -1.088 -25.629 2.684 1.00 95.25 671 PHE A CA 1
ATOM 5341 C C . PHE A 1 671 ? -1.324 -25.788 4.192 1.00 95.25 671 PHE A C 1
ATOM 5343 O O . PHE A 1 671 ? -1.145 -26.877 4.741 1.00 95.25 671 PHE A O 1
ATOM 5350 N N . VAL A 1 672 ? -1.763 -24.721 4.860 1.00 96.25 672 VAL A N 1
ATOM 5351 C CA . VAL A 1 672 ? -2.127 -24.707 6.282 1.00 96.25 672 VAL A CA 1
ATOM 5352 C C . VAL A 1 672 ? -3.647 -24.631 6.422 1.00 96.25 672 VAL A C 1
ATOM 5354 O O . VAL A 1 672 ? -4.281 -23.709 5.907 1.00 96.25 672 VAL A O 1
ATOM 5357 N N . CYS A 1 673 ? -4.230 -25.564 7.172 1.00 96.12 673 CYS A N 1
ATOM 5358 C CA . CYS A 1 673 ? -5.660 -25.600 7.482 1.00 96.12 673 CYS A CA 1
ATOM 5359 C C . CYS A 1 673 ? -5.918 -25.821 8.975 1.00 96.12 673 CYS A C 1
ATOM 5361 O O . CYS A 1 673 ? -5.172 -26.540 9.645 1.00 96.12 673 CYS A O 1
ATOM 5363 N N . GLY A 1 674 ? -6.998 -25.239 9.488 1.00 95.88 674 GLY A N 1
ATOM 5364 C CA . GLY A 1 674 ? -7.444 -25.394 10.871 1.00 95.88 674 GLY A CA 1
ATOM 5365 C C . GLY A 1 674 ? -8.786 -26.107 10.968 1.00 95.88 674 GLY A C 1
ATOM 5366 O O . GLY A 1 674 ? -9.630 -25.971 10.085 1.00 95.88 674 GLY A O 1
ATOM 5367 N N . TYR A 1 675 ? -8.981 -26.852 12.053 1.00 95.44 675 TYR A N 1
ATOM 5368 C CA . TYR A 1 675 ? -10.211 -27.582 12.348 1.00 95.44 675 TYR A CA 1
ATOM 5369 C C . TYR A 1 675 ? -10.843 -27.055 13.633 1.00 95.44 675 TYR A C 1
ATOM 5371 O O . TYR A 1 675 ? -10.164 -26.844 14.641 1.00 95.44 675 TYR A O 1
ATOM 5379 N N . LEU A 1 676 ? -12.154 -26.857 13.589 1.00 93.81 676 LEU A N 1
ATOM 5380 C CA . LEU A 1 676 ? -12.968 -26.259 14.644 1.00 93.81 676 LEU A CA 1
ATOM 5381 C C . LEU A 1 676 ? -14.239 -27.088 14.873 1.00 93.81 676 LEU A C 1
ATOM 5383 O O . LEU A 1 676 ? -14.582 -27.957 14.072 1.00 93.81 676 LEU A O 1
ATOM 5387 N N . ARG A 1 677 ? -14.916 -26.834 15.994 1.00 91.75 677 ARG A N 1
ATOM 5388 C CA . ARG A 1 677 ? -16.054 -27.615 16.498 1.00 91.75 677 ARG A CA 1
ATOM 5389 C C . ARG A 1 677 ? -17.191 -26.711 16.933 1.00 91.75 677 ARG A C 1
ATOM 5391 O O . ARG A 1 677 ? -16.945 -25.702 17.591 1.00 91.75 677 ARG A O 1
ATOM 5398 N N . THR A 1 678 ? -18.435 -27.118 16.686 1.00 87.19 678 THR A N 1
ATOM 5399 C CA . THR A 1 678 ? -19.610 -26.399 17.215 1.00 87.19 678 THR A CA 1
ATOM 5400 C C . THR A 1 678 ? -19.657 -26.457 18.745 1.00 87.19 678 THR A C 1
ATOM 5402 O O . THR A 1 678 ? -20.012 -25.473 19.383 1.00 87.19 678 THR A O 1
ATOM 5405 N N . GLU A 1 679 ? -19.231 -27.573 19.354 1.00 88.62 679 GLU A N 1
ATOM 5406 C CA . GLU A 1 679 ? -19.097 -27.693 20.820 1.00 88.62 679 GLU A CA 1
ATOM 5407 C C . GLU A 1 679 ? -18.012 -26.776 21.415 1.00 88.62 679 GLU A C 1
ATOM 5409 O O . GLU A 1 679 ? -18.049 -26.464 22.608 1.00 88.62 679 GLU A O 1
ATOM 5414 N N . ASP A 1 680 ? -17.073 -26.302 20.588 1.00 91.62 680 ASP A N 1
ATOM 5415 C CA . ASP A 1 680 ? -16.017 -25.389 21.016 1.00 91.62 680 ASP A CA 1
ATOM 5416 C C . ASP A 1 680 ? -16.341 -23.908 20.821 1.00 91.62 680 ASP A C 1
ATOM 5418 O O . ASP A 1 680 ? -15.572 -23.061 21.273 1.00 91.62 680 ASP A O 1
ATOM 5422 N N . GLN A 1 681 ? -17.515 -23.569 20.289 1.00 91.44 681 GLN A N 1
ATOM 5423 C CA . GLN A 1 681 ? -17.987 -22.186 20.295 1.00 91.44 681 GLN A CA 1
ATOM 5424 C C . GLN A 1 681 ? -18.066 -21.614 21.724 1.00 91.44 681 GLN A C 1
ATOM 5426 O O . GLN A 1 681 ? -18.182 -22.331 22.728 1.00 91.44 681 GLN A O 1
ATOM 5431 N N . GLY A 1 682 ? -17.945 -20.294 21.811 1.00 89.69 682 GLY A N 1
ATOM 5432 C CA . GLY A 1 682 ? -17.948 -19.532 23.055 1.00 89.69 682 GLY A CA 1
ATOM 5433 C C . GLY A 1 682 ? -17.843 -18.038 22.770 1.00 89.69 682 GLY A C 1
ATOM 5434 O O . GLY A 1 682 ? -18.099 -17.605 21.645 1.00 89.69 682 GLY A O 1
ATOM 5435 N N . THR A 1 683 ? -17.427 -17.257 23.766 1.00 83.38 683 THR A N 1
ATOM 5436 C CA . THR A 1 683 ? -17.144 -15.824 23.586 1.00 83.38 683 THR A CA 1
ATOM 5437 C C . THR A 1 683 ? -15.683 -15.493 23.857 1.00 83.38 683 THR A C 1
ATOM 5439 O O . THR A 1 683 ? -15.021 -16.160 24.653 1.00 83.38 683 THR A O 1
ATOM 5442 N N . THR A 1 684 ? -15.171 -14.430 23.245 1.00 79.31 684 THR A N 1
ATOM 5443 C CA . THR A 1 684 ? -13.967 -13.739 23.722 1.00 79.31 684 THR A CA 1
ATOM 5444 C C . THR A 1 684 ? -14.224 -13.133 25.106 1.00 79.31 684 THR A C 1
ATOM 5446 O O . THR A 1 684 ? -15.369 -13.023 25.557 1.00 79.31 684 THR A O 1
ATOM 5449 N N . VAL A 1 685 ? -13.165 -12.678 25.781 1.00 65.81 685 VAL A N 1
ATOM 5450 C CA . VAL A 1 685 ? -13.297 -11.877 27.013 1.00 65.81 685 VAL A CA 1
ATOM 5451 C C . VAL A 1 685 ? -14.050 -10.551 26.761 1.00 65.81 685 VAL A C 1
ATOM 5453 O O . VAL A 1 685 ? -14.686 -10.018 27.665 1.00 65.81 685 VAL A O 1
ATOM 5456 N N . ALA A 1 686 ? -14.043 -10.055 25.517 1.00 59.34 686 ALA A N 1
ATOM 5457 C CA . ALA A 1 686 ? -14.787 -8.871 25.086 1.00 59.34 686 ALA A CA 1
ATOM 5458 C C . ALA A 1 686 ? -16.287 -9.127 24.800 1.00 59.34 686 ALA A C 1
ATOM 5460 O O . ALA A 1 686 ? -17.029 -8.177 24.550 1.00 59.34 686 ALA A O 1
ATOM 5461 N N . GLY A 1 687 ? -16.745 -10.385 24.876 1.00 65.25 687 GLY A N 1
ATOM 5462 C CA . GLY A 1 687 ? -18.141 -10.791 24.661 1.00 65.25 687 GLY A CA 1
ATOM 5463 C C . GLY A 1 687 ? -18.477 -11.226 23.229 1.00 65.25 687 GLY A C 1
ATOM 5464 O O . GLY A 1 687 ? -19.592 -11.679 22.978 1.00 65.25 687 GLY A O 1
ATOM 5465 N N . ASP A 1 688 ? -17.528 -11.139 22.297 1.00 72.94 688 ASP A N 1
ATOM 5466 C CA . ASP A 1 688 ? -17.733 -11.478 20.884 1.00 72.94 688 ASP A CA 1
ATOM 5467 C C . ASP A 1 688 ? -17.780 -12.986 20.661 1.00 72.94 688 ASP A C 1
ATOM 5469 O O . ASP A 1 688 ? -16.988 -13.725 21.243 1.00 72.94 688 ASP A O 1
ATOM 5473 N N . ALA A 1 689 ? -18.672 -13.456 19.789 1.00 83.19 689 ALA A N 1
ATOM 5474 C CA . ALA A 1 689 ? -18.748 -14.871 19.444 1.00 83.19 689 ALA A CA 1
ATOM 5475 C C . ALA A 1 689 ? -17.451 -15.343 18.764 1.00 83.19 689 ALA A C 1
ATOM 5477 O O . ALA A 1 689 ? -16.988 -14.741 17.796 1.00 83.19 689 ALA A O 1
ATOM 5478 N N . ILE A 1 690 ? -16.881 -16.451 19.243 1.00 88.00 690 ILE A N 1
ATOM 5479 C CA . ILE A 1 690 ? -15.669 -17.052 18.680 1.00 88.00 690 ILE A CA 1
ATOM 5480 C C . ILE A 1 690 ? -15.880 -18.542 18.395 1.00 88.00 690 ILE A C 1
ATOM 5482 O O . ILE A 1 690 ? -16.445 -19.278 19.203 1.00 88.00 690 ILE A O 1
ATOM 5486 N N . SER A 1 691 ? -15.401 -18.980 17.228 1.00 91.50 691 SER A N 1
ATOM 5487 C CA . SER A 1 691 ? -15.324 -20.387 16.808 1.00 91.50 691 SER A CA 1
ATOM 5488 C C . SER A 1 691 ? -13.848 -20.776 16.647 1.00 91.50 691 SER A C 1
ATOM 5490 O O . SER A 1 691 ? -13.324 -20.744 15.532 1.00 91.50 691 SER A O 1
ATOM 5492 N N . PRO A 1 692 ? -13.127 -21.045 17.749 1.00 94.25 692 PRO A N 1
ATOM 5493 C CA . PRO A 1 692 ? -11.692 -21.270 17.703 1.00 94.25 692 PRO A CA 1
ATOM 5494 C C . PRO A 1 692 ? -11.368 -22.699 17.260 1.00 94.25 692 PRO A C 1
ATOM 5496 O O . PRO A 1 692 ? -12.155 -23.633 17.428 1.00 94.25 692 PRO A O 1
ATOM 5499 N N . MET A 1 693 ? -10.174 -22.877 16.707 1.00 95.44 693 MET A N 1
ATOM 5500 C CA . MET A 1 693 ? -9.721 -24.163 16.188 1.00 95.44 693 MET A CA 1
ATOM 5501 C C . MET A 1 693 ? -9.073 -24.988 17.304 1.00 95.44 693 MET A C 1
ATOM 5503 O O . MET A 1 693 ? -8.251 -24.482 18.069 1.00 95.44 693 MET A O 1
ATOM 5507 N N . TYR A 1 694 ? -9.429 -26.269 17.397 1.00 94.69 694 TYR A N 1
ATOM 5508 C CA . TYR A 1 694 ? -8.841 -27.211 18.359 1.00 94.69 694 TYR A CA 1
ATOM 5509 C C . TYR A 1 694 ? -7.564 -27.874 17.813 1.00 94.69 694 TYR A C 1
ATOM 5511 O O . TYR A 1 694 ? -6.824 -28.517 18.560 1.00 94.69 694 TYR A O 1
ATOM 5519 N N . GLU A 1 695 ? -7.322 -27.766 16.503 1.00 94.62 695 GLU A N 1
ATOM 5520 C CA . GLU A 1 695 ? -6.240 -28.449 15.795 1.00 94.62 695 GLU A CA 1
ATOM 5521 C C . GLU A 1 695 ? -5.901 -27.743 14.473 1.00 94.62 695 GLU A C 1
ATOM 5523 O O . GLU A 1 695 ? -6.768 -27.156 13.827 1.00 94.62 695 GLU A O 1
ATOM 5528 N N . LEU A 1 696 ? -4.639 -27.834 14.053 1.00 94.75 696 LEU A N 1
ATOM 5529 C CA . LEU A 1 696 ? -4.126 -27.315 12.784 1.00 94.75 696 LEU A CA 1
ATOM 5530 C C . LEU A 1 696 ? -3.294 -28.388 12.072 1.00 94.75 696 LEU A C 1
ATOM 5532 O O . LEU A 1 696 ? -2.535 -29.119 12.709 1.00 94.75 696 LEU A O 1
ATOM 5536 N N . GLU A 1 697 ? -3.383 -28.457 10.746 1.00 95.50 697 GLU A N 1
ATOM 5537 C CA . GLU A 1 697 ? -2.551 -29.325 9.907 1.00 95.50 697 GLU A CA 1
ATOM 5538 C C . GLU A 1 697 ? -1.838 -28.538 8.805 1.00 95.50 697 GLU A C 1
ATOM 5540 O O . GLU A 1 697 ? -2.382 -27.597 8.233 1.00 95.50 697 GLU A O 1
ATOM 5545 N N . ILE A 1 698 ? -0.614 -28.968 8.498 1.00 93.69 698 ILE A N 1
ATOM 5546 C CA . ILE A 1 698 ? 0.187 -28.517 7.359 1.00 93.69 698 ILE A CA 1
ATOM 5547 C C . ILE A 1 698 ? 0.267 -29.685 6.372 1.00 93.69 698 ILE A C 1
ATOM 5549 O O . ILE A 1 698 ? 0.698 -30.781 6.753 1.00 93.69 698 ILE A O 1
ATOM 5553 N N . ARG A 1 699 ? -0.142 -29.463 5.123 1.00 93.50 699 ARG A N 1
ATOM 5554 C CA . ARG A 1 699 ? -0.230 -30.453 4.038 1.00 93.50 699 ARG A CA 1
ATOM 5555 C C . ARG A 1 699 ? 0.726 -30.133 2.894 1.00 93.50 699 ARG A C 1
ATOM 5557 O O . ARG A 1 699 ? 0.900 -28.971 2.552 1.00 93.50 699 ARG A O 1
ATOM 5564 N N . ASP A 1 700 ? 1.295 -31.159 2.267 1.00 90.50 700 ASP A N 1
ATOM 5565 C CA . ASP A 1 700 ? 2.017 -31.001 0.999 1.00 90.50 700 ASP A CA 1
ATOM 5566 C C . ASP A 1 700 ? 1.062 -30.833 -0.204 1.00 90.50 700 ASP A C 1
ATOM 5568 O O . ASP A 1 700 ? -0.157 -31.005 -0.105 1.00 90.50 700 ASP A O 1
ATOM 5572 N N . THR A 1 701 ? 1.618 -30.544 -1.384 1.00 87.44 701 THR A N 1
ATOM 5573 C CA . THR A 1 701 ? 0.860 -30.429 -2.647 1.00 87.44 701 THR A CA 1
ATOM 5574 C C . THR A 1 701 ? 0.233 -31.746 -3.134 1.00 87.44 701 THR A C 1
ATOM 5576 O O . THR A 1 701 ? -0.435 -31.765 -4.162 1.00 87.44 701 THR A O 1
ATOM 5579 N N . SER A 1 702 ? 0.434 -32.858 -2.417 1.00 88.62 702 SER A N 1
ATOM 5580 C CA . SER A 1 702 ? -0.214 -34.159 -2.634 1.00 88.62 702 SER A CA 1
ATOM 5581 C C . SER A 1 702 ? -1.265 -34.480 -1.556 1.00 88.62 702 SER A C 1
ATOM 5583 O O . SER A 1 702 ? -1.598 -35.654 -1.377 1.00 88.62 702 SER A O 1
ATOM 5585 N N . ASN A 1 703 ? -1.761 -33.469 -0.828 1.00 92.69 703 ASN A N 1
ATOM 5586 C CA . ASN A 1 703 ? -2.747 -33.580 0.260 1.00 92.69 703 ASN A CA 1
ATOM 5587 C C . ASN A 1 703 ? -2.278 -34.436 1.464 1.00 92.69 703 ASN A C 1
ATOM 5589 O O . ASN A 1 703 ? -3.093 -34.938 2.239 1.00 92.69 703 ASN A O 1
ATOM 5593 N N . LYS A 1 704 ? -0.964 -34.630 1.657 1.00 92.75 704 LYS A N 1
ATOM 5594 C CA . LYS A 1 704 ? -0.428 -35.424 2.779 1.00 92.75 704 LYS A CA 1
ATOM 5595 C C . LYS A 1 704 ? -0.048 -34.524 3.938 1.00 92.75 704 LYS A C 1
ATOM 5597 O O . LYS A 1 704 ? 0.699 -33.565 3.768 1.00 92.75 704 LYS A O 1
ATOM 5602 N N . VAL A 1 705 ? -0.506 -34.875 5.137 1.00 92.56 705 VAL A N 1
ATOM 5603 C CA . VAL A 1 705 ? -0.187 -34.144 6.369 1.00 92.56 705 VAL A CA 1
ATOM 5604 C C . VAL A 1 705 ? 1.310 -34.275 6.684 1.00 92.56 705 VAL A C 1
ATOM 5606 O O . VAL A 1 705 ? 1.779 -35.322 7.130 1.00 92.56 705 VAL A O 1
ATOM 5609 N N . LYS A 1 706 ? 2.063 -33.192 6.465 1.00 90.06 706 LYS A N 1
ATOM 5610 C CA . LYS A 1 706 ? 3.469 -33.027 6.871 1.00 90.06 706 LYS A CA 1
ATOM 5611 C C . LYS A 1 706 ? 3.595 -32.794 8.378 1.00 90.06 706 LYS A C 1
ATOM 5613 O O . LYS A 1 706 ? 4.550 -33.263 8.997 1.00 90.06 706 LYS A O 1
ATOM 5618 N N . LYS A 1 707 ? 2.655 -32.050 8.973 1.00 89.94 707 LYS A N 1
ATOM 5619 C CA . LYS A 1 707 ? 2.656 -31.705 10.404 1.00 89.94 707 LYS A CA 1
ATOM 5620 C C . LYS A 1 707 ? 1.234 -31.506 10.925 1.00 89.94 707 LYS A C 1
ATOM 5622 O O . LYS A 1 707 ? 0.382 -30.987 10.218 1.00 89.94 707 LYS A O 1
ATOM 5627 N N . ASN A 1 708 ? 1.020 -31.867 12.184 1.00 92.44 708 ASN A N 1
ATOM 5628 C CA . ASN A 1 708 ? -0.207 -31.629 12.939 1.00 92.44 708 ASN A CA 1
ATOM 5629 C C . ASN A 1 708 ? 0.159 -30.845 14.219 1.00 92.44 708 ASN A C 1
ATOM 5631 O O . ASN A 1 708 ? 1.227 -31.078 14.797 1.00 92.44 708 ASN A O 1
ATOM 5635 N N . TYR A 1 709 ? -0.675 -29.888 14.622 1.00 92.44 709 TYR A N 1
ATOM 5636 C CA . TYR A 1 709 ? -0.535 -29.091 15.840 1.00 92.44 709 TYR A CA 1
ATOM 5637 C C . TYR A 1 709 ? -1.823 -29.198 16.661 1.00 92.44 709 TYR A C 1
ATOM 5639 O O . TYR A 1 709 ? -2.884 -28.746 16.233 1.00 92.44 709 TYR A O 1
ATOM 5647 N N . LYS A 1 710 ? -1.705 -29.781 17.857 1.00 94.00 710 LYS A N 1
ATOM 5648 C CA . LYS A 1 710 ? -2.793 -29.998 18.814 1.00 94.00 710 LYS A CA 1
ATOM 5649 C C . LYS A 1 710 ? -2.227 -30.012 20.231 1.00 94.00 710 LYS A C 1
ATOM 5651 O O . LYS A 1 710 ? -1.171 -30.608 20.450 1.00 94.00 710 LYS A O 1
ATOM 5656 N N . GLN A 1 711 ? -2.922 -29.408 21.192 1.00 91.00 711 GLN A N 1
ATOM 5657 C CA . GLN A 1 711 ? -2.541 -29.475 22.604 1.00 91.00 711 GLN A CA 1
ATOM 5658 C C . GLN A 1 711 ? -3.773 -29.430 23.517 1.00 91.00 711 GLN A C 1
ATOM 5660 O O . GLN A 1 711 ? -4.610 -28.543 23.394 1.00 91.00 711 GLN A O 1
ATOM 5665 N N . ASP A 1 712 ? -3.862 -30.372 24.459 1.00 88.75 712 ASP A N 1
ATOM 5666 C CA . ASP A 1 712 ? -5.005 -30.496 25.370 1.00 88.75 712 ASP A CA 1
ATOM 5667 C C . ASP A 1 712 ? -5.259 -29.201 26.166 1.00 88.75 712 ASP A C 1
ATOM 5669 O O . ASP A 1 712 ? -4.368 -28.687 26.848 1.00 88.75 712 ASP A O 1
ATOM 5673 N N . GLY A 1 713 ? -6.494 -28.693 26.101 1.00 87.31 713 GLY A N 1
ATOM 5674 C CA . GLY A 1 713 ? -6.929 -27.481 26.807 1.00 87.31 713 GLY A CA 1
ATOM 5675 C C . GLY A 1 713 ? -6.476 -26.154 26.183 1.00 87.31 713 GLY A C 1
ATOM 5676 O O . GLY A 1 713 ? -6.728 -25.103 26.773 1.00 87.31 713 GLY A O 1
ATOM 5677 N N . ILE A 1 714 ? -5.826 -26.188 25.015 1.00 91.81 714 ILE A N 1
ATOM 5678 C CA . ILE A 1 714 ? -5.404 -25.007 24.256 1.00 91.81 714 ILE A CA 1
ATOM 5679 C C . ILE A 1 714 ? -6.086 -25.005 22.889 1.00 91.81 714 ILE A C 1
ATOM 5681 O O . ILE A 1 714 ? -6.190 -26.035 22.229 1.00 91.81 714 ILE A O 1
ATOM 5685 N N . PHE A 1 715 ? -6.509 -23.820 22.464 1.00 95.00 715 PHE A N 1
ATOM 5686 C CA . PHE A 1 715 ? -7.169 -23.574 21.187 1.00 95.00 715 PHE A CA 1
ATOM 5687 C C . PHE A 1 715 ? -6.406 -22.508 20.395 1.00 95.00 715 PHE A C 1
ATOM 5689 O O . PHE A 1 715 ? -5.516 -21.842 20.930 1.00 95.00 715 PHE A O 1
ATOM 5696 N N . ILE A 1 716 ? -6.747 -22.345 19.122 1.00 94.38 716 ILE A N 1
ATOM 5697 C CA . ILE A 1 716 ? -6.097 -21.435 18.177 1.00 94.38 716 ILE A CA 1
ATOM 5698 C C . ILE A 1 716 ? -7.146 -20.426 17.695 1.00 94.38 716 ILE A C 1
ATOM 5700 O O . ILE A 1 716 ? -8.217 -20.832 17.240 1.00 94.38 716 ILE A O 1
ATOM 5704 N N . SER A 1 717 ? -6.862 -19.125 17.785 1.00 90.25 717 SER A N 1
ATOM 5705 C CA . SER A 1 717 ? -7.724 -18.089 17.186 1.00 90.25 717 SER A CA 1
ATOM 5706 C C . SER A 1 717 ? -7.512 -17.998 15.678 1.00 90.25 717 SER A C 1
ATOM 5708 O O . SER A 1 717 ? -8.464 -17.955 14.905 1.00 90.25 717 SER A O 1
ATOM 5710 N N . ASP A 1 718 ? -6.243 -17.964 15.285 1.00 89.12 718 ASP A N 1
ATOM 5711 C CA . ASP A 1 718 ? -5.729 -17.686 13.950 1.00 89.12 718 ASP A CA 1
ATOM 5712 C C . ASP A 1 718 ? -4.207 -17.928 13.921 1.00 89.12 718 ASP A C 1
ATOM 5714 O O . ASP A 1 718 ? -3.580 -18.275 14.931 1.00 89.12 718 ASP A O 1
ATOM 5718 N N . VAL A 1 719 ? -3.604 -17.759 12.746 1.00 90.56 719 VAL A N 1
ATOM 5719 C CA . VAL A 1 719 ? -2.151 -17.775 12.552 1.00 90.56 719 VAL A CA 1
ATOM 5720 C C . VAL A 1 719 ? -1.715 -16.538 11.777 1.00 90.56 719 VAL A C 1
ATOM 5722 O O . VAL A 1 719 ? -2.480 -15.996 10.985 1.00 90.56 719 VAL A O 1
ATOM 5725 N N . LEU A 1 720 ? -0.471 -16.119 11.986 1.00 85.25 720 LEU A N 1
ATOM 5726 C CA . LEU A 1 720 ? 0.208 -15.115 11.171 1.00 85.25 720 LEU A CA 1
ATOM 5727 C C . LEU A 1 720 ? 1.389 -15.797 10.479 1.00 85.25 720 LEU A C 1
ATOM 5729 O O . LEU A 1 720 ? 2.264 -16.336 11.160 1.00 85.25 720 LEU A O 1
ATOM 5733 N N . ILE A 1 721 ? 1.403 -15.799 9.145 1.00 85.81 721 ILE A N 1
ATOM 5734 C CA . ILE A 1 721 ? 2.480 -16.386 8.342 1.00 85.81 721 ILE A CA 1
ATOM 5735 C C . ILE A 1 721 ? 3.257 -15.260 7.663 1.00 85.81 721 ILE A C 1
ATOM 5737 O O . ILE A 1 721 ? 2.701 -14.506 6.873 1.00 85.81 721 ILE A O 1
ATOM 5741 N N . GLU A 1 722 ? 4.553 -15.168 7.953 1.00 75.00 722 GLU A N 1
ATOM 5742 C CA . GLU A 1 722 ? 5.462 -14.184 7.366 1.00 75.00 722 GLU A CA 1
ATOM 5743 C C . GLU A 1 722 ? 6.772 -14.869 6.953 1.00 75.00 722 GLU A C 1
ATOM 5745 O O . GLU A 1 722 ? 7.473 -15.459 7.775 1.00 75.00 722 GLU A O 1
ATOM 5750 N N . LYS A 1 723 ? 7.131 -14.789 5.665 1.00 69.44 723 LYS A N 1
ATOM 5751 C CA . LYS A 1 723 ? 8.453 -15.186 5.127 1.00 69.44 723 LYS A CA 1
ATOM 5752 C C . LYS A 1 723 ? 8.900 -16.618 5.501 1.00 69.44 723 LYS A C 1
ATOM 5754 O O . LYS A 1 723 ? 10.089 -16.881 5.681 1.00 69.44 723 LYS A O 1
ATOM 5759 N N . GLY A 1 724 ? 7.950 -17.554 5.603 1.00 72.50 724 GLY A N 1
ATOM 5760 C CA . GLY A 1 724 ? 8.185 -18.961 5.976 1.00 72.50 724 GLY A CA 1
ATOM 5761 C C . GLY A 1 724 ? 8.145 -19.266 7.484 1.00 72.50 724 GLY A C 1
ATOM 5762 O O . GLY A 1 724 ? 8.346 -20.418 7.882 1.00 72.50 724 GLY A O 1
ATOM 5763 N N . PHE A 1 725 ? 7.864 -18.267 8.323 1.00 78.75 725 PHE A N 1
ATOM 5764 C CA . PHE A 1 725 ? 7.605 -18.410 9.756 1.00 78.75 725 PHE A CA 1
ATOM 5765 C C . PHE A 1 725 ? 6.099 -18.329 10.012 1.00 78.75 725 PHE A C 1
ATOM 5767 O O . PHE A 1 725 ? 5.451 -17.393 9.556 1.00 78.75 725 PHE A O 1
ATOM 5774 N N . MET A 1 726 ? 5.544 -19.279 10.766 1.00 89.12 726 MET A N 1
ATOM 5775 C CA . MET A 1 726 ? 4.148 -19.242 11.207 1.00 89.12 726 MET A CA 1
ATOM 5776 C C . MET A 1 726 ? 4.078 -19.033 12.721 1.00 89.12 726 MET A C 1
ATOM 5778 O O . MET A 1 726 ? 4.499 -19.894 13.498 1.00 89.12 726 MET A O 1
ATOM 5782 N N . THR A 1 727 ? 3.506 -17.908 13.135 1.00 88.12 727 THR A N 1
ATOM 5783 C CA . THR A 1 727 ? 3.116 -17.632 14.522 1.00 88.12 727 THR A CA 1
ATOM 5784 C C . THR A 1 727 ? 1.702 -18.156 14.748 1.00 88.12 727 THR A C 1
ATOM 5786 O O . THR A 1 727 ? 0.793 -17.854 13.978 1.00 88.12 727 THR A O 1
ATOM 5789 N N . VAL A 1 728 ? 1.508 -18.941 15.806 1.00 90.69 728 VAL A N 1
ATOM 5790 C CA . VAL A 1 728 ? 0.211 -19.508 16.197 1.00 90.69 728 VAL A CA 1
ATOM 5791 C C . VAL A 1 728 ? -0.323 -18.717 17.385 1.00 90.69 728 VAL A C 1
ATOM 5793 O O . VAL A 1 728 ? 0.282 -18.729 18.463 1.00 90.69 728 VAL A O 1
ATOM 5796 N N . ASN A 1 729 ? -1.455 -18.038 17.202 1.00 88.31 729 ASN A N 1
ATOM 5797 C CA . ASN A 1 729 ? -2.120 -17.293 18.266 1.00 88.31 729 ASN A CA 1
ATOM 5798 C C . ASN A 1 729 ? -2.996 -18.251 19.075 1.00 88.31 729 ASN A C 1
ATOM 5800 O O . ASN A 1 729 ? -3.810 -18.991 18.521 1.00 88.31 729 ASN A O 1
ATOM 5804 N N . ARG A 1 730 ? -2.791 -18.282 20.394 1.00 90.75 730 ARG A N 1
ATOM 5805 C CA . ARG A 1 730 ? -3.332 -19.331 21.264 1.00 90.75 730 ARG A CA 1
ATOM 5806 C C . ARG A 1 730 ? -4.302 -18.782 22.292 1.00 90.75 730 ARG A C 1
ATOM 5808 O O . ARG A 1 730 ? -4.117 -17.685 22.811 1.00 90.75 730 ARG A O 1
ATOM 5815 N N . LEU A 1 731 ? -5.287 -19.603 22.628 1.00 91.12 731 LEU A N 1
ATOM 5816 C CA . LEU A 1 731 ? -6.334 -19.316 23.596 1.00 91.12 731 LEU A CA 1
ATOM 5817 C C . LEU A 1 731 ? -6.415 -20.426 24.651 1.00 91.12 731 LEU A C 1
ATOM 5819 O O . LEU A 1 731 ? -6.139 -21.594 24.361 1.00 91.12 731 LEU A O 1
ATOM 5823 N N . SER A 1 732 ? -6.885 -20.085 25.846 1.00 87.94 732 SER A N 1
ATOM 5824 C CA . SER A 1 732 ? -7.417 -21.038 26.826 1.00 87.94 732 SER A CA 1
ATOM 5825 C C . SER A 1 732 ? -8.914 -20.788 27.053 1.00 87.94 732 SER A C 1
ATOM 5827 O O . SER A 1 732 ? -9.382 -19.654 26.930 1.00 87.94 732 SER A O 1
ATOM 5829 N N . LYS A 1 733 ? -9.673 -21.854 27.351 1.00 89.50 733 LYS A N 1
ATOM 5830 C CA . LYS A 1 733 ? -11.126 -21.810 27.605 1.00 89.50 733 LYS A CA 1
ATOM 5831 C C . LYS A 1 733 ? -11.405 -21.933 29.103 1.00 89.50 733 LYS A C 1
ATOM 5833 O O . LYS A 1 733 ? -10.924 -22.877 29.730 1.00 89.50 733 LYS A O 1
ATOM 5838 N N . ASN A 1 734 ? -12.224 -21.046 29.662 1.00 82.69 734 ASN A N 1
ATOM 5839 C CA . ASN A 1 734 ? -12.745 -21.157 31.026 1.00 82.69 734 ASN A CA 1
ATOM 5840 C C . ASN A 1 734 ? -14.238 -20.795 31.059 1.00 82.69 734 ASN A C 1
ATOM 5842 O O . ASN A 1 734 ? -14.621 -19.730 30.594 1.00 82.69 734 ASN A O 1
ATOM 5846 N N . GLU A 1 735 ? -15.081 -21.702 31.559 1.00 84.00 735 GLU A N 1
ATOM 5847 C CA . GLU A 1 735 ? -16.555 -21.564 31.649 1.00 84.00 735 GLU A CA 1
ATOM 5848 C C . GLU A 1 735 ? -17.287 -21.112 30.355 1.00 84.00 735 GLU A C 1
ATOM 5850 O O . GLU A 1 735 ? -18.443 -20.708 30.401 1.00 84.00 735 GLU A O 1
ATOM 5855 N N . GLY A 1 736 ? -16.648 -21.251 29.184 1.00 81.56 736 GLY A N 1
ATOM 5856 C CA . GLY A 1 736 ? -17.174 -20.834 27.872 1.00 81.56 736 GLY A CA 1
ATOM 5857 C C . GLY A 1 736 ? -16.528 -19.564 27.302 1.00 81.56 736 GLY A C 1
ATOM 5858 O O . GLY A 1 736 ? -16.652 -19.310 26.105 1.00 81.56 736 GLY A O 1
ATOM 5859 N N . VAL A 1 737 ? -15.785 -18.822 28.125 1.00 80.75 737 VAL A N 1
ATOM 5860 C CA . VAL A 1 737 ? -15.010 -17.638 27.731 1.00 80.75 737 VAL A CA 1
ATOM 5861 C C . VAL A 1 737 ? -13.605 -18.051 27.283 1.00 80.75 737 VAL A C 1
ATOM 5863 O O . VAL A 1 737 ? -12.982 -18.939 27.874 1.00 80.75 737 VAL A O 1
ATOM 5866 N N . TYR A 1 738 ? -13.096 -17.391 26.247 1.00 84.50 738 TYR A N 1
ATOM 5867 C CA . TYR A 1 738 ? -11.776 -17.599 25.663 1.00 84.50 738 TYR A CA 1
ATOM 5868 C C . TYR A 1 738 ? -10.847 -16.414 25.927 1.00 84.50 738 TYR A C 1
ATOM 5870 O O . TYR A 1 738 ? -11.184 -15.273 25.616 1.00 84.50 738 TYR A O 1
ATOM 5878 N N . THR A 1 739 ? -9.654 -16.686 26.466 1.00 80.25 739 THR A N 1
ATOM 5879 C CA . THR A 1 739 ? -8.607 -15.680 26.736 1.00 80.25 739 THR A CA 1
ATOM 5880 C C . THR A 1 739 ? -7.324 -16.008 25.985 1.00 80.25 739 THR A C 1
ATOM 5882 O O . THR A 1 739 ? -6.907 -17.166 25.952 1.00 80.25 739 THR A O 1
ATOM 5885 N N . GLY A 1 740 ? -6.674 -14.987 25.421 1.00 81.69 740 GLY A N 1
ATOM 5886 C CA . GLY A 1 740 ? -5.356 -15.110 24.800 1.00 81.69 740 GLY A CA 1
ATOM 5887 C C . GLY A 1 740 ? -4.271 -15.572 25.777 1.00 81.69 740 GLY A C 1
ATOM 5888 O O . GLY A 1 740 ? -4.205 -15.130 26.922 1.00 81.69 740 GLY A O 1
ATOM 5889 N N . ILE A 1 741 ? -3.399 -16.460 25.307 1.00 83.62 741 ILE A N 1
ATOM 5890 C CA . ILE A 1 741 ? -2.199 -16.922 26.013 1.00 83.62 741 ILE A CA 1
ATOM 5891 C C . ILE A 1 741 ? -0.973 -16.787 25.098 1.00 83.62 741 ILE A C 1
ATOM 5893 O O . ILE A 1 741 ? -1.100 -16.532 23.902 1.00 83.62 741 ILE A O 1
ATOM 5897 N N . ALA A 1 742 ? 0.231 -16.958 25.652 1.00 77.94 742 ALA A N 1
ATOM 5898 C CA . ALA A 1 742 ? 1.478 -16.796 24.903 1.00 77.94 742 ALA A CA 1
ATOM 5899 C C . ALA A 1 742 ? 1.495 -17.604 23.586 1.00 77.94 742 ALA A C 1
ATOM 5901 O O . ALA A 1 742 ? 1.213 -18.807 23.579 1.00 77.94 742 ALA A O 1
ATOM 5902 N N . GLN A 1 743 ? 1.868 -16.940 22.489 1.00 84.06 743 GLN A N 1
ATOM 5903 C CA . GLN A 1 743 ? 1.964 -17.507 21.138 1.00 84.06 743 GLN A CA 1
ATOM 5904 C C . GLN A 1 743 ? 2.893 -18.732 21.061 1.00 84.06 743 GLN A C 1
ATOM 5906 O O . GLN A 1 743 ? 3.712 -18.973 21.954 1.00 84.06 743 GLN A O 1
ATOM 5911 N N . ASP A 1 744 ? 2.758 -19.511 19.990 1.00 87.12 744 ASP A N 1
ATOM 5912 C CA . ASP A 1 744 ? 3.720 -20.546 19.588 1.00 87.12 744 ASP A CA 1
ATOM 5913 C C . ASP A 1 744 ? 4.300 -20.246 18.203 1.00 87.12 744 ASP A C 1
ATOM 5915 O O . ASP A 1 744 ? 3.736 -19.448 17.455 1.00 87.12 744 ASP A O 1
ATOM 5919 N N . TYR A 1 745 ? 5.398 -20.907 17.841 1.00 85.94 745 TYR A N 1
ATOM 5920 C CA . TYR A 1 745 ? 6.111 -20.641 16.591 1.00 85.94 745 TYR A CA 1
ATOM 5921 C C . TYR A 1 745 ? 6.446 -21.930 15.840 1.00 85.94 745 TYR A C 1
ATOM 5923 O O . TYR A 1 745 ? 7.056 -22.861 16.372 1.00 85.94 745 TYR A O 1
ATOM 5931 N N . VAL A 1 746 ? 6.091 -21.967 14.558 1.00 83.12 746 VAL A N 1
ATOM 5932 C CA . VAL A 1 746 ? 6.437 -23.036 13.623 1.00 83.12 746 VAL A CA 1
ATOM 5933 C C . VAL A 1 746 ? 7.339 -22.465 12.534 1.00 83.12 746 VAL A C 1
ATOM 5935 O O . VAL A 1 746 ? 6.896 -21.712 11.673 1.00 83.12 746 VAL A O 1
ATOM 5938 N N . THR A 1 747 ? 8.614 -22.853 12.563 1.00 77.94 747 THR A N 1
ATOM 5939 C CA . THR A 1 747 ? 9.569 -22.575 11.485 1.00 77.94 747 THR A CA 1
ATOM 5940 C C . THR A 1 747 ? 9.513 -23.686 10.440 1.00 77.94 747 THR A C 1
ATOM 5942 O O . THR A 1 747 ? 9.437 -24.867 10.801 1.00 77.94 747 THR A O 1
ATOM 5945 N N . ASN A 1 748 ? 9.590 -23.335 9.155 1.00 68.88 748 ASN A N 1
ATOM 5946 C CA . ASN A 1 748 ? 9.983 -24.303 8.135 1.00 68.88 748 ASN A CA 1
ATOM 5947 C C . ASN A 1 748 ? 11.519 -24.421 8.105 1.00 68.88 748 ASN A C 1
ATOM 5949 O O . ASN A 1 748 ? 12.230 -23.431 8.259 1.00 68.88 748 ASN A O 1
ATOM 5953 N N . ASN A 1 749 ? 12.017 -25.645 7.926 1.00 63.66 749 ASN A N 1
ATOM 5954 C CA . ASN A 1 749 ? 13.443 -25.966 7.850 1.00 63.66 749 ASN A CA 1
ATOM 5955 C C . ASN A 1 749 ? 13.824 -26.585 6.485 1.00 63.66 749 ASN A C 1
ATOM 5957 O O . ASN A 1 749 ? 14.947 -27.064 6.332 1.00 63.66 749 ASN A O 1
ATOM 5961 N N . GLU A 1 750 ? 12.905 -26.636 5.513 1.00 56.06 750 GLU A N 1
ATOM 5962 C CA . GLU A 1 750 ? 13.219 -27.030 4.136 1.00 56.06 750 GLU A CA 1
ATOM 5963 C C . GLU A 1 750 ? 14.042 -25.929 3.449 1.00 56.06 750 GLU A C 1
ATOM 5965 O O . GLU A 1 750 ? 13.620 -24.776 3.357 1.00 56.06 750 GLU A O 1
ATOM 5970 N N . GLU A 1 751 ? 15.230 -26.281 2.949 1.00 48.56 751 GLU A N 1
ATOM 5971 C CA . GLU A 1 751 ? 16.041 -25.377 2.131 1.00 48.56 751 GLU A CA 1
ATOM 5972 C C . GLU A 1 751 ? 15.298 -25.088 0.814 1.00 48.56 751 GLU A C 1
ATOM 5974 O O . GLU A 1 751 ? 15.027 -25.997 0.023 1.00 48.56 751 GLU A O 1
ATOM 5979 N N . ARG A 1 752 ? 14.952 -23.812 0.581 1.00 49.06 752 ARG A N 1
ATOM 5980 C CA . ARG A 1 752 ? 14.292 -23.345 -0.651 1.00 49.06 752 ARG A CA 1
ATOM 5981 C C . ARG A 1 752 ? 15.119 -23.819 -1.855 1.00 49.06 752 ARG A C 1
ATOM 5983 O O . ARG A 1 752 ? 16.325 -23.581 -1.887 1.00 49.06 752 ARG A O 1
ATOM 5990 N N . LYS A 1 753 ? 14.484 -24.510 -2.818 1.00 49.88 753 LYS A N 1
ATOM 5991 C CA . LYS A 1 753 ? 15.156 -25.116 -3.991 1.00 49.88 753 LYS A CA 1
ATOM 5992 C C . LYS A 1 753 ? 16.162 -24.135 -4.601 1.00 49.88 753 LYS A C 1
ATOM 5994 O O . LYS A 1 753 ? 15.779 -23.007 -4.900 1.00 49.88 753 LYS A O 1
ATOM 5999 N N . GLU A 1 754 ? 17.404 -24.578 -4.820 1.00 54.81 754 GLU A N 1
ATOM 6000 C CA . GLU A 1 754 ? 18.479 -23.743 -5.374 1.00 54.81 754 GLU A CA 1
ATOM 6001 C C . GLU A 1 754 ? 18.063 -23.100 -6.709 1.00 54.81 754 GLU A C 1
ATOM 6003 O O . GLU A 1 754 ? 18.127 -23.722 -7.776 1.00 54.81 754 GLU A O 1
ATOM 6008 N N . SER A 1 755 ? 17.658 -21.829 -6.658 1.00 72.75 755 SER A N 1
ATOM 6009 C CA . SER A 1 755 ? 17.530 -21.018 -7.860 1.00 72.75 755 SER A CA 1
ATOM 6010 C C . SER A 1 755 ? 18.919 -20.780 -8.441 1.00 72.75 755 SER A C 1
ATOM 6012 O O . SER A 1 755 ? 19.881 -20.493 -7.731 1.00 72.75 755 SER A O 1
ATOM 6014 N N . LYS A 1 756 ? 19.022 -20.862 -9.767 1.00 88.88 756 LYS A N 1
ATOM 6015 C CA . LYS A 1 756 ? 20.251 -20.529 -10.501 1.00 88.88 756 LYS A CA 1
ATOM 6016 C C . LYS A 1 756 ? 20.443 -19.023 -10.712 1.00 88.88 756 LYS A C 1
ATOM 6018 O O . LYS A 1 756 ? 21.436 -18.638 -11.332 1.00 88.88 756 LYS A O 1
ATOM 6023 N N . VAL A 1 757 ? 19.501 -18.211 -10.232 1.00 92.50 757 VAL A N 1
ATOM 6024 C CA . VAL A 1 757 ? 19.595 -16.752 -10.151 1.00 92.50 757 VAL A CA 1
ATOM 6025 C C . VAL A 1 757 ? 19.191 -16.315 -8.742 1.00 92.50 757 VAL A C 1
ATOM 6027 O O . VAL A 1 757 ? 18.140 -16.738 -8.262 1.00 92.50 757 VAL A O 1
ATOM 6030 N N . THR A 1 758 ? 20.008 -15.497 -8.086 1.00 93.19 758 THR A N 1
ATOM 6031 C CA . THR A 1 758 ? 19.807 -15.017 -6.709 1.00 93.19 758 THR A CA 1
ATOM 6032 C C . THR A 1 758 ? 19.817 -13.493 -6.661 1.00 93.19 758 THR A C 1
ATOM 6034 O O . THR A 1 758 ? 20.694 -12.859 -7.241 1.00 93.19 758 THR A O 1
ATOM 6037 N N . ALA A 1 759 ? 18.872 -12.889 -5.938 1.00 93.31 759 ALA A N 1
ATOM 6038 C CA . ALA A 1 759 ? 18.994 -11.491 -5.528 1.00 93.31 759 ALA A CA 1
ATOM 6039 C C . ALA A 1 759 ? 19.998 -11.391 -4.368 1.00 93.31 759 ALA A C 1
ATOM 6041 O O . ALA A 1 759 ? 19.841 -12.058 -3.345 1.00 93.31 759 ALA A O 1
ATOM 6042 N N . GLU A 1 760 ? 21.035 -10.576 -4.533 1.00 94.56 760 GLU A N 1
ATOM 6043 C CA . GLU A 1 760 ? 22.134 -10.424 -3.579 1.00 94.56 760 GLU A CA 1
ATOM 6044 C C . GLU A 1 760 ? 22.424 -8.948 -3.303 1.00 94.56 760 GLU A C 1
ATOM 6046 O O . GLU A 1 760 ? 22.440 -8.123 -4.217 1.00 94.56 760 GLU A O 1
ATOM 6051 N N . ALA A 1 761 ? 22.717 -8.630 -2.042 1.00 95.12 761 ALA A N 1
ATOM 6052 C CA . ALA A 1 761 ? 23.271 -7.339 -1.656 1.00 95.12 761 ALA A CA 1
ATOM 6053 C C . ALA A 1 761 ? 24.804 -7.363 -1.773 1.00 95.12 761 ALA A C 1
ATOM 6055 O O . ALA A 1 761 ? 25.459 -8.307 -1.323 1.00 95.12 761 ALA A O 1
ATOM 6056 N N . PHE A 1 762 ? 25.390 -6.303 -2.322 1.00 95.06 762 PHE A N 1
ATOM 6057 C CA . PHE A 1 762 ? 26.836 -6.071 -2.348 1.00 95.06 762 PHE A CA 1
ATOM 6058 C C . PHE A 1 762 ? 27.133 -4.610 -1.994 1.00 95.06 762 PHE A C 1
ATOM 6060 O O . PHE A 1 762 ? 26.260 -3.757 -2.113 1.00 95.06 762 PHE A O 1
ATOM 6067 N N . SER A 1 763 ? 28.356 -4.305 -1.553 1.00 95.19 763 SER A N 1
ATOM 6068 C CA . SER A 1 763 ? 28.714 -2.948 -1.116 1.00 95.19 763 SER A CA 1
ATOM 6069 C C . SER A 1 763 ? 29.877 -2.355 -1.903 1.00 95.19 763 SER A C 1
ATOM 6071 O O . SER A 1 763 ? 30.867 -3.029 -2.195 1.00 95.19 763 SER A O 1
ATOM 6073 N N . THR A 1 764 ? 29.766 -1.061 -2.184 1.00 95.12 764 THR A N 1
ATOM 6074 C CA . THR A 1 764 ? 30.803 -0.213 -2.795 1.00 95.12 764 THR A CA 1
ATOM 6075 C C . THR A 1 764 ? 31.239 0.886 -1.822 1.00 95.12 764 THR A C 1
ATOM 6077 O O . THR A 1 764 ? 30.819 0.887 -0.667 1.00 95.12 764 THR A O 1
ATOM 6080 N N . VAL A 1 765 ? 32.110 1.802 -2.259 1.00 94.12 765 VAL A N 1
ATOM 6081 C CA . VAL A 1 765 ? 32.529 2.957 -1.441 1.00 94.12 765 VAL A CA 1
ATOM 6082 C C . VAL A 1 765 ? 31.643 4.182 -1.690 1.00 94.12 765 VAL A C 1
ATOM 6084 O O . VAL A 1 765 ? 31.481 4.983 -0.780 1.00 94.12 765 VAL A O 1
ATOM 6087 N N . LEU A 1 766 ? 31.082 4.337 -2.895 1.00 95.31 766 LEU A N 1
ATOM 6088 C CA . LEU A 1 766 ? 30.355 5.549 -3.288 1.00 95.31 766 LEU A CA 1
ATOM 6089 C C . LEU A 1 766 ? 28.842 5.446 -3.062 1.00 95.31 766 LEU A C 1
ATOM 6091 O O . LEU A 1 766 ? 28.227 6.391 -2.579 1.00 95.31 766 LEU A O 1
ATOM 6095 N N . LYS A 1 767 ? 28.259 4.295 -3.414 1.00 94.69 767 LYS A N 1
ATOM 6096 C CA . LYS A 1 767 ? 26.818 4.002 -3.313 1.00 94.69 767 LYS A CA 1
ATOM 6097 C C . LYS A 1 767 ? 26.498 2.992 -2.205 1.00 94.69 767 LYS A C 1
ATOM 6099 O O . LYS A 1 767 ? 25.358 2.573 -2.060 1.00 94.69 767 LYS A O 1
ATOM 6104 N N . GLU A 1 768 ? 27.512 2.576 -1.446 1.00 95.81 768 GLU A N 1
ATOM 6105 C CA . GLU A 1 768 ? 27.398 1.622 -0.339 1.00 95.81 768 GLU A CA 1
ATOM 6106 C C . GLU A 1 768 ? 26.646 0.338 -0.755 1.00 95.81 768 GLU A C 1
ATOM 6108 O O . GLU A 1 768 ? 26.989 -0.224 -1.804 1.00 95.81 768 GLU A O 1
ATOM 6113 N N . LYS A 1 769 ? 25.697 -0.160 0.057 1.00 96.38 769 LYS A N 1
ATOM 6114 C CA . LYS A 1 769 ? 24.852 -1.344 -0.198 1.00 96.38 769 LYS A CA 1
ATOM 6115 C C . LYS A 1 769 ? 23.901 -1.123 -1.384 1.00 96.38 769 LYS A C 1
ATOM 6117 O O . LYS A 1 769 ? 22.960 -0.335 -1.300 1.00 96.38 769 LYS A O 1
ATOM 6122 N N . GLN A 1 770 ? 24.142 -1.900 -2.437 1.00 95.19 770 GLN A N 1
ATOM 6123 C CA . GLN A 1 770 ? 23.404 -2.003 -3.698 1.00 95.19 770 GLN A CA 1
ATOM 6124 C C . GLN A 1 770 ? 22.926 -3.450 -3.921 1.00 95.19 770 GLN A C 1
ATOM 6126 O O . GLN A 1 770 ? 23.465 -4.389 -3.329 1.00 95.19 770 GLN A O 1
ATOM 6131 N N . MET A 1 771 ? 21.961 -3.646 -4.821 1.00 96.06 771 MET A N 1
ATOM 6132 C CA . MET A 1 771 ? 21.408 -4.957 -5.180 1.00 96.06 771 MET A CA 1
ATOM 6133 C C . MET A 1 771 ? 21.863 -5.439 -6.564 1.00 96.06 771 MET A C 1
ATOM 6135 O O . MET A 1 771 ? 22.109 -4.653 -7.486 1.00 96.06 771 MET A O 1
ATOM 6139 N N . ARG A 1 772 ? 21.952 -6.763 -6.726 1.00 95.81 772 ARG A N 1
ATOM 6140 C CA . ARG A 1 772 ? 22.251 -7.452 -7.992 1.00 95.81 772 ARG A CA 1
ATOM 6141 C C . ARG A 1 772 ? 21.470 -8.762 -8.126 1.00 95.81 772 ARG A C 1
ATOM 6143 O O . ARG A 1 772 ? 21.153 -9.394 -7.124 1.00 95.81 772 ARG A O 1
ATOM 6150 N N . LEU A 1 773 ? 21.221 -9.191 -9.361 1.00 96.31 773 LEU A N 1
ATOM 6151 C CA . LEU A 1 773 ? 20.774 -10.539 -9.718 1.00 96.31 773 LEU A CA 1
ATOM 6152 C C . LEU A 1 773 ? 21.984 -11.356 -10.177 1.00 96.31 773 LEU A C 1
ATOM 6154 O O . LEU A 1 773 ? 22.466 -11.185 -11.299 1.00 96.31 773 LEU A O 1
ATOM 6158 N N . THR A 1 774 ? 22.481 -12.225 -9.302 1.00 95.38 774 THR A N 1
ATOM 6159 C CA . THR A 1 774 ? 23.658 -13.076 -9.512 1.00 95.38 774 THR A CA 1
ATOM 6160 C C . THR A 1 774 ? 23.285 -14.405 -10.154 1.00 95.38 774 THR A C 1
ATOM 6162 O O . THR A 1 774 ? 22.250 -14.980 -9.842 1.00 95.38 774 THR A O 1
ATOM 6165 N N . PHE A 1 775 ? 24.128 -14.909 -11.057 1.00 93.56 775 PHE A N 1
ATOM 6166 C CA . PHE A 1 775 ? 23.913 -16.152 -11.798 1.00 93.56 775 PHE A CA 1
ATOM 6167 C C . PHE A 1 775 ? 24.865 -17.258 -11.334 1.00 93.56 775 PHE A C 1
ATOM 6169 O O . PHE A 1 775 ? 26.057 -17.038 -11.141 1.00 93.56 775 PHE A O 1
ATOM 6176 N N . ALA A 1 776 ? 24.362 -18.493 -11.269 1.00 91.50 776 ALA A N 1
ATOM 6177 C CA . ALA A 1 776 ? 25.144 -19.672 -10.882 1.00 91.50 776 ALA A CA 1
ATOM 6178 C C . ALA A 1 776 ? 26.235 -20.099 -11.896 1.00 91.50 776 ALA A C 1
ATOM 6180 O O . ALA A 1 776 ? 27.047 -20.971 -11.592 1.00 91.50 776 ALA A O 1
ATOM 6181 N N . ASP A 1 777 ? 26.260 -19.510 -13.097 1.00 89.56 777 ASP A N 1
ATOM 6182 C CA . ASP A 1 777 ? 27.387 -19.604 -14.033 1.00 89.56 777 ASP A CA 1
ATOM 6183 C C . ASP A 1 777 ? 27.742 -18.184 -14.523 1.00 89.56 777 ASP A C 1
ATOM 6185 O O . ASP A 1 777 ? 26.832 -17.413 -14.847 1.00 89.56 777 ASP A O 1
ATOM 6189 N N . GLU A 1 778 ? 29.042 -17.863 -14.592 1.00 90.31 778 GLU A N 1
ATOM 6190 C CA . GLU A 1 778 ? 29.562 -16.532 -14.955 1.00 90.31 778 GLU A CA 1
ATOM 6191 C C . GLU A 1 778 ? 29.080 -16.049 -16.341 1.00 90.31 778 GLU A C 1
ATOM 6193 O O . GLU A 1 778 ? 28.812 -16.840 -17.253 1.00 90.31 778 GLU A O 1
ATOM 6198 N N . ILE A 1 779 ? 29.009 -14.727 -16.516 1.00 92.38 779 ILE A N 1
ATOM 6199 C CA . ILE A 1 779 ? 28.722 -14.076 -17.804 1.00 92.38 779 ILE A CA 1
ATOM 6200 C C . ILE A 1 779 ? 30.042 -13.782 -18.541 1.00 92.38 779 ILE A C 1
ATOM 6202 O O . ILE A 1 779 ? 31.002 -13.305 -17.942 1.00 92.38 779 ILE A O 1
ATOM 6206 N N . GLU A 1 780 ? 30.098 -14.045 -19.854 1.00 91.12 780 GLU A N 1
ATOM 6207 C CA . GLU A 1 780 ? 31.299 -13.800 -20.682 1.00 91.12 780 GLU A CA 1
ATOM 6208 C C . GLU A 1 780 ? 31.293 -12.446 -21.429 1.00 91.12 780 GLU A C 1
ATOM 6210 O O . GLU A 1 780 ? 32.355 -11.969 -21.831 1.00 91.12 780 GLU A O 1
ATOM 6215 N N . GLU A 1 781 ? 30.129 -11.814 -21.636 1.00 92.44 781 GLU A N 1
ATOM 6216 C CA . GLU A 1 781 ? 29.989 -10.575 -22.420 1.00 92.44 781 GLU A CA 1
ATOM 6217 C C . GLU A 1 781 ? 29.068 -9.556 -21.721 1.00 92.44 781 GLU A C 1
ATOM 6219 O O . GLU A 1 781 ? 27.862 -9.754 -21.612 1.00 92.44 781 GLU A O 1
ATOM 6224 N N . PHE A 1 782 ? 29.637 -8.431 -21.278 1.00 93.50 782 PHE A N 1
ATOM 6225 C CA . PHE A 1 782 ? 28.984 -7.445 -20.395 1.00 93.50 782 PHE A CA 1
ATOM 6226 C C . PHE A 1 782 ? 28.223 -6.320 -21.115 1.00 93.50 782 PHE A C 1
ATOM 6228 O O . PHE A 1 782 ? 27.841 -5.329 -20.501 1.00 93.50 782 PHE A O 1
ATOM 6235 N N . SER A 1 783 ? 28.044 -6.428 -22.431 1.00 92.25 783 SER A N 1
ATOM 6236 C CA . SER A 1 783 ? 27.369 -5.416 -23.251 1.00 92.25 783 SER A CA 1
ATOM 6237 C C . SER A 1 783 ? 26.162 -6.048 -23.945 1.00 92.25 783 SER A C 1
ATOM 6239 O O . SER A 1 783 ? 26.271 -6.423 -25.115 1.00 92.25 783 SER A O 1
ATOM 6241 N N . PRO A 1 784 ? 25.037 -6.234 -23.229 1.00 94.00 784 PRO A N 1
ATOM 6242 C CA . PRO A 1 784 ? 23.864 -6.882 -23.788 1.00 94.00 784 PRO A CA 1
ATOM 6243 C C . PRO A 1 784 ? 23.285 -6.073 -24.949 1.00 94.00 784 PRO A C 1
ATOM 6245 O O . PRO A 1 784 ? 23.230 -4.844 -24.935 1.00 94.00 784 PRO A O 1
ATOM 6248 N N . LYS A 1 785 ? 22.791 -6.777 -25.965 1.00 94.38 785 LYS A N 1
ATOM 6249 C CA . LYS A 1 785 ? 22.010 -6.174 -27.041 1.00 94.38 785 LYS A CA 1
ATOM 6250 C C . LYS A 1 785 ? 20.640 -5.783 -26.488 1.00 94.38 785 LYS A C 1
ATOM 6252 O O . LYS A 1 785 ? 19.819 -6.660 -26.209 1.00 94.38 785 LYS A O 1
ATOM 6257 N N . ILE A 1 786 ? 20.388 -4.480 -26.382 1.00 92.44 786 ILE A N 1
ATOM 6258 C CA . ILE A 1 786 ? 19.103 -3.960 -25.912 1.00 92.44 786 ILE A CA 1
ATOM 6259 C C . ILE A 1 786 ? 18.012 -4.195 -26.959 1.00 92.44 786 ILE A C 1
ATOM 6261 O O . ILE A 1 786 ? 18.172 -3.884 -28.144 1.00 92.44 786 ILE A O 1
ATOM 6265 N N . LEU A 1 787 ? 16.900 -4.767 -26.508 1.00 92.12 787 LEU A N 1
ATOM 6266 C CA . LEU A 1 787 ? 15.674 -4.967 -27.264 1.00 92.12 787 LEU A CA 1
ATOM 6267 C C . LEU A 1 787 ? 14.558 -4.131 -26.640 1.00 92.12 787 LEU A C 1
ATOM 6269 O O . LEU A 1 787 ? 14.439 -4.028 -25.421 1.00 92.12 787 LEU A O 1
ATOM 6273 N N . ARG A 1 788 ? 13.699 -3.581 -27.495 1.00 88.50 788 ARG A N 1
ATOM 6274 C CA . ARG A 1 788 ? 12.433 -2.966 -27.092 1.00 88.50 788 ARG A CA 1
ATOM 6275 C C . ARG A 1 788 ? 11.319 -3.730 -27.817 1.00 88.50 788 ARG A C 1
ATOM 6277 O O . ARG A 1 788 ? 11.110 -3.498 -29.013 1.00 88.50 788 ARG A O 1
ATOM 6284 N N . PRO A 1 789 ? 10.735 -4.763 -27.178 1.00 85.31 789 PRO A N 1
ATOM 6285 C CA . PRO A 1 789 ? 9.446 -5.336 -27.545 1.00 85.31 789 PRO A CA 1
ATOM 6286 C C . PRO A 1 789 ? 8.398 -4.284 -27.911 1.00 85.31 789 PRO A C 1
ATOM 6288 O O . PRO A 1 789 ? 8.502 -3.110 -27.566 1.00 85.31 789 PRO A O 1
ATOM 6291 N N . LYS A 1 790 ? 7.384 -4.723 -28.650 1.00 81.06 790 LYS A N 1
ATOM 6292 C CA . LYS A 1 790 ? 6.251 -3.894 -29.060 1.00 81.06 790 LYS A CA 1
ATOM 6293 C C . LYS A 1 790 ? 4.945 -4.557 -28.652 1.00 81.06 790 LYS A C 1
ATOM 6295 O O . LYS A 1 790 ? 4.877 -5.789 -28.687 1.00 81.06 790 LYS A O 1
ATOM 6300 N N . LYS A 1 791 ? 3.918 -3.751 -28.374 1.00 80.81 791 LYS A N 1
ATOM 6301 C CA . LYS A 1 791 ? 2.547 -4.236 -28.197 1.00 80.81 791 LYS A CA 1
ATOM 6302 C C . LYS A 1 791 ? 2.016 -4.723 -29.547 1.00 80.81 791 LYS A C 1
ATOM 6304 O O . LYS A 1 791 ? 2.151 -4.028 -30.560 1.00 80.81 791 LYS A O 1
ATOM 6309 N N . VAL A 1 792 ? 1.470 -5.933 -29.574 1.00 80.81 792 VAL A N 1
ATOM 6310 C CA . VAL A 1 792 ? 0.654 -6.461 -30.673 1.00 80.81 792 VAL A CA 1
ATOM 6311 C C . VAL A 1 792 ? -0.715 -5.796 -30.595 1.00 80.81 792 VAL A C 1
ATOM 6313 O O . VAL A 1 792 ? -1.343 -5.823 -29.542 1.00 80.81 792 VAL A O 1
ATOM 6316 N N . MET A 1 793 ? -1.182 -5.215 -31.700 1.00 66.50 793 MET A N 1
ATOM 6317 C CA . MET A 1 793 ? -2.563 -4.750 -31.804 1.00 66.50 793 MET A CA 1
ATOM 6318 C C . MET A 1 793 ? -3.508 -5.952 -31.884 1.00 66.50 793 MET A C 1
ATOM 6320 O O . MET A 1 793 ? -3.611 -6.603 -32.928 1.00 66.50 793 MET A O 1
ATOM 6324 N N . GLU A 1 794 ? -4.205 -6.219 -30.785 1.00 63.22 794 GLU A N 1
ATOM 6325 C CA . GLU A 1 794 ? -5.430 -7.019 -30.765 1.00 63.22 794 GLU A CA 1
ATOM 6326 C C . GLU A 1 794 ? -6.572 -6.236 -31.456 1.00 63.22 794 GLU A C 1
ATOM 6328 O O . GLU A 1 794 ? -6.443 -5.050 -31.764 1.00 63.22 794 GLU A O 1
ATOM 6333 N N . THR A 1 795 ? -7.702 -6.888 -31.754 1.00 50.38 795 THR A N 1
ATOM 6334 C CA . THR A 1 795 ? -8.872 -6.190 -32.347 1.00 50.38 795 THR A CA 1
ATOM 6335 C C . THR A 1 795 ? -9.825 -5.636 -31.282 1.00 50.38 795 THR A C 1
ATOM 6337 O O . THR A 1 795 ? -10.543 -4.679 -31.554 1.00 50.38 795 THR A O 1
ATOM 6340 N N . GLN A 1 796 ? -9.812 -6.230 -30.086 1.00 53.91 796 GLN A N 1
ATOM 6341 C CA . GLN A 1 796 ? -10.405 -5.746 -28.838 1.00 53.91 796 GLN A CA 1
ATOM 6342 C C . GLN A 1 796 ? -9.859 -6.637 -27.707 1.00 53.91 796 GLN A C 1
ATOM 6344 O O . GLN A 1 796 ? -9.971 -7.857 -27.845 1.00 53.91 796 GLN A O 1
ATOM 6349 N N . PRO A 1 797 ? -9.272 -6.089 -26.629 1.00 59.25 797 PRO A N 1
ATOM 6350 C CA . PRO A 1 797 ? -8.972 -6.875 -25.437 1.00 59.25 797 PRO A CA 1
ATOM 6351 C C . PRO A 1 797 ? -10.255 -7.230 -24.676 1.00 59.25 797 PRO A C 1
ATOM 6353 O O . PRO A 1 797 ? -11.298 -6.592 -24.848 1.00 59.25 797 PRO A O 1
ATOM 6356 N N . ILE A 1 798 ? -10.189 -8.254 -23.823 1.00 71.38 798 ILE A N 1
ATOM 6357 C CA . ILE A 1 798 ? -11.328 -8.675 -23.000 1.00 71.38 798 ILE A CA 1
ATOM 6358 C C . ILE A 1 798 ? -11.374 -7.801 -21.740 1.00 71.38 798 ILE A C 1
ATOM 6360 O O . ILE A 1 798 ? -10.568 -7.971 -20.827 1.00 71.38 798 ILE A O 1
ATOM 6364 N N . THR A 1 799 ? -12.324 -6.865 -21.685 1.00 71.62 799 THR A N 1
ATOM 6365 C CA . THR A 1 799 ? -12.623 -6.095 -20.468 1.00 71.62 799 THR A CA 1
ATOM 6366 C C . THR A 1 799 ? -13.568 -6.885 -19.565 1.00 71.62 799 THR A C 1
ATOM 6368 O O . THR A 1 799 ? -14.645 -7.281 -20.013 1.00 71.62 799 THR A O 1
ATOM 6371 N N . ILE A 1 800 ? -13.198 -7.095 -18.299 1.00 68.12 800 ILE A N 1
ATOM 6372 C CA . ILE A 1 800 ? -13.991 -7.881 -17.339 1.00 68.12 800 ILE A CA 1
ATOM 6373 C C . ILE A 1 800 ? -14.375 -6.996 -16.152 1.00 68.12 800 ILE A C 1
ATOM 6375 O O . ILE A 1 800 ? -13.557 -6.715 -15.283 1.00 68.12 800 ILE A O 1
ATOM 6379 N N . SER A 1 801 ? -15.627 -6.539 -16.132 1.00 62.94 801 SER A N 1
ATOM 6380 C CA . SER A 1 801 ? -16.186 -5.724 -15.049 1.00 62.94 801 SER A CA 1
ATOM 6381 C C . SER A 1 801 ? -16.828 -6.593 -13.968 1.00 62.94 801 SER A C 1
ATOM 6383 O O . SER A 1 801 ? -17.726 -7.383 -14.276 1.00 62.94 801 SER A O 1
ATOM 6385 N N . PHE A 1 802 ? -16.438 -6.385 -12.713 1.00 65.50 802 PHE A N 1
ATOM 6386 C CA . PHE A 1 802 ? -17.036 -7.028 -11.542 1.00 65.50 802 PHE A CA 1
ATOM 6387 C C . PHE A 1 802 ? -17.897 -6.043 -10.746 1.00 65.50 802 PHE A C 1
ATOM 6389 O O . PHE A 1 802 ? -17.789 -4.829 -10.915 1.00 65.50 802 PHE A O 1
ATOM 6396 N N . ASP A 1 803 ? -18.793 -6.566 -9.908 1.00 55.22 803 ASP A N 1
ATOM 6397 C CA . ASP A 1 803 ? -19.753 -5.750 -9.162 1.00 55.22 803 ASP A CA 1
ATOM 6398 C C . ASP A 1 803 ? -19.284 -5.562 -7.706 1.00 55.22 803 ASP A C 1
ATOM 6400 O O . ASP A 1 803 ? -19.830 -6.164 -6.783 1.00 55.22 803 ASP A O 1
ATOM 6404 N N . ASP A 1 804 ? -18.253 -4.727 -7.514 1.00 53.78 804 ASP A N 1
ATOM 6405 C CA . ASP A 1 804 ? -17.478 -4.500 -6.267 1.00 53.78 804 ASP A CA 1
ATOM 6406 C C . ASP A 1 804 ? -18.266 -3.862 -5.090 1.00 53.78 804 ASP A C 1
ATOM 6408 O O . ASP A 1 804 ? -17.722 -3.151 -4.245 1.00 53.78 804 ASP A O 1
ATOM 6412 N N . LYS A 1 805 ? -19.577 -4.106 -4.999 1.00 49.16 805 LYS A N 1
ATOM 6413 C CA . LYS A 1 805 ? -20.500 -3.489 -4.032 1.00 49.16 805 LYS A CA 1
ATOM 6414 C C . LYS A 1 805 ? -20.376 -4.010 -2.592 1.00 49.16 805 LYS A C 1
ATOM 6416 O O . LYS A 1 805 ? -21.061 -3.492 -1.708 1.00 49.16 805 LYS A O 1
ATOM 6421 N N . VAL A 1 806 ? -19.550 -5.025 -2.336 1.00 50.56 806 VAL A N 1
ATOM 6422 C CA . VAL A 1 806 ? -19.366 -5.606 -0.995 1.00 50.56 806 VAL A CA 1
ATOM 6423 C C . VAL A 1 806 ? -18.413 -4.730 -0.176 1.00 50.56 806 VAL A C 1
ATOM 6425 O O . VAL A 1 806 ? -17.197 -4.919 -0.192 1.00 50.56 806 VAL A O 1
ATOM 6428 N N . LYS A 1 807 ? -18.967 -3.757 0.558 1.00 55.84 807 LYS A N 1
ATOM 6429 C CA . LYS A 1 807 ? -18.211 -3.010 1.573 1.00 55.84 807 LYS A CA 1
ATOM 6430 C C . LYS A 1 807 ? -17.870 -3.935 2.743 1.00 55.84 807 LYS A C 1
ATOM 6432 O O . LYS A 1 807 ? -18.761 -4.359 3.473 1.00 55.84 807 LYS A O 1
ATOM 6437 N N . THR A 1 808 ? -16.583 -4.214 2.921 1.00 62.09 808 THR A N 1
ATOM 6438 C CA . THR A 1 808 ? -16.027 -4.827 4.135 1.00 62.09 808 THR A CA 1
ATOM 6439 C C . THR A 1 808 ? -15.446 -3.734 5.035 1.00 62.09 808 THR A C 1
ATOM 6441 O O . THR A 1 808 ? -14.924 -2.729 4.547 1.00 62.09 808 THR A O 1
ATOM 6444 N N . ASP A 1 809 ? -15.549 -3.902 6.355 1.00 74.19 809 ASP A N 1
ATOM 6445 C CA . ASP A 1 809 ? -14.952 -2.966 7.311 1.00 74.19 809 ASP A CA 1
ATOM 6446 C C . ASP A 1 809 ? -13.441 -3.224 7.413 1.00 74.19 809 ASP A C 1
ATOM 6448 O O . ASP A 1 809 ? -12.987 -4.156 8.076 1.00 74.19 809 ASP A O 1
ATOM 6452 N N . LYS A 1 810 ? -12.661 -2.393 6.714 1.00 86.38 810 LYS A N 1
ATOM 6453 C CA . LYS A 1 810 ? -11.195 -2.464 6.634 1.00 86.38 810 LYS A CA 1
ATOM 6454 C C . LYS A 1 810 ? -10.535 -1.264 7.320 1.00 86.38 810 LYS A C 1
ATOM 6456 O O . LYS A 1 810 ? -11.070 -0.152 7.325 1.00 86.38 810 LYS A O 1
ATOM 6461 N N . PHE A 1 811 ? -9.332 -1.483 7.847 1.00 90.94 811 PHE A N 1
ATOM 6462 C CA . PHE A 1 811 ? -8.484 -0.487 8.502 1.00 90.94 811 PHE A CA 1
ATOM 6463 C C . PHE A 1 811 ? -7.246 -0.185 7.650 1.00 90.94 811 PHE A C 1
ATOM 6465 O O . PHE A 1 811 ? -6.317 -0.989 7.546 1.00 90.94 811 PHE A O 1
ATOM 6472 N N . TYR A 1 812 ? -7.228 1.003 7.054 1.00 93.50 812 TYR A N 1
ATOM 6473 C CA . TYR A 1 812 ? -6.195 1.484 6.142 1.00 93.50 812 TYR A CA 1
ATOM 6474 C C . TYR A 1 812 ? -5.113 2.245 6.913 1.00 93.50 812 TYR A C 1
ATOM 6476 O O . TYR A 1 812 ? -5.409 3.207 7.627 1.00 93.50 812 TYR A O 1
ATOM 6484 N N . VAL A 1 813 ? -3.851 1.838 6.763 1.00 95.62 813 VAL A N 1
ATOM 6485 C CA . VAL A 1 813 ? -2.707 2.444 7.459 1.00 95.62 813 VAL A CA 1
ATOM 6486 C C . VAL A 1 813 ? -1.940 3.362 6.518 1.00 95.62 813 VAL A C 1
ATOM 6488 O O . VAL A 1 813 ? -1.187 2.893 5.665 1.00 95.62 813 VAL A O 1
ATOM 6491 N N . TYR A 1 814 ? -2.081 4.673 6.700 1.00 94.81 814 TYR A N 1
ATOM 6492 C CA . TYR A 1 814 ? -1.339 5.673 5.931 1.00 94.81 814 TYR A CA 1
ATOM 6493 C C . TYR A 1 814 ? -0.099 6.133 6.707 1.00 94.81 814 TYR A C 1
ATOM 6495 O O . TYR A 1 814 ? -0.181 6.491 7.881 1.00 94.81 814 TYR A O 1
ATOM 6503 N N . GLY A 1 815 ? 1.062 6.135 6.054 1.00 93.44 815 GLY A N 1
ATOM 6504 C CA . GLY A 1 815 ? 2.351 6.509 6.644 1.00 93.44 815 GLY A CA 1
ATOM 6505 C C . GLY A 1 815 ? 3.423 6.687 5.570 1.00 93.44 815 GLY A C 1
ATOM 6506 O O . GLY A 1 815 ? 3.240 6.249 4.435 1.00 93.44 815 GLY A O 1
ATOM 6507 N N . VAL A 1 816 ? 4.515 7.393 5.888 1.00 92.75 816 VAL A N 1
ATOM 6508 C CA . VAL A 1 816 ? 5.595 7.760 4.936 1.00 92.75 816 VAL A CA 1
ATOM 6509 C C . VAL A 1 816 ? 5.103 8.276 3.562 1.00 92.75 816 VAL A C 1
ATOM 6511 O O . VAL A 1 816 ? 5.714 8.063 2.513 1.00 92.75 816 VAL A O 1
ATOM 6514 N N . GLY A 1 817 ? 3.956 8.965 3.558 1.00 91.69 817 GLY A N 1
ATOM 6515 C CA . GLY A 1 817 ? 3.348 9.567 2.370 1.00 91.69 817 GLY A CA 1
ATOM 6516 C C . GLY A 1 817 ? 2.695 8.594 1.377 1.00 91.69 817 GLY A C 1
ATOM 6517 O O . GLY A 1 817 ? 2.590 8.941 0.198 1.00 91.69 817 GLY A O 1
ATOM 6518 N N . LYS A 1 818 ? 2.279 7.396 1.811 1.00 92.00 818 LYS A N 1
ATOM 6519 C CA . LYS A 1 818 ? 1.425 6.470 1.040 1.00 92.00 818 LYS A CA 1
ATOM 6520 C C . LYS A 1 818 ? 0.486 5.659 1.948 1.00 92.00 818 LYS A C 1
ATOM 6522 O O . LYS A 1 818 ? 0.649 5.663 3.169 1.00 92.00 818 LYS A O 1
ATOM 6527 N N . LEU A 1 819 ? -0.465 4.934 1.356 1.00 92.62 819 LEU A N 1
ATOM 6528 C CA . LEU A 1 819 ? -1.040 3.750 2.002 1.00 92.62 819 LEU A CA 1
ATOM 6529 C C . LEU A 1 819 ? 0.084 2.709 2.159 1.00 92.62 819 LEU A C 1
ATOM 6531 O O . LEU A 1 819 ? 0.863 2.489 1.231 1.00 92.62 819 LEU A O 1
ATOM 6535 N N . ALA A 1 820 ? 0.216 2.131 3.350 1.00 91.25 820 ALA A N 1
ATOM 6536 C CA . ALA A 1 820 ? 1.340 1.272 3.723 1.00 91.25 820 ALA A CA 1
ATOM 6537 C C . ALA A 1 820 ? 0.926 -0.153 4.128 1.00 91.25 820 ALA A C 1
ATOM 6539 O O . ALA A 1 820 ? 1.781 -1.037 4.138 1.00 91.25 820 ALA A O 1
ATOM 6540 N N . ALA A 1 821 ? -0.345 -0.359 4.488 1.00 89.50 821 ALA A N 1
ATOM 6541 C CA . ALA A 1 821 ? -0.981 -1.658 4.715 1.00 89.50 821 ALA A CA 1
ATOM 6542 C C . ALA A 1 821 ? -2.510 -1.498 4.837 1.00 89.50 821 ALA A C 1
ATOM 6544 O O . ALA A 1 821 ? -2.995 -0.415 5.182 1.00 89.50 821 ALA A O 1
ATOM 6545 N N . VAL A 1 822 ? -3.244 -2.593 4.637 1.00 88.56 822 VAL A N 1
ATOM 6546 C CA . VAL A 1 822 ? -4.670 -2.746 4.968 1.00 88.56 822 VAL A CA 1
ATOM 6547 C C . VAL A 1 822 ? -4.806 -3.920 5.946 1.00 88.56 822 VAL A C 1
ATOM 6549 O O . VAL A 1 822 ? -4.076 -4.903 5.823 1.00 88.56 822 VAL A O 1
ATOM 6552 N N . TYR A 1 823 ? -5.694 -3.813 6.938 1.00 86.88 823 TYR A N 1
ATOM 6553 C CA . TYR A 1 823 ? -5.949 -4.861 7.936 1.00 86.88 823 TYR A CA 1
ATOM 6554 C C . TYR A 1 823 ? -7.429 -4.949 8.319 1.00 86.88 823 TYR A C 1
ATOM 6556 O O . TYR A 1 823 ? -8.125 -3.939 8.341 1.00 86.88 823 TYR A O 1
ATOM 6564 N N . ASP A 1 824 ? -7.859 -6.121 8.778 1.00 81.69 824 ASP A N 1
ATOM 6565 C CA . ASP A 1 824 ? -9.230 -6.367 9.261 1.00 81.69 824 ASP A CA 1
ATOM 6566 C C . ASP A 1 824 ? -9.380 -6.159 10.771 1.00 81.69 824 ASP A C 1
ATOM 6568 O O . ASP A 1 824 ? -10.484 -6.085 11.303 1.00 81.69 824 ASP A O 1
ATOM 6572 N N . LYS A 1 825 ? -8.257 -6.025 11.485 1.00 85.69 825 LYS A N 1
ATOM 6573 C CA . LYS A 1 825 ? -8.238 -5.730 12.920 1.00 85.69 825 LYS A CA 1
ATOM 6574 C C . LYS A 1 825 ? -7.571 -4.393 13.179 1.00 85.69 825 LYS A C 1
ATOM 6576 O O . LYS A 1 825 ? -6.385 -4.210 12.889 1.00 85.69 825 LYS A O 1
ATOM 6581 N N . ALA A 1 826 ? -8.312 -3.503 13.832 1.00 90.44 826 ALA A N 1
ATOM 6582 C CA . ALA A 1 826 ? -7.836 -2.193 14.254 1.00 90.44 826 ALA A CA 1
ATOM 6583 C C . ALA A 1 826 ? -6.524 -2.276 15.046 1.00 90.44 826 ALA A C 1
ATOM 6585 O O . ALA A 1 826 ? -5.613 -1.490 14.806 1.00 90.44 826 ALA A O 1
ATOM 6586 N N . ALA A 1 827 ? -6.380 -3.271 15.929 1.00 89.06 827 ALA A N 1
ATOM 6587 C CA . ALA A 1 827 ? -5.166 -3.462 16.718 1.00 89.06 827 ALA A CA 1
ATOM 6588 C C . ALA A 1 827 ? -3.898 -3.656 15.861 1.00 89.06 827 ALA A C 1
ATOM 6590 O O . ALA A 1 827 ? -2.872 -3.043 16.158 1.00 89.06 827 ALA A O 1
ATOM 6591 N N . TYR A 1 828 ? -3.957 -4.434 14.773 1.00 89.06 828 TYR A N 1
ATOM 6592 C CA . TYR A 1 828 ? -2.813 -4.624 13.867 1.00 89.06 828 TYR A CA 1
ATOM 6593 C C . TYR A 1 828 ? -2.523 -3.353 13.059 1.00 89.06 828 TYR A C 1
ATOM 6595 O O . TYR A 1 828 ? -1.366 -2.947 12.938 1.00 89.06 828 TYR A O 1
ATOM 6603 N N . ALA A 1 829 ? -3.569 -2.664 12.596 1.00 93.94 829 ALA A N 1
ATOM 6604 C CA . ALA A 1 829 ? -3.429 -1.379 11.917 1.00 93.94 829 ALA A CA 1
ATOM 6605 C C . ALA A 1 829 ? -2.774 -0.315 12.819 1.00 93.94 829 ALA A C 1
ATOM 6607 O O . ALA A 1 829 ? -1.847 0.376 12.397 1.00 93.94 829 ALA A O 1
ATOM 6608 N N . ILE A 1 830 ? -3.189 -0.235 14.086 1.00 94.94 830 ILE A N 1
ATOM 6609 C CA . ILE A 1 830 ? -2.642 0.671 15.108 1.00 94.94 830 ILE A CA 1
ATOM 6610 C C . ILE A 1 830 ? -1.188 0.315 15.443 1.00 94.94 830 ILE A C 1
ATOM 6612 O O . ILE A 1 830 ? -0.342 1.204 15.538 1.00 94.94 830 ILE A O 1
ATOM 6616 N N . GLN A 1 831 ? -0.860 -0.974 15.575 1.00 91.75 831 GLN A N 1
ATOM 6617 C CA . GLN A 1 831 ? 0.524 -1.431 15.751 1.00 91.75 831 GLN A CA 1
ATOM 6618 C C . GLN A 1 831 ? 1.409 -1.045 14.558 1.00 91.75 831 GLN A C 1
ATOM 6620 O O . GLN A 1 831 ? 2.529 -0.577 14.766 1.00 91.75 831 GLN A O 1
ATOM 6625 N N . LYS A 1 832 ? 0.917 -1.175 13.320 1.00 93.44 832 LYS A N 1
ATOM 6626 C CA . LYS A 1 832 ? 1.664 -0.773 12.121 1.00 93.44 832 LYS A CA 1
ATOM 6627 C C . LYS A 1 832 ? 1.825 0.745 12.025 1.00 93.44 832 LYS A C 1
ATOM 6629 O O . LYS A 1 832 ? 2.930 1.217 11.767 1.00 93.44 832 LYS A O 1
ATOM 6634 N N . ALA A 1 833 ? 0.765 1.511 12.278 1.00 95.19 833 ALA A N 1
ATOM 6635 C CA . ALA A 1 833 ? 0.790 2.974 12.269 1.00 95.19 833 ALA A CA 1
ATOM 6636 C C . ALA A 1 833 ? 1.742 3.550 13.337 1.00 95.19 833 ALA A C 1
ATOM 6638 O O . ALA A 1 833 ? 2.464 4.509 13.064 1.00 95.19 833 ALA A O 1
ATOM 6639 N N . GLU A 1 834 ? 1.804 2.934 14.523 1.00 93.44 834 GLU A N 1
ATOM 6640 C CA . GLU A 1 834 ? 2.721 3.293 15.618 1.00 93.44 834 GLU A CA 1
ATOM 6641 C C . GLU A 1 834 ? 4.205 3.153 15.232 1.00 93.44 834 GLU A C 1
ATOM 6643 O O . GLU A 1 834 ? 5.021 3.958 15.696 1.00 93.44 834 GLU A O 1
ATOM 6648 N N . GLN A 1 835 ? 4.538 2.184 14.362 1.00 91.00 835 GLN A N 1
ATOM 6649 C CA . GLN A 1 835 ? 5.893 1.927 13.843 1.00 91.00 835 GLN A CA 1
ATOM 6650 C C . GLN A 1 835 ? 6.332 2.901 12.740 1.00 91.00 835 GLN A C 1
ATOM 6652 O O . GLN A 1 835 ? 7.516 3.206 12.649 1.00 91.00 835 GLN A O 1
ATOM 6657 N N . ILE A 1 836 ? 5.408 3.356 11.883 1.00 91.75 836 ILE A N 1
ATOM 6658 C CA . ILE A 1 836 ? 5.717 4.183 10.692 1.00 91.75 836 ILE A CA 1
ATOM 6659 C C . ILE A 1 836 ? 5.265 5.645 10.833 1.00 91.75 836 ILE A C 1
ATOM 6661 O O . ILE A 1 836 ? 5.050 6.336 9.838 1.00 91.75 836 ILE A O 1
ATOM 6665 N N . SER A 1 837 ? 5.046 6.085 12.076 1.00 91.75 837 SER A N 1
ATOM 6666 C CA . SER A 1 837 ? 4.526 7.411 12.431 1.00 91.75 837 SER A CA 1
ATOM 6667 C C . SER A 1 837 ? 3.276 7.829 11.642 1.00 91.75 837 SER A C 1
ATOM 6669 O O . SER A 1 837 ? 3.118 8.996 11.274 1.00 91.75 837 SER A O 1
ATOM 6671 N N . GLY A 1 838 ? 2.379 6.870 11.409 1.00 94.81 838 GLY A N 1
ATOM 6672 C CA . GLY A 1 838 ? 1.206 6.997 10.548 1.00 94.81 838 GLY A CA 1
ATOM 6673 C C . GLY A 1 838 ? -0.123 7.249 11.267 1.00 94.81 838 GLY A C 1
ATOM 6674 O O . GLY A 1 838 ? -0.179 7.612 12.449 1.00 94.81 838 GLY A O 1
ATOM 6675 N N . VAL A 1 839 ? -1.198 7.018 10.515 1.00 95.69 839 VAL A N 1
ATOM 6676 C CA . VAL A 1 839 ? -2.607 7.110 10.922 1.00 95.69 839 VAL A CA 1
ATOM 6677 C C . VAL A 1 839 ? -3.378 5.864 10.467 1.00 95.69 839 VAL A C 1
ATOM 6679 O O . VAL A 1 839 ? -2.988 5.209 9.499 1.00 95.69 839 VAL A O 1
ATOM 6682 N N . VAL A 1 840 ? -4.467 5.539 11.164 1.00 96.62 840 VAL A N 1
ATOM 6683 C CA . VAL A 1 840 ? -5.394 4.444 10.842 1.00 96.62 840 VAL A CA 1
ATOM 6684 C C . VAL A 1 840 ? -6.755 5.025 10.496 1.00 96.62 840 VAL A C 1
ATOM 6686 O O . VAL A 1 840 ? -7.319 5.794 11.278 1.00 96.62 840 VAL A O 1
ATOM 6689 N N . ILE A 1 841 ? -7.277 4.624 9.342 1.00 94.12 841 ILE A N 1
ATOM 6690 C CA . ILE A 1 841 ? -8.485 5.162 8.717 1.00 94.12 841 ILE A CA 1
ATOM 6691 C C . ILE A 1 841 ? -9.463 4.012 8.412 1.00 94.12 841 ILE A C 1
ATOM 6693 O O . ILE A 1 841 ? -9.015 2.921 8.060 1.00 94.12 841 ILE A O 1
ATOM 6697 N N . SER A 1 842 ? -10.776 4.220 8.544 1.00 91.56 842 SER A N 1
ATOM 6698 C CA . SER A 1 842 ? -11.795 3.220 8.169 1.00 91.56 842 SER A CA 1
ATOM 6699 C C . SER A 1 842 ? -12.111 3.204 6.664 1.00 91.56 842 SER A C 1
ATOM 6701 O O . SER A 1 842 ? -11.772 4.132 5.928 1.00 91.56 842 SER A O 1
ATOM 6703 N N . SER A 1 843 ? -12.862 2.192 6.225 1.00 87.75 843 SER A N 1
ATOM 6704 C CA . SER A 1 843 ? -13.564 2.115 4.928 1.00 87.75 843 SER A CA 1
ATOM 6705 C C . SER A 1 843 ? -14.554 3.263 4.652 1.00 87.75 843 SER A C 1
ATOM 6707 O O . SER A 1 843 ? -15.019 3.418 3.526 1.00 87.75 843 SER A O 1
ATOM 6709 N N . GLU A 1 844 ? -14.871 4.093 5.648 1.00 87.81 844 GLU A N 1
ATOM 6710 C CA . GLU A 1 844 ? -15.719 5.293 5.537 1.00 87.81 844 GLU A CA 1
ATOM 6711 C C . GLU A 1 844 ? -14.903 6.598 5.676 1.00 87.81 844 GLU A C 1
ATOM 6713 O O . GLU A 1 844 ? -15.464 7.679 5.847 1.00 87.81 844 GLU A O 1
ATOM 6718 N N . GLN A 1 845 ? -13.569 6.495 5.601 1.00 90.56 845 GLN A N 1
ATOM 6719 C CA . GLN A 1 845 ? -12.583 7.564 5.808 1.00 90.56 845 GLN A CA 1
ATOM 6720 C C . GLN A 1 845 ? -12.538 8.194 7.225 1.00 90.56 845 GLN A C 1
ATOM 6722 O O . GLN A 1 845 ? -11.883 9.221 7.415 1.00 90.56 845 GLN A O 1
ATOM 6727 N N . SER A 1 846 ? -13.138 7.575 8.249 1.00 89.75 846 SER A N 1
ATOM 6728 C CA . SER A 1 846 ? -13.017 8.032 9.648 1.00 89.75 846 SER A CA 1
ATOM 6729 C C . SER A 1 846 ? -11.624 7.794 10.238 1.00 89.75 846 SER A C 1
ATOM 6731 O O . SER A 1 846 ? -11.027 6.739 10.029 1.00 89.75 846 SER A O 1
ATOM 6733 N N . TYR A 1 847 ? -11.140 8.725 11.070 1.00 92.00 847 TYR A N 1
ATOM 6734 C CA . TYR A 1 847 ? -9.908 8.562 11.852 1.00 92.00 847 TYR A CA 1
ATOM 6735 C C . TYR A 1 847 ? -10.115 7.629 13.051 1.00 92.00 847 TYR A C 1
ATOM 6737 O O . TYR A 1 847 ? -10.696 8.013 14.066 1.00 92.00 847 TYR A O 1
ATOM 6745 N N . ILE A 1 848 ? -9.554 6.426 12.962 1.00 94.31 848 ILE A N 1
ATOM 6746 C CA . ILE A 1 848 ? -9.566 5.423 14.034 1.00 94.31 848 ILE A CA 1
ATOM 6747 C C . ILE A 1 848 ? -8.428 5.680 15.028 1.00 94.31 848 ILE A C 1
ATOM 6749 O O . ILE A 1 848 ? -8.613 5.546 16.238 1.00 94.31 848 ILE A O 1
ATOM 6753 N N . TRP A 1 849 ? -7.246 6.064 14.532 1.00 95.81 849 TRP A N 1
ATOM 6754 C CA . TRP A 1 849 ? -6.060 6.304 15.360 1.00 95.81 849 TRP A CA 1
ATOM 6755 C C . TRP A 1 849 ? -5.019 7.187 14.660 1.00 95.81 849 TRP A C 1
ATOM 6757 O O . TRP A 1 849 ? -4.845 7.099 13.448 1.00 95.81 849 TRP A O 1
ATOM 6767 N N . GLU A 1 850 ? -4.258 7.984 15.414 1.00 94.75 850 GLU A N 1
ATOM 6768 C CA . GLU A 1 850 ? -3.122 8.751 14.885 1.00 94.75 850 GLU A CA 1
ATOM 6769 C C . GLU A 1 850 ? -1.929 8.752 15.847 1.00 94.75 850 GLU A C 1
ATOM 6771 O O . GLU A 1 850 ? -2.061 9.099 17.028 1.00 94.75 850 GLU A O 1
ATOM 6776 N N . LYS A 1 851 ? -0.720 8.503 15.326 1.00 93.69 851 LYS A N 1
ATOM 6777 C CA . LYS A 1 851 ? 0.514 8.617 16.114 1.00 93.69 851 LYS A CA 1
ATOM 6778 C C . LYS A 1 851 ? 0.672 10.046 16.626 1.00 93.69 851 LYS A C 1
ATOM 6780 O O . LYS A 1 851 ? 0.887 10.964 15.838 1.00 93.69 851 LYS A O 1
ATOM 6785 N N . GLY A 1 852 ? 0.654 10.233 17.943 1.00 86.62 852 GLY A N 1
ATOM 6786 C CA . GLY A 1 852 ? 1.040 11.495 18.582 1.00 86.62 852 GLY A CA 1
ATOM 6787 C C . GLY A 1 852 ? 0.065 12.671 18.422 1.00 86.62 852 GLY A C 1
ATOM 6788 O O . GLY A 1 852 ? 0.456 13.786 18.772 1.00 86.62 852 GLY A O 1
ATOM 6789 N N . ASN A 1 853 ? -1.172 12.447 17.948 1.00 89.44 853 ASN A N 1
ATOM 6790 C CA . ASN A 1 853 ? -2.271 13.425 18.031 1.00 89.44 853 ASN A CA 1
ATOM 6791 C C . ASN A 1 853 ? -3.151 13.180 19.273 1.00 89.44 853 ASN A C 1
ATOM 6793 O O . ASN A 1 853 ? -4.360 12.945 19.182 1.00 89.44 853 ASN A O 1
ATOM 6797 N N . ARG A 1 854 ? -2.493 13.160 20.434 1.00 90.06 854 ARG A N 1
ATOM 6798 C CA . ARG A 1 854 ? -3.057 12.818 21.741 1.00 90.06 854 ARG A CA 1
ATOM 6799 C C . ARG A 1 854 ? -2.619 13.857 22.769 1.00 90.06 854 ARG A C 1
ATOM 6801 O O . ARG A 1 854 ? -1.424 14.138 22.872 1.00 90.06 854 ARG A O 1
ATOM 6808 N N . ASP A 1 855 ? -3.564 14.376 23.548 1.00 89.12 855 ASP A N 1
ATOM 6809 C CA . ASP A 1 855 ? -3.264 15.272 24.668 1.00 89.12 855 ASP A CA 1
ATOM 6810 C C . ASP A 1 855 ? -2.407 14.578 25.732 1.00 89.12 855 ASP A C 1
ATOM 6812 O O . ASP A 1 855 ? -2.536 13.378 25.973 1.00 89.12 855 ASP A O 1
ATOM 6816 N N . LEU A 1 856 ? -1.542 15.333 26.413 1.00 89.19 856 LEU A N 1
ATOM 6817 C CA . LEU A 1 856 ? -0.655 14.789 27.452 1.00 89.19 856 LEU A CA 1
ATOM 6818 C C . LEU A 1 856 ? -1.371 14.532 28.789 1.00 89.19 856 LEU A C 1
ATOM 6820 O O . LEU A 1 856 ? -0.857 13.798 29.626 1.00 89.19 856 LEU A O 1
ATOM 6824 N N . VAL A 1 857 ? -2.555 15.116 28.980 1.00 94.94 857 VAL A N 1
ATOM 6825 C CA . VAL A 1 857 ? -3.451 14.895 30.122 1.00 94.94 857 VAL A CA 1
ATOM 6826 C C . VAL A 1 857 ? -4.878 14.981 29.597 1.00 94.94 857 VAL A C 1
ATOM 6828 O O . VAL A 1 857 ? -5.210 15.976 28.956 1.00 94.94 857 VAL A O 1
ATOM 6831 N N . TYR A 1 858 ? -5.714 13.979 29.863 1.00 96.31 858 TYR A N 1
ATOM 6832 C CA . TYR A 1 858 ? -7.115 13.988 29.437 1.00 96.31 858 TYR A CA 1
ATOM 6833 C C . TYR A 1 858 ? -7.997 13.213 30.416 1.00 96.31 858 TYR A C 1
ATOM 6835 O O . TYR A 1 858 ? -7.610 12.150 30.897 1.00 96.31 858 TYR A O 1
ATOM 6843 N N . TYR A 1 859 ? -9.199 13.724 30.673 1.00 95.56 859 TYR A N 1
ATOM 6844 C CA . TYR A 1 859 ? -10.232 13.065 31.468 1.00 95.56 859 TYR A CA 1
ATOM 6845 C C . TYR A 1 859 ? -11.568 13.202 30.740 1.00 95.56 859 TYR A C 1
ATOM 6847 O O . TYR A 1 859 ? -11.919 14.290 30.287 1.00 95.56 859 TYR A O 1
ATOM 6855 N N . THR A 1 860 ? -12.280 12.089 30.595 1.00 94.38 860 THR A N 1
ATOM 6856 C CA . THR A 1 860 ? -13.611 12.031 29.972 1.00 94.38 860 THR A CA 1
ATOM 6857 C C . THR A 1 860 ? -14.691 12.541 30.929 1.00 94.38 860 THR A C 1
ATOM 6859 O O . THR A 1 860 ? -14.498 12.561 32.142 1.00 94.38 860 THR A O 1
ATOM 6862 N N . GLU A 1 861 ? -15.867 12.890 30.403 1.00 92.50 861 GLU A N 1
ATOM 6863 C CA . GLU A 1 861 ? -17.047 13.276 31.200 1.00 92.50 861 GLU A CA 1
ATOM 6864 C C . GLU A 1 861 ? -17.772 12.046 31.804 1.00 92.50 861 GLU A C 1
ATOM 6866 O O . GLU A 1 861 ? -18.966 12.091 32.109 1.00 92.50 861 GLU A O 1
ATOM 6871 N N . ALA A 1 862 ? -17.073 10.912 31.938 1.00 92.06 862 ALA A N 1
ATOM 6872 C CA . ALA A 1 862 ? -17.619 9.683 32.495 1.00 92.06 862 ALA A CA 1
ATOM 6873 C C . ALA A 1 862 ? -17.930 9.851 33.991 1.00 92.06 862 ALA A C 1
ATOM 6875 O O . ALA A 1 862 ? -17.156 10.416 34.763 1.00 92.06 862 ALA A O 1
ATOM 6876 N N . ALA A 1 863 ? -19.075 9.320 34.409 1.00 90.62 863 ALA A N 1
ATOM 6877 C CA . ALA A 1 863 ? -19.582 9.395 35.772 1.00 90.62 863 ALA A CA 1
ATOM 6878 C C . ALA A 1 863 ? -19.613 8.005 36.417 1.00 90.62 863 ALA A C 1
ATOM 6880 O O . ALA A 1 863 ? -19.976 7.022 35.773 1.00 90.62 863 ALA A O 1
ATOM 6881 N N . ALA A 1 864 ? -19.282 7.941 37.710 1.00 89.62 864 ALA A N 1
ATOM 6882 C CA . ALA A 1 864 ? -19.224 6.692 38.462 1.00 89.62 864 ALA A CA 1
ATOM 6883 C C . ALA A 1 864 ? -20.545 5.900 38.402 1.00 89.62 864 ALA A C 1
ATOM 6885 O O . ALA A 1 864 ? -21.614 6.406 38.756 1.00 89.62 864 ALA A O 1
ATOM 6886 N N . PHE A 1 865 ? -20.437 4.634 38.000 1.00 93.94 865 PHE A N 1
ATOM 6887 C CA . PHE A 1 865 ? -21.527 3.667 37.884 1.00 93.94 865 PHE A CA 1
ATOM 6888 C C . PHE A 1 865 ? -21.164 2.373 38.629 1.00 93.94 865 PHE A C 1
ATOM 6890 O O . PHE A 1 865 ? -20.004 2.140 38.960 1.00 93.94 865 PHE A O 1
ATOM 6897 N N . GLN A 1 866 ? -22.154 1.528 38.914 1.00 94.38 866 GLN A N 1
ATOM 6898 C CA . GLN A 1 866 ? -21.955 0.229 39.562 1.00 94.38 866 GLN A CA 1
ATOM 6899 C C . GLN A 1 866 ? -22.861 -0.810 38.894 1.00 94.38 866 GLN A C 1
ATOM 6901 O O . GLN A 1 866 ? -23.996 -0.491 38.531 1.00 94.38 866 GLN A O 1
ATOM 6906 N N . LYS A 1 867 ? -22.371 -2.043 38.734 1.00 94.31 867 LYS A N 1
ATOM 6907 C CA . LYS A 1 867 ? -23.115 -3.141 38.103 1.00 94.31 867 LYS A CA 1
ATOM 6908 C C . LYS A 1 867 ? -24.341 -3.562 38.921 1.00 94.31 867 LYS A C 1
ATOM 6910 O O . LYS A 1 867 ? -24.342 -3.492 40.153 1.00 94.31 867 LYS A O 1
ATOM 6915 N N . ALA A 1 868 ? -25.379 -4.030 38.235 1.00 93.12 868 ALA A N 1
ATOM 6916 C CA . ALA A 1 868 ? -26.589 -4.549 38.864 1.00 93.12 868 ALA A CA 1
ATOM 6917 C C . ALA A 1 868 ? -26.361 -5.913 39.551 1.00 93.12 868 ALA A C 1
ATOM 6919 O O . ALA A 1 868 ? -25.410 -6.641 39.259 1.00 93.12 868 ALA A O 1
ATOM 6920 N N . GLU A 1 869 ? -27.263 -6.295 40.462 1.00 89.19 869 GLU A N 1
ATOM 6921 C CA . GLU A 1 869 ? -27.210 -7.604 41.126 1.00 89.19 869 GLU A CA 1
ATOM 6922 C C . GLU A 1 869 ? -27.389 -8.738 40.099 1.00 89.19 869 GLU A C 1
ATOM 6924 O O . GLU A 1 869 ? -28.458 -8.894 39.511 1.00 89.19 869 GLU A O 1
ATOM 6929 N N . GLY A 1 870 ? -26.329 -9.526 39.890 1.00 86.38 870 GLY A N 1
ATOM 6930 C CA . GLY A 1 870 ? -26.282 -10.613 38.904 1.00 86.38 870 GLY A CA 1
ATOM 6931 C C . GLY A 1 870 ? -25.660 -10.247 37.550 1.00 86.38 870 GLY A C 1
ATOM 6932 O O . GLY A 1 870 ? -25.487 -11.144 36.734 1.00 86.38 870 GLY A O 1
ATOM 6933 N N . GLN A 1 871 ? -25.291 -8.982 37.325 1.00 89.94 871 GLN A N 1
ATOM 6934 C CA . GLN A 1 871 ? -24.579 -8.521 36.126 1.00 89.94 871 GLN A CA 1
ATOM 6935 C C . GLN A 1 871 ? -23.059 -8.731 36.283 1.00 89.94 871 GLN A C 1
ATOM 6937 O O . GLN A 1 871 ? -22.506 -8.554 37.377 1.00 89.94 871 GLN A O 1
ATOM 6942 N N . SER A 1 872 ? -22.363 -9.090 35.203 1.00 88.25 872 SER A N 1
ATOM 6943 C CA . SER A 1 872 ? -20.894 -9.069 35.146 1.00 88.25 872 SER A CA 1
ATOM 6944 C C . SER A 1 872 ? -20.356 -7.635 35.072 1.00 88.25 872 SER A C 1
ATOM 6946 O O . SER A 1 872 ? -21.086 -6.688 34.771 1.00 88.25 872 SER A O 1
ATOM 6948 N N . SER A 1 873 ? -19.065 -7.440 35.351 1.00 91.75 873 SER A N 1
ATOM 6949 C CA . SER A 1 873 ? -18.446 -6.125 35.152 1.00 91.75 873 SER A CA 1
ATOM 6950 C C . SER A 1 873 ? -18.314 -5.769 33.667 1.00 91.75 873 SER A C 1
ATOM 6952 O O . SER A 1 873 ? -18.531 -4.613 33.319 1.00 91.75 873 SER A O 1
ATOM 6954 N N . THR A 1 874 ? -18.080 -6.745 32.780 1.00 87.50 874 THR A N 1
ATOM 6955 C CA . THR A 1 874 ? -18.030 -6.529 31.322 1.00 87.50 874 THR A CA 1
ATOM 6956 C C . THR A 1 874 ? -19.363 -6.024 30.767 1.00 87.50 874 THR A C 1
ATOM 6958 O O . THR A 1 874 ? -19.379 -5.016 30.067 1.00 87.50 874 THR A O 1
ATOM 6961 N N . GLU A 1 875 ? -20.492 -6.650 31.125 1.00 89.56 875 GLU A N 1
ATOM 6962 C CA . GLU A 1 875 ? -21.831 -6.189 30.711 1.00 89.56 875 GLU A CA 1
ATOM 6963 C C . GLU A 1 875 ? -22.143 -4.779 31.231 1.00 89.56 875 GLU A C 1
ATOM 6965 O O . GLU A 1 875 ? -22.729 -3.974 30.510 1.00 89.56 875 GLU A O 1
ATOM 6970 N N . ALA A 1 876 ? -21.745 -4.464 32.469 1.00 93.50 876 ALA A N 1
ATOM 6971 C CA . ALA A 1 876 ? -21.959 -3.142 33.052 1.00 93.50 876 ALA A CA 1
ATOM 6972 C C . ALA A 1 876 ? -21.114 -2.061 32.358 1.00 93.50 876 ALA A C 1
ATOM 6974 O O . ALA A 1 876 ? -21.629 -0.988 32.047 1.00 93.50 876 ALA A O 1
ATOM 6975 N N . CYS A 1 877 ? -19.838 -2.346 32.079 1.00 94.69 877 CYS A N 1
ATOM 6976 C CA . CYS A 1 877 ? -18.964 -1.464 31.307 1.00 94.69 877 CYS A CA 1
ATOM 6977 C C . CYS A 1 877 ? -19.468 -1.269 29.869 1.00 94.69 877 CYS A C 1
ATOM 6979 O O . CYS A 1 877 ? -19.420 -0.146 29.374 1.00 94.69 877 CYS A O 1
ATOM 6981 N N . MET A 1 878 ? -19.970 -2.326 29.217 1.00 91.94 878 MET A N 1
ATOM 6982 C CA . MET A 1 878 ? -20.506 -2.249 27.853 1.00 91.94 878 MET A CA 1
ATOM 6983 C C . MET A 1 878 ? -21.760 -1.379 27.795 1.00 91.94 878 MET A C 1
ATOM 6985 O O . MET A 1 878 ? -21.781 -0.408 27.045 1.00 91.94 878 MET A O 1
ATOM 6989 N N . GLN A 1 879 ? -22.758 -1.658 28.642 1.00 93.31 879 GLN A N 1
ATOM 6990 C CA . GLN A 1 879 ? -23.988 -0.866 28.705 1.00 93.31 879 GLN A CA 1
ATOM 6991 C C . GLN A 1 879 ? -23.680 0.613 28.990 1.00 93.31 879 GLN A C 1
ATOM 6993 O O . GLN A 1 879 ? -24.223 1.500 28.334 1.00 93.31 879 GLN A O 1
ATOM 6998 N N . TYR A 1 880 ? -22.773 0.887 29.936 1.00 95.12 880 TYR A N 1
ATOM 6999 C CA . TYR A 1 880 ? -22.364 2.256 30.243 1.00 95.12 880 TYR A CA 1
ATOM 7000 C C . TYR A 1 880 ? -21.707 2.947 29.039 1.00 95.12 880 TYR A C 1
ATOM 7002 O O . TYR A 1 880 ? -22.021 4.101 28.746 1.00 95.12 880 TYR A O 1
ATOM 7010 N N . LEU A 1 881 ? -20.806 2.259 28.330 1.00 93.75 881 LEU A N 1
ATOM 7011 C CA . LEU A 1 881 ? -20.096 2.839 27.191 1.00 93.75 881 LEU A CA 1
ATOM 7012 C C . LEU A 1 881 ? -21.002 3.021 2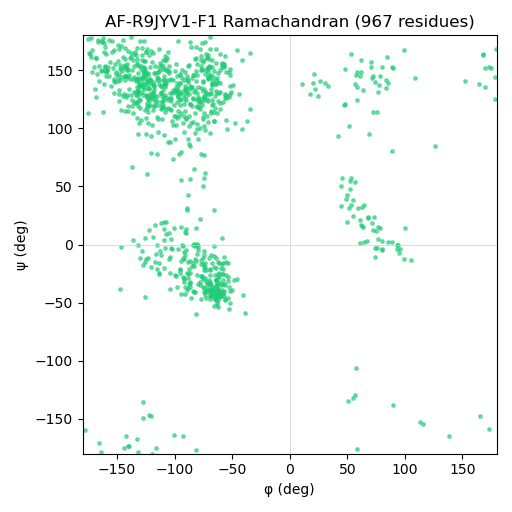5.963 1.00 93.75 881 LEU A C 1
ATOM 7014 O O . LEU A 1 881 ? -20.842 4.012 25.257 1.00 93.75 881 LEU A O 1
ATOM 7018 N N . GLU A 1 882 ? -21.986 2.147 25.745 1.00 93.81 882 GLU A N 1
ATOM 7019 C CA . GLU A 1 882 ? -23.033 2.321 24.726 1.00 93.81 882 GLU A CA 1
ATOM 7020 C C . GLU A 1 882 ? -23.913 3.548 25.017 1.00 93.81 882 GLU A C 1
ATOM 7022 O O . GLU A 1 882 ? -24.115 4.390 24.138 1.00 93.81 882 GLU A O 1
ATOM 7027 N N . GLU A 1 883 ? -24.391 3.702 26.260 1.00 94.38 883 GLU A N 1
ATOM 7028 C CA . GLU A 1 883 ? -25.164 4.877 26.691 1.00 94.38 883 GLU A CA 1
ATOM 7029 C C . GLU A 1 883 ? -24.332 6.172 26.582 1.00 94.38 883 GLU A C 1
ATOM 7031 O O . GLU A 1 883 ? -24.826 7.195 26.096 1.00 94.38 883 GLU A O 1
ATOM 7036 N N . TYR A 1 884 ? -23.050 6.125 26.960 1.00 95.00 884 TYR A N 1
ATOM 7037 C CA . TYR A 1 884 ? -22.119 7.249 26.835 1.00 95.00 884 TYR A CA 1
ATOM 7038 C C . TYR A 1 884 ? -21.835 7.603 25.364 1.00 95.00 884 TYR A C 1
ATOM 7040 O O . TYR A 1 884 ? -21.909 8.775 24.992 1.00 95.00 884 TYR A O 1
ATOM 7048 N N . ALA A 1 885 ? -21.566 6.618 24.501 1.00 93.25 885 ALA A N 1
ATOM 7049 C CA . ALA A 1 885 ? -21.336 6.829 23.070 1.00 93.25 885 ALA A CA 1
ATOM 7050 C C . ALA A 1 885 ? -22.557 7.465 22.393 1.00 93.25 885 ALA A C 1
ATOM 7052 O O . ALA A 1 885 ? -22.419 8.465 21.688 1.00 93.25 885 ALA A O 1
ATOM 7053 N N . ALA A 1 886 ? -23.762 6.965 22.680 1.00 93.31 886 ALA A N 1
ATOM 7054 C CA . ALA A 1 886 ? -25.007 7.525 22.157 1.00 93.31 886 ALA A CA 1
ATOM 7055 C C . ALA A 1 886 ? -25.254 8.986 22.591 1.00 93.31 886 ALA A C 1
ATOM 7057 O O . ALA A 1 886 ? -25.913 9.731 21.862 1.00 93.31 886 ALA A O 1
ATOM 7058 N N . GLN A 1 887 ? -24.726 9.410 23.747 1.00 93.50 887 GLN A N 1
ATOM 7059 C CA . GLN A 1 887 ? -24.831 10.787 24.238 1.00 93.50 887 GLN A CA 1
ATOM 7060 C C . GLN A 1 887 ? -23.727 11.715 23.699 1.00 93.50 887 GLN A C 1
ATOM 7062 O O . GLN A 1 887 ? -24.029 12.842 23.301 1.00 93.50 887 GLN A O 1
ATOM 7067 N N . TYR A 1 888 ? -22.463 11.282 23.721 1.00 90.56 888 TYR A N 1
ATOM 7068 C CA . TYR A 1 888 ? -21.295 12.147 23.494 1.00 90.56 888 TYR A CA 1
ATOM 7069 C C . TYR A 1 888 ? -20.651 11.996 22.108 1.00 90.56 888 TYR A C 1
ATOM 7071 O O . TYR A 1 888 ? -20.046 12.952 21.623 1.00 90.56 888 TYR A O 1
ATOM 7079 N N . MET A 1 889 ? -20.811 10.850 21.437 1.00 87.69 889 MET A N 1
ATOM 7080 C CA . MET A 1 889 ? -20.314 10.620 20.074 1.00 87.69 889 MET A CA 1
ATOM 7081 C C . MET A 1 889 ? -21.362 9.896 19.200 1.00 87.69 889 MET A C 1
ATOM 7083 O O . MET A 1 889 ? -21.156 8.747 18.800 1.00 87.69 889 MET A O 1
ATOM 7087 N N . PRO A 1 890 ? -22.504 10.544 18.875 1.00 84.75 890 PRO A N 1
ATOM 7088 C CA . PRO A 1 890 ? -23.554 9.921 18.073 1.00 84.75 890 PRO A CA 1
ATOM 7089 C C . PRO A 1 890 ? -23.036 9.411 16.722 1.00 84.75 890 PRO A C 1
ATOM 7091 O O . PRO A 1 890 ? -22.388 10.148 15.974 1.00 84.75 890 PRO A O 1
ATOM 7094 N N . GLY A 1 891 ? -23.357 8.151 16.420 1.00 81.38 891 GLY A N 1
ATOM 7095 C CA . GLY A 1 891 ? -22.877 7.425 15.240 1.00 81.38 891 GLY A CA 1
ATOM 7096 C C . GLY A 1 891 ? -21.695 6.487 15.507 1.00 81.38 891 GLY A C 1
ATOM 7097 O O . GLY A 1 891 ? -21.423 5.648 14.658 1.00 81.38 891 GLY A O 1
ATOM 7098 N N . ALA A 1 892 ? -21.036 6.574 16.670 1.00 86.69 892 ALA A N 1
ATOM 7099 C CA . ALA A 1 892 ? -19.869 5.745 16.962 1.00 86.69 892 ALA A CA 1
ATOM 7100 C C . ALA A 1 892 ? -20.162 4.236 16.933 1.00 86.69 892 ALA A C 1
ATOM 7102 O O . ALA A 1 892 ? -21.092 3.744 17.577 1.00 86.69 892 ALA A O 1
ATOM 7103 N N . LYS A 1 893 ? -19.305 3.504 16.219 1.00 88.44 893 LYS A N 1
ATOM 7104 C CA . LYS A 1 893 ? -19.270 2.044 16.134 1.00 88.44 893 LYS A CA 1
ATOM 7105 C C . LYS A 1 893 ? -18.362 1.485 17.237 1.00 88.44 893 LYS A C 1
ATOM 7107 O O . LYS A 1 893 ? -17.340 2.085 17.583 1.00 88.44 893 LYS A O 1
ATOM 7112 N N . ARG A 1 894 ? -18.723 0.321 17.785 1.00 89.44 894 ARG A N 1
ATOM 7113 C CA . ARG A 1 894 ? -17.873 -0.445 18.712 1.00 89.44 894 ARG A CA 1
ATOM 7114 C C . ARG A 1 894 ? -16.640 -0.962 17.966 1.00 89.44 894 ARG A C 1
ATOM 7116 O O . ARG A 1 894 ? -16.766 -1.419 16.835 1.00 89.44 894 ARG A O 1
ATOM 7123 N N . ILE A 1 895 ? -15.473 -0.937 18.607 1.00 88.81 895 ILE A N 1
ATOM 7124 C CA . ILE A 1 895 ? -14.214 -1.414 18.022 1.00 88.81 895 ILE A CA 1
ATOM 7125 C C . ILE A 1 895 ? -13.451 -2.321 18.995 1.00 88.81 895 ILE A C 1
ATOM 7127 O O . ILE A 1 895 ? -13.278 -1.986 20.171 1.00 88.81 895 ILE A O 1
ATOM 7131 N N . ASP A 1 896 ? -12.998 -3.476 18.500 1.00 87.75 896 ASP A N 1
ATOM 7132 C CA . ASP A 1 896 ? -12.073 -4.351 19.225 1.00 87.75 896 ASP A CA 1
ATOM 7133 C C . ASP A 1 896 ? -10.641 -3.816 19.093 1.00 87.75 896 ASP A C 1
ATOM 7135 O O . ASP A 1 896 ? -10.126 -3.591 17.994 1.00 87.75 896 ASP A O 1
ATOM 7139 N N . LEU A 1 897 ? -10.006 -3.597 20.240 1.00 90.06 897 LEU A N 1
ATOM 7140 C CA . LEU A 1 897 ? -8.641 -3.099 20.383 1.00 90.06 897 LEU A CA 1
ATOM 7141 C C . LEU A 1 897 ? -7.750 -4.148 21.078 1.00 90.06 897 LEU A C 1
ATOM 7143 O O . LEU A 1 897 ? -6.665 -3.828 21.567 1.00 90.06 897 LEU A O 1
ATOM 7147 N N . THR A 1 898 ? -8.193 -5.408 21.133 1.00 86.38 898 THR A N 1
ATOM 7148 C CA . THR A 1 898 ? -7.452 -6.519 21.738 1.00 86.38 898 THR A CA 1
ATOM 7149 C C . THR A 1 898 ? -6.088 -6.706 21.074 1.00 86.38 898 THR A C 1
ATOM 7151 O O . THR A 1 898 ? -5.969 -6.901 19.865 1.00 86.38 898 THR A O 1
ATOM 7154 N N . GLY A 1 899 ? -5.031 -6.641 21.885 1.00 84.56 899 GLY A N 1
ATOM 7155 C CA . GLY A 1 899 ? -3.638 -6.661 21.434 1.00 84.56 899 GLY A CA 1
ATOM 7156 C C . GLY A 1 899 ? -3.002 -5.276 21.255 1.00 84.56 899 GLY A C 1
ATOM 7157 O O . GLY A 1 899 ? -1.786 -5.202 21.065 1.00 84.56 899 GLY A O 1
ATOM 7158 N N . CYS A 1 900 ? -3.749 -4.173 21.364 1.00 90.12 900 CYS A N 1
ATOM 7159 C CA . CYS A 1 900 ? -3.139 -2.858 21.575 1.00 90.12 900 CYS A CA 1
ATOM 7160 C C . CYS A 1 900 ? -2.406 -2.798 22.926 1.00 90.12 900 CYS A C 1
ATOM 7162 O O . CYS A 1 900 ? -2.716 -3.519 23.870 1.00 90.12 900 CYS A O 1
ATOM 7164 N N . THR A 1 901 ? -1.437 -1.894 23.034 1.00 91.69 901 THR A N 1
ATOM 7165 C CA . THR A 1 901 ? -0.866 -1.472 24.322 1.00 91.69 901 THR A CA 1
ATOM 7166 C C . THR A 1 901 ? -1.741 -0.401 24.973 1.00 91.69 901 THR A C 1
ATOM 7168 O O . THR A 1 901 ? -2.472 0.315 24.282 1.00 91.69 901 THR A O 1
ATOM 7171 N N . LEU A 1 902 ? -1.613 -0.220 26.292 1.00 92.75 902 LEU A N 1
ATOM 7172 C CA . LEU A 1 902 ? -2.315 0.834 27.032 1.00 92.75 902 LEU A CA 1
ATOM 7173 C C . LEU A 1 902 ? -2.105 2.213 26.383 1.00 92.75 902 LEU A C 1
ATOM 7175 O O . LEU A 1 902 ? -3.065 2.909 26.067 1.00 92.75 902 LEU A O 1
ATOM 7179 N N . ASN A 1 903 ? -0.848 2.573 26.099 1.00 91.69 903 ASN A N 1
ATOM 7180 C CA . ASN A 1 903 ? -0.473 3.850 25.481 1.00 91.69 903 ASN A CA 1
ATOM 7181 C C . ASN A 1 903 ? -1.157 4.097 24.118 1.00 91.69 903 ASN A C 1
ATOM 7183 O O . ASN A 1 903 ? -1.502 5.238 23.807 1.00 91.69 903 ASN A O 1
ATOM 7187 N N . GLN A 1 904 ? -1.387 3.044 23.324 1.00 93.81 904 GLN A N 1
ATOM 7188 C CA . GLN A 1 904 ? -2.105 3.149 22.051 1.00 93.81 904 GLN A CA 1
ATOM 7189 C C . GLN A 1 904 ? -3.592 3.460 22.260 1.00 93.81 904 GLN A C 1
ATOM 7191 O O . GLN A 1 904 ? -4.108 4.353 21.585 1.00 93.81 904 GLN A O 1
ATOM 7196 N N . VAL A 1 905 ? -4.269 2.803 23.213 1.00 95.19 905 VAL A N 1
ATOM 7197 C CA . VAL A 1 905 ? -5.705 3.043 23.469 1.00 95.19 905 VAL A CA 1
ATOM 7198 C C . VAL A 1 905 ? -5.988 4.367 24.185 1.00 95.19 905 VAL A C 1
ATOM 7200 O O . VAL A 1 905 ? -7.086 4.902 24.044 1.00 95.19 905 VAL A O 1
ATOM 7203 N N . LEU A 1 906 ? -4.999 4.978 24.857 1.00 95.12 906 LEU A N 1
ATOM 7204 C CA . LEU A 1 906 ? -5.142 6.335 25.412 1.00 95.12 906 LEU A CA 1
ATOM 7205 C C . LEU A 1 906 ? -5.498 7.386 24.337 1.00 95.12 906 LEU A C 1
ATOM 7207 O O . LEU A 1 906 ? -6.040 8.436 24.679 1.00 95.12 906 LEU A O 1
ATOM 7211 N N . TYR A 1 907 ? -5.233 7.131 23.045 1.00 94.69 907 TYR A N 1
ATOM 7212 C CA . TYR A 1 907 ? -5.702 7.995 21.949 1.00 94.69 907 TYR A CA 1
ATOM 7213 C C . TYR A 1 907 ? -7.236 8.104 21.932 1.00 94.69 907 TYR A C 1
ATOM 7215 O O . TYR A 1 907 ? -7.757 9.212 21.834 1.00 94.69 907 TYR A O 1
ATOM 7223 N N . ILE A 1 908 ? -7.949 6.987 22.104 1.00 94.62 908 ILE A N 1
ATOM 7224 C CA . ILE A 1 908 ? -9.420 6.921 22.099 1.00 94.62 908 ILE A CA 1
ATOM 7225 C C . ILE A 1 908 ? -9.986 7.762 23.254 1.00 94.62 908 ILE A C 1
ATOM 7227 O O . ILE A 1 908 ? -10.846 8.619 23.046 1.00 94.62 908 ILE A O 1
ATOM 7231 N N . ILE A 1 909 ? -9.380 7.618 24.440 1.00 95.81 909 ILE A N 1
ATOM 7232 C CA . ILE A 1 909 ? -9.681 8.427 25.630 1.00 95.81 909 ILE A CA 1
ATOM 7233 C C . ILE A 1 909 ? -9.474 9.918 25.337 1.00 95.81 909 ILE A C 1
ATOM 7235 O O . ILE A 1 909 ? -10.340 10.724 25.662 1.00 95.81 909 ILE A O 1
ATOM 7239 N N . SER A 1 910 ? -8.393 10.290 24.641 1.00 94.06 910 SER A N 1
ATOM 7240 C CA . SER A 1 910 ? -8.113 11.685 24.258 1.00 94.06 910 SER A CA 1
ATOM 7241 C C . SER A 1 910 ? -9.077 12.287 23.227 1.00 94.06 910 SER A C 1
ATOM 7243 O O . SER A 1 910 ? -9.128 13.504 23.077 1.00 94.06 910 SER A O 1
ATOM 7245 N N . LYS A 1 911 ? -9.864 11.459 22.527 1.00 92.50 911 LYS A N 1
ATOM 7246 C CA . LYS A 1 911 ? -10.970 11.912 21.666 1.00 92.50 911 LYS A CA 1
ATOM 7247 C C . LYS A 1 911 ? -12.326 11.895 22.396 1.00 92.50 911 LYS A C 1
ATOM 7249 O O . LYS A 1 911 ? -13.369 11.994 21.756 1.00 92.50 911 LYS A O 1
ATOM 7254 N N . GLY A 1 912 ? -12.316 11.795 23.729 1.00 92.88 912 GLY A N 1
ATOM 7255 C CA . GLY A 1 912 ? -13.493 11.905 24.596 1.00 92.88 912 GLY A CA 1
ATOM 7256 C C . GLY A 1 912 ? -14.173 10.586 24.965 1.00 92.88 912 GLY A C 1
ATOM 7257 O O . GLY A 1 912 ? -15.149 10.620 25.718 1.00 92.88 912 GLY A O 1
ATOM 7258 N N . MET A 1 913 ? -13.670 9.445 24.479 1.00 95.19 913 MET A N 1
ATOM 7259 C CA . MET A 1 913 ? -14.322 8.137 24.608 1.00 95.19 913 MET A CA 1
ATOM 7260 C C . MET A 1 913 ? -13.612 7.223 25.619 1.00 95.19 913 MET A C 1
ATOM 7262 O O . MET A 1 913 ? -12.467 6.834 25.380 1.00 95.19 913 MET A O 1
ATOM 7266 N N . PRO A 1 914 ? -14.270 6.835 26.730 1.00 96.56 914 PRO A N 1
ATOM 7267 C CA . PRO A 1 914 ? -13.740 5.834 27.650 1.00 96.56 914 PRO A CA 1
ATOM 7268 C C . PRO A 1 914 ? -13.468 4.493 26.951 1.00 96.56 914 PRO A C 1
ATOM 7270 O O . PRO A 1 914 ? -14.089 4.166 25.939 1.00 96.56 914 PRO A O 1
ATOM 7273 N N . VAL A 1 915 ? -12.557 3.698 27.511 1.00 97.06 915 VAL A N 1
ATOM 7274 C CA . VAL A 1 915 ? -12.149 2.395 26.953 1.00 97.06 915 VAL A CA 1
ATOM 7275 C C . VAL A 1 915 ? -12.356 1.309 28.000 1.00 97.06 915 VAL A C 1
ATOM 7277 O O . VAL A 1 915 ? -11.869 1.432 29.121 1.00 97.06 915 VAL A O 1
ATOM 7280 N N . ILE A 1 916 ? -13.053 0.228 27.654 1.00 95.75 916 ILE A N 1
ATOM 7281 C CA . ILE A 1 916 ? -13.157 -0.951 28.525 1.00 95.75 916 ILE A CA 1
ATOM 7282 C C . ILE A 1 916 ? -11.823 -1.693 28.473 1.00 95.75 916 ILE A C 1
ATOM 7284 O O . ILE A 1 916 ? -11.292 -1.929 27.388 1.00 95.75 916 ILE A O 1
ATOM 7288 N N . MET A 1 917 ? -11.296 -2.085 29.629 1.00 95.25 917 MET A N 1
ATOM 7289 C CA . MET A 1 917 ? -10.107 -2.925 29.755 1.00 95.25 917 MET A CA 1
ATOM 7290 C C . MET A 1 917 ? -10.416 -4.119 30.656 1.00 95.25 917 MET A C 1
ATOM 7292 O O . MET A 1 917 ? -10.983 -3.956 31.737 1.00 95.25 917 MET A O 1
ATOM 7296 N N . MET A 1 918 ? -9.991 -5.312 30.249 1.00 88.50 918 MET A N 1
ATOM 7297 C CA . MET A 1 918 ? -10.041 -6.494 31.113 1.00 88.50 918 MET A CA 1
ATOM 7298 C C . MET A 1 918 ? -8.826 -6.523 32.047 1.00 88.50 918 MET A C 1
ATOM 7300 O O . MET A 1 918 ? -7.695 -6.344 31.598 1.00 88.50 918 MET A O 1
ATOM 7304 N N . THR A 1 919 ? -9.038 -6.770 33.341 1.00 87.75 919 THR A N 1
ATOM 7305 C CA . THR A 1 919 ? -7.946 -6.994 34.312 1.00 87.75 919 THR A CA 1
ATOM 7306 C C . THR A 1 919 ? -7.539 -8.462 34.385 1.00 87.75 919 THR A C 1
ATOM 7308 O O . THR A 1 919 ? -6.397 -8.790 34.701 1.00 87.75 919 THR A O 1
ATOM 7311 N N . ASP A 1 920 ? -8.499 -9.342 34.110 1.00 80.81 920 ASP A N 1
ATOM 7312 C CA . ASP A 1 920 ? -8.407 -10.798 34.067 1.00 80.81 920 ASP A CA 1
ATOM 7313 C C . ASP A 1 920 ? -9.636 -11.344 33.292 1.00 80.81 920 ASP A C 1
ATOM 7315 O O . ASP A 1 920 ? -10.527 -10.561 32.946 1.00 80.81 920 ASP A O 1
ATOM 7319 N N . PRO A 1 921 ? -9.732 -12.658 33.001 1.00 68.62 921 PRO A N 1
ATOM 7320 C CA . PRO A 1 921 ? -10.830 -13.228 32.208 1.00 68.62 921 PRO A CA 1
ATOM 7321 C C . PRO A 1 921 ? -12.250 -13.018 32.755 1.00 68.62 921 PRO A C 1
ATOM 7323 O O . PRO A 1 921 ? -13.208 -13.251 32.022 1.00 68.62 921 PRO A O 1
ATOM 7326 N N . GLY A 1 922 ? -12.403 -12.661 34.035 1.00 75.81 922 GLY A N 1
ATOM 7327 C CA . GLY A 1 922 ? -13.693 -12.508 34.708 1.00 75.81 922 GLY A CA 1
ATOM 7328 C C . GLY A 1 922 ? -14.019 -11.087 35.174 1.00 75.81 922 GLY A C 1
ATOM 7329 O O . GLY A 1 922 ? -15.094 -10.900 35.750 1.00 75.81 922 GLY A O 1
ATOM 7330 N N . HIS A 1 923 ? -13.139 -10.097 34.964 1.00 87.62 923 HIS A N 1
ATOM 7331 C CA . HIS A 1 923 ? -13.372 -8.733 35.445 1.00 87.62 923 HIS A CA 1
ATOM 7332 C C . HIS A 1 923 ? -12.906 -7.627 34.480 1.00 87.62 923 HIS A C 1
ATOM 7334 O O . HIS A 1 923 ? -11.752 -7.582 34.049 1.00 87.62 923 HIS A O 1
ATOM 7340 N N . ALA A 1 924 ? -13.833 -6.713 34.170 1.00 92.31 924 ALA A N 1
ATOM 7341 C CA . ALA A 1 924 ? -13.619 -5.509 33.372 1.00 92.31 924 ALA A CA 1
ATOM 7342 C C . ALA A 1 924 ? -13.615 -4.241 34.234 1.00 92.31 924 ALA A C 1
ATOM 7344 O O . ALA A 1 924 ? -14.363 -4.140 35.207 1.00 92.31 924 ALA A O 1
ATOM 7345 N N . VAL A 1 925 ? -12.856 -3.239 33.796 1.00 96.00 925 VAL A N 1
ATOM 7346 C CA . VAL A 1 925 ? -12.904 -1.858 34.292 1.00 96.00 925 VAL A CA 1
ATOM 7347 C C . VAL A 1 925 ? -13.055 -0.878 33.128 1.00 96.00 925 VAL A C 1
ATOM 7349 O O . VAL A 1 925 ? -12.720 -1.201 31.987 1.00 96.00 925 VAL A O 1
ATOM 7352 N N . LEU A 1 926 ? -13.535 0.335 33.405 1.00 97.44 926 LEU A N 1
ATOM 7353 C CA . LEU A 1 926 ? -13.635 1.402 32.403 1.00 97.44 926 LEU A CA 1
ATOM 7354 C C . LEU A 1 926 ? -12.507 2.421 32.601 1.00 97.44 926 LEU A C 1
ATOM 7356 O O . LEU A 1 926 ? -12.467 3.089 33.628 1.00 97.44 926 LEU A O 1
ATOM 7360 N N . LEU A 1 927 ? -11.600 2.563 31.636 1.00 97.94 927 LEU A N 1
ATOM 7361 C CA . LEU A 1 927 ? -10.562 3.597 31.625 1.00 97.94 927 LEU A CA 1
ATOM 7362 C C . LEU A 1 927 ? -11.186 4.947 31.239 1.00 97.94 927 LEU A C 1
ATOM 7364 O O . LEU A 1 927 ? -11.742 5.078 30.147 1.00 97.94 927 LEU A O 1
ATOM 7368 N N . THR A 1 928 ? -11.088 5.945 32.119 1.00 97.00 928 THR A N 1
ATOM 7369 C CA . THR A 1 928 ? -11.794 7.237 31.995 1.00 97.00 928 THR A CA 1
ATOM 7370 C C . THR A 1 928 ? -10.870 8.445 31.851 1.00 97.00 928 THR A C 1
ATOM 7372 O O . THR A 1 928 ? -11.330 9.511 31.438 1.00 97.00 928 THR A O 1
ATOM 7375 N N . GLY A 1 929 ? -9.574 8.316 32.143 1.00 97.00 929 GLY A N 1
ATOM 7376 C CA . GLY A 1 929 ? -8.616 9.411 31.982 1.00 97.00 929 GLY A CA 1
ATOM 7377 C C . GLY A 1 929 ? -7.171 9.014 32.261 1.00 97.00 929 GLY A C 1
ATOM 7378 O O . GLY A 1 929 ? -6.884 7.878 32.635 1.00 97.00 929 GLY A O 1
ATOM 7379 N N . TYR A 1 930 ? -6.250 9.951 32.067 1.00 97.31 930 TYR A N 1
ATOM 7380 C CA . TYR A 1 930 ? -4.816 9.778 32.300 1.00 97.31 930 TYR A CA 1
ATOM 7381 C C . TYR A 1 930 ? -4.106 11.131 32.471 1.00 97.31 930 TYR A C 1
ATOM 7383 O O . TYR A 1 930 ? -4.607 12.183 32.057 1.00 97.31 930 TYR A O 1
ATOM 7391 N N . ASP A 1 931 ? -2.888 11.099 33.010 1.00 95.38 931 ASP A N 1
ATOM 7392 C CA . ASP A 1 931 ? -1.937 12.213 32.948 1.00 95.38 931 ASP A CA 1
ATOM 7393 C C . ASP A 1 931 ? -0.563 11.772 32.403 1.00 95.38 931 ASP A C 1
ATOM 7395 O O . ASP A 1 931 ? -0.490 10.883 31.555 1.00 95.38 931 ASP A O 1
ATOM 7399 N N . TYR A 1 932 ? 0.525 12.417 32.830 1.00 89.94 932 TYR A N 1
ATOM 7400 C CA . TYR A 1 932 ? 1.887 12.093 32.394 1.00 89.94 932 TYR A CA 1
ATOM 7401 C C . TYR A 1 932 ? 2.394 10.740 32.912 1.00 89.94 932 TYR A C 1
ATOM 7403 O O . TYR A 1 932 ? 3.195 10.103 32.232 1.00 89.94 932 TYR A O 1
ATOM 7411 N N . ASP A 1 933 ? 1.961 10.329 34.108 1.00 93.62 933 ASP A N 1
ATOM 7412 C CA . ASP A 1 933 ? 2.523 9.192 34.851 1.00 93.62 933 ASP A CA 1
ATOM 7413 C C . ASP A 1 933 ? 1.449 8.153 35.244 1.00 93.62 933 ASP A C 1
ATOM 7415 O O . ASP A 1 933 ? 1.781 7.032 35.652 1.00 93.62 933 ASP A O 1
ATOM 7419 N N . THR A 1 934 ? 0.161 8.509 35.157 1.00 97.12 934 THR A N 1
ATOM 7420 C CA . THR A 1 934 ? -0.964 7.741 35.716 1.00 97.12 934 THR A CA 1
ATOM 7421 C C . THR A 1 934 ? -2.135 7.546 34.752 1.00 97.12 934 THR A C 1
ATOM 7423 O O . THR A 1 934 ? -2.306 8.289 33.786 1.00 97.12 934 THR A O 1
ATOM 7426 N N . VAL A 1 935 ? -2.956 6.532 35.040 1.00 97.31 935 VAL A N 1
ATOM 7427 C CA . VAL A 1 935 ? -4.245 6.251 34.390 1.00 97.31 935 VAL A CA 1
ATOM 7428 C C . VAL A 1 935 ? -5.325 6.142 35.464 1.00 97.31 935 VAL A C 1
ATOM 7430 O O . VAL A 1 935 ? -5.113 5.524 36.512 1.00 97.31 935 VAL A O 1
ATOM 7433 N N . THR A 1 936 ? -6.483 6.733 35.181 1.00 97.50 936 THR A N 1
ATOM 7434 C CA . THR A 1 936 ? -7.685 6.702 36.014 1.00 97.50 936 THR A CA 1
ATOM 7435 C C . THR A 1 936 ? -8.749 5.820 35.370 1.00 97.50 936 THR A C 1
ATOM 7437 O O . THR A 1 936 ? -8.960 5.851 34.154 1.00 97.50 936 THR A O 1
ATOM 7440 N N . TYR A 1 937 ? -9.403 5.011 36.197 1.00 97.06 937 TYR A N 1
ATOM 7441 C CA . TYR A 1 937 ? -10.399 4.032 35.787 1.00 97.06 937 TYR A CA 1
ATOM 7442 C C . TYR A 1 937 ? -11.514 3.888 36.824 1.00 97.06 937 TYR A C 1
ATOM 7444 O O . TYR A 1 937 ? -11.346 4.247 37.989 1.00 97.06 937 TYR A O 1
ATOM 7452 N N . MET A 1 938 ? -12.645 3.325 36.409 1.00 96.50 938 MET A N 1
ATOM 7453 C CA . MET A 1 938 ? -13.783 3.001 37.265 1.00 96.50 938 MET A CA 1
ATOM 7454 C C . MET A 1 938 ? -13.947 1.486 37.386 1.00 96.50 938 MET A C 1
ATOM 7456 O O . MET A 1 938 ? -13.975 0.774 36.379 1.00 96.50 938 MET A O 1
ATOM 7460 N N . ASP A 1 939 ? -14.072 1.009 38.623 1.00 96.06 939 ASP A N 1
ATOM 7461 C CA . ASP A 1 939 ? -14.357 -0.388 38.960 1.00 96.06 939 ASP A CA 1
ATOM 7462 C C . ASP A 1 939 ? -15.873 -0.567 39.200 1.00 96.06 939 ASP A C 1
ATOM 7464 O O . ASP A 1 939 ? -16.402 -0.078 40.208 1.00 96.06 939 ASP A O 1
ATOM 7468 N N . PRO A 1 940 ? -16.601 -1.266 38.310 1.00 95.62 940 PRO A N 1
ATOM 7469 C CA . PRO A 1 940 ? -18.053 -1.402 38.400 1.00 95.62 940 PRO A CA 1
ATOM 7470 C C . PRO A 1 940 ? -18.529 -2.363 39.503 1.00 95.62 940 PRO A C 1
ATOM 7472 O O . PRO A 1 940 ? -19.730 -2.398 39.773 1.00 95.62 940 PRO A O 1
ATOM 7475 N N . ASP A 1 941 ? -17.658 -3.132 40.170 1.00 93.31 941 ASP A N 1
ATOM 7476 C CA . ASP A 1 941 ? -18.062 -3.970 41.311 1.00 93.31 941 ASP A CA 1
ATOM 7477 C C . ASP A 1 941 ? -18.365 -3.120 42.553 1.00 93.31 941 ASP A C 1
ATOM 7479 O O . ASP A 1 941 ? -19.229 -3.474 43.362 1.00 93.31 941 ASP A O 1
ATOM 7483 N N . ASN A 1 942 ? -17.685 -1.981 42.709 1.00 90.56 942 ASN A N 1
ATOM 7484 C CA . ASN A 1 942 ? -17.804 -1.106 43.882 1.00 90.56 942 ASN A CA 1
ATOM 7485 C C . ASN A 1 942 ? -18.082 0.375 43.564 1.00 90.56 942 ASN A C 1
ATOM 7487 O O . ASN A 1 942 ? -18.329 1.143 44.496 1.00 90.56 942 ASN A O 1
ATOM 7491 N N . GLY A 1 943 ? -18.080 0.762 42.287 1.00 90.19 943 GLY A N 1
ATOM 7492 C CA . GLY A 1 943 ? -18.384 2.112 41.813 1.00 90.19 943 GLY A CA 1
ATOM 7493 C C . GLY A 1 943 ? -17.350 3.167 42.199 1.00 90.19 943 GLY A C 1
ATOM 7494 O O . GLY A 1 943 ? -17.699 4.344 42.303 1.00 90.19 943 GLY A O 1
ATOM 7495 N N . GLN A 1 944 ? -16.103 2.769 42.468 1.00 92.56 944 GLN A N 1
ATOM 7496 C CA . GLN A 1 944 ? -15.021 3.701 42.787 1.00 92.56 944 GLN A CA 1
ATOM 7497 C C . GLN A 1 944 ? -14.207 4.046 41.545 1.00 92.56 944 GLN A C 1
ATOM 7499 O O . GLN A 1 944 ? -13.861 3.187 40.735 1.00 92.56 944 GLN A O 1
ATOM 7504 N N . GLU A 1 945 ? -13.866 5.326 41.451 1.00 94.88 945 GLU A N 1
ATOM 7505 C CA . GLU A 1 945 ? -12.826 5.829 40.568 1.00 94.88 945 GLU A CA 1
ATOM 7506 C C . GLU A 1 945 ? -11.461 5.669 41.257 1.00 94.88 945 GLU A C 1
ATOM 7508 O O . GLU A 1 945 ? -11.297 6.007 42.435 1.00 94.88 945 GLU A O 1
ATOM 7513 N N . LEU A 1 946 ? -10.492 5.112 40.535 1.00 95.62 946 LEU A N 1
ATOM 7514 C CA . LEU A 1 946 ? -9.174 4.725 41.026 1.00 95.62 946 LEU A CA 1
ATOM 7515 C C . LEU A 1 946 ? -8.095 5.216 40.056 1.00 95.62 946 LEU A C 1
ATOM 7517 O O . LEU A 1 946 ? -8.254 5.121 38.844 1.00 95.62 946 LEU A O 1
ATOM 7521 N N . THR A 1 947 ? -6.971 5.695 40.593 1.00 97.00 947 THR A N 1
ATOM 7522 C CA . THR A 1 947 ? -5.819 6.170 39.810 1.00 97.00 947 THR A CA 1
ATOM 7523 C C . THR A 1 947 ? -4.573 5.375 40.188 1.00 97.00 947 THR A C 1
ATOM 7525 O O . THR A 1 947 ? -4.242 5.258 41.372 1.00 97.00 947 THR A O 1
ATOM 7528 N N . VAL A 1 948 ? -3.869 4.843 39.189 1.00 97.56 948 VAL A N 1
ATOM 7529 C CA . VAL A 1 948 ? -2.640 4.034 39.331 1.00 97.56 948 VAL A CA 1
ATOM 7530 C C . VAL A 1 948 ? -1.575 4.507 38.341 1.00 97.56 948 VAL A C 1
ATOM 7532 O O . VAL A 1 948 ? -1.894 5.207 37.382 1.00 97.56 948 VAL A O 1
ATOM 7535 N N . SER A 1 949 ? -0.302 4.150 38.544 1.00 97.19 949 SER A N 1
ATOM 7536 C CA . SER A 1 949 ? 0.739 4.496 37.562 1.00 97.19 949 SER A CA 1
ATOM 7537 C C . SER A 1 949 ? 0.581 3.698 36.263 1.00 97.19 949 SER A C 1
ATOM 7539 O O . SER A 1 949 ? 0.098 2.565 36.288 1.00 97.19 949 SER A O 1
ATOM 7541 N N . MET A 1 950 ? 1.039 4.252 35.135 1.00 94.12 950 MET A N 1
ATOM 7542 C CA . MET A 1 950 ? 1.004 3.557 33.836 1.00 94.12 950 MET A CA 1
ATOM 7543 C C . MET A 1 950 ? 1.671 2.176 33.906 1.00 94.12 950 MET A C 1
ATOM 7545 O O . MET A 1 950 ? 1.044 1.193 33.541 1.00 94.12 950 MET A O 1
ATOM 7549 N N . GLU A 1 951 ? 2.860 2.072 34.513 1.00 94.88 951 GLU A N 1
ATOM 7550 C CA . GLU A 1 951 ? 3.573 0.794 34.714 1.00 94.88 951 GLU A CA 1
ATOM 7551 C C . GLU A 1 951 ? 2.740 -0.255 35.483 1.00 94.88 951 GLU A C 1
ATOM 7553 O O . GLU A 1 951 ? 2.833 -1.449 35.207 1.00 94.88 951 GLU A O 1
ATOM 7558 N N . GLN A 1 952 ? 1.907 0.166 36.444 1.00 95.88 952 GLN A N 1
ATOM 7559 C CA . GLN A 1 952 ? 1.005 -0.748 37.154 1.00 95.88 952 GLN A CA 1
ATOM 7560 C C . GLN A 1 952 ? -0.162 -1.178 36.264 1.00 95.88 952 GLN A C 1
ATOM 7562 O O . GLN A 1 952 ? -0.531 -2.351 36.275 1.00 95.88 952 GLN A O 1
ATOM 7567 N N . MET A 1 953 ? -0.717 -0.248 35.485 1.00 95.25 953 MET A N 1
ATOM 7568 C CA . MET A 1 953 ? -1.831 -0.523 34.584 1.00 95.25 953 MET A CA 1
ATOM 7569 C C . MET A 1 953 ? -1.417 -1.398 33.391 1.00 95.25 953 MET A C 1
ATOM 7571 O O . MET A 1 953 ? -2.140 -2.332 33.069 1.00 95.25 953 MET A O 1
ATOM 7575 N N . ASP A 1 954 ? -0.236 -1.192 32.800 1.00 92.38 954 ASP A N 1
ATOM 7576 C CA . ASP A 1 954 ? 0.321 -2.049 31.738 1.00 92.38 954 ASP A CA 1
ATOM 7577 C C . ASP A 1 954 ? 0.456 -3.513 32.196 1.00 92.38 954 ASP A C 1
ATOM 7579 O O . ASP A 1 954 ? 0.135 -4.441 31.454 1.00 92.38 954 ASP A O 1
ATOM 7583 N N . VAL A 1 955 ? 0.886 -3.741 33.444 1.00 92.19 955 VAL A N 1
ATOM 7584 C CA . VAL A 1 955 ? 0.994 -5.094 34.021 1.00 92.19 955 VAL A CA 1
ATOM 7585 C C . VAL A 1 955 ? -0.382 -5.730 34.252 1.00 92.19 955 VAL A C 1
ATOM 7587 O O . VAL A 1 955 ? -0.521 -6.943 34.092 1.00 92.19 955 VAL A O 1
ATOM 7590 N N . VAL A 1 956 ? -1.401 -4.937 34.599 1.00 92.12 956 VAL A N 1
ATOM 7591 C CA . VAL A 1 956 ? -2.787 -5.418 34.747 1.00 92.12 956 VAL A CA 1
ATOM 7592 C C . VAL A 1 956 ? -3.414 -5.712 33.381 1.00 92.12 956 VAL A C 1
ATOM 7594 O O . VAL A 1 956 ? -3.956 -6.799 33.198 1.00 92.12 956 VAL A O 1
ATOM 7597 N N . ALA A 1 957 ? -3.262 -4.816 32.403 1.00 89.00 957 ALA A N 1
ATOM 7598 C CA . ALA A 1 957 ? -3.715 -5.011 31.026 1.00 89.00 957 ALA A CA 1
ATOM 7599 C C . ALA A 1 957 ? -3.122 -6.288 30.415 1.00 89.00 957 ALA A C 1
ATOM 7601 O O . ALA A 1 957 ? -3.856 -7.127 29.892 1.00 89.00 957 ALA A O 1
ATOM 7602 N N . ALA A 1 958 ? -1.810 -6.501 30.571 1.00 83.94 958 ALA A N 1
ATOM 7603 C CA . ALA A 1 958 ? -1.141 -7.717 30.112 1.00 83.94 958 ALA A CA 1
ATOM 7604 C C . ALA A 1 958 ? -1.642 -8.983 30.839 1.00 83.94 958 ALA A C 1
ATOM 7606 O O . ALA A 1 958 ? -1.674 -10.059 30.242 1.00 83.94 958 ALA A O 1
ATOM 7607 N N . GLY A 1 959 ? -2.074 -8.863 32.101 1.00 77.56 959 GLY A N 1
ATOM 7608 C CA . GLY A 1 959 ? -2.754 -9.927 32.850 1.00 77.56 959 GLY A CA 1
ATOM 7609 C C . GLY A 1 959 ? -4.133 -10.287 32.281 1.00 77.56 959 GLY A C 1
ATOM 7610 O O . GLY A 1 959 ? -4.466 -11.468 32.196 1.00 77.56 959 GLY A O 1
ATOM 7611 N N . GLY A 1 960 ? -4.885 -9.290 31.805 1.00 76.56 960 GLY A N 1
ATOM 7612 C CA . GLY A 1 960 ? -6.125 -9.441 31.031 1.00 76.56 960 GLY A CA 1
ATOM 7613 C C . GLY A 1 96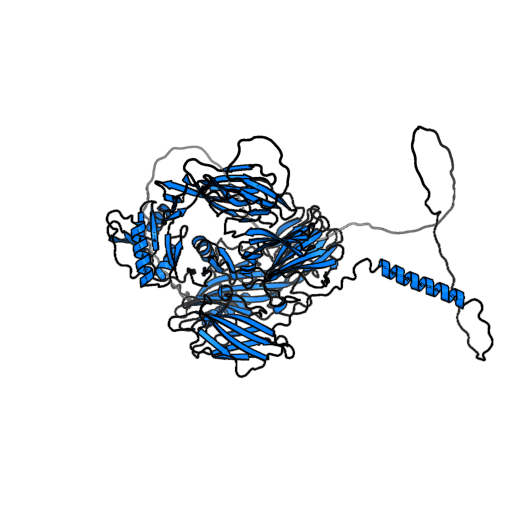0 ? -5.925 -9.731 29.535 1.00 76.56 960 GLY A C 1
ATOM 7614 O O . GLY A 1 960 ? -6.862 -9.594 28.744 1.00 76.56 960 GLY A O 1
ATOM 7615 N N . GLY A 1 961 ? -4.708 -10.101 29.116 1.00 76.44 961 GLY A N 1
ATOM 7616 C CA . GLY A 1 961 ? -4.381 -10.441 27.727 1.00 76.44 961 GLY A CA 1
ATOM 7617 C C . GLY A 1 961 ? -4.349 -9.254 26.756 1.00 76.44 961 GLY A C 1
ATOM 7618 O O . GLY A 1 961 ? -4.431 -9.469 25.550 1.00 76.44 961 GLY A O 1
ATOM 7619 N N . ASN A 1 962 ? -4.242 -8.019 27.260 1.00 86.06 962 ASN A N 1
ATOM 7620 C CA . ASN A 1 962 ? -4.403 -6.769 26.507 1.00 86.06 962 ASN A CA 1
ATOM 7621 C C . ASN A 1 962 ? -5.747 -6.688 25.759 1.00 86.06 962 ASN A C 1
ATOM 7623 O O . ASN A 1 962 ? -5.807 -6.200 24.632 1.00 86.06 962 ASN A O 1
ATOM 7627 N N . THR A 1 963 ? -6.826 -7.181 26.376 1.00 86.88 963 THR A N 1
ATOM 7628 C CA . THR A 1 963 ? -8.192 -7.048 25.847 1.00 86.88 963 THR A CA 1
ATOM 7629 C C . THR A 1 963 ? -8.718 -5.641 26.133 1.00 86.88 963 THR A C 1
ATOM 7631 O O . THR A 1 963 ? -8.898 -5.269 27.298 1.00 86.88 963 THR A O 1
ATOM 7634 N N . PHE A 1 964 ? -8.990 -4.879 25.072 1.00 91.94 964 PHE A N 1
ATOM 7635 C CA . PHE A 1 964 ? -9.504 -3.511 25.132 1.00 91.94 964 PHE A CA 1
ATOM 7636 C C . PHE A 1 964 ? -10.692 -3.342 24.178 1.00 91.94 964 PHE A C 1
ATOM 7638 O O . PHE A 1 964 ? -10.673 -3.874 23.071 1.00 91.94 964 PHE A O 1
ATOM 7645 N N . ILE A 1 965 ? -11.697 -2.559 24.574 1.00 92.31 965 ILE A N 1
ATOM 7646 C CA . ILE A 1 965 ? -12.879 -2.260 23.749 1.00 92.31 965 ILE A CA 1
ATOM 7647 C C . ILE A 1 965 ? -13.115 -0.753 23.757 1.00 92.31 965 ILE A C 1
ATOM 7649 O O . ILE A 1 965 ? -13.235 -0.148 24.824 1.00 92.31 965 ILE A O 1
ATOM 7653 N N . GLY A 1 966 ? -13.189 -0.150 22.574 1.00 92.06 966 GLY A N 1
ATOM 7654 C CA . GLY A 1 966 ? -13.489 1.270 22.403 1.00 92.06 966 GLY A CA 1
ATOM 7655 C C . GLY A 1 966 ? -14.754 1.503 21.583 1.00 92.06 966 GLY A C 1
ATOM 7656 O O . GLY A 1 966 ? -15.385 0.567 21.090 1.00 92.06 966 GLY A O 1
ATOM 7657 N N . PHE A 1 967 ? -15.077 2.779 21.393 1.00 90.62 967 PHE A N 1
ATOM 7658 C CA . PHE A 1 967 ? -16.034 3.255 20.397 1.00 90.62 967 PHE A CA 1
ATOM 7659 C C . PHE A 1 967 ? -15.391 4.411 19.620 1.00 90.62 967 PHE A C 1
ATOM 7661 O O . PHE A 1 967 ? -14.715 5.253 20.214 1.00 90.62 967 PHE A O 1
ATOM 7668 N N . VAL A 1 968 ? -15.580 4.433 18.301 1.00 87.06 968 VAL A N 1
ATOM 7669 C CA . VAL A 1 968 ? -15.026 5.433 17.368 1.00 87.06 968 VAL A CA 1
ATOM 7670 C C . VAL A 1 968 ? -16.054 5.777 16.295 1.00 87.06 968 VAL A C 1
ATOM 7672 O O . VAL A 1 968 ? -16.927 4.965 15.999 1.00 87.06 968 VAL A O 1
ATOM 7675 N N . LYS A 1 969 ? -15.981 7.000 15.765 1.00 76.31 969 LYS A N 1
ATOM 7676 C CA . LYS A 1 969 ? -16.989 7.565 14.860 1.00 76.31 969 LYS A CA 1
ATOM 7677 C C . LYS A 1 969 ? -16.876 7.057 13.425 1.00 76.31 969 LYS A C 1
ATOM 7679 O O . LYS A 1 969 ? -15.734 6.965 12.933 1.00 76.31 969 LYS A O 1
#

Secondary structure (DSSP, 8-state):
---PPPPP----------------------------------------------------------------------------------------------------------------------SSHHHHHHHHHHHHHHHHHHHHHHHTTS----EE-PPPP---EEEEEETTEEEEEEPPBSS---GGG--S-EEEEPTTSEEEEEEE-TT--EEEEEEEEE-TTS--EEEEEE-SS--SSEEEEE-SS-SPTT--EEEEEEEEEE-SSS-EEEEEEEEEEE-TT--HHHHHHHHHHHHHHHH-TTTTTTGGGS----SSS-TTBSSEEETTS-HHHHTTTTT--EE-S--EEEEEEE-SS-EEEEEEEEEEEE-TTSSEEEEEEEEEEEEEEETTEEEEEEEEEEEEE---TTSS-B-SSEEEEES--SS--EEE-TTSSEEEEEETTEEEEEETTTTEEEEEE-SSTTT---SGGG---EEEEEEEE-TTS-EEEEEEEE--SSTTTT-EEEEEEEEETTTTEEEEEEEEE-SS-HHHHHHHTTTTEEEETTTTEEEEEETTEEEEEETTTTEEEEEESS--TTSEEE-TTSSEEEE-SSS-TTT--EEEEEETTTTEEEEEESS------------------PPP-----SEEEEEEEEETTEEEEEEEEGGG-EEETTS-EE--EEEEEEE-TTS-EEEEE--TTEEEEEEEEETTEEEEEEEEEETTEEEEEEEEEEE--PPP---SEEEEEEE-SSSBEEEEEEESS--S----EEE--EEE--SS-EE-----------EEEEETTEEEEEESSHHHHHHHHHHTT-EEEETT--EEEETT-S-SSEE---------TT--HHHHHHHHHHHHHHHHSTTPEEEE-TT--HHHHHHHHHTT--EEEEEETTEEEEEEEE-SSEEEEEETTTTEEEEEEHHHHHHHHHHTTT-EEEEE-

Sequence (969 aa):
MKKDKPDEMTLAKDKVKLEKPKKERTTKGPLKKDPPKQGRTSKNALNTEKPKKVKASKNAFGTERPKKDRTSKETPDKGRVNEGRPAKDAANSDDARKIRVRETLSYIDQPKKKRLKRENFLDNPRGGRWKKAGILTTVFVLAILISSLVLNQGTSDITVGLSDPDLPRVAFEVRNQRVNALEGYVDEMDITAMRDTITPISDNGLLNMYLETGGQEIAGIRYEVYSLNGEEVYLQNAVKELSEDQVTLELGNALPEGVQEGVLRVALRVGSDEEKEIFYYTRIERQDELSVKECMDFAKDFHETTFTRDKNDEIAWYLEPDETADNTTLQTVNIHSNLFHVCWGDLAPEVSTEVEWSIKESNTVYTSLLAKYQVTAVGDREETETYNVREFFRVRCSGGEMYLLDYNRTMNEVFNGDLKIVDKDGIVLGLSESEVAYEANAKGTVVSFVQDRDLWTYNRKKNELSLVFSFANMEGYDVRSRNDEHQIRIISVDNSGNTTFAVYGYMNRGEHEGQVGVDVYYFDIAKNAVQEKAFIPSTKAFAIAEDELGKMVYFNQEQQLLYVLAGGVLYQVDLEKNDQEILAENLEEGQYVVSDDGHLMAFQPEGELNTAQEVCVLNLANGESYTVNASREEEGTEDTGWHFAGFGRKDDKDETPAEAVRPLGFVYNDFVCGYLRTEDQGTTVAGDAISPMYELEIRDTSNKVKKNYKQDGIFISDVLIEKGFMTVNRLSKNEGVYTGIAQDYVTNNEERKESKVTAEAFSTVLKEKQMRLTFADEIEEFSPKILRPKKVMETQPITISFDDKVKTDKFYVYGVGKLAAVYDKAAYAIQKAEQISGVVISSEQSYIWEKGNRDLVYYTEAAAFQKAEGQSSTEACMQYLEEYAAQYMPGAKRIDLTGCTLNQVLYIISKGMPVIMMTDPGHAVLLTGYDYDTVTYMDPDNGQELTVSMEQMDVVAAGGGNTFIGFVK